Protein AF-R5C0H7-F1 (afdb_monomer_lite)

Structure (mmCIF, N/CA/C/O backbone):
data_AF-R5C0H7-F1
#
_entry.id   AF-R5C0H7-F1
#
loop_
_atom_site.group_PDB
_atom_site.id
_atom_site.type_symbol
_atom_site.label_atom_id
_atom_site.label_alt_id
_atom_site.label_comp_id
_atom_site.label_asym_id
_atom_site.label_entity_id
_atom_site.label_seq_id
_atom_site.pdbx_PDB_ins_code
_atom_site.Cartn_x
_atom_site.Cartn_y
_atom_site.Cartn_z
_atom_site.occupancy
_atom_site.B_iso_or_equiv
_atom_site.auth_seq_id
_atom_site.auth_comp_id
_atom_site.auth_asym_id
_atom_site.auth_atom_id
_atom_site.pdbx_PDB_model_num
ATOM 1 N N . MET A 1 1 ? 4.682 57.126 -5.623 1.00 34.16 1 MET A N 1
ATOM 2 C CA . MET A 1 1 ? 3.619 57.513 -6.572 1.00 34.16 1 MET A CA 1
ATOM 3 C C . MET A 1 1 ? 4.295 57.840 -7.891 1.00 34.16 1 MET A C 1
ATOM 5 O O . MET A 1 1 ? 5.005 58.833 -7.943 1.00 34.16 1 MET A O 1
ATOM 9 N N . GLY A 1 2 ? 4.209 56.956 -8.886 1.00 33.66 2 GLY A N 1
ATOM 10 C CA . GLY A 1 2 ? 4.721 57.236 -10.231 1.00 33.66 2 GLY A CA 1
ATOM 11 C C . GLY A 1 2 ? 3.641 57.957 -11.028 1.00 33.66 2 GLY A C 1
ATOM 12 O O . GLY A 1 2 ? 2.526 57.450 -11.117 1.00 33.66 2 GLY A O 1
ATOM 13 N N . GLU A 1 3 ? 3.949 59.150 -11.526 1.00 40.72 3 GLU A N 1
ATOM 14 C CA . GLU A 1 3 ? 3.073 59.915 -12.417 1.00 40.72 3 GLU A CA 1
ATOM 15 C C . GLU A 1 3 ? 2.860 59.175 -13.747 1.00 40.72 3 GLU A C 1
ATOM 17 O O . GLU A 1 3 ? 3.795 58.610 -14.312 1.00 40.72 3 GLU A O 1
ATOM 22 N N . SER A 1 4 ? 1.619 59.195 -14.239 1.00 40.41 4 SER A N 1
ATOM 23 C CA . SER A 1 4 ? 1.152 58.511 -15.452 1.00 40.41 4 SER A CA 1
ATOM 24 C C . SER A 1 4 ? 0.696 59.486 -16.545 1.00 40.41 4 SER A C 1
ATOM 26 O O . SER A 1 4 ? -0.296 59.239 -17.232 1.00 40.41 4 SER A O 1
ATOM 28 N N . THR A 1 5 ? 1.378 60.621 -16.705 1.00 41.47 5 THR A N 1
ATOM 29 C CA . THR A 1 5 ? 1.050 61.618 -17.734 1.00 41.47 5 THR A CA 1
ATOM 30 C C . THR A 1 5 ? 1.923 61.461 -18.980 1.00 41.47 5 THR A C 1
ATOM 32 O O . THR A 1 5 ? 3.147 61.561 -18.935 1.00 41.47 5 THR A O 1
ATOM 35 N N . THR A 1 6 ? 1.273 61.226 -20.121 1.00 42.62 6 THR A N 1
ATOM 36 C CA . THR A 1 6 ? 1.900 61.145 -21.448 1.00 42.62 6 THR A CA 1
ATOM 37 C C . THR A 1 6 ? 2.363 62.538 -21.913 1.00 42.62 6 THR A C 1
ATOM 39 O O . THR A 1 6 ? 1.539 63.457 -21.917 1.00 42.62 6 THR A O 1
ATOM 42 N N . PRO A 1 7 ? 3.629 62.732 -22.338 1.00 43.91 7 PRO A N 1
ATOM 43 C CA . PRO A 1 7 ? 4.091 64.009 -22.884 1.00 43.91 7 PRO A CA 1
ATOM 44 C C . PRO A 1 7 ? 3.406 64.338 -24.216 1.00 43.91 7 PRO A C 1
ATOM 46 O O . PRO A 1 7 ? 3.224 63.466 -25.065 1.00 43.91 7 PRO A O 1
ATOM 49 N N . THR A 1 8 ? 3.042 65.605 -24.405 1.00 41.84 8 THR A N 1
ATOM 50 C CA . THR A 1 8 ? 2.326 66.118 -25.585 1.00 41.84 8 THR A CA 1
ATOM 51 C C . THR A 1 8 ? 3.237 66.778 -26.628 1.00 41.84 8 THR A C 1
ATOM 53 O O . THR A 1 8 ? 2.729 67.329 -27.604 1.00 41.84 8 THR A O 1
ATOM 56 N N . ASP A 1 9 ? 4.564 66.708 -26.474 1.00 46.44 9 ASP A N 1
ATOM 57 C CA . ASP A 1 9 ? 5.520 67.235 -27.452 1.00 46.44 9 ASP A CA 1
ATOM 58 C C . ASP A 1 9 ? 6.692 66.279 -27.748 1.00 46.44 9 ASP A C 1
ATOM 60 O O . ASP A 1 9 ? 6.898 65.259 -27.092 1.00 46.44 9 ASP A O 1
ATOM 64 N N . SER A 1 10 ? 7.410 66.561 -28.838 1.00 41.75 10 SER A N 1
ATOM 65 C CA . SER A 1 10 ? 8.397 65.666 -29.457 1.00 41.75 10 SER A CA 1
ATOM 66 C C . SER A 1 10 ? 9.773 65.640 -28.766 1.00 41.75 10 SER A C 1
ATOM 68 O O . SER A 1 10 ? 10.775 65.392 -29.441 1.00 41.75 10 SER A O 1
ATOM 70 N N . TYR A 1 11 ? 9.854 65.881 -27.455 1.00 44.94 11 TYR A N 1
ATOM 71 C CA . TYR A 1 11 ? 11.113 65.823 -26.704 1.00 44.94 11 TYR A CA 1
ATOM 72 C C . TYR A 1 11 ? 11.162 64.630 -25.733 1.00 44.94 11 TYR A C 1
ATOM 74 O O . TYR A 1 11 ? 10.280 64.428 -24.904 1.00 44.94 11 TYR A O 1
ATOM 82 N N . ILE A 1 12 ? 12.243 63.846 -25.808 1.00 46.16 12 ILE A N 1
ATOM 83 C CA . ILE A 1 12 ? 12.573 62.788 -24.841 1.00 46.16 12 ILE A CA 1
ATOM 84 C C . ILE A 1 12 ? 13.328 63.449 -23.679 1.00 46.16 12 ILE A C 1
ATOM 86 O O . ILE A 1 12 ? 14.497 63.799 -23.833 1.00 46.16 12 ILE A O 1
ATOM 90 N N . TYR A 1 13 ? 12.687 63.628 -22.520 1.00 45.34 13 TYR A N 1
ATOM 91 C CA . TYR A 1 13 ? 13.367 64.066 -21.295 1.00 45.34 13 TYR A CA 1
ATOM 92 C C . TYR A 1 13 ? 13.471 62.935 -20.267 1.00 45.34 13 TYR A C 1
ATOM 94 O O . TYR A 1 13 ? 12.484 62.286 -19.930 1.00 45.34 13 TYR A O 1
ATOM 102 N N . THR A 1 14 ? 14.672 62.760 -19.711 1.00 45.00 14 THR A N 1
ATOM 103 C CA . THR A 1 14 ? 14.931 62.053 -18.448 1.00 45.00 14 THR A CA 1
ATOM 104 C C . THR A 1 14 ? 14.933 63.058 -17.293 1.00 45.00 14 THR A C 1
ATOM 106 O O . THR A 1 14 ? 15.643 64.065 -17.355 1.00 45.00 14 THR A O 1
ATOM 109 N N . ALA A 1 15 ? 14.195 62.796 -16.212 1.00 36.22 15 ALA A N 1
ATOM 110 C CA . ALA A 1 15 ? 14.276 63.599 -14.993 1.00 36.22 15 ALA A CA 1
ATOM 111 C C . ALA A 1 15 ? 15.518 63.211 -14.167 1.00 36.22 15 ALA A C 1
ATOM 113 O O . ALA A 1 15 ? 15.562 62.143 -13.564 1.00 36.22 15 ALA A O 1
ATOM 114 N N . GLY A 1 16 ? 16.521 64.094 -14.126 1.00 36.09 16 GLY A N 1
ATOM 115 C CA . GLY A 1 16 ? 17.675 63.985 -13.225 1.00 36.09 16 GLY A CA 1
ATOM 116 C C . GLY A 1 16 ? 18.940 64.638 -13.786 1.00 36.09 16 GLY A C 1
ATOM 117 O O . GLY A 1 16 ? 19.640 64.037 -14.588 1.00 36.09 16 GLY A O 1
ATOM 118 N N . LYS A 1 17 ? 19.216 65.881 -13.365 1.00 42.66 17 LYS A N 1
ATOM 119 C CA . LYS A 1 17 ? 20.426 66.699 -13.640 1.00 42.66 17 LYS A CA 1
ATOM 120 C C . LYS A 1 17 ? 21.715 65.847 -13.518 1.00 42.66 17 LYS A C 1
ATOM 122 O O . LYS A 1 17 ? 21.765 64.988 -12.653 1.00 42.66 17 LYS A O 1
ATOM 127 N N . VAL A 1 18 ? 22.829 66.030 -14.235 1.00 45.69 18 VAL A N 1
ATOM 128 C CA . VAL A 1 18 ? 23.579 67.223 -14.669 1.00 45.69 18 VAL A CA 1
ATOM 129 C C . VAL A 1 18 ? 24.649 66.742 -15.677 1.00 45.69 18 VAL A C 1
ATOM 131 O O . VAL A 1 18 ? 25.149 65.633 -15.514 1.00 45.69 18 VAL A O 1
ATOM 134 N N . LYS A 1 19 ? 25.094 67.629 -16.587 1.00 37.66 19 LYS A N 1
ATOM 135 C CA . LYS A 1 19 ? 26.306 67.542 -17.447 1.00 37.66 19 LYS A CA 1
ATOM 136 C C . LYS A 1 19 ? 26.093 67.064 -18.903 1.00 37.66 19 LYS A C 1
ATOM 138 O O . LYS A 1 19 ? 26.181 65.891 -19.218 1.00 37.66 19 LYS A O 1
ATOM 143 N N . GLN A 1 20 ? 25.837 68.067 -19.754 1.00 45.88 20 GLN A N 1
ATOM 144 C CA . GLN A 1 20 ? 26.460 68.321 -21.065 1.00 45.88 20 GLN A CA 1
ATOM 145 C C . GLN A 1 20 ? 26.661 67.111 -21.995 1.00 45.88 20 GLN A C 1
ATOM 147 O O . GLN A 1 20 ? 27.726 66.516 -21.974 1.00 45.88 20 GLN A O 1
ATOM 152 N N . ASP A 1 21 ? 25.633 66.791 -22.791 1.00 44.78 21 ASP A N 1
ATOM 153 C CA . ASP A 1 21 ? 25.713 66.482 -24.235 1.00 44.78 21 ASP A CA 1
ATOM 154 C C . ASP A 1 21 ? 24.302 66.130 -24.739 1.00 44.78 21 ASP A C 1
ATOM 156 O O . ASP A 1 21 ? 23.890 64.973 -24.812 1.00 44.78 21 ASP A O 1
ATOM 160 N N . TYR A 1 22 ? 23.505 67.162 -25.030 1.00 46.41 22 TYR A N 1
ATOM 161 C CA . TYR A 1 22 ? 22.195 66.974 -25.651 1.00 46.41 22 TYR A CA 1
ATOM 162 C C . TYR A 1 22 ? 22.382 66.702 -27.143 1.00 46.41 22 TYR A C 1
ATOM 164 O O . TYR A 1 22 ? 23.044 67.467 -27.844 1.00 46.41 22 TYR A O 1
ATOM 172 N N . VAL A 1 23 ? 21.760 65.633 -27.636 1.00 48.75 23 VAL A N 1
ATOM 173 C CA . VAL A 1 23 ? 21.678 65.336 -29.066 1.00 48.75 23 VAL A CA 1
ATOM 174 C C . VAL A 1 23 ? 20.851 66.434 -29.741 1.00 48.75 23 VAL A C 1
ATOM 176 O O . VAL A 1 23 ? 19.626 66.461 -29.642 1.00 48.75 23 VAL A O 1
ATOM 179 N N . PHE A 1 24 ? 21.524 67.376 -30.400 1.00 46.97 24 PHE A N 1
ATOM 180 C CA . PHE A 1 24 ? 20.868 68.463 -31.122 1.00 46.97 24 PHE A CA 1
ATOM 181 C C . PHE A 1 24 ? 20.309 67.923 -32.446 1.00 46.97 24 PHE A C 1
ATOM 183 O O . PHE A 1 24 ? 21.064 67.570 -33.354 1.00 46.97 24 PHE A O 1
ATOM 190 N N . LYS A 1 25 ? 18.980 67.831 -32.563 1.00 45.19 25 LYS A N 1
ATOM 191 C CA . LYS A 1 25 ? 18.296 67.487 -33.817 1.00 45.19 25 LYS A CA 1
ATOM 192 C C . LYS A 1 25 ? 18.247 68.737 -34.711 1.00 45.19 25 LYS A C 1
ATOM 194 O O . LYS A 1 25 ? 17.614 69.725 -34.352 1.00 45.19 25 LYS A O 1
ATOM 199 N N . SER A 1 26 ? 18.910 68.705 -35.870 1.00 43.81 26 SER A N 1
ATOM 200 C CA . SER A 1 26 ? 18.805 69.740 -36.912 1.00 43.81 26 SER A CA 1
ATOM 201 C C . SER A 1 26 ? 18.021 69.171 -38.097 1.00 43.81 26 SER A C 1
ATOM 203 O O . SER A 1 26 ? 18.594 68.511 -38.968 1.00 43.81 26 SER A O 1
ATOM 205 N N . GLY A 1 27 ? 16.704 69.396 -38.132 1.00 57.34 27 GLY A N 1
ATOM 206 C CA . GLY A 1 27 ? 15.815 68.701 -39.079 1.00 57.34 27 GLY A CA 1
ATOM 207 C C . GLY A 1 27 ? 15.772 67.197 -38.788 1.00 57.34 27 GLY A C 1
ATOM 208 O O . GLY A 1 27 ? 15.965 66.810 -37.647 1.00 57.34 27 GLY A O 1
ATOM 209 N N . ASP A 1 28 ? 15.579 66.320 -39.774 1.00 47.94 28 ASP A N 1
ATOM 210 C CA . ASP A 1 28 ? 15.552 64.855 -39.553 1.00 47.94 28 ASP A CA 1
ATOM 211 C C . ASP A 1 28 ? 16.929 64.187 -39.416 1.00 47.94 28 ASP A C 1
ATOM 213 O O . ASP A 1 28 ? 17.047 62.963 -39.425 1.00 47.94 28 ASP A O 1
ATOM 217 N N . THR A 1 29 ? 17.979 64.983 -39.226 1.00 44.41 29 THR A N 1
ATOM 218 C CA . THR A 1 29 ? 19.353 64.499 -39.085 1.00 44.41 29 THR A CA 1
ATOM 219 C C . THR A 1 29 ? 19.897 64.792 -37.695 1.00 44.41 29 THR A C 1
ATOM 221 O O . THR A 1 29 ? 19.862 65.926 -37.210 1.00 44.41 29 THR A O 1
ATOM 224 N N . VAL A 1 30 ? 20.447 63.751 -37.073 1.00 48.78 30 VAL A N 1
ATOM 225 C CA . VAL A 1 30 ? 21.219 63.826 -35.834 1.00 48.78 30 VAL A CA 1
ATOM 226 C C . VAL A 1 30 ? 22.697 63.606 -36.177 1.00 48.78 30 VAL A C 1
ATOM 228 O O . VAL A 1 30 ? 23.054 62.508 -36.609 1.00 48.78 30 VAL A O 1
ATOM 231 N N . PRO A 1 31 ? 23.578 64.605 -36.001 1.00 48.06 31 PRO A N 1
ATOM 232 C CA . PRO A 1 31 ? 25.013 64.409 -36.149 1.00 48.06 31 PRO A CA 1
ATOM 233 C C . PRO A 1 31 ? 25.584 63.845 -34.839 1.00 48.06 31 PRO A C 1
ATOM 235 O O . PRO A 1 31 ? 25.872 64.582 -33.901 1.00 48.06 31 PRO A O 1
ATOM 238 N N . GLY A 1 32 ? 25.724 62.520 -34.758 1.00 55.31 32 GLY A N 1
ATOM 239 C CA . GLY A 1 32 ? 26.326 61.842 -33.607 1.00 55.31 32 GLY A CA 1
ATOM 240 C C . GLY A 1 32 ? 26.189 60.320 -33.664 1.00 55.31 32 GLY A C 1
ATOM 241 O O . GLY A 1 32 ? 25.271 59.789 -34.286 1.00 55.31 32 GLY A O 1
ATOM 242 N N . ARG A 1 33 ? 27.115 59.602 -33.015 1.00 50.72 33 ARG A N 1
ATOM 243 C CA . ARG A 1 33 ? 27.050 58.140 -32.872 1.00 50.72 33 ARG A CA 1
ATOM 244 C C . ARG A 1 33 ? 26.025 57.790 -31.795 1.00 50.72 33 ARG A C 1
ATOM 246 O O . ARG A 1 33 ? 26.267 58.037 -30.619 1.00 50.72 33 ARG A O 1
ATOM 253 N N . ILE A 1 34 ? 24.920 57.170 -32.192 1.00 57.97 34 ILE A N 1
ATOM 254 C CA . ILE A 1 34 ? 23.955 56.584 -31.258 1.00 57.97 34 ILE A CA 1
ATOM 255 C C . ILE A 1 34 ? 24.412 55.154 -30.952 1.00 57.97 34 ILE A C 1
ATOM 257 O O . ILE A 1 34 ? 24.593 54.349 -31.865 1.00 57.97 34 ILE A O 1
ATOM 261 N N . ILE A 1 35 ? 24.651 54.852 -29.674 1.00 56.28 35 ILE A N 1
ATOM 262 C CA . ILE A 1 35 ? 25.051 53.518 -29.212 1.00 56.28 35 ILE A CA 1
ATOM 263 C C . ILE A 1 35 ? 23.842 52.875 -28.539 1.00 56.28 35 ILE A C 1
ATOM 265 O O . ILE A 1 35 ? 23.459 53.273 -27.442 1.00 56.28 35 ILE A O 1
ATOM 269 N N . TYR A 1 36 ? 23.262 51.869 -29.187 1.00 61.06 36 TYR A N 1
ATOM 270 C CA . TYR A 1 36 ? 22.232 51.026 -28.586 1.00 61.06 36 TYR A CA 1
ATOM 271 C C . TYR A 1 36 ? 22.915 49.897 -27.817 1.00 61.06 36 TYR A C 1
ATOM 273 O O . TYR A 1 36 ? 23.526 49.016 -28.416 1.00 61.06 36 TYR A O 1
ATOM 281 N N . THR A 1 37 ? 22.859 49.939 -26.488 1.00 60.59 37 THR A N 1
ATOM 282 C CA . THR A 1 37 ? 23.506 48.942 -25.617 1.00 60.59 37 THR A CA 1
ATOM 283 C C . THR A 1 37 ? 22.665 47.682 -25.416 1.00 60.59 37 THR A C 1
ATOM 285 O O . THR A 1 37 ? 23.211 46.642 -25.067 1.00 60.59 37 THR A O 1
ATOM 288 N N . THR A 1 38 ? 21.358 47.756 -25.673 1.00 62.44 38 THR A N 1
ATOM 289 C CA . THR A 1 38 ? 20.392 46.666 -25.450 1.00 62.44 38 THR A CA 1
ATOM 290 C C . THR A 1 38 ? 19.680 46.197 -26.723 1.00 62.44 38 THR A C 1
ATOM 292 O O . THR A 1 38 ? 18.852 45.294 -26.653 1.00 62.44 38 THR A O 1
ATOM 295 N N . GLY A 1 39 ? 20.016 46.764 -27.888 1.00 76.75 39 GLY A N 1
ATOM 296 C CA . GLY A 1 39 ? 19.381 46.453 -29.172 1.00 76.75 39 GLY A CA 1
ATOM 297 C C . GLY A 1 39 ? 18.402 47.519 -29.678 1.00 76.75 39 GLY A C 1
ATOM 298 O O . GLY A 1 39 ? 18.251 48.583 -29.079 1.00 76.75 39 GLY A O 1
ATOM 299 N N . ILE A 1 40 ? 17.767 47.239 -30.817 1.00 77.31 40 ILE A N 1
ATOM 300 C CA . ILE A 1 40 ? 16.759 48.072 -31.484 1.00 77.31 40 ILE A CA 1
ATOM 301 C C . ILE A 1 40 ? 15.582 47.171 -31.867 1.00 77.31 40 ILE A C 1
ATOM 303 O O . ILE A 1 40 ? 15.778 46.185 -32.572 1.00 77.31 40 ILE A O 1
ATOM 307 N N . GLN A 1 41 ? 14.367 47.536 -31.458 1.00 73.38 41 GLN A N 1
ATOM 308 C CA . GLN A 1 41 ? 13.125 46.915 -31.929 1.00 73.38 41 GLN A CA 1
ATOM 309 C C . GLN A 1 41 ? 12.384 47.870 -32.865 1.00 73.38 41 GLN A C 1
ATOM 311 O O . GLN A 1 41 ? 12.188 49.043 -32.546 1.00 73.38 41 GLN A O 1
ATOM 316 N N . GLY A 1 42 ? 11.994 47.363 -34.033 1.00 65.88 42 GLY A N 1
ATOM 317 C CA . GLY A 1 42 ? 11.200 48.071 -35.029 1.00 65.88 42 GLY A CA 1
ATOM 318 C C . GLY A 1 42 ? 9.786 47.497 -35.113 1.00 65.88 42 GLY A C 1
ATOM 319 O O . GLY A 1 42 ? 9.614 46.300 -35.332 1.00 65.88 42 GLY A O 1
ATOM 320 N N . GLY A 1 43 ? 8.777 48.364 -34.980 1.00 62.41 43 GLY A N 1
ATOM 321 C CA . GLY A 1 43 ? 7.352 48.001 -34.989 1.00 62.41 43 GLY A CA 1
ATOM 322 C C . GLY A 1 43 ? 6.704 48.076 -33.600 1.00 62.41 43 GLY A C 1
ATOM 323 O O . GLY A 1 43 ? 7.395 48.126 -32.588 1.00 62.41 43 GLY A O 1
ATOM 324 N N . GLN A 1 44 ? 5.366 48.119 -33.534 1.00 62.06 44 GLN A N 1
ATOM 325 C CA . GLN A 1 44 ? 4.639 48.182 -32.249 1.00 62.06 44 GLN A CA 1
ATOM 326 C C . GLN A 1 44 ? 4.636 46.853 -31.478 1.00 62.06 44 GLN A C 1
ATOM 328 O O . GLN A 1 44 ? 4.223 46.802 -30.322 1.00 62.06 44 GLN A O 1
ATOM 333 N N . THR A 1 45 ? 5.059 45.758 -32.106 1.00 65.94 45 THR A N 1
ATOM 334 C CA . THR A 1 45 ? 5.103 44.433 -31.489 1.00 65.94 45 THR A CA 1
ATOM 335 C C . THR A 1 45 ? 6.253 43.654 -32.110 1.00 65.94 45 THR A C 1
ATOM 337 O O . THR A 1 45 ? 6.312 43.536 -33.330 1.00 65.94 45 THR A O 1
ATOM 340 N N . PHE A 1 46 ? 7.156 43.140 -31.276 1.00 79.69 46 PHE A N 1
ATOM 341 C CA . PHE A 1 46 ? 8.142 42.138 -31.669 1.00 79.69 46 PHE A CA 1
ATOM 342 C C . PHE A 1 46 ? 7.863 40.849 -30.900 1.00 79.69 46 PHE A C 1
ATOM 344 O O . PHE A 1 46 ? 7.712 40.877 -29.676 1.00 79.69 46 PHE A O 1
ATOM 351 N N . ARG A 1 47 ? 7.808 39.723 -31.612 1.00 79.81 47 ARG A N 1
ATOM 352 C CA . ARG A 1 47 ? 7.750 38.381 -31.027 1.00 79.81 47 ARG A CA 1
ATOM 353 C C . ARG A 1 47 ? 8.770 37.512 -31.749 1.00 79.81 47 ARG A C 1
ATOM 355 O O . ARG A 1 47 ? 8.691 37.398 -32.963 1.00 79.81 47 ARG A O 1
ATOM 362 N N . SER A 1 48 ? 9.712 36.937 -31.009 1.00 75.25 48 SER A N 1
ATOM 363 C CA . SER A 1 48 ? 10.702 36.002 -31.556 1.00 75.25 48 SER A CA 1
ATOM 364 C C . SER A 1 48 ? 10.069 34.626 -31.793 1.00 75.25 48 SER A C 1
ATOM 366 O O . SER A 1 48 ? 9.179 34.232 -31.034 1.00 75.25 48 SER A O 1
ATOM 368 N N . GLY A 1 49 ? 10.523 33.900 -32.818 1.00 66.06 49 GLY A N 1
ATOM 369 C CA . GLY A 1 49 ? 10.058 32.544 -33.138 1.00 66.06 49 GLY A CA 1
ATOM 370 C C . GLY A 1 49 ? 9.612 32.348 -34.592 1.00 66.06 49 GLY A C 1
ATOM 371 O O . GLY A 1 49 ? 9.635 33.273 -35.397 1.00 66.06 49 GLY A O 1
ATOM 372 N N . TRP A 1 50 ? 9.206 31.117 -34.927 1.00 54.50 50 TRP A N 1
ATOM 373 C CA . TRP A 1 50 ? 8.791 30.708 -36.283 1.00 54.50 50 TRP A CA 1
ATOM 374 C C . TRP A 1 50 ? 7.526 31.424 -36.781 1.00 54.50 50 TRP A C 1
ATOM 376 O O . TRP A 1 50 ? 7.398 31.707 -37.968 1.00 54.50 50 TRP A O 1
ATOM 386 N N . ASP A 1 51 ? 6.604 31.731 -35.868 1.00 64.06 51 ASP A N 1
ATOM 387 C CA . ASP A 1 51 ? 5.410 32.557 -36.080 1.00 64.06 51 ASP A CA 1
ATOM 388 C C . ASP A 1 51 ? 5.608 33.995 -35.562 1.00 64.06 51 ASP A C 1
ATOM 390 O O . ASP A 1 51 ? 4.642 34.710 -35.274 1.00 64.06 51 ASP A O 1
ATOM 394 N N . GLY A 1 52 ? 6.872 34.394 -35.396 1.00 69.19 52 GLY A N 1
ATOM 395 C CA . GLY A 1 52 ? 7.267 35.712 -34.938 1.00 69.19 52 GLY A CA 1
ATOM 396 C C . GLY A 1 52 ? 6.766 36.823 -35.856 1.00 69.19 52 GLY A C 1
ATOM 397 O O . GLY A 1 52 ? 6.432 36.602 -37.017 1.00 69.19 52 GLY A O 1
ATOM 398 N N . VAL A 1 53 ? 6.683 38.029 -35.301 1.00 76.44 53 VAL A N 1
ATOM 399 C CA . VAL A 1 53 ? 6.273 39.230 -36.038 1.00 76.44 53 VAL A CA 1
ATOM 400 C C . VAL A 1 53 ? 7.194 40.389 -35.694 1.00 76.44 53 VAL A C 1
ATOM 402 O O . VAL A 1 53 ? 7.581 40.550 -34.530 1.00 76.44 53 VAL A O 1
ATOM 405 N N . GLY A 1 54 ? 7.485 41.232 -36.682 1.00 77.88 54 GLY A N 1
ATOM 406 C CA . GLY A 1 54 ? 8.228 42.478 -36.514 1.00 77.88 54 GLY A CA 1
ATOM 407 C C . GLY A 1 54 ? 9.722 42.344 -36.801 1.00 77.88 54 GLY A C 1
ATOM 408 O O . GLY A 1 54 ? 10.169 41.437 -37.497 1.00 77.88 54 GLY A O 1
ATOM 409 N N . ALA A 1 55 ? 10.513 43.297 -36.299 1.00 81.94 55 ALA A N 1
ATOM 410 C CA . ALA A 1 55 ? 11.961 43.297 -36.485 1.00 81.94 55 ALA A CA 1
ATOM 411 C C . ALA A 1 55 ? 12.694 43.639 -35.184 1.00 81.94 55 ALA A C 1
ATOM 413 O O . ALA A 1 55 ? 12.324 44.582 -34.481 1.00 81.94 55 ALA A O 1
ATOM 414 N N . SER A 1 56 ? 13.764 42.909 -34.878 1.00 82.38 56 SER A N 1
ATOM 415 C CA . SER A 1 56 ? 14.615 43.172 -33.718 1.00 82.38 56 SER A CA 1
ATOM 416 C C . SER A 1 56 ? 16.077 42.873 -34.020 1.00 82.38 56 SER A C 1
ATOM 418 O O . SER A 1 56 ? 16.411 41.823 -34.566 1.00 82.38 56 SER A O 1
ATOM 420 N N . LEU A 1 57 ? 16.954 43.793 -33.624 1.00 86.00 57 LEU A N 1
ATOM 421 C CA . LEU A 1 57 ? 18.399 43.599 -33.554 1.00 86.00 57 LEU A CA 1
ATOM 422 C C . LEU A 1 57 ? 18.800 43.645 -32.086 1.00 86.00 57 LEU A C 1
ATOM 424 O O . LEU A 1 57 ? 18.693 44.703 -31.470 1.00 86.00 57 LEU A O 1
ATOM 428 N N . TYR A 1 58 ? 19.277 42.545 -31.517 1.00 80.31 58 TYR A N 1
ATOM 429 C CA . TYR A 1 58 ? 19.539 42.485 -30.081 1.00 80.31 58 TYR A CA 1
ATOM 430 C C . TYR A 1 58 ? 20.760 41.625 -29.729 1.00 80.31 58 TYR A C 1
ATOM 432 O O . TYR A 1 58 ? 21.065 40.651 -30.426 1.00 80.31 58 TYR A O 1
ATOM 440 N N . PRO A 1 59 ? 21.482 41.967 -28.648 1.00 78.81 59 PRO A N 1
ATOM 441 C CA . PRO A 1 59 ? 22.567 41.141 -28.145 1.00 78.81 59 PRO A CA 1
ATOM 442 C C . PRO A 1 59 ? 22.024 39.976 -27.300 1.00 78.81 59 PRO A C 1
ATOM 444 O O . PRO A 1 59 ? 21.147 40.157 -26.461 1.00 78.81 59 PRO A O 1
ATOM 447 N N . SER A 1 60 ? 22.585 38.782 -27.479 1.00 76.19 60 SER A N 1
ATOM 448 C CA . SER A 1 60 ? 22.393 37.619 -26.605 1.00 76.19 60 SER A CA 1
ATOM 449 C C . SER A 1 60 ? 23.723 36.885 -26.454 1.00 76.19 60 SER A C 1
ATOM 451 O O . SER A 1 60 ? 24.373 36.568 -27.451 1.00 76.19 60 SER A O 1
ATOM 453 N N . ASN A 1 61 ? 24.164 36.648 -25.214 1.00 77.44 61 ASN A N 1
ATOM 454 C CA . ASN A 1 61 ? 25.414 35.940 -24.897 1.00 77.44 61 ASN A CA 1
ATOM 455 C C . ASN A 1 61 ? 26.639 36.458 -25.681 1.00 77.44 61 ASN A C 1
ATOM 457 O O . ASN A 1 61 ? 27.386 35.687 -26.282 1.00 77.44 61 ASN A O 1
ATOM 461 N N . SER A 1 62 ? 26.821 37.783 -25.712 1.00 71.62 62 SER A N 1
ATOM 462 C CA . SER A 1 62 ? 27.913 38.473 -26.428 1.00 71.62 62 SER A CA 1
ATOM 463 C C . SER A 1 62 ? 27.885 38.359 -27.963 1.00 71.62 62 SER A C 1
ATOM 465 O O . SER A 1 62 ? 28.810 38.836 -28.621 1.00 71.62 62 SER A O 1
ATOM 467 N N . LYS A 1 63 ? 26.827 37.786 -28.551 1.00 70.25 63 LYS A N 1
ATOM 468 C CA . LYS A 1 63 ? 26.574 37.742 -30.000 1.00 70.25 63 LYS A CA 1
ATOM 469 C C . LYS A 1 63 ? 25.375 38.617 -30.357 1.00 70.25 63 LYS A C 1
ATOM 471 O O . LYS A 1 63 ? 24.461 38.777 -29.556 1.00 70.25 63 LYS A O 1
ATOM 476 N N . TRP A 1 64 ? 25.379 39.193 -31.553 1.00 81.19 64 TRP A N 1
ATOM 477 C CA . TRP A 1 64 ? 24.272 40.016 -32.044 1.00 81.19 64 TRP A CA 1
ATOM 478 C C . TRP A 1 64 ? 23.367 39.193 -32.957 1.00 81.19 64 TRP A C 1
ATOM 480 O O . TRP A 1 64 ? 23.864 38.528 -33.863 1.00 81.19 64 TRP A O 1
ATOM 490 N N . ASN A 1 65 ? 22.058 39.264 -32.721 1.00 80.50 65 ASN A N 1
ATOM 491 C CA . ASN A 1 65 ? 21.032 38.564 -33.491 1.00 80.50 65 ASN A CA 1
ATOM 492 C C . ASN A 1 65 ? 20.151 39.575 -34.218 1.00 80.50 65 ASN A C 1
ATOM 494 O O . ASN A 1 65 ? 19.798 40.602 -33.640 1.00 80.50 65 ASN A O 1
ATOM 498 N N . LEU A 1 66 ? 19.783 39.263 -35.460 1.00 83.69 66 LEU A N 1
ATOM 499 C CA . LEU A 1 66 ? 18.834 40.028 -36.261 1.00 83.69 66 LEU A CA 1
ATOM 500 C C . LEU A 1 66 ? 17.674 39.108 -36.659 1.00 83.69 66 LEU A C 1
ATOM 502 O O . LEU A 1 66 ? 17.881 38.155 -37.404 1.00 83.69 66 LEU A O 1
ATOM 506 N N . GLU A 1 67 ? 16.471 39.414 -36.178 1.00 83.06 67 GLU A N 1
ATOM 507 C CA . GLU A 1 67 ? 15.224 38.721 -36.522 1.00 83.06 67 GLU A CA 1
ATOM 508 C C . GLU A 1 67 ? 14.285 39.683 -37.245 1.00 83.06 67 GLU A C 1
ATOM 510 O O . GLU A 1 67 ? 14.098 40.815 -36.791 1.00 83.06 67 GLU A O 1
ATOM 515 N N . LEU A 1 68 ? 13.725 39.256 -38.380 1.00 81.00 68 LEU A N 1
ATOM 516 C CA . LEU A 1 68 ? 12.823 40.065 -39.200 1.00 81.00 68 LEU A CA 1
ATOM 517 C C . LEU A 1 68 ? 11.969 39.205 -40.138 1.00 81.00 68 LEU A C 1
ATOM 519 O O . LEU A 1 68 ? 12.435 38.182 -40.634 1.00 81.00 68 LEU A O 1
ATOM 523 N N . ASP A 1 69 ? 10.759 39.679 -40.434 1.00 74.50 69 ASP A N 1
ATOM 524 C CA . ASP A 1 69 ? 9.789 38.954 -41.267 1.00 74.50 69 ASP A CA 1
ATOM 525 C C . ASP A 1 69 ? 10.233 38.796 -42.739 1.00 74.50 69 ASP A C 1
ATOM 527 O O . ASP A 1 69 ? 9.986 37.764 -43.354 1.00 74.50 69 ASP A O 1
ATOM 531 N N . ASN A 1 70 ? 10.871 39.817 -43.339 1.00 71.81 70 ASN A N 1
ATOM 532 C CA . ASN A 1 70 ? 11.301 39.807 -44.749 1.00 71.81 70 ASN A CA 1
ATOM 533 C C . ASN A 1 70 ? 12.591 40.620 -44.991 1.00 71.81 70 ASN A C 1
ATOM 535 O O . ASN A 1 70 ? 12.611 41.826 -44.731 1.00 71.81 70 ASN A O 1
ATOM 539 N N . LEU A 1 71 ? 13.641 40.003 -45.560 1.00 78.88 71 LEU A N 1
ATOM 540 C CA . LEU A 1 71 ? 14.886 40.685 -45.961 1.00 78.88 71 LEU A CA 1
ATOM 541 C C . LEU A 1 71 ? 14.911 40.951 -47.473 1.00 78.88 71 LEU A C 1
ATOM 543 O O . LEU A 1 71 ? 14.849 40.014 -48.263 1.00 78.88 71 LEU A O 1
ATOM 547 N N . PHE A 1 72 ? 15.093 42.206 -47.893 1.00 71.94 72 PHE A N 1
ATOM 548 C CA . PHE A 1 72 ? 15.307 42.555 -49.303 1.00 71.94 72 PHE A CA 1
ATOM 549 C C . PHE A 1 72 ? 16.568 43.413 -49.479 1.00 71.94 72 PHE A C 1
ATOM 551 O O . PHE A 1 72 ? 16.639 44.529 -48.963 1.00 71.94 72 PHE A O 1
ATOM 558 N N . VAL A 1 73 ? 17.557 42.917 -50.235 1.00 78.81 73 VAL A N 1
ATOM 559 C CA . VAL A 1 73 ? 18.851 43.588 -50.468 1.00 78.81 73 VAL A CA 1
ATOM 560 C C . VAL A 1 73 ? 18.979 43.962 -51.949 1.00 78.81 73 VAL A C 1
ATOM 562 O O . VAL A 1 73 ? 18.944 43.098 -52.814 1.00 78.81 73 VAL A O 1
ATOM 565 N N . ARG A 1 74 ? 19.124 45.260 -52.262 1.00 64.44 74 ARG A N 1
ATOM 566 C CA . ARG A 1 74 ? 19.242 45.761 -53.655 1.00 64.44 74 ARG A CA 1
ATOM 567 C C . ARG A 1 74 ? 20.657 45.682 -54.248 1.00 64.44 74 ARG A C 1
ATOM 569 O O . ARG A 1 74 ? 20.811 45.873 -55.448 1.00 64.44 74 ARG A O 1
ATOM 576 N N . GLY A 1 75 ? 21.674 45.481 -53.411 1.00 68.81 75 GLY A N 1
ATOM 577 C CA . GLY A 1 75 ? 23.084 45.348 -53.800 1.00 68.81 75 GLY A CA 1
ATOM 578 C C . GLY A 1 75 ? 23.633 43.959 -53.466 1.00 68.81 75 GLY A C 1
ATOM 579 O O . GLY A 1 75 ? 22.873 42.999 -53.387 1.00 68.81 75 GLY A O 1
ATOM 580 N N . ASN A 1 76 ? 24.940 43.848 -53.224 1.00 61.69 76 ASN A N 1
ATOM 581 C CA . ASN A 1 76 ? 25.566 42.567 -52.883 1.00 61.69 76 ASN A CA 1
ATOM 582 C C . ASN A 1 76 ? 25.437 42.260 -51.381 1.00 61.69 76 ASN A C 1
ATOM 584 O O . ASN A 1 76 ? 25.726 43.117 -50.546 1.00 61.69 76 ASN A O 1
ATOM 588 N N . MET A 1 77 ? 25.060 41.023 -51.046 1.00 76.06 77 MET A N 1
ATOM 589 C CA . MET A 1 77 ? 25.134 40.464 -49.693 1.00 76.06 77 MET A CA 1
ATOM 590 C C . MET A 1 77 ? 26.290 39.460 -49.642 1.00 76.06 77 MET A C 1
ATOM 592 O O . MET A 1 77 ? 26.243 38.440 -50.322 1.00 76.06 77 MET A O 1
ATOM 596 N N . THR A 1 78 ? 27.322 39.745 -48.844 1.00 63.03 78 THR A N 1
ATOM 597 C CA . THR A 1 78 ? 28.465 38.840 -48.635 1.00 63.03 78 THR A CA 1
ATOM 598 C C . THR A 1 78 ? 28.372 38.231 -47.240 1.00 63.03 78 THR A C 1
ATOM 600 O O . THR A 1 78 ? 28.366 38.962 -46.251 1.00 63.03 78 THR A O 1
ATOM 603 N N . VAL A 1 79 ? 28.306 36.903 -47.158 1.00 72.50 79 VAL A N 1
ATOM 604 C CA . VAL A 1 79 ? 28.218 36.130 -45.910 1.00 72.50 79 VAL A CA 1
ATOM 605 C C . VAL A 1 79 ? 29.217 34.978 -45.948 1.00 72.50 79 VAL A C 1
ATOM 607 O O . VAL A 1 79 ? 29.421 34.383 -47.002 1.00 72.50 79 VAL A O 1
ATOM 610 N N . ASN A 1 80 ? 29.848 34.677 -44.809 1.00 66.12 80 ASN A N 1
ATOM 611 C CA . ASN A 1 80 ? 30.811 33.573 -44.707 1.00 66.12 80 ASN A CA 1
ATOM 612 C C . ASN A 1 80 ? 30.117 32.198 -44.761 1.00 66.12 80 ASN A C 1
ATOM 614 O O . ASN A 1 80 ? 30.695 31.253 -45.282 1.00 66.12 80 ASN A O 1
ATOM 618 N N . GLU A 1 81 ? 28.884 32.100 -44.250 1.00 48.34 81 GLU A N 1
ATOM 619 C CA . GLU A 1 81 ? 28.039 30.899 -44.277 1.00 48.34 81 GLU A CA 1
ATOM 620 C C . GLU A 1 81 ? 26.555 31.323 -44.295 1.00 48.34 81 GLU A C 1
ATOM 622 O O . GLU A 1 81 ? 26.161 32.212 -43.535 1.00 48.34 81 GLU A O 1
ATOM 627 N N . LEU A 1 82 ? 25.739 30.728 -45.178 1.00 64.62 82 LEU A N 1
ATOM 628 C CA . LEU A 1 82 ? 24.288 30.949 -45.268 1.00 64.62 82 LEU A CA 1
ATOM 629 C C . LEU A 1 82 ? 23.561 29.606 -45.170 1.00 64.62 82 LEU A C 1
ATOM 631 O O . LEU A 1 82 ? 23.545 28.833 -46.125 1.00 64.62 82 LEU A O 1
ATOM 635 N N . THR A 1 83 ? 22.915 29.348 -44.038 1.00 52.41 83 THR A N 1
ATOM 636 C CA . THR A 1 83 ? 22.063 28.168 -43.864 1.00 52.41 83 THR A CA 1
ATOM 637 C C . THR A 1 83 ? 20.633 28.507 -44.296 1.00 52.41 83 THR A C 1
ATOM 639 O O . THR A 1 83 ? 19.966 29.323 -43.662 1.00 52.41 83 THR A O 1
ATOM 642 N N . VAL A 1 84 ? 20.159 27.903 -45.390 1.00 54.72 84 VAL A N 1
ATOM 643 C CA . VAL A 1 84 ? 18.789 28.071 -45.908 1.00 54.72 84 VAL A CA 1
ATOM 644 C C . VAL A 1 84 ? 17.922 26.909 -45.420 1.00 54.72 84 VAL A C 1
ATOM 646 O O . VAL A 1 84 ? 18.129 25.770 -45.829 1.00 54.72 84 VAL A O 1
ATOM 649 N N . ASN A 1 85 ? 16.931 27.184 -44.571 1.00 43.72 85 ASN A N 1
ATOM 650 C CA . ASN A 1 85 ? 15.940 26.186 -44.158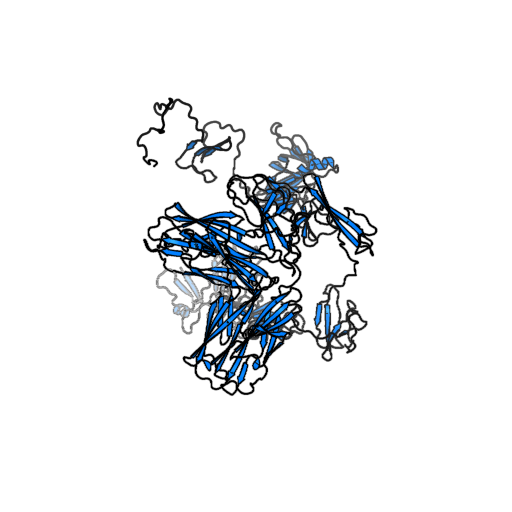 1.00 43.72 85 ASN A CA 1
ATOM 651 C C . ASN A 1 85 ? 14.810 26.098 -45.205 1.00 43.72 85 ASN A C 1
ATOM 653 O O . ASN A 1 85 ? 13.763 26.721 -45.049 1.00 43.72 85 ASN A O 1
ATOM 657 N N . GLU A 1 86 ? 15.028 25.347 -46.290 1.00 42.47 86 GLU A N 1
ATOM 658 C CA . GLU A 1 86 ? 14.015 25.028 -47.313 1.00 42.47 86 GLU A CA 1
ATOM 659 C C . GLU A 1 86 ? 13.486 23.590 -47.133 1.00 42.47 86 GLU A C 1
ATOM 661 O O . GLU A 1 86 ? 14.262 22.652 -46.947 1.00 42.47 86 GLU A O 1
ATOM 666 N N . ILE A 1 87 ? 12.166 23.384 -47.246 1.00 33.16 87 ILE A N 1
ATOM 667 C CA . ILE A 1 87 ? 11.571 22.038 -47.309 1.00 33.16 87 ILE A CA 1
ATOM 668 C C . ILE A 1 87 ? 11.626 21.540 -48.760 1.00 33.16 87 ILE A C 1
ATOM 670 O O . ILE A 1 87 ? 10.796 21.917 -49.586 1.00 33.16 87 ILE A O 1
ATOM 674 N N . LYS A 1 88 ? 12.561 20.637 -49.071 1.00 46.78 88 LYS A N 1
ATOM 675 C CA . LYS A 1 88 ? 12.545 19.876 -50.331 1.00 46.78 88 LYS A CA 1
ATOM 676 C C . LYS A 1 88 ? 11.599 18.679 -50.205 1.00 46.78 88 LYS A C 1
ATOM 678 O O . LYS A 1 88 ? 11.874 17.738 -49.465 1.00 46.78 88 LYS A O 1
ATOM 683 N N . ALA A 1 89 ? 10.493 18.683 -50.947 1.00 40.66 89 ALA A N 1
ATOM 684 C CA . ALA A 1 89 ? 9.606 17.525 -51.047 1.00 40.66 89 ALA A CA 1
ATOM 685 C C . ALA A 1 89 ? 10.192 16.495 -52.029 1.00 40.66 89 ALA A C 1
ATOM 687 O O . ALA A 1 89 ? 10.011 16.605 -53.241 1.00 40.66 89 ALA A O 1
ATOM 688 N N . VAL A 1 90 ? 10.897 15.484 -51.519 1.00 53.66 90 VAL A N 1
ATOM 689 C CA . VAL A 1 90 ? 11.375 14.361 -52.338 1.00 53.66 90 VAL A CA 1
ATOM 690 C C . VAL A 1 90 ? 10.331 13.246 -52.288 1.00 53.66 90 VAL A C 1
ATOM 692 O O . VAL A 1 90 ? 10.198 12.539 -51.295 1.00 53.66 90 VAL A O 1
ATOM 695 N N . GLY A 1 91 ? 9.555 13.080 -53.361 1.00 48.59 91 GLY A N 1
ATOM 696 C CA . GLY A 1 91 ? 8.541 12.022 -53.483 1.00 48.59 91 GLY A CA 1
ATOM 697 C C . GLY A 1 91 ? 9.112 10.618 -53.750 1.00 48.59 91 GLY A C 1
ATOM 698 O O . GLY A 1 91 ? 8.440 9.819 -54.408 1.00 48.59 91 GLY A O 1
ATOM 699 N N . GLY A 1 92 ? 10.342 10.324 -53.313 1.00 61.72 92 GLY A N 1
ATOM 700 C CA . GLY A 1 92 ? 11.127 9.139 -53.684 1.00 61.72 92 GLY A CA 1
ATOM 701 C C . GLY A 1 92 ? 12.162 8.730 -52.630 1.00 61.72 92 GLY A C 1
ATOM 702 O O . GLY A 1 92 ? 12.007 9.067 -51.457 1.00 61.72 92 GLY A O 1
ATOM 703 N N . ASP A 1 93 ? 13.183 7.987 -53.059 1.00 70.44 93 ASP A N 1
ATOM 704 C CA . ASP A 1 93 ? 14.263 7.500 -52.197 1.00 70.44 93 ASP A CA 1
ATOM 705 C C . ASP A 1 93 ? 15.508 8.390 -52.334 1.00 70.44 93 ASP A C 1
ATOM 707 O O . ASP A 1 93 ? 15.829 8.840 -53.433 1.00 70.44 93 ASP A O 1
ATOM 711 N N . ILE A 1 94 ? 16.216 8.630 -51.232 1.00 81.12 94 ILE A N 1
ATOM 712 C CA . ILE A 1 94 ? 17.488 9.362 -51.186 1.00 81.12 94 ILE A CA 1
ATOM 713 C C . ILE A 1 94 ? 18.560 8.405 -50.670 1.00 81.12 94 ILE A C 1
ATOM 715 O O . ILE A 1 94 ? 18.382 7.803 -49.611 1.00 81.12 94 ILE A O 1
ATOM 719 N N . LEU A 1 95 ? 19.675 8.295 -51.393 1.00 82.19 95 LEU A N 1
ATOM 720 C CA . LEU A 1 95 ? 20.858 7.543 -50.976 1.00 82.19 95 LEU A CA 1
ATOM 721 C C . LEU A 1 95 ? 22.013 8.515 -50.708 1.00 82.19 95 LEU A C 1
ATOM 723 O O . LEU A 1 95 ? 22.371 9.300 -51.580 1.00 82.19 95 LEU A O 1
ATOM 727 N N . VAL A 1 96 ? 22.589 8.451 -49.510 1.00 84.75 96 VAL A N 1
ATOM 728 C CA . VAL A 1 96 ? 23.745 9.247 -49.077 1.00 84.75 96 VAL A CA 1
ATOM 729 C C . VAL A 1 96 ? 24.939 8.312 -48.906 1.00 84.75 96 VAL A C 1
ATOM 731 O O . VAL A 1 96 ? 24.843 7.306 -48.199 1.00 84.75 96 VAL A O 1
ATOM 734 N N . THR A 1 97 ? 26.048 8.638 -49.566 1.00 83.38 97 THR A N 1
ATOM 735 C CA . THR A 1 97 ? 27.257 7.806 -49.666 1.00 83.38 97 THR A CA 1
ATOM 736 C C . THR A 1 97 ? 28.506 8.678 -49.852 1.00 83.38 97 THR A C 1
ATOM 738 O O . THR A 1 97 ? 28.380 9.890 -50.005 1.00 83.38 97 THR A O 1
ATOM 741 N N . LEU A 1 98 ? 29.700 8.075 -49.826 1.00 83.69 98 LEU A N 1
ATOM 742 C CA . LEU A 1 98 ? 30.983 8.783 -49.937 1.00 83.69 98 LEU A CA 1
ATOM 743 C C . LEU A 1 98 ? 31.348 9.250 -51.345 1.00 83.69 98 LEU A C 1
ATOM 745 O O . LEU A 1 98 ? 32.211 10.111 -51.459 1.00 83.69 98 LEU A O 1
ATOM 749 N N . GLY A 1 99 ? 30.792 8.635 -52.387 1.00 83.50 99 GLY A N 1
ATOM 750 C CA . GLY A 1 99 ? 31.200 8.923 -53.758 1.00 83.50 99 GLY A CA 1
ATOM 751 C C . GLY A 1 99 ? 30.028 8.971 -54.720 1.00 83.50 99 GLY A C 1
ATOM 752 O O . GLY A 1 99 ? 29.178 8.073 -54.707 1.00 83.50 99 GLY A O 1
ATOM 753 N N . ASP A 1 100 ? 30.010 9.984 -55.579 1.00 90.00 100 ASP A N 1
ATOM 754 C CA . ASP A 1 100 ? 29.060 10.100 -56.680 1.00 90.00 100 ASP A CA 1
ATOM 755 C C . ASP A 1 100 ? 29.729 10.540 -57.982 1.00 90.00 100 ASP A C 1
ATOM 757 O O . ASP A 1 100 ? 30.729 11.256 -58.021 1.00 90.00 100 ASP A O 1
ATOM 761 N N . MET A 1 101 ? 29.135 10.135 -59.098 1.00 87.94 101 MET A N 1
ATOM 762 C CA . MET A 1 101 ? 29.430 10.742 -60.383 1.00 87.94 101 MET A CA 1
ATOM 763 C C . MET A 1 101 ? 28.198 10.767 -61.274 1.00 87.94 101 MET A C 1
ATOM 765 O O . MET A 1 101 ? 27.379 9.848 -61.281 1.00 87.94 101 MET A O 1
ATOM 769 N N . LYS A 1 102 ? 28.114 11.796 -62.116 1.00 91.88 102 LYS A N 1
ATOM 770 C CA . LYS A 1 102 ? 27.173 11.819 -63.230 1.00 91.88 102 LYS A CA 1
ATOM 771 C C . LYS A 1 102 ? 27.881 11.318 -64.480 1.00 91.88 102 LYS A C 1
ATOM 773 O O . LYS A 1 102 ? 28.843 11.930 -64.943 1.00 91.88 102 LYS A O 1
ATOM 778 N N . CYS A 1 103 ? 27.420 10.198 -65.022 1.00 91.56 103 CYS A N 1
ATOM 779 C CA . CYS A 1 103 ? 28.019 9.618 -66.210 1.00 91.56 103 CYS A CA 1
ATOM 780 C C . CYS A 1 103 ? 27.677 10.453 -67.450 1.00 91.56 103 CYS A C 1
ATOM 782 O O . CYS A 1 103 ? 26.509 10.622 -67.782 1.00 91.56 103 CYS A O 1
ATOM 784 N N . ILE A 1 104 ? 28.687 10.942 -68.167 1.00 92.50 104 ILE A N 1
ATOM 785 C CA . ILE A 1 104 ? 28.509 11.713 -69.409 1.00 92.50 104 ILE A CA 1
ATOM 786 C C . ILE A 1 104 ? 28.683 10.851 -70.666 1.00 92.50 104 ILE A C 1
ATOM 788 O O . ILE A 1 104 ? 28.206 11.209 -71.741 1.00 92.50 104 ILE A O 1
ATOM 792 N N . LYS A 1 105 ? 29.372 9.707 -70.552 1.00 91.88 105 LYS A N 1
ATOM 793 C CA . LYS A 1 105 ? 29.670 8.804 -71.674 1.00 91.88 105 LYS A CA 1
ATOM 794 C C . LYS A 1 105 ? 29.958 7.390 -71.176 1.00 91.88 105 LYS A C 1
ATOM 796 O O . LYS A 1 105 ? 30.678 7.233 -70.195 1.00 91.88 105 LYS A O 1
ATOM 801 N N . VAL A 1 106 ? 29.485 6.370 -71.894 1.00 93.81 106 VAL A N 1
ATOM 802 C CA . VAL A 1 106 ? 29.808 4.958 -71.623 1.00 93.81 106 VAL A CA 1
ATOM 803 C C . VAL A 1 106 ? 30.455 4.323 -72.852 1.00 93.81 106 VAL A C 1
ATOM 805 O O . VAL A 1 106 ? 29.934 4.441 -73.958 1.00 93.81 106 VAL A O 1
ATOM 808 N N . GLU A 1 107 ? 31.581 3.638 -72.662 1.00 93.31 107 GLU A N 1
ATOM 809 C CA . GLU A 1 107 ? 32.204 2.769 -73.662 1.00 93.31 107 GLU A CA 1
ATOM 810 C C . GLU A 1 107 ? 32.164 1.316 -73.196 1.00 93.31 107 GLU A C 1
ATOM 812 O O . GLU A 1 107 ? 32.708 0.968 -72.148 1.00 93.31 107 GLU A O 1
ATOM 817 N N . GLU A 1 108 ? 31.570 0.441 -73.996 1.00 91.94 108 GLU A N 1
ATOM 818 C CA . GLU A 1 108 ? 31.611 -0.991 -73.729 1.00 91.94 108 GLU A CA 1
ATOM 819 C C . GLU A 1 108 ? 33.001 -1.563 -74.052 1.00 91.94 108 GLU A C 1
ATOM 821 O O . GLU A 1 108 ? 33.578 -1.291 -75.107 1.00 91.94 108 GLU A O 1
ATOM 826 N N . LYS A 1 109 ? 33.554 -2.345 -73.124 1.00 91.00 109 LYS A N 1
ATOM 827 C CA . LYS A 1 109 ? 34.806 -3.097 -73.259 1.00 91.00 109 LYS A CA 1
ATOM 828 C C . LYS A 1 109 ? 34.520 -4.589 -73.084 1.00 91.00 109 LYS A C 1
ATOM 830 O O . LYS A 1 109 ? 33.437 -4.976 -72.633 1.00 91.00 109 LYS A O 1
ATOM 835 N N . ASP A 1 110 ? 35.502 -5.428 -73.397 1.00 84.50 110 ASP A N 1
ATOM 836 C CA . ASP A 1 110 ? 35.357 -6.886 -73.289 1.00 84.50 110 ASP A CA 1
ATOM 837 C C . ASP A 1 110 ? 34.987 -7.317 -71.859 1.00 84.50 110 ASP A C 1
ATOM 839 O O . ASP A 1 110 ? 34.070 -8.113 -71.680 1.00 84.50 110 ASP A O 1
ATOM 843 N N . ASN A 1 111 ? 35.593 -6.686 -70.845 1.00 84.81 111 ASN A N 1
ATOM 844 C CA . ASN A 1 111 ? 35.447 -7.074 -69.434 1.00 84.81 111 ASN A CA 1
ATOM 845 C C . ASN A 1 111 ? 34.594 -6.101 -68.585 1.00 84.81 111 ASN A C 1
ATOM 847 O O . ASN A 1 111 ? 34.480 -6.277 -67.371 1.00 84.81 111 ASN A O 1
ATOM 851 N N . GLY A 1 112 ? 33.997 -5.060 -69.181 1.00 92.50 112 GLY A N 1
ATOM 852 C CA . GLY A 1 112 ? 33.257 -4.046 -68.420 1.00 92.50 112 GLY A CA 1
ATOM 853 C C . GLY A 1 112 ? 32.705 -2.874 -69.236 1.00 92.50 112 GLY A C 1
ATOM 854 O O . GLY A 1 112 ? 32.839 -2.831 -70.456 1.00 92.50 112 GLY A O 1
ATOM 855 N N . TYR A 1 113 ? 32.098 -1.906 -68.555 1.00 96.12 113 TYR A N 1
ATOM 856 C CA . TYR A 1 113 ? 31.559 -0.661 -69.110 1.00 96.12 113 TYR A CA 1
ATOM 857 C C . TYR A 1 113 ? 32.336 0.532 -68.552 1.00 96.12 113 TYR A C 1
ATOM 859 O O . TYR A 1 113 ? 32.291 0.800 -67.351 1.00 96.12 113 TYR A O 1
ATOM 867 N N . LYS A 1 114 ? 33.075 1.240 -69.408 1.00 95.69 114 LYS A N 1
ATOM 868 C CA . LYS A 1 114 ? 33.902 2.391 -69.029 1.00 95.69 114 LYS A CA 1
ATOM 869 C C . LYS A 1 114 ? 33.045 3.654 -69.030 1.00 95.69 114 LYS A C 1
ATOM 871 O O . LYS A 1 114 ? 32.633 4.114 -70.092 1.00 95.69 114 LYS A O 1
ATOM 876 N N . CYS A 1 115 ? 32.747 4.173 -67.848 1.00 95.38 115 CYS A N 1
ATOM 877 C CA . CYS A 1 115 ? 31.842 5.289 -67.599 1.00 95.38 115 CYS A CA 1
ATOM 878 C C . CYS A 1 115 ? 32.656 6.548 -67.281 1.00 95.38 115 CYS A C 1
ATOM 880 O O . CYS A 1 115 ? 33.385 6.563 -66.294 1.00 95.38 115 CYS A O 1
ATOM 882 N N . TYR A 1 116 ? 32.528 7.588 -68.101 1.00 94.12 116 TYR A N 1
ATOM 883 C CA . TYR A 1 116 ? 33.222 8.869 -67.943 1.00 94.12 116 TYR A CA 1
ATOM 884 C C . TYR A 1 116 ? 32.361 9.869 -67.171 1.00 94.12 116 TYR A C 1
ATOM 886 O O . TYR A 1 116 ? 31.133 9.821 -67.287 1.00 94.12 116 TYR A O 1
ATOM 894 N N . PHE A 1 117 ? 32.989 10.797 -66.451 1.00 92.44 117 PHE A N 1
ATOM 895 C CA . PHE A 1 117 ? 32.349 11.965 -65.835 1.00 92.44 117 PHE A CA 1
ATOM 896 C C . PHE A 1 117 ? 33.121 13.244 -66.174 1.00 92.44 117 PHE A C 1
ATOM 898 O O . PHE A 1 117 ? 34.269 13.189 -66.610 1.00 92.44 117 PHE A O 1
ATOM 905 N N . ASP A 1 118 ? 32.469 14.393 -66.011 1.00 88.50 118 ASP A N 1
ATOM 906 C CA . ASP A 1 118 ? 33.115 15.694 -66.184 1.00 88.50 118 ASP A CA 1
ATOM 907 C C . ASP A 1 118 ? 33.943 16.028 -64.936 1.00 88.50 118 ASP A C 1
ATOM 909 O O . ASP A 1 118 ? 33.429 15.988 -63.817 1.00 88.50 118 ASP A O 1
ATOM 913 N N . THR A 1 119 ? 35.224 16.333 -65.125 1.00 82.69 119 THR A N 1
ATOM 914 C CA . THR A 1 119 ? 36.136 16.700 -64.036 1.00 82.69 119 THR A CA 1
ATOM 915 C C . THR A 1 119 ? 36.041 18.178 -63.658 1.00 82.69 119 THR A C 1
ATOM 917 O O . THR A 1 119 ? 36.757 18.605 -62.752 1.00 82.69 119 THR A O 1
ATOM 920 N N . GLU A 1 120 ? 35.198 18.966 -64.340 1.00 81.56 120 GLU A N 1
ATOM 921 C CA . GLU A 1 120 ? 35.042 20.412 -64.136 1.00 81.56 120 GLU A CA 1
ATOM 922 C C . GLU A 1 120 ? 36.409 21.119 -64.101 1.00 81.56 120 GLU A C 1
ATOM 924 O O . GLU A 1 120 ? 36.810 21.726 -63.107 1.00 81.56 120 GLU A O 1
ATOM 929 N N . ASP A 1 121 ? 37.185 20.949 -65.176 1.00 78.81 121 ASP A N 1
ATOM 930 C CA . ASP A 1 121 ? 38.553 21.471 -65.314 1.00 78.81 121 ASP A CA 1
ATOM 931 C C . ASP A 1 121 ? 39.514 21.033 -64.183 1.00 78.81 121 ASP A C 1
ATOM 933 O O . ASP A 1 121 ? 40.433 21.754 -63.790 1.00 78.81 121 ASP A O 1
ATOM 937 N N . GLY A 1 122 ? 39.324 19.813 -63.669 1.00 73.75 122 GLY A N 1
ATOM 938 C CA . GLY A 1 122 ? 40.177 19.201 -62.644 1.00 73.75 122 GLY A CA 1
ATOM 939 C C . GLY A 1 122 ? 39.833 19.597 -61.208 1.00 73.75 122 GLY A C 1
ATOM 940 O O . GLY A 1 122 ? 40.618 19.310 -60.302 1.00 73.75 122 GLY A O 1
ATOM 941 N N . THR A 1 123 ? 38.688 20.248 -60.994 1.00 74.31 123 THR A N 1
ATOM 942 C CA . THR A 1 123 ? 38.177 20.584 -59.658 1.00 74.31 123 THR A CA 1
ATOM 943 C C . THR A 1 123 ? 37.361 19.450 -59.032 1.00 74.31 123 THR A C 1
ATOM 945 O O . THR A 1 123 ? 37.342 19.332 -57.806 1.00 74.31 123 THR A O 1
ATOM 948 N N . LYS A 1 124 ? 36.760 18.571 -59.848 1.00 78.44 124 LYS A N 1
ATOM 949 C CA . LYS A 1 124 ? 36.112 17.329 -59.410 1.00 78.44 124 LYS A CA 1
ATOM 950 C C . LYS A 1 124 ? 37.055 16.143 -59.634 1.00 78.44 124 LYS A C 1
ATOM 952 O O . LYS A 1 124 ? 37.451 15.846 -60.761 1.00 78.44 124 LYS A O 1
ATOM 957 N N . TYR A 1 125 ? 37.420 15.464 -58.549 1.00 82.94 125 TYR A N 1
ATOM 958 C CA . TYR A 1 125 ? 38.266 14.268 -58.580 1.00 82.94 125 TYR A CA 1
ATOM 959 C C . TYR A 1 125 ? 37.415 13.000 -58.602 1.00 82.94 125 TYR A C 1
ATOM 961 O O . TYR A 1 125 ? 36.268 13.008 -58.160 1.00 82.94 125 TYR A O 1
ATOM 969 N N . ASN A 1 126 ? 37.978 11.900 -59.106 1.00 87.88 126 ASN A N 1
ATOM 970 C CA . ASN A 1 126 ? 37.302 10.611 -59.037 1.00 87.88 126 ASN A CA 1
ATOM 971 C C . ASN A 1 126 ? 37.295 10.102 -57.593 1.00 87.88 126 ASN A C 1
ATOM 973 O O . ASN A 1 126 ? 38.349 9.807 -57.030 1.00 87.88 126 ASN A O 1
ATOM 977 N N . GLU A 1 127 ? 36.108 10.003 -57.008 1.00 90.00 127 GLU A N 1
ATOM 978 C CA . GLU A 1 127 ? 35.924 9.542 -55.632 1.00 90.00 127 GLU A CA 1
ATOM 979 C C . GLU A 1 127 ? 35.861 8.017 -55.528 1.00 90.00 127 GLU A C 1
ATOM 981 O O . GLU A 1 127 ? 35.930 7.484 -54.420 1.00 90.00 127 GLU A O 1
ATOM 986 N N . PHE A 1 128 ? 35.728 7.307 -56.655 1.00 92.88 128 PHE A N 1
ATOM 987 C CA . PHE A 1 128 ? 35.736 5.848 -56.704 1.00 92.88 128 PHE A CA 1
ATOM 988 C C . PHE A 1 128 ? 37.162 5.295 -56.703 1.00 92.88 128 PHE A C 1
ATOM 990 O O . PHE A 1 128 ? 38.087 5.890 -57.250 1.00 92.88 128 PHE A O 1
ATOM 997 N N . ILE A 1 129 ? 37.316 4.095 -56.155 1.00 92.12 129 ILE A N 1
ATOM 998 C CA . ILE A 1 129 ? 38.530 3.279 -56.214 1.00 92.12 129 ILE A CA 1
ATOM 999 C C . ILE A 1 129 ? 38.206 1.891 -56.782 1.00 92.12 129 ILE A C 1
ATOM 1001 O O . ILE A 1 129 ? 37.044 1.508 -56.938 1.00 92.12 129 ILE A O 1
ATOM 1005 N N . VAL A 1 130 ? 39.243 1.130 -57.136 1.00 91.81 130 VAL A N 1
ATOM 1006 C CA . VAL A 1 130 ? 39.074 -0.268 -57.564 1.00 91.81 130 VAL A CA 1
ATOM 1007 C C . VAL A 1 130 ? 38.402 -1.058 -56.436 1.00 91.81 130 VAL A C 1
ATOM 1009 O O . VAL A 1 130 ? 38.648 -0.781 -55.271 1.00 91.81 130 VAL A O 1
ATOM 1012 N N . ASN A 1 131 ? 37.538 -2.010 -56.793 1.00 92.00 131 ASN A N 1
ATOM 1013 C CA . ASN A 1 131 ? 36.723 -2.849 -55.907 1.00 92.00 131 ASN A CA 1
ATOM 1014 C C . ASN A 1 131 ? 35.574 -2.162 -55.155 1.00 92.00 131 ASN A C 1
ATOM 1016 O O . ASN A 1 131 ? 34.825 -2.836 -54.438 1.00 92.00 131 ASN A O 1
ATOM 1020 N N . ASP A 1 132 ? 35.329 -0.876 -55.402 1.00 94.69 132 ASP A N 1
ATOM 1021 C CA . ASP A 1 132 ? 34.054 -0.254 -55.052 1.00 94.69 132 ASP A CA 1
ATOM 1022 C C . ASP A 1 132 ? 32.877 -0.930 -55.769 1.00 94.69 132 ASP A C 1
ATOM 1024 O O . ASP A 1 132 ? 33.020 -1.552 -56.822 1.00 94.69 132 ASP A O 1
ATOM 1028 N N . GLN A 1 133 ? 31.679 -0.793 -55.214 1.00 93.75 133 GLN A N 1
ATOM 1029 C CA . GLN A 1 133 ? 30.444 -1.299 -55.795 1.00 93.75 133 GLN A CA 1
ATOM 1030 C C . GLN A 1 133 ? 29.553 -0.116 -56.158 1.00 93.75 133 GLN A C 1
ATOM 1032 O O . GLN A 1 133 ? 29.051 0.590 -55.291 1.00 93.75 133 GLN A O 1
ATOM 1037 N N . ALA A 1 134 ? 29.359 0.113 -57.450 1.00 93.94 134 ALA A N 1
ATOM 1038 C CA . ALA A 1 134 ? 28.653 1.272 -57.965 1.00 93.94 134 ALA A CA 1
ATOM 1039 C C . ALA A 1 134 ? 27.202 0.924 -58.313 1.00 93.94 134 ALA A C 1
ATOM 1041 O O . ALA A 1 134 ? 26.948 -0.063 -59.013 1.00 93.94 134 ALA A O 1
ATOM 1042 N N . ILE A 1 135 ? 26.257 1.740 -57.849 1.00 93.06 135 ILE A N 1
ATOM 1043 C CA . ILE A 1 135 ? 24.823 1.573 -58.067 1.00 93.06 135 ILE A CA 1
ATOM 1044 C C . ILE A 1 135 ? 24.242 2.737 -58.868 1.00 93.06 135 ILE A C 1
ATOM 1046 O O . ILE A 1 135 ? 24.610 3.893 -58.680 1.00 93.06 135 ILE A O 1
ATOM 1050 N N . CYS A 1 136 ? 23.286 2.430 -59.735 1.00 90.62 136 CYS A N 1
ATOM 1051 C CA . CYS A 1 136 ? 22.394 3.417 -60.326 1.00 90.62 136 CYS A CA 1
ATOM 1052 C C . CYS A 1 136 ? 20.967 2.877 -60.291 1.00 90.62 136 CYS A C 1
ATOM 1054 O O . CYS A 1 136 ? 20.735 1.698 -60.579 1.00 90.62 136 CYS A O 1
ATOM 1056 N N . GLN A 1 137 ? 20.009 3.742 -59.966 1.00 84.06 137 GLN A N 1
ATOM 1057 C CA . GLN A 1 137 ? 18.590 3.454 -60.112 1.00 84.06 137 GLN A CA 1
ATOM 1058 C C . GLN A 1 137 ? 17.857 4.687 -60.637 1.00 84.06 137 GLN A C 1
ATOM 1060 O O . GLN A 1 137 ? 17.887 5.746 -60.020 1.00 84.06 137 GLN A O 1
ATOM 1065 N N . LYS A 1 138 ? 17.152 4.533 -61.758 1.00 78.19 138 LYS A N 1
ATOM 1066 C CA . LYS A 1 138 ? 16.406 5.607 -62.417 1.00 78.19 138 LYS A CA 1
ATOM 1067 C C . LYS A 1 138 ? 14.991 5.137 -62.736 1.00 78.19 138 LYS A C 1
ATOM 1069 O O . LYS A 1 138 ? 14.803 4.054 -63.292 1.00 78.19 138 LYS A O 1
ATOM 1074 N N . PHE A 1 139 ? 14.001 5.950 -62.368 1.00 65.00 139 PHE A N 1
ATOM 1075 C CA . PHE A 1 139 ? 12.600 5.739 -62.732 1.00 65.00 139 PHE A CA 1
ATOM 1076 C C . PHE A 1 139 ? 12.258 6.625 -63.927 1.00 65.00 139 PHE A C 1
ATOM 1078 O O . PHE A 1 139 ? 12.402 7.843 -63.845 1.00 65.00 139 PHE A O 1
ATOM 1085 N N . ASP A 1 140 ? 11.806 6.031 -65.028 1.00 59.81 140 ASP A N 1
ATOM 1086 C CA . ASP A 1 140 ? 11.475 6.757 -66.264 1.00 59.81 140 ASP A CA 1
ATOM 1087 C C . ASP A 1 140 ? 9.959 6.939 -66.481 1.00 59.81 140 ASP A C 1
ATOM 1089 O O . ASP A 1 140 ? 9.510 7.347 -67.552 1.00 59.81 140 ASP A O 1
ATOM 1093 N N . GLY A 1 141 ? 9.150 6.648 -65.457 1.00 51.19 141 GLY A N 1
ATOM 1094 C CA . GLY A 1 141 ? 7.692 6.742 -65.519 1.00 51.19 141 GLY A CA 1
ATOM 1095 C C . GLY A 1 141 ? 6.983 5.446 -65.923 1.00 51.19 141 GLY A C 1
ATOM 1096 O O . GLY A 1 141 ? 5.772 5.377 -65.733 1.00 51.19 141 GLY A O 1
ATOM 1097 N N . HIS A 1 142 ? 7.692 4.424 -66.426 1.00 45.88 142 HIS A N 1
ATOM 1098 C CA . HIS A 1 142 ? 7.098 3.129 -66.808 1.00 45.88 142 HIS A CA 1
ATOM 1099 C C . HIS A 1 142 ? 7.935 1.911 -66.379 1.00 45.88 142 HIS A C 1
ATOM 1101 O O . HIS A 1 142 ? 7.356 0.877 -66.051 1.00 45.88 142 HIS A O 1
ATOM 1107 N N . ASN A 1 143 ? 9.267 2.025 -66.336 1.00 61.81 143 ASN A N 1
ATOM 1108 C CA . ASN A 1 143 ? 10.200 0.977 -65.925 1.00 61.81 143 ASN A CA 1
ATOM 1109 C C . ASN A 1 143 ? 11.235 1.508 -64.912 1.00 61.81 143 ASN A C 1
ATOM 1111 O O . ASN A 1 143 ? 11.510 2.705 -64.814 1.00 61.81 143 ASN A O 1
ATOM 1115 N N . VAL A 1 144 ? 11.827 0.594 -64.138 1.00 70.25 144 VAL A N 1
ATOM 1116 C CA . VAL A 1 144 ? 12.952 0.893 -63.240 1.00 70.25 144 VAL A CA 1
ATOM 1117 C C . VAL A 1 144 ? 14.233 0.414 -63.922 1.00 70.25 144 VAL A C 1
ATOM 1119 O O . VAL A 1 144 ? 14.446 -0.791 -64.048 1.00 70.25 144 VAL A O 1
ATOM 1122 N N . LYS A 1 145 ? 15.101 1.335 -64.353 1.00 81.81 145 LYS A N 1
ATOM 1123 C CA . LYS A 1 145 ? 16.472 0.990 -64.755 1.00 81.81 145 LYS A CA 1
ATOM 1124 C C . LYS A 1 145 ? 17.321 0.893 -63.491 1.00 81.81 145 LYS A C 1
ATOM 1126 O O . LYS A 1 145 ? 17.400 1.869 -62.748 1.00 81.81 145 LYS A O 1
ATOM 1131 N N . ARG A 1 146 ? 17.936 -0.265 -63.239 1.00 87.88 146 ARG A N 1
ATOM 1132 C CA . ARG A 1 146 ? 18.797 -0.508 -62.071 1.00 87.88 146 ARG A CA 1
ATOM 1133 C C . ARG A 1 146 ? 20.012 -1.356 -62.435 1.00 87.88 146 ARG A C 1
ATOM 1135 O O . ARG A 1 146 ? 19.894 -2.302 -63.217 1.00 87.88 146 ARG A O 1
ATOM 1142 N N . TYR A 1 147 ? 21.169 -1.027 -61.879 1.00 92.44 147 TYR A N 1
ATOM 1143 C CA . TYR A 1 147 ? 22.335 -1.910 -61.864 1.00 92.44 147 TYR A CA 1
ATOM 1144 C C . TYR A 1 147 ? 23.176 -1.657 -60.618 1.00 92.44 147 TYR A C 1
ATOM 1146 O O . TYR A 1 147 ? 23.242 -0.525 -60.142 1.00 92.44 147 TYR A O 1
ATOM 1154 N N . TRP A 1 148 ? 23.849 -2.700 -60.136 1.00 94.25 148 TRP A N 1
ATOM 1155 C CA . TRP A 1 148 ? 24.828 -2.619 -59.056 1.00 94.25 148 TRP A CA 1
ATOM 1156 C C . TRP A 1 148 ? 26.030 -3.493 -59.429 1.00 94.25 148 TRP A C 1
ATOM 1158 O O . TRP A 1 148 ? 25.905 -4.710 -59.568 1.00 94.25 148 TRP A O 1
ATOM 1168 N N . ARG A 1 149 ? 27.171 -2.863 -59.728 1.00 94.69 149 ARG A N 1
ATOM 1169 C CA . ARG A 1 149 ? 28.324 -3.490 -60.404 1.00 94.69 149 ARG A CA 1
ATOM 1170 C C . ARG A 1 149 ? 29.631 -3.140 -59.696 1.00 94.69 149 ARG A C 1
ATOM 1172 O O . ARG A 1 149 ? 29.761 -2.035 -59.184 1.00 94.69 149 ARG A O 1
ATOM 1179 N N . ALA A 1 150 ? 30.608 -4.047 -59.694 1.00 94.62 150 ALA A N 1
ATOM 1180 C CA . ALA A 1 150 ? 31.930 -3.762 -59.132 1.00 94.62 150 ALA A CA 1
ATOM 1181 C C . ALA A 1 150 ? 32.762 -2.868 -60.065 1.00 94.62 150 ALA A C 1
ATOM 1183 O O . ALA A 1 150 ? 32.736 -3.048 -61.283 1.00 94.62 150 ALA A O 1
ATOM 1184 N N . VAL A 1 151 ? 33.529 -1.947 -59.491 1.00 95.56 151 VAL A N 1
ATOM 1185 C CA . VAL A 1 151 ? 34.520 -1.114 -60.173 1.00 95.56 151 VAL A CA 1
ATOM 1186 C C . VAL A 1 151 ? 35.818 -1.907 -60.305 1.00 95.56 151 VAL A C 1
ATOM 1188 O O . VAL A 1 151 ? 36.389 -2.343 -59.312 1.00 95.56 151 VAL A O 1
ATOM 1191 N N . THR A 1 152 ? 36.302 -2.107 -61.525 1.00 94.06 152 THR A N 1
ATOM 1192 C CA . THR A 1 152 ? 37.511 -2.905 -61.803 1.00 94.06 152 THR A CA 1
ATOM 1193 C C . THR A 1 152 ? 38.711 -2.062 -62.228 1.00 94.06 152 THR A C 1
ATOM 1195 O O . THR A 1 152 ? 39.837 -2.544 -62.200 1.00 94.06 152 THR A O 1
ATOM 1198 N N . GLU A 1 153 ? 38.488 -0.814 -62.638 1.00 94.38 153 GLU A N 1
ATOM 1199 C CA . GLU A 1 153 ? 39.526 0.142 -63.046 1.00 94.38 153 GLU A CA 1
ATOM 1200 C C . GLU A 1 153 ? 39.029 1.558 -62.741 1.00 94.38 153 GLU A C 1
ATOM 1202 O O . GLU A 1 153 ? 37.846 1.853 -62.927 1.00 94.38 153 GLU A O 1
ATOM 1207 N N . VAL A 1 154 ? 39.930 2.433 -62.303 1.00 94.19 154 VAL A N 1
ATOM 1208 C CA . VAL A 1 154 ? 39.650 3.842 -62.008 1.00 94.19 154 VAL A CA 1
ATOM 1209 C C . VAL A 1 154 ? 40.684 4.700 -62.719 1.00 94.19 154 VAL A C 1
ATOM 1211 O O . VAL A 1 154 ? 41.885 4.461 -62.606 1.00 94.19 154 VAL A O 1
ATOM 1214 N N . GLY A 1 155 ? 40.211 5.696 -63.462 1.00 90.44 155 GLY A N 1
ATOM 1215 C CA . GLY A 1 155 ? 41.025 6.760 -64.037 1.00 90.44 155 GLY A CA 1
ATOM 1216 C C . GLY A 1 155 ? 40.670 8.123 -63.454 1.00 90.44 155 GLY A C 1
ATOM 1217 O O . GLY A 1 155 ? 39.758 8.248 -62.639 1.00 90.44 155 GLY A O 1
ATOM 1218 N N . SER A 1 156 ? 41.369 9.163 -63.906 1.00 87.75 156 SER A N 1
ATOM 1219 C CA . SER A 1 156 ? 41.130 10.548 -63.474 1.00 87.75 156 SER A CA 1
ATOM 1220 C C . SER A 1 156 ? 39.719 11.057 -63.785 1.00 87.75 156 SER A C 1
ATOM 1222 O O . SER A 1 156 ? 39.202 11.882 -63.045 1.00 87.75 156 SER A O 1
ATOM 1224 N N . ASP A 1 157 ? 39.118 10.566 -64.868 1.00 91.69 157 ASP A N 1
ATOM 1225 C CA . ASP A 1 157 ? 37.856 11.030 -65.458 1.00 91.69 157 ASP A CA 1
ATOM 1226 C C . ASP A 1 157 ? 36.882 9.876 -65.772 1.00 91.69 157 ASP A C 1
ATOM 1228 O O . ASP A 1 157 ? 35.868 10.075 -66.443 1.00 91.69 157 ASP A O 1
ATOM 1232 N N . TYR A 1 158 ? 37.177 8.646 -65.327 1.00 93.38 158 TYR A N 1
ATOM 1233 C CA . TYR A 1 158 ? 36.317 7.483 -65.574 1.00 93.38 158 TYR A CA 1
ATOM 1234 C C . TYR A 1 158 ? 36.422 6.381 -64.514 1.00 93.38 158 TYR A C 1
ATOM 1236 O O . TYR A 1 158 ? 37.433 6.241 -63.827 1.00 93.38 158 TYR A O 1
ATOM 1244 N N . ILE A 1 159 ? 35.414 5.507 -64.490 1.00 96.06 159 ILE A N 1
ATOM 1245 C CA . ILE A 1 159 ? 35.423 4.200 -63.812 1.00 96.06 159 ILE A CA 1
ATOM 1246 C C . ILE A 1 159 ? 35.079 3.077 -64.804 1.00 96.06 159 ILE A C 1
ATOM 1248 O O . ILE A 1 159 ? 34.332 3.298 -65.755 1.00 96.06 159 ILE A O 1
ATOM 1252 N N . LEU A 1 160 ? 35.598 1.863 -64.612 1.00 95.62 160 LEU A N 1
ATOM 1253 C CA . LEU A 1 160 ? 35.214 0.667 -65.377 1.00 95.62 160 LEU A CA 1
ATOM 1254 C C . LEU A 1 160 ? 34.348 -0.245 -64.508 1.00 95.62 160 LEU A C 1
ATOM 1256 O O . LEU A 1 160 ? 34.820 -0.751 -63.495 1.00 95.62 160 LEU A O 1
ATOM 1260 N N . LEU A 1 161 ? 33.101 -0.477 -64.913 1.00 96.56 161 LEU A N 1
ATOM 1261 C CA . LEU A 1 161 ? 32.155 -1.344 -64.206 1.00 96.56 161 LEU A CA 1
ATOM 1262 C C . LEU A 1 161 ? 32.152 -2.757 -64.789 1.00 96.56 161 LEU A C 1
ATOM 1264 O O . LEU A 1 161 ? 31.949 -2.922 -65.989 1.00 96.56 161 LEU A O 1
ATOM 1268 N N . SER A 1 162 ? 32.313 -3.783 -63.958 1.00 94.62 162 SER A N 1
ATOM 1269 C CA . SER A 1 162 ? 32.362 -5.183 -64.390 1.00 94.62 162 SER A CA 1
ATOM 1270 C C . SER A 1 162 ? 31.066 -5.645 -65.066 1.00 94.62 162 SER A C 1
ATOM 1272 O O . SER A 1 162 ? 29.951 -5.294 -64.653 1.00 94.62 162 SER A O 1
ATOM 1274 N N . LYS A 1 163 ? 31.215 -6.487 -66.093 1.00 92.38 163 LYS A N 1
ATOM 1275 C CA . LYS A 1 163 ? 30.104 -7.239 -66.694 1.00 92.38 163 LYS A CA 1
ATOM 1276 C C . LYS A 1 163 ? 29.683 -8.434 -65.842 1.00 92.38 163 LYS A C 1
ATOM 1278 O O . LYS A 1 163 ? 28.482 -8.656 -65.709 1.00 92.38 163 LYS A O 1
ATOM 1283 N N . ASP A 1 164 ? 30.658 -9.126 -65.258 1.00 89.75 164 ASP A N 1
ATOM 1284 C CA . ASP A 1 164 ? 30.474 -10.428 -64.607 1.00 89.75 164 ASP A CA 1
ATOM 1285 C C . ASP A 1 164 ? 30.301 -10.322 -63.086 1.00 89.75 164 ASP A C 1
ATOM 1287 O O . ASP A 1 164 ? 29.603 -11.130 -62.477 1.00 89.75 164 ASP A O 1
ATOM 1291 N N . VAL A 1 165 ? 30.913 -9.315 -62.455 1.00 93.56 165 VAL A N 1
ATOM 1292 C CA . VAL A 1 165 ? 30.814 -9.079 -61.008 1.00 93.56 165 VAL A CA 1
ATOM 1293 C C . VAL A 1 165 ? 29.751 -8.011 -60.750 1.00 93.56 165 VAL A C 1
ATOM 1295 O O . VAL A 1 165 ? 30.053 -6.822 -60.614 1.00 93.56 165 VAL A O 1
ATOM 1298 N N . CYS A 1 166 ? 28.486 -8.434 -60.725 1.00 92.69 166 CYS A N 1
ATOM 1299 C CA . CYS A 1 166 ? 27.331 -7.561 -60.502 1.00 92.69 166 CYS A CA 1
ATOM 1300 C C . CYS A 1 166 ? 26.141 -8.267 -59.834 1.00 92.69 166 CYS A C 1
ATOM 1302 O O . CYS A 1 166 ? 26.055 -9.496 -59.834 1.00 92.69 166 CYS A O 1
ATOM 1304 N N . GLU A 1 167 ? 25.184 -7.481 -59.331 1.00 93.12 167 GLU A N 1
ATOM 1305 C CA . GLU A 1 167 ? 23.856 -7.959 -58.922 1.00 93.12 167 GLU A CA 1
ATOM 1306 C C . GLU A 1 167 ? 23.177 -8.681 -60.106 1.00 93.12 167 GLU A C 1
ATOM 1308 O O . GLU A 1 167 ? 23.168 -8.132 -61.222 1.00 93.12 167 GLU A O 1
ATOM 1313 N N . PRO A 1 168 ? 22.600 -9.884 -59.911 1.00 88.81 168 PRO A N 1
ATOM 1314 C CA . PRO A 1 168 ? 21.853 -10.578 -60.954 1.00 88.81 168 PRO A CA 1
ATOM 1315 C C . PRO A 1 168 ? 20.760 -9.693 -61.565 1.00 88.81 168 PRO A C 1
ATOM 1317 O O . PRO A 1 168 ? 19.973 -9.078 -60.853 1.00 88.81 168 PRO A O 1
ATOM 1320 N N . GLY A 1 169 ? 20.697 -9.632 -62.897 1.00 83.75 169 GLY A N 1
ATOM 1321 C CA . GLY A 1 169 ? 19.732 -8.778 -63.602 1.00 83.75 169 GLY A CA 1
ATOM 1322 C C . GLY A 1 169 ? 20.136 -7.303 -63.716 1.00 83.75 169 GLY A C 1
ATOM 1323 O O . GLY A 1 169 ? 19.342 -6.505 -64.209 1.00 83.75 169 GLY A O 1
ATOM 1324 N N . SER A 1 170 ? 21.363 -6.935 -63.323 1.00 89.44 170 SER A N 1
ATOM 1325 C CA . SER A 1 170 ? 21.903 -5.588 -63.538 1.00 89.44 170 SER A CA 1
ATOM 1326 C C . SER A 1 170 ? 21.810 -5.159 -65.004 1.00 89.44 170 SER A C 1
ATOM 1328 O O . SER A 1 170 ? 22.370 -5.801 -65.895 1.00 89.44 170 SER A O 1
ATOM 1330 N N . SER A 1 171 ? 21.169 -4.018 -65.251 1.00 90.00 171 SER A N 1
ATOM 1331 C CA . SER A 1 171 ? 21.119 -3.384 -66.574 1.00 90.00 171 SER A CA 1
ATOM 1332 C C . SER A 1 171 ? 22.475 -2.799 -67.005 1.00 90.00 171 SER A C 1
ATOM 1334 O O . SER A 1 171 ? 23.484 -2.888 -66.292 1.00 90.00 171 SER A O 1
ATOM 1336 N N . THR A 1 172 ? 22.525 -2.248 -68.217 1.00 89.94 172 THR A N 1
ATOM 1337 C CA . THR A 1 172 ? 23.716 -1.606 -68.785 1.00 89.94 172 THR A CA 1
ATOM 1338 C C . THR A 1 172 ? 23.771 -0.114 -68.418 1.00 89.94 172 THR A C 1
ATOM 1340 O O . THR A 1 172 ? 22.755 0.574 -68.582 1.00 89.94 172 THR A O 1
ATOM 1343 N N . PRO A 1 173 ? 24.929 0.416 -67.979 1.00 92.69 173 PRO A N 1
ATOM 1344 C CA . PRO A 1 173 ? 25.130 1.856 -67.791 1.00 92.69 173 PRO A CA 1
ATOM 1345 C C . PRO A 1 173 ? 24.915 2.654 -69.087 1.00 92.69 173 PRO A C 1
ATOM 1347 O O . PRO A 1 173 ? 25.196 2.162 -70.179 1.00 92.69 173 PRO A O 1
ATOM 1350 N N . SER A 1 174 ? 24.442 3.895 -68.980 1.00 90.69 174 SER A N 1
ATOM 1351 C CA . SER A 1 174 ? 24.340 4.858 -70.085 1.00 90.69 174 SER A CA 1
ATOM 1352 C C . SER A 1 174 ? 24.746 6.263 -69.638 1.00 90.69 174 SER A C 1
ATOM 1354 O O . SER A 1 174 ? 24.879 6.534 -68.448 1.00 90.69 174 SER A O 1
ATOM 1356 N N . ALA A 1 175 ? 24.908 7.181 -70.593 1.00 87.38 175 ALA A N 1
ATOM 1357 C CA . ALA A 1 175 ? 25.018 8.601 -70.268 1.00 87.38 175 ALA A CA 1
ATOM 1358 C C . ALA A 1 175 ? 23.775 9.084 -69.486 1.00 87.38 175 ALA A C 1
ATOM 1360 O O . ALA A 1 175 ? 22.689 8.509 -69.620 1.00 87.38 175 ALA A O 1
ATOM 1361 N N . ASP A 1 176 ? 23.959 10.119 -68.669 1.00 86.62 176 ASP A N 1
ATOM 1362 C CA . ASP A 1 176 ? 23.000 10.695 -67.716 1.00 86.62 176 ASP A CA 1
ATOM 1363 C C . ASP A 1 176 ? 22.564 9.776 -66.564 1.00 86.62 176 ASP A C 1
ATOM 1365 O O . ASP A 1 176 ? 21.555 10.048 -65.897 1.00 86.62 176 ASP A O 1
ATOM 1369 N N . ASP A 1 177 ? 23.295 8.688 -66.325 1.00 90.19 177 ASP A N 1
ATOM 1370 C CA . ASP A 1 177 ? 23.154 7.904 -65.103 1.00 90.19 177 ASP A CA 1
ATOM 1371 C C . ASP A 1 177 ? 23.877 8.614 -63.950 1.00 90.19 177 ASP A C 1
ATOM 1373 O O . ASP A 1 177 ? 25.050 8.977 -64.060 1.00 90.19 177 ASP A O 1
ATOM 1377 N N . GLU A 1 178 ? 23.177 8.790 -62.832 1.00 90.31 178 GLU A N 1
ATOM 1378 C CA . GLU A 1 178 ? 23.799 9.127 -61.552 1.00 90.31 178 GLU A CA 1
ATOM 1379 C C . GLU A 1 178 ? 24.280 7.829 -60.913 1.00 90.31 178 GLU A C 1
ATOM 1381 O O . GLU A 1 178 ? 23.488 6.932 -60.606 1.00 90.31 178 GLU A O 1
ATOM 1386 N N . ILE A 1 179 ? 25.597 7.709 -60.802 1.00 92.19 179 ILE A N 1
ATOM 1387 C CA . ILE A 1 179 ? 26.281 6.532 -60.296 1.00 92.19 179 ILE A CA 1
ATOM 1388 C C . ILE A 1 179 ? 26.780 6.861 -58.902 1.00 92.19 179 ILE A C 1
ATOM 1390 O O . ILE A 1 179 ? 27.556 7.792 -58.709 1.00 92.19 179 ILE A O 1
ATOM 1394 N N . LEU A 1 180 ? 26.331 6.074 -57.940 1.00 93.38 180 LEU A N 1
ATOM 1395 C CA . LEU A 1 180 ? 26.611 6.261 -56.529 1.00 93.38 180 LEU A CA 1
ATOM 1396 C C . LEU A 1 180 ? 27.461 5.098 -56.037 1.00 93.38 180 LEU A C 1
ATOM 1398 O O . LEU A 1 180 ? 27.281 3.955 -56.463 1.00 93.38 180 LEU A O 1
ATOM 1402 N N . LEU A 1 181 ? 28.369 5.369 -55.113 1.00 93.00 181 LEU A N 1
ATOM 1403 C CA . LEU A 1 181 ? 29.022 4.324 -54.344 1.00 93.00 181 LEU A CA 1
ATOM 1404 C C . LEU A 1 181 ? 27.993 3.647 -53.429 1.00 93.00 181 LEU A C 1
ATOM 1406 O O . LEU A 1 181 ? 27.271 4.306 -52.686 1.00 93.00 181 LEU A O 1
ATOM 1410 N N . LEU A 1 182 ? 27.943 2.324 -53.423 1.00 92.88 182 LEU A N 1
ATOM 1411 C CA . LEU A 1 182 ? 27.173 1.556 -52.454 1.00 92.88 182 LEU A CA 1
ATOM 1412 C C . LEU A 1 182 ? 27.949 0.295 -52.100 1.00 92.88 182 LEU A C 1
ATOM 1414 O O . LEU A 1 182 ? 27.633 -0.798 -52.562 1.00 92.88 182 LEU A O 1
ATOM 1418 N N . GLY A 1 183 ? 28.984 0.465 -51.283 1.00 92.94 183 GLY A N 1
ATOM 1419 C CA . GLY A 1 183 ? 29.797 -0.633 -50.785 1.00 92.94 183 GLY A CA 1
ATOM 1420 C C . GLY A 1 183 ? 31.155 -0.780 -51.461 1.00 92.94 183 GLY A C 1
ATOM 1421 O O . GLY A 1 183 ? 31.428 -0.202 -52.508 1.00 92.94 183 GLY A O 1
ATOM 1422 N N . HIS A 1 184 ? 31.989 -1.623 -50.861 1.00 94.00 184 HIS A N 1
ATOM 1423 C CA . HIS A 1 184 ? 33.345 -1.945 -51.306 1.00 94.00 184 HIS A CA 1
ATOM 1424 C C . HIS A 1 184 ? 33.648 -3.407 -50.960 1.00 94.00 184 HIS A C 1
ATOM 1426 O O . HIS A 1 184 ? 33.255 -3.874 -49.889 1.00 94.00 184 HIS A O 1
ATOM 1432 N N . ARG A 1 185 ? 34.292 -4.156 -51.859 1.00 90.25 185 ARG A N 1
ATOM 1433 C CA . ARG A 1 185 ? 34.539 -5.599 -51.666 1.00 90.25 185 ARG A CA 1
ATOM 1434 C C . ARG A 1 185 ? 35.642 -5.848 -50.629 1.00 90.25 185 ARG A C 1
ATOM 1436 O O . ARG A 1 185 ? 36.465 -4.986 -50.380 1.00 90.25 185 ARG A O 1
ATOM 1443 N N . VAL A 1 186 ? 35.645 -7.027 -50.009 1.00 87.38 186 VAL A N 1
ATOM 1444 C CA . VAL A 1 186 ? 36.720 -7.440 -49.083 1.00 87.38 186 VAL A CA 1
ATOM 1445 C C . VAL A 1 186 ? 37.889 -7.995 -49.893 1.00 87.38 186 VAL A C 1
ATOM 1447 O O . VAL A 1 186 ? 37.674 -8.849 -50.759 1.00 87.38 186 VAL A O 1
ATOM 1450 N N . GLU A 1 187 ? 39.102 -7.535 -49.603 1.00 82.62 187 GLU A N 1
ATOM 1451 C CA . GLU A 1 187 ? 40.316 -7.875 -50.358 1.00 82.62 187 GLU A CA 1
ATOM 1452 C C . GLU A 1 187 ? 41.240 -8.864 -49.631 1.00 82.62 187 GLU A C 1
ATOM 1454 O O . GLU A 1 187 ? 42.186 -9.382 -50.225 1.00 82.62 187 GLU A O 1
ATOM 1459 N N . GLY A 1 188 ? 40.935 -9.208 -48.375 1.00 76.56 188 GLY A N 1
ATOM 1460 C CA . GLY A 1 188 ? 41.640 -10.250 -47.623 1.00 76.56 188 GLY A CA 1
ATOM 1461 C C . GLY A 1 188 ? 42.902 -9.766 -46.903 1.00 76.56 188 GLY A C 1
ATOM 1462 O O . GLY A 1 188 ? 43.573 -10.574 -46.258 1.00 76.56 188 GLY A O 1
ATOM 1463 N N . ASP A 1 189 ? 43.201 -8.467 -46.969 1.00 84.19 189 ASP A N 1
ATOM 1464 C CA . ASP A 1 189 ? 44.164 -7.779 -46.109 1.00 84.19 189 ASP A CA 1
ATOM 1465 C C . ASP A 1 189 ? 43.393 -7.037 -45.013 1.00 84.19 189 ASP A C 1
ATOM 1467 O O . ASP A 1 189 ? 42.674 -6.078 -45.281 1.00 84.19 189 ASP A O 1
ATOM 1471 N N . ALA A 1 190 ? 43.558 -7.472 -43.765 1.00 80.62 190 ALA A N 1
ATOM 1472 C CA . ALA A 1 190 ? 42.787 -6.959 -42.638 1.00 80.62 190 ALA A CA 1
ATOM 1473 C C . ALA A 1 190 ? 43.023 -5.465 -42.336 1.00 80.62 190 ALA A C 1
ATOM 1475 O O . ALA A 1 190 ? 42.102 -4.795 -41.869 1.00 80.62 190 ALA A O 1
ATOM 1476 N N . GLU A 1 191 ? 44.226 -4.934 -42.580 1.00 81.06 191 GLU A N 1
ATOM 1477 C CA . GLU A 1 191 ? 44.525 -3.515 -42.337 1.00 81.06 191 GLU A CA 1
ATOM 1478 C C . GLU A 1 191 ? 43.972 -2.643 -43.464 1.00 81.06 191 GLU A C 1
ATOM 1480 O O . GLU A 1 191 ? 43.414 -1.575 -43.202 1.00 81.06 191 GLU A O 1
ATOM 1485 N N . TYR A 1 192 ? 44.067 -3.116 -44.708 1.00 82.31 192 TYR A N 1
ATOM 1486 C CA . TYR A 1 192 ? 43.469 -2.432 -45.851 1.00 82.31 192 TYR A CA 1
ATOM 1487 C C . TYR A 1 192 ? 41.938 -2.467 -45.790 1.00 82.31 192 TYR A C 1
ATOM 1489 O O . TYR A 1 192 ? 41.288 -1.429 -45.891 1.00 82.31 192 TYR A O 1
ATOM 1497 N N . ASP A 1 193 ? 41.351 -3.632 -45.509 1.00 83.44 193 ASP A N 1
ATOM 1498 C CA . ASP A 1 193 ? 39.906 -3.796 -45.372 1.00 83.44 193 ASP A CA 1
ATOM 1499 C C . ASP A 1 193 ? 39.349 -2.870 -44.285 1.00 83.44 193 ASP A C 1
ATOM 1501 O O . ASP A 1 193 ? 38.294 -2.270 -44.485 1.00 83.44 193 ASP A O 1
ATOM 1505 N N . LYS A 1 194 ? 40.067 -2.676 -43.173 1.00 83.19 194 LYS A N 1
ATOM 1506 C CA . LYS A 1 194 ? 39.668 -1.744 -42.110 1.00 83.19 194 LYS A CA 1
ATOM 1507 C C . LYS A 1 194 ? 39.629 -0.288 -42.582 1.00 83.19 194 LYS A C 1
ATOM 1509 O O . LYS A 1 194 ? 38.734 0.449 -42.178 1.00 83.19 194 LYS A O 1
ATOM 1514 N N . GLN A 1 195 ? 40.556 0.120 -43.449 1.00 83.12 195 GLN A N 1
ATOM 1515 C CA . GLN A 1 195 ? 40.554 1.458 -44.057 1.00 83.12 195 GLN A CA 1
ATOM 1516 C C . GLN A 1 195 ? 39.383 1.645 -45.035 1.00 83.12 195 GLN A C 1
ATOM 1518 O O . GLN A 1 195 ? 38.937 2.769 -45.249 1.00 83.12 195 GLN A O 1
ATOM 1523 N N . MET A 1 196 ? 38.865 0.555 -45.607 1.00 86.06 196 MET A N 1
ATOM 1524 C CA . MET A 1 196 ? 37.749 0.578 -46.558 1.00 86.06 196 MET A CA 1
ATOM 1525 C C . MET A 1 196 ? 36.363 0.467 -45.900 1.00 86.06 196 MET A C 1
ATOM 1527 O O . MET A 1 196 ? 35.353 0.516 -46.605 1.00 86.06 196 MET A O 1
ATOM 1531 N N . GLU A 1 197 ? 36.271 0.342 -44.570 1.00 83.88 197 GLU A N 1
ATOM 1532 C CA . GLU A 1 197 ? 34.979 0.260 -43.866 1.00 83.88 197 GLU A CA 1
ATOM 1533 C C . GLU A 1 197 ? 34.100 1.496 -44.085 1.00 83.88 197 GLU A C 1
ATOM 1535 O O . GLU A 1 197 ? 32.890 1.363 -44.268 1.00 83.88 197 GLU A O 1
ATOM 1540 N N . ASP A 1 198 ? 34.690 2.691 -44.160 1.00 84.00 198 ASP A N 1
ATOM 1541 C CA . ASP A 1 198 ? 33.933 3.926 -44.394 1.00 84.00 198 ASP A CA 1
ATOM 1542 C C . ASP A 1 198 ? 33.206 3.904 -45.750 1.00 84.00 198 ASP A C 1
ATOM 1544 O O . ASP A 1 198 ? 32.101 4.432 -45.881 1.00 84.00 198 ASP A O 1
ATOM 1548 N N . ARG A 1 199 ? 33.773 3.198 -46.741 1.00 89.31 199 ARG A N 1
ATOM 1549 C CA . ARG A 1 199 ? 33.203 2.991 -48.087 1.00 89.31 199 ARG A CA 1
ATOM 1550 C C . ARG A 1 199 ? 32.116 1.921 -48.136 1.00 89.31 199 ARG A C 1
ATOM 1552 O O . ARG A 1 199 ? 31.421 1.780 -49.142 1.00 89.31 199 ARG A O 1
ATOM 1559 N N . ARG A 1 200 ? 31.941 1.174 -47.044 1.00 91.25 200 ARG A N 1
ATOM 1560 C CA . ARG A 1 200 ? 30.911 0.140 -46.871 1.00 91.25 200 ARG A CA 1
ATOM 1561 C C . ARG A 1 200 ? 29.665 0.630 -46.138 1.00 91.25 200 ARG A C 1
ATOM 1563 O O . ARG A 1 200 ? 28.810 -0.192 -45.796 1.00 91.25 200 ARG A O 1
ATOM 1570 N N . ASN A 1 201 ? 29.546 1.939 -45.929 1.00 89.44 201 ASN A N 1
ATOM 1571 C CA . ASN A 1 201 ? 28.439 2.572 -45.223 1.00 89.44 201 ASN A CA 1
ATOM 1572 C C . ASN A 1 201 ? 27.551 3.377 -46.181 1.00 89.44 201 ASN A C 1
ATOM 1574 O O . ASN A 1 201 ? 28.041 3.978 -47.134 1.00 89.44 201 ASN A O 1
ATOM 1578 N N . ALA A 1 202 ? 26.242 3.410 -45.926 1.00 88.50 202 ALA A N 1
ATOM 1579 C CA . ALA A 1 202 ? 25.305 4.241 -46.687 1.00 88.50 202 ALA A CA 1
ATOM 1580 C C . ALA A 1 202 ? 24.067 4.612 -45.861 1.00 88.50 202 ALA A C 1
ATOM 1582 O O . ALA A 1 202 ? 23.629 3.830 -45.019 1.00 88.50 202 ALA A O 1
ATOM 1583 N N . ILE A 1 203 ? 23.461 5.771 -46.128 1.00 89.62 203 ILE A N 1
ATOM 1584 C CA . ILE A 1 203 ? 22.176 6.174 -45.531 1.00 89.62 203 ILE A CA 1
ATOM 1585 C C . ILE A 1 203 ? 21.111 6.203 -46.619 1.00 89.62 203 ILE A C 1
ATOM 1587 O O . ILE A 1 203 ? 21.294 6.815 -47.664 1.00 89.62 203 ILE A O 1
ATOM 1591 N N . PHE A 1 204 ? 19.979 5.565 -46.366 1.00 86.50 204 PHE A N 1
ATOM 1592 C CA . PHE A 1 204 ? 18.868 5.437 -47.291 1.00 86.50 204 PHE A CA 1
ATOM 1593 C C . PHE A 1 204 ? 17.588 5.992 -46.669 1.00 86.50 204 PHE A C 1
ATOM 1595 O O . PHE A 1 204 ? 17.046 5.416 -45.726 1.00 86.50 204 PHE A O 1
ATOM 1602 N N . ILE A 1 205 ? 17.081 7.100 -47.197 1.00 85.38 205 ILE A N 1
ATOM 1603 C CA . ILE A 1 205 ? 15.827 7.723 -46.764 1.00 85.38 205 ILE A CA 1
ATOM 1604 C C . ILE A 1 205 ? 14.757 7.360 -47.786 1.00 85.38 205 ILE A C 1
ATOM 1606 O O . ILE A 1 205 ? 14.936 7.608 -48.972 1.00 85.38 205 ILE A O 1
ATOM 1610 N N . SER A 1 206 ? 13.643 6.782 -47.348 1.00 79.50 206 SER A N 1
ATOM 1611 C CA . SER A 1 206 ? 12.581 6.324 -48.240 1.00 79.50 206 SER A CA 1
ATOM 1612 C C . SER A 1 206 ? 11.202 6.695 -47.720 1.00 79.50 206 SER A C 1
ATOM 1614 O O . SER A 1 206 ? 10.846 6.410 -46.574 1.00 79.50 206 SER A O 1
ATOM 1616 N N . ALA A 1 207 ? 10.395 7.286 -48.599 1.00 74.88 207 ALA A N 1
ATOM 1617 C CA . ALA A 1 207 ? 8.984 7.566 -48.356 1.00 74.88 207 ALA A CA 1
ATOM 1618 C C . ALA A 1 207 ? 8.050 6.427 -48.822 1.00 74.88 207 ALA A C 1
ATOM 1620 O O . ALA A 1 207 ? 6.831 6.570 -48.728 1.00 74.88 207 ALA A O 1
ATOM 1621 N N . LYS A 1 208 ? 8.582 5.307 -49.350 1.00 67.62 208 LYS A N 1
ATOM 1622 C CA . LYS A 1 208 ? 7.793 4.235 -49.991 1.00 67.62 208 LYS A CA 1
ATOM 1623 C C . LYS A 1 208 ? 8.240 2.817 -49.579 1.00 67.62 208 LYS A C 1
ATOM 1625 O O . LYS A 1 208 ? 9.367 2.580 -49.160 1.00 67.62 208 LYS A O 1
ATOM 1630 N N . GLY A 1 209 ? 7.336 1.843 -49.713 1.00 67.12 209 GLY A N 1
ATOM 1631 C CA . GLY A 1 209 ? 7.573 0.434 -49.355 1.00 67.12 209 GLY A CA 1
ATOM 1632 C C . GLY A 1 209 ? 7.147 0.069 -47.926 1.00 67.12 209 GLY A C 1
ATOM 1633 O O . GLY A 1 209 ? 6.609 0.900 -47.193 1.00 67.12 209 GLY A O 1
ATOM 1634 N N . SER A 1 210 ? 7.356 -1.190 -47.527 1.00 62.94 210 SER A N 1
ATOM 1635 C CA . SER A 1 210 ? 7.054 -1.647 -46.164 1.00 62.94 210 SER A CA 1
ATOM 1636 C C . SER A 1 210 ? 7.846 -0.825 -45.141 1.00 62.94 210 SER A C 1
ATOM 1638 O O . SER A 1 210 ? 9.041 -0.577 -45.316 1.00 62.94 210 SER A O 1
ATOM 1640 N N . ASN A 1 211 ? 7.164 -0.378 -44.088 1.00 66.25 211 ASN A N 1
ATOM 1641 C CA . ASN A 1 211 ? 7.709 0.428 -42.987 1.00 66.25 211 ASN A CA 1
ATOM 1642 C C . ASN A 1 211 ? 8.145 1.857 -43.346 1.00 66.25 211 ASN A C 1
ATOM 1644 O O . ASN A 1 211 ? 8.800 2.504 -42.534 1.00 66.25 211 ASN A O 1
ATOM 1648 N N . ALA A 1 212 ? 7.759 2.371 -44.518 1.00 73.56 212 ALA A N 1
ATOM 1649 C CA . ALA A 1 212 ? 7.915 3.786 -44.842 1.00 73.56 212 ALA A CA 1
ATOM 1650 C C . ALA A 1 212 ? 6.924 4.689 -44.063 1.00 73.56 212 ALA A C 1
ATOM 1652 O O . ALA A 1 212 ? 5.822 4.234 -43.738 1.00 73.56 212 ALA A O 1
ATOM 1653 N N . PRO A 1 213 ? 7.266 5.970 -43.810 1.00 79.62 213 PRO A N 1
ATOM 1654 C CA . PRO A 1 213 ? 8.561 6.597 -44.089 1.00 79.62 213 PRO A CA 1
ATOM 1655 C C . PRO A 1 213 ? 9.667 6.038 -43.181 1.00 79.62 213 PRO A C 1
ATOM 1657 O O . PRO A 1 213 ? 9.430 5.787 -41.999 1.00 79.62 213 PRO A O 1
ATOM 1660 N N . ARG A 1 214 ? 10.865 5.822 -43.744 1.00 82.69 214 ARG A N 1
ATOM 1661 C CA . ARG A 1 214 ? 12.024 5.319 -42.994 1.00 82.69 214 ARG A CA 1
ATOM 1662 C C . ARG A 1 214 ? 13.347 5.954 -43.413 1.00 82.69 214 ARG A C 1
ATOM 1664 O O . ARG A 1 214 ? 13.536 6.284 -44.579 1.00 82.69 214 ARG A O 1
ATOM 1671 N N . ILE A 1 215 ? 14.278 6.032 -42.471 1.00 88.19 215 ILE A N 1
ATOM 1672 C CA . ILE A 1 215 ? 15.694 6.365 -42.664 1.00 88.19 215 ILE A CA 1
ATOM 1673 C C . ILE A 1 215 ? 16.500 5.144 -42.231 1.00 88.19 215 ILE A C 1
ATOM 1675 O O . ILE A 1 215 ? 16.406 4.754 -41.075 1.00 88.19 215 ILE A O 1
ATOM 1679 N N . ALA A 1 216 ? 17.267 4.529 -43.124 1.00 87.25 216 ALA A N 1
ATOM 1680 C CA . ALA A 1 216 ? 18.065 3.340 -42.846 1.00 87.25 216 ALA A CA 1
ATOM 1681 C C . ALA A 1 216 ? 19.564 3.619 -43.023 1.00 87.25 216 ALA A C 1
ATOM 1683 O O . ALA A 1 216 ? 19.983 4.106 -44.062 1.00 87.25 216 ALA A O 1
ATOM 1684 N N . PHE A 1 217 ? 20.370 3.277 -42.030 1.00 89.56 217 PHE A N 1
ATOM 1685 C CA . PHE A 1 217 ? 21.823 3.337 -42.017 1.00 89.56 217 PHE A CA 1
ATOM 1686 C C . PHE A 1 217 ? 22.354 1.922 -42.221 1.00 89.56 217 PHE A C 1
ATOM 1688 O O . PHE A 1 217 ? 22.104 1.026 -41.409 1.00 89.56 217 PHE A O 1
ATOM 1695 N N . TYR A 1 218 ? 23.083 1.728 -43.305 1.00 89.81 218 TYR A N 1
ATOM 1696 C CA . TYR A 1 218 ? 23.716 0.477 -43.677 1.00 89.81 218 TYR A CA 1
ATOM 1697 C C . TYR A 1 218 ? 25.209 0.522 -43.373 1.00 89.81 218 TYR A C 1
ATOM 1699 O O . TYR A 1 218 ? 25.837 1.572 -43.500 1.00 89.81 218 TYR A O 1
ATOM 1707 N N . SER A 1 219 ? 25.765 -0.629 -43.002 1.00 89.19 219 SER A N 1
ATOM 1708 C CA . SER A 1 219 ? 27.202 -0.811 -42.793 1.00 89.19 219 SER A CA 1
ATOM 1709 C C . SER A 1 219 ? 27.633 -2.228 -43.166 1.00 89.19 219 SER A C 1
ATOM 1711 O O . SER A 1 219 ? 26.861 -3.183 -43.013 1.00 89.19 219 SER A O 1
ATOM 1713 N N . GLY A 1 220 ? 28.871 -2.375 -43.642 1.00 89.50 220 GLY A N 1
ATOM 1714 C CA . GLY A 1 220 ? 29.436 -3.658 -44.061 1.00 89.50 220 GLY A CA 1
ATOM 1715 C C . GLY A 1 220 ? 28.900 -4.156 -45.407 1.00 89.50 220 GLY A C 1
ATOM 1716 O O . GLY A 1 220 ? 28.792 -5.369 -45.619 1.00 89.50 220 GLY A O 1
ATOM 1717 N N . ILE A 1 221 ? 28.529 -3.240 -46.306 1.00 92.88 221 ILE A N 1
ATOM 1718 C CA . ILE A 1 221 ? 28.089 -3.548 -47.670 1.00 92.88 221 ILE A CA 1
ATOM 1719 C C . ILE A 1 221 ? 29.302 -4.002 -48.502 1.00 92.88 221 ILE A C 1
ATOM 1721 O O . ILE A 1 221 ? 30.019 -3.188 -49.085 1.00 92.88 221 ILE A O 1
ATOM 1725 N N . ASN A 1 222 ? 29.557 -5.309 -48.528 1.00 91.00 222 ASN A N 1
ATOM 1726 C CA . ASN A 1 222 ? 30.708 -5.926 -49.198 1.00 91.00 222 ASN A CA 1
ATOM 1727 C C . ASN A 1 222 ? 30.346 -6.829 -50.386 1.00 91.00 222 ASN A C 1
ATOM 1729 O O . ASN A 1 222 ? 31.221 -7.381 -51.056 1.00 91.00 222 ASN A O 1
ATOM 1733 N N . ASP A 1 223 ? 29.055 -6.946 -50.655 1.00 90.31 223 ASP A N 1
ATOM 1734 C CA . ASP A 1 223 ? 28.449 -7.679 -51.749 1.00 90.31 223 ASP A CA 1
ATOM 1735 C C . ASP A 1 223 ? 27.190 -6.948 -52.240 1.00 90.31 223 ASP A C 1
ATOM 1737 O O . ASP A 1 223 ? 26.799 -5.910 -51.702 1.00 90.31 223 ASP A O 1
ATOM 1741 N N . PHE A 1 224 ? 26.560 -7.488 -53.283 1.00 90.69 224 PHE A N 1
ATOM 1742 C CA . PHE A 1 224 ? 25.393 -6.893 -53.934 1.00 90.69 224 PHE A CA 1
ATOM 1743 C C . PHE A 1 224 ? 24.084 -7.216 -53.201 1.00 90.69 224 PHE A C 1
ATOM 1745 O O . PHE A 1 224 ? 23.102 -7.637 -53.811 1.00 90.69 224 PHE A O 1
ATOM 1752 N N . THR A 1 225 ? 24.075 -7.071 -51.879 1.00 87.50 225 THR A N 1
ATOM 1753 C CA . THR A 1 225 ? 22.864 -7.187 -51.070 1.00 87.50 225 THR A CA 1
ATOM 1754 C C . THR A 1 225 ? 22.883 -6.199 -49.912 1.00 87.50 225 THR A C 1
ATOM 1756 O O . THR A 1 225 ? 23.922 -5.863 -49.347 1.00 87.50 225 THR A O 1
ATOM 1759 N N . LEU A 1 226 ? 21.693 -5.719 -49.560 1.00 85.88 226 LEU A N 1
ATOM 1760 C CA . LEU A 1 226 ? 21.461 -4.918 -48.359 1.00 85.88 226 LEU A CA 1
ATOM 1761 C C . LEU A 1 226 ? 20.844 -5.752 -47.226 1.00 85.88 226 LEU A C 1
ATOM 1763 O O . LEU A 1 226 ? 20.657 -5.250 -46.117 1.00 85.88 226 LEU A O 1
ATOM 1767 N N . GLU A 1 227 ? 20.530 -7.024 -47.485 1.00 84.12 227 GLU A N 1
ATOM 1768 C CA . GLU A 1 227 ? 19.941 -7.923 -46.498 1.00 84.12 227 GLU A CA 1
ATOM 1769 C C . GLU A 1 227 ? 20.898 -8.140 -45.318 1.00 84.12 227 GLU A C 1
ATOM 1771 O O . GLU A 1 227 ? 22.068 -8.484 -45.486 1.00 84.12 227 GLU A O 1
ATOM 1776 N N . GLY A 1 228 ? 20.408 -7.883 -44.102 1.00 81.50 228 GLY A N 1
ATOM 1777 C CA . GLY A 1 228 ? 21.197 -7.988 -42.871 1.00 81.50 228 GLY A CA 1
ATOM 1778 C C . GLY A 1 228 ? 22.276 -6.910 -42.701 1.00 81.50 228 GLY A C 1
ATOM 1779 O O . GLY A 1 228 ? 23.016 -6.937 -41.712 1.00 81.50 228 GLY A O 1
ATOM 1780 N N . LYS A 1 229 ? 22.377 -5.957 -43.636 1.00 86.88 229 LYS A N 1
ATOM 1781 C CA . LYS A 1 229 ? 23.335 -4.842 -43.585 1.00 86.88 229 LYS A CA 1
ATOM 1782 C C . LYS A 1 229 ? 22.752 -3.594 -42.918 1.00 86.88 229 LYS A C 1
ATOM 1784 O O . LYS A 1 229 ? 23.499 -2.668 -42.609 1.00 86.88 229 LYS A O 1
ATOM 1789 N N . ASP A 1 230 ? 21.439 -3.555 -42.692 1.00 85.81 230 ASP A N 1
ATOM 1790 C CA . ASP A 1 230 ? 20.733 -2.473 -42.008 1.00 85.81 230 ASP A CA 1
ATOM 1791 C C . ASP A 1 230 ? 21.095 -2.463 -40.515 1.00 85.81 230 ASP A C 1
ATOM 1793 O O . ASP A 1 230 ? 20.719 -3.353 -39.740 1.00 85.81 230 ASP A O 1
ATOM 1797 N N . LYS A 1 231 ? 21.857 -1.450 -40.101 1.00 84.38 231 LYS A N 1
ATOM 1798 C CA . LYS A 1 231 ? 22.251 -1.264 -38.704 1.00 84.38 231 LYS A CA 1
ATOM 1799 C C . LYS A 1 231 ? 21.228 -0.425 -37.962 1.00 84.38 231 LYS A C 1
ATOM 1801 O O . LYS A 1 231 ? 20.674 -0.879 -36.972 1.00 84.38 231 LYS A O 1
ATOM 1806 N N . THR A 1 232 ? 20.889 0.746 -38.479 1.00 85.25 232 THR A N 1
ATOM 1807 C CA . THR A 1 232 ? 19.894 1.614 -37.841 1.00 85.25 232 THR A CA 1
ATOM 1808 C C . THR A 1 232 ? 18.770 1.910 -38.816 1.00 85.25 232 THR A C 1
ATOM 1810 O O . THR A 1 232 ? 19.026 2.191 -39.971 1.00 85.25 232 THR A O 1
ATOM 1813 N N . VAL A 1 233 ? 17.521 1.840 -38.384 1.00 85.62 233 VAL A N 1
ATOM 1814 C CA . VAL A 1 233 ? 16.317 2.170 -39.137 1.00 85.62 233 VAL A CA 1
ATOM 1815 C C . VAL A 1 233 ? 15.452 3.043 -38.237 1.00 85.62 233 VAL A C 1
ATOM 1817 O O . VAL A 1 233 ? 15.076 2.629 -37.149 1.00 85.62 233 VAL A O 1
ATOM 1820 N N . ILE A 1 234 ? 15.126 4.247 -38.683 1.00 83.62 234 ILE A N 1
ATOM 1821 C CA . ILE A 1 234 ? 14.228 5.178 -38.001 1.00 83.62 234 ILE A CA 1
ATOM 1822 C C . ILE A 1 234 ? 12.969 5.270 -38.857 1.00 83.62 234 ILE A C 1
ATOM 1824 O O . ILE A 1 234 ? 13.029 5.758 -39.981 1.00 83.62 234 ILE A O 1
ATOM 1828 N N . GLY A 1 235 ? 11.847 4.752 -38.367 1.00 79.56 235 GLY A N 1
ATOM 1829 C CA . GLY A 1 235 ? 10.583 4.646 -39.101 1.00 79.56 235 GLY A CA 1
ATOM 1830 C C . GLY A 1 235 ? 9.500 3.963 -38.264 1.00 79.56 235 GLY A C 1
ATOM 1831 O O . GLY A 1 235 ? 9.638 3.867 -37.044 1.00 79.56 235 GLY A O 1
ATOM 1832 N N . LYS A 1 236 ? 8.433 3.461 -38.904 1.00 74.69 236 LYS A N 1
ATOM 1833 C CA . LYS A 1 236 ? 7.316 2.788 -38.202 1.00 74.69 236 LYS A CA 1
ATOM 1834 C C . LYS A 1 236 ? 7.793 1.659 -37.276 1.00 74.69 236 LYS A C 1
ATOM 1836 O O . LYS A 1 236 ? 7.352 1.587 -36.135 1.00 74.69 236 LYS A O 1
ATOM 1841 N N . ASP A 1 237 ? 8.730 0.851 -37.764 1.00 74.38 237 ASP A N 1
ATOM 1842 C CA . ASP A 1 237 ? 9.387 -0.212 -37.005 1.00 74.38 237 ASP A CA 1
ATOM 1843 C C . ASP A 1 237 ? 10.867 0.157 -36.853 1.00 74.38 237 ASP A C 1
ATOM 1845 O O . ASP A 1 237 ? 11.719 -0.276 -37.633 1.00 74.38 237 ASP A O 1
ATOM 1849 N N . SER A 1 238 ? 11.162 1.051 -35.907 1.00 78.75 238 SER A N 1
ATOM 1850 C CA . SER A 1 238 ? 12.529 1.532 -35.701 1.00 78.75 238 SER A CA 1
ATOM 1851 C C . SER A 1 238 ? 13.433 0.426 -35.137 1.00 78.75 238 SER A C 1
ATOM 1853 O O . SER A 1 238 ? 13.061 -0.284 -34.204 1.00 78.75 238 SER A O 1
ATOM 1855 N N . LYS A 1 239 ? 14.636 0.295 -35.696 1.00 79.62 239 LYS A N 1
ATOM 1856 C CA . LYS A 1 239 ? 15.673 -0.682 -35.341 1.00 79.62 239 LYS A CA 1
ATOM 1857 C C . LYS A 1 239 ? 16.962 0.084 -35.082 1.00 79.62 239 LYS A C 1
ATOM 1859 O O . LYS A 1 239 ? 17.342 0.909 -35.893 1.00 79.62 239 LYS A O 1
ATOM 1864 N N . PHE A 1 240 ? 17.680 -0.197 -34.010 1.00 78.50 240 PHE A N 1
ATOM 1865 C CA . PHE A 1 240 ? 18.990 0.407 -33.771 1.00 78.50 240 PHE A CA 1
ATOM 1866 C C . PHE A 1 240 ? 19.966 -0.717 -33.428 1.00 78.50 240 PHE A C 1
ATOM 1868 O O . PHE A 1 240 ? 19.754 -1.447 -32.464 1.00 78.50 240 PHE A O 1
ATOM 1875 N N . VAL A 1 241 ? 20.999 -0.902 -34.244 1.00 70.50 241 VAL A N 1
ATOM 1876 C CA . VAL A 1 241 ? 22.053 -1.905 -34.050 1.00 70.50 241 VAL A CA 1
ATOM 1877 C C . VAL A 1 241 ? 23.360 -1.152 -33.854 1.00 70.50 241 VAL A C 1
ATOM 1879 O O . VAL A 1 241 ? 23.926 -0.617 -34.805 1.00 70.50 241 VAL A O 1
ATOM 1882 N N . GLY A 1 242 ? 23.819 -1.103 -32.608 1.00 63.25 242 GLY A N 1
ATOM 1883 C CA . GLY A 1 242 ? 25.002 -0.360 -32.183 1.00 63.25 242 GLY A CA 1
ATOM 1884 C C . GLY A 1 242 ? 24.838 0.160 -30.755 1.00 63.25 242 GLY A C 1
ATOM 1885 O O . GLY A 1 242 ? 23.895 -0.219 -30.060 1.00 63.25 242 GLY A O 1
ATOM 1886 N N . THR A 1 243 ? 25.744 1.037 -30.327 1.00 63.28 243 THR A N 1
ATOM 1887 C CA . THR A 1 243 ? 25.672 1.706 -29.020 1.00 63.28 243 THR A CA 1
ATOM 1888 C C . THR A 1 243 ? 24.789 2.948 -29.122 1.00 63.28 243 THR A C 1
ATOM 1890 O O . THR A 1 243 ? 25.051 3.821 -29.946 1.00 63.28 243 THR A O 1
ATOM 1893 N N . ILE A 1 244 ? 23.753 3.036 -28.286 1.00 69.44 244 ILE A N 1
ATOM 1894 C CA . ILE A 1 244 ? 22.923 4.239 -28.135 1.00 69.44 244 ILE A CA 1
ATOM 1895 C C . ILE A 1 244 ? 23.217 4.836 -26.766 1.00 69.44 244 ILE A C 1
ATOM 1897 O O . ILE A 1 244 ? 23.065 4.144 -25.759 1.00 69.44 244 ILE A O 1
ATOM 1901 N N . THR A 1 245 ? 23.595 6.110 -26.746 1.00 68.38 245 THR A N 1
ATOM 1902 C CA . THR A 1 245 ? 23.921 6.858 -25.531 1.00 68.38 245 THR A CA 1
ATOM 1903 C C . THR A 1 245 ? 22.909 7.983 -25.336 1.00 68.38 245 THR A C 1
ATOM 1905 O O . THR A 1 245 ? 22.631 8.752 -26.254 1.00 68.38 245 THR A O 1
ATOM 1908 N N . VAL A 1 246 ? 22.339 8.065 -24.141 1.00 65.44 246 VAL A N 1
ATOM 1909 C CA . VAL A 1 246 ? 21.432 9.116 -23.686 1.00 65.44 246 VAL A CA 1
ATOM 1910 C C . VAL A 1 246 ? 22.234 10.086 -22.830 1.00 65.44 246 VAL A C 1
ATOM 1912 O O . VAL A 1 246 ? 22.974 9.660 -21.947 1.00 65.44 246 VAL A O 1
ATOM 1915 N N . VAL A 1 247 ? 22.093 11.383 -23.086 1.00 70.69 247 VAL A N 1
ATOM 1916 C CA . VAL A 1 247 ? 22.815 12.428 -22.353 1.00 70.69 247 VAL A CA 1
ATOM 1917 C C . VAL A 1 247 ? 21.825 13.221 -21.511 1.00 70.69 247 VAL A C 1
ATOM 1919 O O . VAL A 1 247 ? 20.857 13.776 -22.032 1.00 70.69 247 VAL A O 1
ATOM 1922 N N . SER A 1 248 ? 22.045 13.248 -20.201 1.00 51.19 248 SER A N 1
ATOM 1923 C CA . SER A 1 248 ? 21.273 14.057 -19.259 1.00 51.19 248 SER A CA 1
ATOM 1924 C C . SER A 1 248 ? 21.637 15.547 -19.387 1.00 51.19 248 SER A C 1
ATOM 1926 O O . SER A 1 248 ? 22.668 15.915 -19.947 1.00 51.19 248 SER A O 1
ATOM 1928 N N . LYS A 1 249 ? 20.777 16.443 -18.881 1.00 49.38 249 LYS A N 1
ATOM 1929 C CA . LYS A 1 249 ? 20.937 17.911 -18.989 1.00 49.38 249 LYS A CA 1
ATOM 1930 C C . LYS A 1 249 ? 22.220 18.436 -18.323 1.00 49.38 249 LYS A C 1
ATOM 1932 O O . LYS A 1 249 ? 22.692 19.513 -18.674 1.00 49.38 249 LYS A O 1
ATOM 1937 N N . ASP A 1 250 ? 22.762 17.687 -17.371 1.00 65.44 250 ASP A N 1
ATOM 1938 C CA . ASP A 1 250 ? 24.048 17.928 -16.706 1.00 65.44 250 ASP A CA 1
ATOM 1939 C C . ASP A 1 250 ? 25.267 17.481 -17.538 1.00 65.44 250 ASP A C 1
ATOM 1941 O O . ASP A 1 250 ? 26.402 17.704 -17.125 1.00 65.44 250 ASP A O 1
ATOM 1945 N N . GLY A 1 251 ? 25.045 16.882 -18.712 1.00 55.47 251 GLY A N 1
ATOM 1946 C CA . GLY A 1 251 ? 26.085 16.345 -19.586 1.00 55.47 251 GLY A CA 1
ATOM 1947 C C . GLY A 1 251 ? 26.458 14.889 -19.297 1.00 55.47 251 GLY A C 1
ATOM 1948 O O . GLY A 1 251 ? 27.367 14.376 -19.943 1.00 55.47 251 GLY A O 1
ATOM 1949 N N . THR A 1 252 ? 25.782 14.208 -18.361 1.00 65.31 252 THR A N 1
ATOM 1950 C CA . THR A 1 252 ? 26.065 12.800 -18.048 1.00 65.31 252 THR A CA 1
ATOM 1951 C C . THR A 1 252 ? 25.576 11.889 -19.175 1.00 65.31 252 THR A C 1
ATOM 1953 O O . THR A 1 252 ? 24.378 11.813 -19.441 1.00 65.31 252 THR A O 1
ATOM 1956 N N . GLU A 1 253 ? 26.498 11.180 -19.827 1.00 66.69 253 GLU A N 1
ATOM 1957 C CA . GLU A 1 253 ? 26.219 10.213 -20.893 1.00 66.69 253 GLU A CA 1
ATOM 1958 C C . GLU A 1 253 ? 26.006 8.792 -20.328 1.00 66.69 253 GLU A C 1
ATOM 1960 O O . GLU A 1 253 ? 26.776 8.321 -19.494 1.00 66.69 253 GLU A O 1
ATOM 1965 N N . THR A 1 254 ? 24.956 8.079 -20.746 1.00 65.94 254 THR A N 1
ATOM 1966 C CA . THR A 1 254 ? 24.590 6.732 -20.252 1.00 65.94 254 THR A CA 1
ATOM 1967 C C . THR A 1 254 ? 24.020 5.882 -21.395 1.00 65.94 254 THR A C 1
ATOM 1969 O O . THR A 1 254 ? 23.228 6.377 -22.187 1.00 65.94 254 THR A O 1
ATOM 1972 N N . GLY A 1 255 ? 24.415 4.612 -21.526 1.00 66.31 255 GLY A N 1
ATOM 1973 C CA . GLY A 1 255 ? 23.917 3.721 -22.588 1.00 66.31 255 GLY A CA 1
ATOM 1974 C C . GLY A 1 255 ? 22.448 3.293 -22.403 1.00 66.31 255 GLY A C 1
ATOM 1975 O O . GLY A 1 255 ? 21.863 3.505 -21.343 1.00 66.31 255 GLY A O 1
ATOM 1976 N N . ILE A 1 256 ? 21.840 2.645 -23.405 1.00 70.44 256 ILE A N 1
ATOM 1977 C CA . ILE A 1 256 ? 20.539 1.958 -23.247 1.00 70.44 256 ILE A CA 1
ATOM 1978 C C . ILE A 1 256 ? 20.769 0.458 -22.969 1.00 70.44 256 ILE A C 1
ATOM 1980 O O . ILE A 1 256 ? 21.392 -0.210 -23.795 1.00 70.44 256 ILE A O 1
ATOM 1984 N N . PRO A 1 257 ? 20.277 -0.096 -21.842 1.00 75.56 257 PRO A N 1
ATOM 1985 C CA . PRO A 1 257 ? 20.489 -1.500 -21.489 1.00 75.56 257 PRO A CA 1
ATOM 1986 C C . PRO A 1 257 ? 19.740 -2.492 -22.387 1.00 75.56 257 PRO A C 1
ATOM 1988 O O . PRO A 1 257 ? 18.581 -2.266 -22.740 1.00 75.56 257 PRO A O 1
ATOM 1991 N N . ILE A 1 258 ? 20.362 -3.637 -22.702 1.00 76.31 258 ILE A N 1
ATOM 1992 C CA . ILE A 1 258 ? 19.767 -4.690 -23.552 1.00 76.31 258 ILE A CA 1
ATOM 1993 C C . ILE A 1 258 ? 19.490 -5.956 -22.736 1.00 76.31 258 ILE A C 1
ATOM 1995 O O . ILE A 1 258 ? 20.407 -6.688 -22.380 1.00 76.31 258 ILE A O 1
ATOM 1999 N N . TYR A 1 259 ? 18.222 -6.285 -22.482 1.00 80.75 259 TYR A N 1
ATOM 2000 C CA . TYR A 1 259 ? 17.860 -7.455 -21.673 1.00 80.75 259 TYR A CA 1
ATOM 2001 C C . TYR A 1 259 ? 18.037 -8.799 -22.415 1.00 80.75 259 TYR A C 1
ATOM 2003 O O . TYR A 1 259 ? 17.474 -9.022 -23.486 1.00 80.75 259 TYR A O 1
ATOM 2011 N N . ARG A 1 260 ? 18.805 -9.728 -21.828 1.00 80.50 260 ARG A N 1
ATOM 2012 C CA . ARG A 1 260 ? 19.214 -11.031 -22.397 1.00 80.50 260 ARG A CA 1
ATOM 2013 C C . ARG A 1 260 ? 18.578 -12.249 -21.720 1.00 80.50 260 ARG A C 1
ATOM 2015 O O . ARG A 1 260 ? 18.940 -13.379 -22.079 1.00 80.50 260 ARG A O 1
ATOM 2022 N N . GLY A 1 261 ? 17.636 -12.022 -20.800 1.00 73.50 261 GLY A N 1
ATOM 2023 C CA . GLY A 1 261 ? 16.972 -13.050 -19.991 1.00 73.50 261 GLY A CA 1
ATOM 2024 C C . GLY A 1 261 ? 17.787 -13.456 -18.760 1.00 73.50 261 GLY A C 1
ATOM 2025 O O . GLY A 1 261 ? 18.633 -12.698 -18.293 1.00 73.50 261 GLY A O 1
ATOM 2026 N N . THR A 1 262 ? 17.554 -14.660 -18.235 1.00 80.44 262 THR A N 1
ATOM 2027 C CA . THR A 1 262 ? 18.305 -15.179 -17.081 1.00 80.44 262 THR A CA 1
ATOM 2028 C C . THR A 1 262 ? 19.775 -15.410 -17.431 1.00 80.44 262 THR A C 1
ATOM 2030 O O . THR A 1 262 ? 20.094 -15.888 -18.525 1.00 80.44 262 THR A O 1
ATOM 2033 N N . TRP A 1 263 ? 20.675 -15.071 -16.508 1.00 88.75 263 TRP A N 1
ATOM 2034 C CA . TRP A 1 263 ? 22.105 -15.308 -16.687 1.00 88.75 263 TRP A CA 1
ATOM 2035 C C . TRP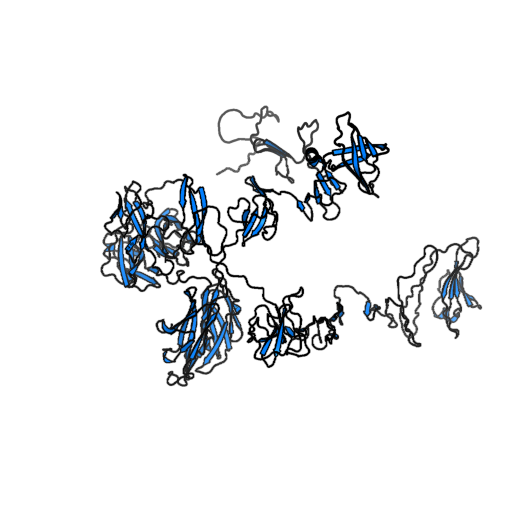 A 1 263 ? 22.415 -16.804 -16.865 1.00 88.75 263 TRP A C 1
ATOM 2037 O O . TRP A 1 263 ? 21.827 -17.659 -16.204 1.00 88.75 263 TRP A O 1
ATOM 2047 N N . SER A 1 264 ? 23.347 -17.116 -17.764 1.00 80.25 264 SER A N 1
ATOM 2048 C CA . SER A 1 264 ? 23.795 -18.465 -18.100 1.00 80.25 264 SER A CA 1
ATOM 2049 C C . SER A 1 264 ? 25.307 -18.473 -18.290 1.00 80.25 264 SER A C 1
ATOM 2051 O O . SER A 1 264 ? 25.865 -17.589 -18.938 1.00 80.25 264 SER A O 1
ATOM 2053 N N . VAL A 1 265 ? 25.967 -19.497 -17.752 1.00 81.88 265 VAL A N 1
ATOM 2054 C CA . VAL A 1 265 ? 27.432 -19.602 -17.745 1.00 81.88 265 VAL A CA 1
ATOM 2055 C C . VAL A 1 265 ? 28.045 -19.749 -19.147 1.00 81.88 265 VAL A C 1
ATOM 2057 O O . VAL A 1 265 ? 29.156 -19.279 -19.375 1.00 81.88 265 VAL A O 1
ATOM 2060 N N . ASP A 1 266 ? 27.313 -20.309 -20.113 1.00 85.94 266 ASP A N 1
ATOM 2061 C CA . ASP A 1 266 ? 27.839 -20.604 -21.458 1.00 85.94 266 ASP A CA 1
ATOM 2062 C C . ASP A 1 266 ? 27.572 -19.486 -22.483 1.00 85.94 266 ASP A C 1
ATOM 2064 O O . ASP A 1 266 ? 27.915 -19.609 -23.661 1.00 85.94 266 ASP A O 1
ATOM 2068 N N . LYS A 1 267 ? 26.933 -18.388 -22.059 1.00 79.69 267 LYS A N 1
ATOM 2069 C CA . LYS A 1 267 ? 26.517 -17.293 -22.941 1.00 79.69 267 LYS A CA 1
ATOM 2070 C C . LYS A 1 267 ? 27.489 -16.114 -22.834 1.00 79.69 267 LYS A C 1
ATOM 2072 O O . LYS A 1 267 ? 27.871 -15.706 -21.740 1.00 79.69 267 LYS A O 1
ATOM 2077 N N . GLN A 1 268 ? 27.891 -15.568 -23.982 1.00 89.94 268 GLN A N 1
ATOM 2078 C CA . GLN A 1 268 ? 28.643 -14.312 -24.059 1.00 89.94 268 GLN A CA 1
ATOM 2079 C C . GLN A 1 268 ? 27.697 -13.133 -23.790 1.00 89.94 268 GLN A C 1
ATOM 2081 O O . GLN A 1 268 ? 26.624 -13.052 -24.393 1.00 89.94 268 GLN A O 1
ATOM 2086 N N . TYR A 1 269 ? 28.127 -12.220 -22.926 1.00 87.31 269 TYR A N 1
ATOM 2087 C CA . TYR A 1 269 ? 27.468 -10.960 -22.596 1.00 87.31 269 TYR A CA 1
ATOM 2088 C C . TYR A 1 269 ? 28.397 -9.794 -22.938 1.00 87.31 269 TYR A C 1
ATOM 2090 O O . TYR A 1 269 ? 29.608 -9.873 -22.724 1.00 87.31 269 TYR A O 1
ATOM 2098 N N . TYR A 1 270 ? 27.847 -8.725 -23.498 1.00 83.75 270 TYR A N 1
ATOM 2099 C CA . TYR A 1 270 ? 28.591 -7.526 -23.891 1.00 83.75 270 TYR A CA 1
ATOM 2100 C C . TYR A 1 270 ? 28.314 -6.369 -22.922 1.00 83.75 270 TYR A C 1
ATOM 2102 O O . TYR A 1 270 ? 27.325 -6.404 -22.191 1.00 83.75 270 TYR A O 1
ATOM 2110 N N . TYR A 1 271 ? 29.177 -5.351 -22.894 1.00 80.38 271 TYR A N 1
ATOM 2111 C CA . TYR A 1 271 ? 28.964 -4.108 -22.142 1.00 80.38 271 TYR A CA 1
ATOM 2112 C C . TYR A 1 271 ? 27.526 -3.590 -22.338 1.00 80.38 271 TYR A C 1
ATOM 2114 O O . TYR A 1 271 ? 27.055 -3.504 -23.470 1.00 80.38 271 TYR A O 1
ATOM 2122 N N . TYR A 1 272 ? 26.836 -3.250 -21.244 1.00 78.44 272 TYR A N 1
ATOM 2123 C CA . TYR A 1 272 ? 25.425 -2.835 -21.192 1.00 78.44 272 TYR A CA 1
ATOM 2124 C C . TYR A 1 272 ? 24.347 -3.913 -21.446 1.00 78.44 272 TYR A C 1
ATOM 2126 O O . TYR A 1 272 ? 23.153 -3.598 -21.415 1.00 78.44 272 TYR A O 1
ATOM 2134 N N . ASP A 1 273 ? 24.706 -5.191 -21.619 1.00 84.12 273 ASP A N 1
ATOM 2135 C CA . ASP A 1 273 ? 23.719 -6.278 -21.580 1.00 84.12 273 ASP A CA 1
ATOM 2136 C C . ASP A 1 273 ? 23.160 -6.455 -20.159 1.00 84.12 273 ASP A C 1
ATOM 2138 O O . ASP A 1 273 ? 23.903 -6.470 -19.180 1.00 84.12 273 ASP A O 1
ATOM 2142 N N . CYS A 1 274 ? 21.850 -6.660 -20.038 1.00 86.31 274 CYS A N 1
ATOM 2143 C CA . CYS A 1 274 ? 21.180 -6.939 -18.775 1.00 86.31 274 CYS A CA 1
ATOM 2144 C C . CYS A 1 274 ? 20.752 -8.396 -18.655 1.00 86.31 274 CYS A C 1
ATOM 2146 O O . CYS A 1 274 ? 20.252 -8.985 -19.611 1.00 86.31 274 CYS A O 1
ATOM 2148 N N . VAL A 1 275 ? 20.859 -8.964 -17.458 1.00 82.44 275 VAL A N 1
ATOM 2149 C CA . VAL A 1 275 ? 20.399 -10.323 -17.149 1.00 82.44 275 VAL A CA 1
ATOM 2150 C C . VAL A 1 275 ? 19.688 -10.372 -15.808 1.00 82.44 275 VAL A C 1
ATOM 2152 O O . VAL A 1 275 ? 20.040 -9.637 -14.887 1.00 82.44 275 VAL A O 1
ATOM 2155 N N . THR A 1 276 ? 18.718 -11.272 -15.662 1.00 76.88 276 THR A N 1
ATOM 2156 C CA . THR A 1 276 ? 18.192 -11.626 -14.339 1.00 76.88 276 THR A CA 1
ATOM 2157 C C . THR A 1 276 ? 19.065 -12.691 -13.698 1.00 76.88 276 THR A C 1
ATOM 2159 O O . THR A 1 276 ? 19.325 -13.742 -14.288 1.00 76.88 276 THR A O 1
ATOM 2162 N N . TYR A 1 277 ? 19.512 -12.442 -12.471 1.00 73.06 277 TYR A N 1
ATOM 2163 C CA . TYR A 1 277 ? 20.271 -13.413 -11.694 1.00 73.06 277 TYR A CA 1
ATOM 2164 C C . TYR A 1 277 ? 20.045 -13.193 -10.199 1.00 73.06 277 TYR A C 1
ATOM 2166 O O . TYR A 1 277 ? 20.142 -12.066 -9.713 1.00 73.06 277 TYR A O 1
ATOM 2174 N N . ASN A 1 278 ? 19.693 -14.265 -9.481 1.00 62.03 278 ASN A N 1
ATOM 2175 C CA . ASN A 1 278 ? 19.319 -14.230 -8.062 1.00 62.03 278 ASN A CA 1
ATOM 2176 C C . ASN A 1 278 ? 18.264 -13.164 -7.719 1.00 62.03 278 ASN A C 1
ATOM 2178 O O . ASN A 1 278 ? 18.376 -12.485 -6.709 1.00 62.03 278 ASN A O 1
ATOM 2182 N N . GLY A 1 279 ? 17.232 -13.014 -8.559 1.00 57.16 279 GLY A N 1
ATOM 2183 C CA . GLY A 1 279 ? 16.104 -12.099 -8.329 1.00 57.16 279 GLY A CA 1
ATOM 2184 C C . GLY A 1 279 ? 16.381 -10.617 -8.616 1.00 57.16 279 GLY A C 1
ATOM 2185 O O . GLY A 1 279 ? 15.435 -9.840 -8.665 1.00 57.16 279 GLY A O 1
ATOM 2186 N N . SER A 1 280 ? 17.638 -10.234 -8.850 1.00 69.25 280 SER A N 1
ATOM 2187 C CA . SER A 1 280 ? 18.021 -8.885 -9.285 1.00 69.25 280 SER A CA 1
ATOM 2188 C C . SER A 1 280 ? 18.182 -8.843 -10.803 1.00 69.25 280 SER A C 1
ATOM 2190 O O . SER A 1 280 ? 18.500 -9.855 -11.438 1.00 69.25 280 SER A O 1
ATOM 2192 N N . THR A 1 281 ? 18.035 -7.654 -11.386 1.00 82.12 281 THR A N 1
ATOM 2193 C CA . THR A 1 281 ? 18.503 -7.374 -12.748 1.00 82.12 281 THR A CA 1
ATOM 2194 C C . THR A 1 281 ? 19.885 -6.741 -12.680 1.00 82.12 281 THR A C 1
ATOM 2196 O O . THR A 1 281 ? 20.084 -5.697 -12.059 1.00 82.12 281 THR A O 1
ATOM 2199 N N . TRP A 1 282 ? 20.843 -7.365 -13.349 1.00 85.88 282 TRP A N 1
ATOM 2200 C CA . TRP A 1 282 ? 22.229 -6.925 -13.426 1.00 85.88 282 TRP A CA 1
ATOM 2201 C C . TRP A 1 282 ? 22.516 -6.380 -14.814 1.00 85.88 282 TRP A C 1
ATOM 2203 O O . TRP A 1 282 ? 22.017 -6.939 -15.785 1.00 85.88 282 TRP A O 1
ATOM 2213 N N . ILE A 1 283 ? 23.329 -5.333 -14.916 1.00 88.88 283 ILE A N 1
ATOM 2214 C CA . ILE A 1 283 ? 23.842 -4.777 -16.169 1.00 88.88 283 ILE A CA 1
ATOM 2215 C C . ILE A 1 283 ? 25.342 -5.024 -16.273 1.00 88.88 283 ILE A C 1
ATOM 2217 O O . ILE A 1 283 ? 26.083 -4.812 -15.314 1.00 88.88 283 ILE A O 1
ATOM 2221 N N . ALA A 1 284 ? 25.795 -5.497 -17.426 1.00 86.81 284 ALA A N 1
ATOM 2222 C CA . ALA A 1 284 ? 27.194 -5.770 -17.671 1.00 86.81 284 ALA A CA 1
ATOM 2223 C C . ALA A 1 284 ? 27.974 -4.457 -17.779 1.00 86.81 284 ALA A C 1
ATOM 2225 O O . ALA A 1 284 ? 27.645 -3.582 -18.576 1.00 86.81 284 ALA A O 1
ATOM 2226 N N . THR A 1 285 ? 29.043 -4.325 -17.008 1.00 83.81 285 THR A N 1
ATOM 2227 C CA . THR A 1 285 ? 29.943 -3.164 -17.019 1.00 83.81 285 THR A CA 1
ATOM 2228 C C . THR A 1 285 ? 31.186 -3.384 -17.877 1.00 83.81 285 THR A C 1
ATOM 2230 O O . THR A 1 285 ? 31.992 -2.470 -18.004 1.00 83.81 285 THR A O 1
ATOM 2233 N N . GLN A 1 286 ? 31.328 -4.558 -18.509 1.00 85.69 286 GLN A N 1
ATOM 2234 C CA . GLN A 1 286 ? 32.288 -4.875 -19.586 1.00 85.69 286 GLN A CA 1
ATOM 2235 C C . GLN A 1 286 ? 31.975 -6.261 -20.188 1.00 85.69 286 GLN A C 1
ATOM 2237 O O . GLN A 1 286 ? 31.305 -7.082 -19.550 1.00 85.69 286 GLN A O 1
ATOM 2242 N N . ASP A 1 287 ? 32.466 -6.528 -21.403 1.00 88.19 287 ASP A N 1
ATOM 2243 C CA . ASP A 1 287 ? 32.270 -7.802 -22.111 1.00 88.19 287 ASP A CA 1
ATOM 2244 C C . ASP A 1 287 ? 32.755 -8.997 -21.278 1.00 88.19 287 ASP A C 1
ATOM 2246 O O . ASP A 1 287 ? 33.858 -8.993 -20.722 1.00 88.19 287 ASP A O 1
ATOM 2250 N N . ASN A 1 288 ? 31.933 -10.042 -21.178 1.00 85.38 288 ASN A N 1
ATOM 2251 C CA . ASN A 1 288 ? 32.230 -11.210 -20.363 1.00 85.38 288 ASN A CA 1
ATOM 2252 C C . ASN A 1 288 ? 31.513 -12.489 -20.827 1.00 85.38 288 ASN A C 1
ATOM 2254 O O . ASN A 1 288 ? 30.407 -12.454 -21.350 1.00 85.38 288 ASN A O 1
ATOM 2258 N N . ILE A 1 289 ? 32.142 -13.641 -20.590 1.00 89.50 289 ILE A N 1
ATOM 2259 C CA . ILE A 1 289 ? 31.549 -14.975 -20.762 1.00 89.50 289 ILE A CA 1
ATOM 2260 C C . ILE A 1 289 ? 31.797 -15.792 -19.501 1.00 89.50 289 ILE A C 1
ATOM 2262 O O . ILE A 1 289 ? 32.894 -15.752 -18.931 1.00 89.50 289 ILE A O 1
ATOM 2266 N N . GLY A 1 290 ? 30.760 -16.481 -19.023 1.00 76.56 290 GLY A N 1
ATOM 2267 C CA . GLY A 1 290 ? 30.825 -17.288 -17.805 1.00 76.56 290 GLY A CA 1
ATOM 2268 C C . GLY A 1 290 ? 31.176 -16.510 -16.535 1.00 76.56 290 GLY A C 1
ATOM 2269 O O . GLY A 1 290 ? 31.579 -17.116 -15.543 1.00 76.56 290 GLY A O 1
ATOM 2270 N N . LYS A 1 291 ? 31.063 -15.173 -16.544 1.00 84.38 291 LYS A N 1
ATOM 2271 C CA . LYS A 1 291 ? 31.253 -14.339 -15.350 1.00 84.38 291 LYS A CA 1
ATOM 2272 C C . LYS A 1 291 ? 29.898 -14.067 -14.727 1.00 84.38 291 LYS A C 1
ATOM 2274 O O . LYS A 1 291 ? 29.028 -13.487 -15.362 1.00 84.38 291 LYS A O 1
ATOM 2279 N N . GLU A 1 292 ? 29.737 -14.526 -13.500 1.00 83.81 292 GLU A N 1
ATOM 2280 C CA . GLU A 1 292 ? 28.484 -14.473 -12.754 1.00 83.81 292 GLU A CA 1
ATOM 2281 C C . GLU A 1 292 ? 28.152 -13.042 -12.277 1.00 83.81 292 GLU A C 1
ATOM 2283 O O . GLU A 1 292 ? 29.056 -12.354 -11.781 1.00 83.81 292 GLU A O 1
ATOM 2288 N N . PRO A 1 293 ? 26.893 -12.575 -12.402 1.00 84.88 293 PRO A N 1
ATOM 2289 C CA . PRO A 1 293 ? 26.461 -11.285 -11.885 1.00 84.88 293 PRO A CA 1
ATOM 2290 C C . PRO A 1 293 ? 26.417 -11.285 -10.357 1.00 84.88 293 PRO A C 1
ATOM 2292 O O . PRO A 1 293 ? 25.770 -12.130 -9.744 1.00 84.88 293 PRO A O 1
ATOM 2295 N N . LYS A 1 294 ? 27.124 -10.344 -9.730 1.00 81.50 294 LYS A N 1
ATOM 2296 C CA . LYS A 1 294 ? 27.163 -10.166 -8.272 1.00 81.50 294 LYS A CA 1
ATOM 2297 C C . LYS A 1 294 ? 27.641 -8.766 -7.913 1.00 81.50 294 LYS A C 1
ATOM 2299 O O . LYS A 1 294 ? 28.340 -8.129 -8.701 1.00 81.50 294 LYS A O 1
ATOM 2304 N N . GLU A 1 295 ? 27.279 -8.301 -6.725 1.00 70.75 295 GLU A N 1
ATOM 2305 C CA . GLU A 1 295 ? 27.545 -6.933 -6.282 1.00 70.75 295 GLU A CA 1
ATOM 2306 C C . GLU A 1 295 ? 29.055 -6.720 -6.132 1.00 70.75 295 GLU A C 1
ATOM 2308 O O . GLU A 1 295 ? 29.770 -7.588 -5.625 1.00 70.75 295 GLU A O 1
ATOM 2313 N N . GLY A 1 296 ? 29.567 -5.614 -6.676 1.00 69.88 296 GLY A N 1
ATOM 2314 C CA . GLY A 1 296 ? 31.009 -5.359 -6.766 1.00 69.88 296 GLY A CA 1
ATOM 2315 C C . GLY A 1 296 ? 31.757 -6.165 -7.841 1.00 69.88 296 GLY A C 1
ATOM 2316 O O . GLY A 1 296 ? 32.988 -6.134 -7.872 1.00 69.88 296 GLY A O 1
ATOM 2317 N N . SER A 1 297 ? 31.070 -6.891 -8.732 1.00 80.50 297 SER A N 1
ATOM 2318 C CA . SER A 1 297 ? 31.711 -7.472 -9.917 1.00 80.50 297 SER A CA 1
ATOM 2319 C C . SER A 1 297 ? 32.205 -6.358 -10.851 1.00 80.50 297 SER A C 1
ATOM 2321 O O . SER A 1 297 ? 31.424 -5.482 -11.206 1.00 80.50 297 SER A O 1
ATOM 2323 N N . PRO A 1 298 ? 33.455 -6.400 -11.353 1.00 79.75 298 PRO A N 1
ATOM 2324 C CA . PRO A 1 298 ? 33.898 -5.433 -12.357 1.00 79.75 298 PRO A CA 1
ATOM 2325 C C . PRO A 1 298 ? 33.212 -5.654 -13.712 1.00 79.75 298 PRO A C 1
ATOM 2327 O O . PRO A 1 298 ? 33.314 -4.800 -14.584 1.00 79.75 298 PRO A O 1
ATOM 2330 N N . TYR A 1 299 ? 32.529 -6.793 -13.892 1.00 84.94 299 TYR A N 1
ATOM 2331 C CA . TYR A 1 299 ? 31.798 -7.157 -15.105 1.00 84.94 299 TYR A CA 1
ATOM 2332 C C . TYR A 1 299 ? 30.290 -6.915 -15.003 1.00 84.94 299 TYR A C 1
ATOM 2334 O O . TYR A 1 299 ? 29.644 -6.916 -16.043 1.00 84.94 299 TYR A O 1
ATOM 2342 N N . TRP A 1 300 ? 29.728 -6.741 -13.799 1.00 85.44 300 TRP A N 1
ATOM 2343 C CA . TRP A 1 300 ? 28.284 -6.614 -13.573 1.00 85.44 300 TRP A CA 1
ATOM 2344 C C . TRP A 1 300 ? 27.979 -5.637 -12.434 1.00 85.44 300 TRP A C 1
ATOM 2346 O O . TRP A 1 300 ? 28.460 -5.813 -11.320 1.00 85.44 300 TRP A O 1
ATOM 2356 N N . THR A 1 301 ? 27.091 -4.683 -12.686 1.00 87.25 301 THR A N 1
ATOM 2357 C CA . THR A 1 301 ? 26.514 -3.777 -11.685 1.00 87.25 301 THR A CA 1
ATOM 2358 C C . THR A 1 301 ? 25.027 -4.075 -11.528 1.00 87.25 301 THR A C 1
ATOM 2360 O O . THR A 1 301 ? 24.380 -4.542 -12.464 1.00 87.25 301 THR A O 1
ATOM 2363 N N . ILE A 1 302 ? 24.459 -3.832 -10.347 1.00 78.69 302 ILE A N 1
ATOM 2364 C CA . ILE A 1 302 ? 23.009 -3.927 -10.155 1.00 78.69 302 ILE A CA 1
ATOM 2365 C C . ILE A 1 302 ? 22.339 -2.809 -10.952 1.00 78.69 302 ILE A C 1
ATOM 2367 O O . ILE A 1 302 ? 22.603 -1.634 -10.723 1.00 78.69 302 ILE A O 1
ATOM 2371 N N . TYR A 1 303 ? 21.466 -3.185 -11.882 1.00 77.19 303 TYR A N 1
ATOM 2372 C CA . TYR A 1 303 ? 20.629 -2.235 -12.612 1.00 77.19 303 TYR A CA 1
ATOM 2373 C C . TYR A 1 303 ? 19.291 -2.030 -11.909 1.00 77.19 303 TYR A C 1
ATOM 2375 O O . TYR A 1 303 ? 18.816 -0.909 -11.769 1.00 77.19 303 TYR A O 1
ATOM 2383 N N . ILE A 1 304 ? 18.709 -3.129 -11.426 1.00 67.81 304 ILE A N 1
ATOM 2384 C CA . ILE A 1 304 ? 17.530 -3.142 -10.564 1.00 67.81 304 ILE A CA 1
ATOM 2385 C C . ILE A 1 304 ? 17.824 -4.164 -9.476 1.00 67.81 304 ILE A C 1
ATOM 2387 O O . ILE A 1 304 ?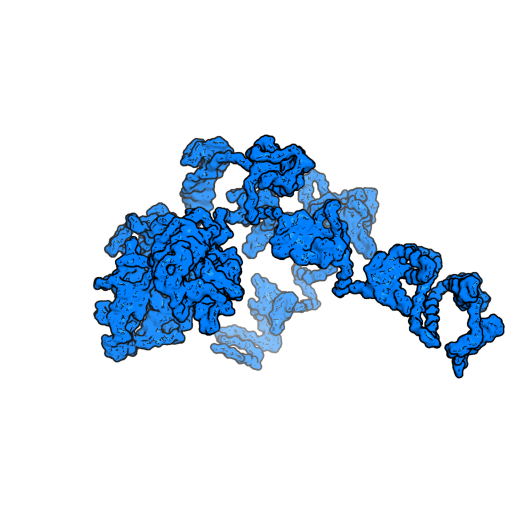 17.998 -5.351 -9.768 1.00 67.81 304 ILE A O 1
ATOM 2391 N N . ALA A 1 305 ? 17.926 -3.708 -8.232 1.00 59.62 305 ALA A N 1
ATOM 2392 C CA . ALA A 1 305 ? 18.105 -4.614 -7.110 1.00 59.62 305 ALA A CA 1
ATOM 2393 C C . ALA A 1 305 ? 16.880 -5.525 -7.015 1.00 59.62 305 ALA A C 1
ATOM 2395 O O . ALA A 1 305 ? 15.745 -5.079 -7.197 1.00 59.62 305 ALA A O 1
ATOM 2396 N N . LYS A 1 306 ? 17.101 -6.805 -6.716 1.00 50.84 306 LYS A N 1
ATOM 2397 C CA . LYS A 1 306 ? 16.064 -7.627 -6.107 1.00 50.84 306 LYS A CA 1
ATOM 2398 C C . LYS A 1 306 ? 15.572 -6.822 -4.911 1.00 50.84 306 LYS A C 1
ATOM 2400 O O . LYS A 1 306 ? 16.400 -6.389 -4.110 1.00 50.84 306 LYS A O 1
ATOM 2405 N N . GLY A 1 307 ? 14.264 -6.603 -4.802 1.00 42.53 307 GLY A N 1
ATOM 2406 C CA . GLY A 1 307 ? 13.714 -6.118 -3.539 1.00 42.53 307 GLY A CA 1
ATOM 2407 C C . GLY A 1 307 ? 14.212 -7.025 -2.416 1.00 42.53 307 GLY A C 1
ATOM 2408 O O . GLY A 1 307 ? 14.452 -8.218 -2.650 1.00 42.53 307 GLY A O 1
ATOM 2409 N N . GLU A 1 308 ? 14.410 -6.487 -1.215 1.00 35.72 308 GLU A N 1
ATOM 2410 C CA . GLU A 1 308 ? 14.614 -7.369 -0.072 1.00 35.72 308 GLU A CA 1
ATOM 2411 C C . GLU A 1 308 ? 13.508 -8.429 -0.096 1.00 35.72 308 GLU A C 1
ATOM 2413 O O . GLU A 1 308 ? 12.359 -8.134 -0.444 1.00 35.72 308 GLU A O 1
ATOM 2418 N N . ASN A 1 309 ? 13.859 -9.690 0.170 1.00 30.94 309 ASN A N 1
ATOM 2419 C CA . ASN A 1 309 ? 12.807 -10.649 0.460 1.00 30.94 309 ASN A CA 1
ATOM 2420 C C . ASN A 1 309 ? 12.081 -10.065 1.674 1.00 30.94 309 ASN A C 1
ATOM 2422 O O . ASN A 1 309 ? 12.627 -10.115 2.775 1.00 30.94 309 ASN A O 1
ATOM 2426 N N . GLY A 1 310 ? 10.869 -9.542 1.477 1.00 33.88 310 GLY A N 1
ATOM 2427 C CA . GLY A 1 310 ? 9.917 -9.480 2.570 1.00 33.88 310 GLY A CA 1
ATOM 2428 C C . GLY A 1 310 ? 9.885 -10.862 3.217 1.00 33.88 310 GLY A C 1
ATOM 2429 O O . GLY A 1 310 ? 10.058 -11.879 2.527 1.00 33.88 310 GLY A O 1
ATOM 2430 N N . GLN A 1 311 ? 9.739 -10.907 4.538 1.00 28.31 311 GLN A N 1
ATOM 2431 C CA . GLN A 1 311 ? 9.389 -12.152 5.216 1.00 28.31 311 GLN A CA 1
ATOM 2432 C C . GLN A 1 311 ? 8.321 -12.880 4.389 1.00 28.31 311 GLN A C 1
ATOM 2434 O O . GLN A 1 311 ? 7.351 -12.272 3.941 1.00 28.31 311 GLN A O 1
ATOM 2439 N N . ALA A 1 312 ? 8.509 -14.171 4.129 1.00 27.25 312 ALA A N 1
ATOM 2440 C CA . ALA A 1 312 ? 7.403 -14.953 3.603 1.00 27.25 312 ALA A CA 1
ATOM 2441 C C . ALA A 1 312 ? 6.434 -15.268 4.753 1.00 27.25 312 ALA A C 1
ATOM 2443 O O . ALA A 1 312 ? 6.837 -15.914 5.720 1.00 27.25 312 ALA A O 1
ATOM 2444 N N . GLY A 1 313 ? 5.183 -14.832 4.576 1.00 29.48 313 GLY A N 1
ATOM 2445 C CA . GLY A 1 313 ? 4.001 -15.034 5.427 1.00 29.48 313 GLY A CA 1
ATOM 2446 C C . GLY A 1 313 ? 3.424 -13.659 5.790 1.00 29.48 313 GLY A C 1
ATOM 2447 O O . GLY A 1 313 ? 4.172 -12.812 6.240 1.00 29.48 313 GLY A O 1
ATOM 2448 N N . ASP A 1 314 ? 2.152 -13.299 5.631 1.00 30.70 314 ASP A N 1
ATOM 2449 C CA . ASP A 1 314 ? 0.947 -14.120 5.638 1.00 30.70 314 ASP A CA 1
ATOM 2450 C C . ASP A 1 314 ? -0.263 -13.173 5.407 1.00 30.70 314 ASP A C 1
ATOM 2452 O O . ASP A 1 314 ? -0.987 -12.852 6.341 1.00 30.70 314 ASP A O 1
ATOM 2456 N N . ASP A 1 315 ? -0.492 -12.638 4.197 1.00 40.59 315 ASP A N 1
ATOM 2457 C CA . ASP A 1 315 ? -1.674 -11.774 3.947 1.00 40.59 315 ASP A CA 1
ATOM 2458 C C . ASP A 1 315 ? -2.948 -12.590 3.678 1.00 40.59 315 ASP A C 1
ATOM 2460 O O . ASP A 1 315 ? -3.789 -12.268 2.838 1.00 40.59 315 ASP A O 1
ATOM 2464 N N . VAL A 1 316 ? -3.123 -13.674 4.432 1.00 51.22 316 VAL A N 1
ATOM 2465 C CA . VAL A 1 316 ? -4.474 -14.103 4.771 1.00 51.22 316 VAL A CA 1
ATOM 2466 C C . VAL A 1 316 ? -4.911 -13.150 5.874 1.00 51.22 316 VAL A C 1
ATOM 2468 O O . VAL A 1 316 ? -4.270 -13.078 6.919 1.00 51.22 316 VAL A O 1
ATOM 2471 N N . ALA A 1 317 ? -5.955 -12.364 5.625 1.00 53.22 317 ALA A N 1
ATOM 2472 C CA . ALA A 1 317 ? -6.544 -11.508 6.646 1.00 53.22 317 ALA A CA 1
ATOM 2473 C C . ALA A 1 317 ? -6.726 -12.301 7.960 1.00 53.22 317 ALA A C 1
ATOM 2475 O O . ALA A 1 317 ? -7.287 -13.401 7.942 1.00 53.22 317 ALA A O 1
ATOM 2476 N N . LYS A 1 318 ? -6.213 -11.768 9.079 1.00 64.62 318 LYS A N 1
ATOM 2477 C CA . LYS A 1 318 ? -6.284 -12.414 10.395 1.00 64.62 318 LYS A CA 1
ATOM 2478 C C . LYS A 1 318 ? -7.389 -11.794 11.244 1.00 64.62 318 LYS A C 1
ATOM 2480 O O . LYS A 1 318 ? -7.365 -10.592 11.496 1.00 64.62 318 LYS A O 1
ATOM 2485 N N . TRP A 1 319 ? -8.357 -12.593 11.689 1.00 66.56 319 TRP A N 1
ATOM 2486 C CA . TRP A 1 319 ? -9.409 -12.131 12.603 1.00 66.56 319 TRP A CA 1
ATOM 2487 C C . TRP A 1 319 ? -10.003 -13.277 13.427 1.00 66.56 319 TRP A C 1
ATOM 2489 O O . TRP A 1 319 ? -9.788 -14.463 13.151 1.00 66.56 319 TRP A O 1
ATOM 2499 N N . VAL A 1 320 ? -10.757 -12.895 14.456 1.00 71.00 320 VAL A N 1
ATOM 2500 C CA . VAL A 1 320 ? -11.483 -13.791 15.359 1.00 71.00 320 VAL A CA 1
ATOM 2501 C C . VAL A 1 320 ? -12.974 -13.550 15.167 1.00 71.00 320 VAL A C 1
ATOM 2503 O O . VAL A 1 320 ? -13.392 -12.417 14.943 1.00 71.00 320 VAL A O 1
ATOM 2506 N N . GLU A 1 321 ? -13.767 -14.611 15.234 1.00 80.62 321 GLU A N 1
ATOM 2507 C CA . GLU A 1 321 ? -15.227 -14.552 15.196 1.00 80.62 321 GLU A CA 1
ATOM 2508 C C . GLU A 1 321 ? -15.787 -15.448 16.299 1.00 80.62 321 GLU A C 1
ATOM 2510 O O . GLU A 1 321 ? -15.489 -16.644 16.345 1.00 80.62 321 GLU A O 1
ATOM 2515 N N . ILE A 1 322 ? -16.618 -14.899 17.179 1.00 81.62 322 ILE A N 1
ATOM 2516 C CA . ILE A 1 322 ? -17.284 -15.667 18.222 1.00 81.62 322 ILE A CA 1
ATOM 2517 C C . ILE A 1 322 ? -18.692 -16.050 17.779 1.00 81.62 322 ILE A C 1
ATOM 2519 O O . ILE A 1 322 ? -19.573 -15.214 17.571 1.00 81.62 322 ILE A O 1
ATOM 2523 N N . VAL A 1 323 ? -18.932 -17.358 17.744 1.00 81.44 323 VAL A N 1
ATOM 2524 C CA . VAL A 1 323 ? -20.229 -17.956 17.429 1.00 81.44 323 VAL A CA 1
ATOM 2525 C C . VAL A 1 323 ? -20.738 -18.781 18.603 1.00 81.44 323 VAL A C 1
ATOM 2527 O O . VAL A 1 323 ? -19.965 -19.365 19.361 1.00 81.44 323 VAL A O 1
ATOM 2530 N N . GLY A 1 324 ? -22.054 -18.878 18.761 1.00 81.94 324 GLY A N 1
ATOM 2531 C CA . GLY A 1 324 ? -22.635 -19.689 19.825 1.00 81.94 324 GLY A CA 1
ATOM 2532 C C . GLY A 1 324 ? -24.036 -19.263 20.220 1.00 81.94 324 GLY A C 1
ATOM 2533 O O . GLY A 1 324 ? -24.568 -18.270 19.723 1.00 81.94 324 GLY A O 1
ATOM 2534 N N . ASN A 1 325 ? -24.627 -20.028 21.136 1.00 82.75 325 ASN A N 1
ATOM 2535 C CA . ASN A 1 325 ? -25.921 -19.683 21.718 1.00 82.75 325 ASN A CA 1
ATOM 2536 C C . ASN A 1 325 ? -25.749 -18.505 22.682 1.00 82.75 325 ASN A C 1
ATOM 2538 O O . ASN A 1 325 ? -24.797 -18.478 23.457 1.00 82.75 325 ASN A O 1
ATOM 2542 N N . ARG A 1 326 ? -26.686 -17.554 22.665 1.00 89.56 326 ARG A N 1
ATOM 2543 C CA . ARG A 1 326 ? -26.509 -16.249 23.332 1.00 89.56 326 ARG A CA 1
ATOM 2544 C C . ARG A 1 326 ? -27.561 -15.940 24.390 1.00 89.56 326 ARG A C 1
ATOM 2546 O O . ARG A 1 326 ? -27.521 -14.874 24.993 1.00 89.56 326 ARG A O 1
ATOM 2553 N N . MET A 1 327 ? -28.519 -16.839 24.605 1.00 89.75 327 MET A N 1
ATOM 2554 C CA . MET A 1 327 ? -29.699 -16.540 25.409 1.00 89.75 327 MET A CA 1
ATOM 2555 C C . MET A 1 327 ? -29.999 -17.624 26.432 1.00 89.75 327 MET A C 1
ATOM 2557 O O . MET A 1 327 ? -30.176 -18.792 26.087 1.00 89.75 327 MET A O 1
ATOM 2561 N N . PHE A 1 328 ? -30.138 -17.202 27.682 1.00 90.12 328 PHE A N 1
ATOM 2562 C CA . PHE A 1 328 ? -30.777 -17.974 28.737 1.00 90.12 328 PHE A CA 1
ATOM 2563 C C . PHE A 1 328 ? -32.258 -17.607 28.790 1.00 90.12 328 PHE A C 1
ATOM 2565 O O . PHE A 1 328 ? -32.590 -16.444 29.019 1.00 90.12 328 PHE A O 1
ATOM 2572 N N . LEU A 1 329 ? -33.142 -18.584 28.582 1.00 89.19 329 LEU A N 1
ATOM 2573 C CA . LEU A 1 329 ? -34.589 -18.365 28.598 1.00 89.19 329 LEU A CA 1
ATOM 2574 C C . LEU A 1 329 ? -35.175 -18.837 29.930 1.00 89.19 329 LEU A C 1
ATOM 2576 O O . LEU A 1 329 ? -35.006 -20.001 30.300 1.00 89.19 329 LEU A O 1
ATOM 2580 N N . TYR A 1 330 ? -35.864 -17.939 30.628 1.00 87.31 330 TYR A N 1
ATOM 2581 C CA . TYR A 1 330 ? -36.532 -18.189 31.902 1.00 87.31 330 TYR A CA 1
ATOM 2582 C C . TYR A 1 330 ? -38.051 -18.073 31.757 1.00 87.31 330 TYR A C 1
ATOM 2584 O O . TYR A 1 330 ? -38.569 -17.134 31.151 1.00 87.31 330 TYR A O 1
ATOM 2592 N N . ASP A 1 331 ? -38.782 -18.995 32.379 1.00 82.25 331 ASP A N 1
ATOM 2593 C CA . ASP A 1 331 ? -40.248 -18.938 32.409 1.00 82.25 331 ASP A CA 1
ATOM 2594 C C . ASP A 1 331 ? -40.780 -17.883 33.399 1.00 82.25 331 ASP A C 1
ATOM 2596 O O . ASP A 1 331 ? -41.915 -17.429 33.254 1.00 82.25 331 ASP A O 1
ATOM 2600 N N . SER A 1 332 ? -39.963 -17.475 34.379 1.00 76.44 332 SER A N 1
ATOM 2601 C CA . SER A 1 332 ? -40.322 -16.530 35.447 1.00 76.44 332 SER A CA 1
ATOM 2602 C C . SER A 1 332 ? -39.687 -15.143 35.243 1.00 76.44 332 SER A C 1
ATOM 2604 O O . SER A 1 332 ? -38.504 -15.079 34.900 1.00 76.44 332 SER A O 1
ATOM 2606 N N . PRO A 1 333 ? -40.406 -14.035 35.529 1.00 76.19 333 PRO A N 1
ATOM 2607 C CA . PRO A 1 333 ? -39.963 -12.656 35.259 1.00 76.19 333 PRO A CA 1
ATOM 2608 C C . PRO A 1 333 ? -38.778 -12.177 36.111 1.00 76.19 333 PRO A C 1
ATOM 2610 O O . PRO A 1 333 ? -38.138 -11.189 35.771 1.00 76.19 333 PRO A O 1
ATOM 2613 N N . ASP A 1 334 ? -38.482 -12.857 37.217 1.00 79.31 334 ASP A N 1
ATOM 2614 C CA . ASP A 1 334 ? -37.399 -12.544 38.156 1.00 79.31 334 ASP A CA 1
ATOM 2615 C C . ASP A 1 334 ? -36.107 -13.338 37.881 1.00 79.31 334 ASP A C 1
ATOM 2617 O O . ASP A 1 334 ? -35.210 -13.366 38.723 1.00 79.31 334 ASP A O 1
ATOM 2621 N N . PHE A 1 335 ? -36.019 -14.013 36.726 1.00 83.69 335 PHE A N 1
ATOM 2622 C CA . PHE A 1 335 ? -34.939 -14.947 36.373 1.00 83.69 335 PHE A CA 1
ATOM 2623 C C . PHE A 1 335 ? -34.733 -16.069 37.410 1.00 83.69 335 PHE A C 1
ATOM 2625 O O . PHE A 1 335 ? -33.646 -16.643 37.513 1.00 83.69 335 PHE A O 1
ATOM 2632 N N . SER A 1 336 ? -35.771 -16.400 38.189 1.00 76.75 336 SER A N 1
ATOM 2633 C CA . SER A 1 336 ? -35.743 -17.532 39.115 1.00 76.75 336 SER A CA 1
ATOM 2634 C C . SER A 1 336 ? -35.966 -18.864 38.388 1.00 76.75 336 SER A C 1
ATOM 2636 O O . SER A 1 336 ? -36.653 -18.944 37.368 1.00 76.75 336 SER A O 1
ATOM 2638 N N . GLY A 1 337 ? -35.382 -19.940 38.923 1.00 79.50 337 GLY A N 1
ATOM 2639 C CA . GLY A 1 337 ? -35.434 -21.278 38.323 1.00 79.50 337 GLY A CA 1
ATOM 2640 C C . GLY A 1 337 ? -34.231 -21.597 37.428 1.00 79.50 337 GLY A C 1
ATOM 2641 O O . GLY A 1 337 ? -33.213 -20.910 37.457 1.00 79.50 337 GLY A O 1
ATOM 2642 N N . THR A 1 338 ? -34.315 -22.694 36.671 1.00 83.00 338 THR A N 1
ATOM 2643 C CA . THR A 1 338 ? -33.245 -23.144 35.765 1.00 83.00 338 THR A CA 1
ATOM 2644 C C . THR A 1 338 ? -33.573 -22.714 34.336 1.00 83.00 338 THR A C 1
ATOM 2646 O O . THR A 1 338 ? -34.618 -23.128 33.830 1.00 83.00 338 THR A O 1
ATOM 2649 N N . PRO A 1 339 ? -32.720 -21.918 33.666 1.00 89.00 339 PRO A N 1
ATOM 2650 C CA . PRO A 1 339 ? -32.991 -21.496 32.301 1.00 89.00 339 PRO A CA 1
ATOM 2651 C C . PRO A 1 339 ? -32.862 -22.651 31.310 1.00 89.00 339 PRO A C 1
ATOM 2653 O O . PRO A 1 339 ? -32.142 -23.626 31.543 1.00 89.00 339 PRO A O 1
ATOM 2656 N N . THR A 1 340 ? -33.526 -22.509 30.164 1.00 83.75 340 THR A N 1
ATOM 2657 C CA . THR A 1 340 ? -33.392 -23.431 29.033 1.00 83.75 340 THR A CA 1
ATOM 2658 C C . THR A 1 340 ? -32.801 -22.692 27.831 1.00 83.75 340 THR A C 1
ATOM 2660 O O . THR A 1 340 ? -33.465 -21.813 27.288 1.00 83.75 340 THR A O 1
ATOM 2663 N N . PRO A 1 341 ? -31.584 -23.035 27.371 1.00 85.75 341 PRO A N 1
ATOM 2664 C CA . PRO A 1 341 ? -30.652 -24.025 27.929 1.00 85.75 341 PRO A CA 1
ATOM 2665 C C . PRO A 1 341 ? -29.967 -23.538 29.223 1.00 85.75 341 PRO A C 1
ATOM 2667 O O . PRO A 1 341 ? -29.826 -22.343 29.429 1.00 85.75 341 PRO A O 1
ATOM 2670 N N . ASN A 1 342 ? -29.493 -24.459 30.074 1.00 85.94 342 ASN A N 1
ATOM 2671 C CA . ASN A 1 342 ? -28.797 -24.118 31.332 1.00 85.94 342 ASN A CA 1
ATOM 2672 C C . ASN A 1 342 ? -27.304 -23.785 31.142 1.00 85.94 342 ASN A C 1
ATOM 2674 O O . ASN A 1 342 ? -26.654 -23.287 32.047 1.00 85.94 342 ASN A O 1
ATOM 2678 N N . ASN A 1 343 ? -26.748 -24.066 29.964 1.00 88.19 343 ASN A N 1
ATOM 2679 C CA . ASN A 1 343 ? -25.381 -23.723 29.587 1.00 88.19 343 ASN A CA 1
ATOM 2680 C C . ASN A 1 343 ? -25.388 -23.238 28.141 1.00 88.19 343 ASN A C 1
ATOM 2682 O O . ASN A 1 343 ? -26.072 -23.823 27.294 1.00 88.19 343 ASN A O 1
ATOM 2686 N N . LEU A 1 344 ? -24.587 -22.221 27.853 1.00 89.12 344 LEU A N 1
ATOM 2687 C CA . LEU A 1 344 ? -24.377 -21.719 26.502 1.00 89.12 344 LEU A CA 1
ATOM 2688 C C . LEU A 1 344 ? -22.950 -22.033 26.068 1.00 89.12 344 LEU A C 1
ATOM 2690 O O . LEU A 1 344 ? -22.003 -21.766 26.798 1.00 89.12 344 LEU A O 1
ATOM 2694 N N . GLY A 1 345 ? -22.801 -22.631 24.890 1.00 86.88 345 GLY A N 1
ATOM 2695 C CA . GLY A 1 345 ? -21.493 -22.859 24.284 1.00 86.88 345 GLY A CA 1
ATOM 2696 C C . GLY A 1 345 ? -21.154 -21.717 23.340 1.00 86.88 345 GLY A C 1
ATOM 2697 O O . GLY A 1 345 ? -21.893 -21.492 22.379 1.00 86.88 345 GLY A O 1
ATOM 2698 N N . LEU A 1 346 ? -20.046 -21.037 23.613 1.00 89.00 346 LEU A N 1
ATOM 2699 C CA . LEU A 1 346 ? -19.420 -20.058 22.734 1.00 89.00 346 LEU A CA 1
ATOM 2700 C C . LEU A 1 346 ? -18.139 -20.660 22.160 1.00 89.00 346 LEU A C 1
ATOM 2702 O O . LEU A 1 346 ? -17.393 -21.320 22.880 1.00 89.00 346 LEU A O 1
ATOM 2706 N N . ASN A 1 347 ? -17.877 -20.436 20.879 1.00 86.94 347 ASN A N 1
ATOM 2707 C CA . ASN A 1 347 ? -16.665 -20.875 20.196 1.00 86.94 347 ASN A CA 1
ATOM 2708 C C . ASN A 1 347 ? -16.033 -19.684 19.486 1.00 86.94 347 ASN A C 1
ATOM 2710 O O . ASN A 1 347 ? -16.727 -18.951 18.786 1.00 86.94 347 ASN A O 1
ATOM 2714 N N . ALA A 1 348 ? -14.727 -19.522 19.657 1.00 83.38 348 ALA A N 1
ATOM 2715 C CA . ALA A 1 348 ? -13.925 -18.573 18.907 1.00 83.38 348 ALA A CA 1
ATOM 2716 C C . ALA A 1 348 ? -13.364 -19.279 17.669 1.00 83.38 348 ALA A C 1
ATOM 2718 O O . ALA A 1 348 ? -12.508 -20.162 17.769 1.00 83.38 348 ALA A O 1
ATOM 2719 N N . ASN A 1 349 ? -13.871 -18.892 16.505 1.00 83.69 349 ASN A N 1
ATOM 2720 C CA . ASN A 1 349 ? -13.298 -19.243 15.219 1.00 83.69 349 ASN A CA 1
ATOM 2721 C C . ASN A 1 349 ? -12.162 -18.275 14.909 1.00 83.69 349 ASN A C 1
ATOM 2723 O O . ASN A 1 349 ? -12.245 -17.081 15.196 1.00 83.69 349 ASN A O 1
ATOM 2727 N N . VAL A 1 350 ? -11.101 -18.804 14.318 1.00 80.19 350 VAL A N 1
ATOM 2728 C CA . VAL A 1 350 ? -9.876 -18.063 14.056 1.00 80.19 350 VAL A CA 1
ATOM 2729 C C . VAL A 1 350 ? -9.500 -18.236 12.596 1.00 80.19 350 VAL A C 1
ATOM 2731 O O . VAL A 1 350 ? -9.469 -19.359 12.090 1.00 80.19 350 VAL A O 1
ATOM 2734 N N . TYR A 1 351 ? -9.199 -17.126 11.934 1.00 69.88 351 TYR A N 1
ATOM 2735 C CA . TYR A 1 351 ? -8.854 -17.079 10.521 1.00 69.88 351 TYR A CA 1
ATOM 2736 C C . TYR A 1 351 ? -7.452 -16.492 10.381 1.00 69.88 351 TYR A C 1
ATOM 2738 O O . TYR A 1 351 ? -7.153 -15.479 11.002 1.00 69.88 351 TYR A O 1
ATOM 2746 N N . GLY A 1 352 ? -6.572 -17.160 9.631 1.00 65.81 352 GLY A N 1
ATOM 2747 C CA . GLY A 1 352 ? -5.215 -16.681 9.334 1.00 65.81 352 GLY A CA 1
ATOM 2748 C C . GLY A 1 352 ? -4.202 -16.676 10.495 1.00 65.81 352 GLY A C 1
ATOM 2749 O O . GLY A 1 352 ? -3.035 -16.415 10.243 1.00 65.81 352 GLY A O 1
ATOM 2750 N N . ILE A 1 353 ? -4.583 -16.969 11.745 1.00 68.12 353 ILE A N 1
ATOM 2751 C CA . ILE A 1 353 ? -3.656 -16.979 12.900 1.00 68.12 353 ILE A CA 1
ATOM 2752 C C . ILE A 1 353 ? -2.991 -18.354 13.056 1.00 68.12 353 ILE A C 1
ATOM 2754 O O . ILE A 1 353 ? -3.673 -19.386 13.086 1.00 68.12 353 ILE A O 1
ATOM 2758 N N . VAL A 1 354 ? -1.667 -18.372 13.219 1.00 64.31 354 VAL A N 1
ATOM 2759 C CA . VAL A 1 354 ? -0.879 -19.598 13.398 1.00 64.31 354 VAL A CA 1
ATOM 2760 C C . VAL A 1 354 ? -0.683 -19.878 14.894 1.00 64.31 354 VAL A C 1
ATOM 2762 O O . VAL A 1 354 ? -0.384 -18.989 15.682 1.00 64.31 354 VAL A O 1
ATOM 2765 N N . GLN A 1 355 ? -0.921 -21.129 15.310 1.00 71.38 355 GLN A N 1
ATOM 2766 C CA . GLN A 1 355 ? -0.859 -21.568 16.717 1.00 71.38 355 GLN A CA 1
ATOM 2767 C C . GLN A 1 355 ? -1.598 -20.633 17.708 1.00 71.38 355 GLN A C 1
ATOM 2769 O O . GLN A 1 355 ? -0.987 -20.107 18.636 1.00 71.38 355 GLN A O 1
ATOM 2774 N N . PRO A 1 356 ? -2.915 -20.418 17.553 1.00 82.00 356 PRO A N 1
ATOM 2775 C CA . PRO A 1 356 ? -3.655 -19.484 18.398 1.00 82.00 356 PRO A CA 1
ATOM 2776 C C . PRO A 1 356 ? -3.698 -19.932 19.867 1.00 82.00 356 PRO A C 1
ATOM 2778 O O . PRO A 1 356 ? -4.037 -21.081 20.169 1.00 82.00 356 PRO A O 1
ATOM 2781 N N . SER A 1 357 ? -3.422 -19.005 20.784 1.00 86.62 357 SER A N 1
ATOM 2782 C CA . SER A 1 357 ? -3.744 -19.139 22.211 1.00 86.62 357 SER A CA 1
ATOM 2783 C C . SER A 1 357 ? -4.933 -18.246 22.558 1.00 86.62 357 SER A C 1
ATOM 2785 O O . SER A 1 357 ? -5.108 -17.205 21.943 1.00 86.62 357 SER A O 1
ATOM 2787 N N . TYR A 1 358 ? -5.784 -18.662 23.496 1.00 88.06 358 TYR A N 1
ATOM 2788 C CA . TYR A 1 358 ? -7.096 -18.046 23.714 1.00 88.06 358 TYR A CA 1
ATOM 2789 C C . TYR A 1 358 ? -7.269 -17.639 25.173 1.00 88.06 358 TYR A C 1
ATOM 2791 O O . TYR A 1 358 ? -7.021 -18.454 26.065 1.00 88.06 358 TYR A O 1
ATOM 2799 N N . GLN A 1 359 ? -7.791 -16.439 25.407 1.00 91.62 359 GLN A N 1
ATOM 2800 C CA . GLN A 1 359 ? -8.194 -15.941 26.717 1.00 91.62 359 GLN A CA 1
ATOM 2801 C C . GLN A 1 359 ? -9.602 -15.351 26.636 1.00 91.62 359 GLN A C 1
ATOM 2803 O O . GLN A 1 359 ? -9.860 -14.449 25.845 1.00 91.62 359 GLN A O 1
ATOM 2808 N N . TRP A 1 360 ? -10.505 -15.841 27.479 1.00 89.25 360 TRP A N 1
ATOM 2809 C CA . TRP A 1 360 ? -11.861 -15.320 27.597 1.00 89.25 360 TRP A CA 1
ATOM 2810 C C . TRP A 1 360 ? -11.991 -14.418 28.816 1.00 89.25 360 TRP A C 1
ATOM 2812 O O . TRP A 1 360 ? -11.657 -14.834 29.925 1.00 89.25 360 TRP A O 1
ATOM 2822 N N . THR A 1 361 ? -12.537 -13.223 28.629 1.00 90.38 361 THR A N 1
ATOM 2823 C CA . THR A 1 361 ? -12.800 -12.251 29.697 1.00 90.38 361 THR A CA 1
ATOM 2824 C C . THR A 1 361 ? -14.265 -11.839 29.717 1.00 90.38 361 THR A C 1
ATOM 2826 O O . THR A 1 361 ? -14.880 -11.617 28.673 1.00 90.38 361 THR A O 1
ATOM 2829 N N . ASN A 1 362 ? -14.833 -11.719 30.916 1.00 88.12 362 ASN A N 1
ATOM 2830 C CA . ASN A 1 362 ? -16.136 -11.096 31.123 1.00 88.12 362 ASN A CA 1
ATOM 2831 C C . ASN A 1 362 ? -15.941 -9.587 31.294 1.00 88.12 362 ASN A C 1
ATOM 2833 O O . ASN A 1 362 ? -15.595 -9.104 32.372 1.00 88.12 362 ASN A O 1
ATOM 2837 N N . VAL A 1 363 ? -16.147 -8.843 30.211 1.00 83.31 363 VAL A N 1
ATOM 2838 C CA . VAL A 1 363 ? -15.865 -7.403 30.146 1.00 83.31 363 VAL A CA 1
ATOM 2839 C C . VAL A 1 363 ? -16.802 -6.618 31.065 1.00 83.31 363 VAL A C 1
ATOM 2841 O O . VAL A 1 363 ? -16.411 -5.613 31.651 1.00 83.31 363 VAL A O 1
ATOM 2844 N N . THR A 1 364 ? -18.032 -7.100 31.249 1.00 79.94 364 THR A N 1
ATOM 2845 C CA . THR A 1 364 ? -19.045 -6.434 32.079 1.00 79.94 364 THR A CA 1
ATOM 2846 C C . THR A 1 364 ? -18.787 -6.606 33.583 1.00 79.94 364 THR A C 1
ATOM 2848 O O . THR A 1 364 ? -19.286 -5.812 34.373 1.00 79.94 364 THR A O 1
ATOM 2851 N N . ASN A 1 365 ? -17.977 -7.591 33.992 1.00 75.19 365 ASN A N 1
ATOM 2852 C CA . ASN A 1 365 ? -17.660 -7.878 35.395 1.00 75.19 365 ASN A CA 1
ATOM 2853 C C . ASN A 1 365 ? -16.171 -7.631 35.709 1.00 75.19 365 ASN A C 1
ATOM 2855 O O . ASN A 1 365 ? -15.411 -8.571 35.933 1.00 75.19 365 ASN A O 1
ATOM 2859 N N . ASN A 1 366 ? -15.734 -6.365 35.683 1.00 73.00 366 ASN A N 1
ATOM 2860 C CA . ASN A 1 366 ? -14.351 -5.946 35.978 1.00 73.00 366 ASN A CA 1
ATOM 2861 C C . ASN A 1 366 ? -13.259 -6.671 35.158 1.00 73.00 366 ASN A C 1
ATOM 2863 O O . ASN A 1 366 ? -12.124 -6.791 35.615 1.00 73.00 366 ASN A O 1
ATOM 2867 N N . SER A 1 367 ? -13.583 -7.138 33.947 1.00 77.62 367 SER A N 1
ATOM 2868 C CA . SER A 1 367 ? -12.654 -7.866 33.067 1.00 77.62 367 SER A CA 1
ATOM 2869 C C . SER A 1 367 ? -12.054 -9.135 33.693 1.00 77.62 367 SER A C 1
ATOM 2871 O O . SER A 1 367 ? -10.899 -9.476 33.441 1.00 77.62 367 SER A O 1
ATOM 2873 N N . GLU A 1 368 ? -12.837 -9.858 34.498 1.00 85.25 368 GLU A N 1
ATOM 2874 C CA . GLU A 1 368 ? -12.434 -11.153 35.057 1.00 85.25 368 GLU A CA 1
ATOM 2875 C C . GLU A 1 368 ? -12.155 -12.181 33.946 1.00 85.25 368 GLU A C 1
ATOM 2877 O O . GLU A 1 368 ? -12.938 -12.326 33.002 1.00 85.25 368 GLU A O 1
ATOM 2882 N N . ILE A 1 369 ? -11.046 -12.919 34.062 1.00 89.50 369 ILE A N 1
ATOM 2883 C CA . ILE A 1 369 ? -10.700 -13.998 33.132 1.00 89.50 369 ILE A CA 1
ATOM 2884 C C . ILE A 1 369 ? -11.517 -15.243 33.478 1.00 89.50 369 ILE A C 1
ATOM 2886 O O . ILE A 1 369 ? -11.411 -15.784 34.575 1.00 89.50 369 ILE A O 1
ATOM 2890 N N . VAL A 1 370 ? -12.299 -15.724 32.516 1.00 87.50 370 VAL A N 1
ATOM 2891 C CA . VAL A 1 370 ? -13.277 -16.806 32.705 1.00 87.50 370 VAL A CA 1
ATOM 2892 C C . VAL A 1 370 ? -12.924 -18.097 31.966 1.00 87.50 370 VAL A C 1
ATOM 2894 O O . VAL A 1 370 ? -13.607 -19.106 32.132 1.00 87.50 370 VAL A O 1
ATOM 2897 N N . GLY A 1 371 ? -11.856 -18.110 31.167 1.00 87.62 371 GLY A N 1
ATOM 2898 C CA . GLY A 1 371 ? -11.398 -19.337 30.522 1.00 87.62 371 GLY A CA 1
ATOM 2899 C C . GLY A 1 371 ? -10.204 -19.161 29.594 1.00 87.62 371 GLY A C 1
ATOM 2900 O O . GLY A 1 371 ? -9.912 -18.064 29.126 1.00 87.62 371 GLY A O 1
ATOM 2901 N N . TYR A 1 372 ? -9.550 -20.282 29.297 1.00 83.81 372 TYR A N 1
ATOM 2902 C CA . TYR A 1 372 ? -8.461 -20.382 28.331 1.00 83.81 372 TYR A CA 1
ATOM 2903 C C . TYR A 1 372 ? -8.750 -21.567 27.404 1.00 83.81 372 TYR A C 1
ATOM 2905 O O . TYR A 1 372 ? -8.861 -22.704 27.861 1.00 83.81 372 TYR A O 1
ATOM 2913 N N . GLY A 1 373 ? -8.942 -21.304 26.114 1.00 81.62 373 GLY A N 1
ATOM 2914 C CA . GLY A 1 373 ? -9.326 -22.309 25.116 1.00 81.62 373 GLY A CA 1
ATOM 2915 C C . GLY A 1 373 ? -10.186 -21.727 23.995 1.00 81.62 373 GLY A C 1
ATOM 2916 O O . GLY A 1 373 ? -10.737 -20.640 24.130 1.00 81.62 373 GLY A O 1
ATOM 2917 N N . ASN A 1 374 ? -10.332 -22.450 22.886 1.00 87.56 374 ASN A N 1
ATOM 2918 C CA . ASN A 1 374 ? -11.110 -21.992 21.726 1.00 87.56 374 ASN A CA 1
ATOM 2919 C C . ASN A 1 374 ? -12.634 -22.000 21.949 1.00 87.56 374 ASN A C 1
ATOM 2921 O O . ASN A 1 374 ? -13.391 -21.581 21.078 1.00 87.56 374 ASN A O 1
ATOM 2925 N N . SER A 1 375 ? -13.092 -22.475 23.104 1.00 89.81 375 SER A N 1
ATOM 2926 C CA . SER A 1 375 ? -14.499 -22.519 23.480 1.00 89.81 375 SER A CA 1
ATOM 2927 C C . SER A 1 375 ? -14.687 -22.101 24.933 1.00 89.81 375 SER A C 1
ATOM 2929 O O . SER A 1 375 ? -13.880 -22.478 25.785 1.00 89.81 375 SER A O 1
ATOM 2931 N N . LEU A 1 376 ? -15.792 -21.418 25.220 1.00 92.75 376 LEU A N 1
ATOM 2932 C CA . LEU A 1 376 ? -16.230 -21.058 26.563 1.00 92.75 376 LEU A CA 1
ATOM 2933 C C . LEU A 1 376 ? -17.631 -21.620 26.817 1.00 92.75 376 LEU A C 1
ATOM 2935 O O . LEU A 1 376 ? -18.542 -21.442 26.009 1.00 92.75 376 LEU A O 1
ATOM 2939 N N . ILE A 1 377 ? -17.813 -22.273 27.965 1.00 91.06 377 ILE A N 1
ATOM 2940 C CA . ILE A 1 377 ? -19.144 -22.603 28.475 1.00 91.06 377 ILE A CA 1
ATOM 2941 C C . ILE A 1 377 ? -19.563 -21.470 29.401 1.00 91.06 377 ILE A C 1
ATOM 2943 O O . ILE A 1 377 ? -18.979 -21.295 30.467 1.00 91.06 377 ILE A O 1
ATOM 2947 N N . VAL A 1 378 ? -20.577 -20.718 28.993 1.00 90.88 378 VAL A N 1
ATOM 2948 C CA . VAL A 1 378 ? -21.178 -19.676 29.820 1.00 90.88 378 VAL A CA 1
ATOM 2949 C C . VAL A 1 378 ? -22.287 -20.304 30.653 1.00 90.88 378 VAL A C 1
ATOM 2951 O O . VAL A 1 378 ? -23.166 -20.988 30.116 1.00 90.88 378 VAL A O 1
ATOM 2954 N N . THR A 1 379 ? -22.247 -20.065 31.961 1.00 90.06 379 THR A N 1
ATOM 2955 C CA . THR A 1 379 ? -23.315 -20.418 32.900 1.00 90.06 379 THR A CA 1
ATOM 2956 C C . THR A 1 379 ? -24.132 -19.173 33.263 1.00 90.06 379 THR A C 1
ATOM 2958 O O . THR A 1 379 ? -23.646 -18.047 33.111 1.00 90.06 379 THR A O 1
ATOM 2961 N N . PRO A 1 380 ? -25.370 -19.326 33.761 1.00 87.56 380 PRO A N 1
ATOM 2962 C CA . PRO A 1 380 ? -26.212 -18.181 34.099 1.00 87.56 380 PRO A CA 1
ATOM 2963 C C . PRO A 1 380 ? -25.615 -17.275 35.184 1.00 87.56 380 PRO A C 1
ATOM 2965 O O . PRO A 1 380 ? -25.900 -16.079 35.204 1.00 87.56 380 PRO A O 1
ATOM 2968 N N . ASP A 1 381 ? -24.780 -17.826 36.065 1.00 87.25 381 ASP A N 1
ATOM 2969 C CA . ASP A 1 381 ? -24.135 -17.096 37.163 1.00 87.25 381 ASP A CA 1
ATOM 2970 C C . ASP A 1 381 ? -23.045 -16.134 36.668 1.00 87.25 381 ASP A C 1
ATOM 2972 O O . ASP A 1 381 ? -22.748 -15.140 37.323 1.00 87.25 381 ASP A O 1
ATOM 2976 N N . MET A 1 382 ? -22.483 -16.390 35.480 1.00 87.38 382 MET A N 1
ATOM 2977 C CA . MET A 1 382 ? -21.506 -15.503 34.835 1.00 87.38 382 MET A CA 1
ATOM 2978 C C . MET A 1 382 ? -22.158 -14.234 34.264 1.00 87.38 382 MET A C 1
ATOM 2980 O O . MET A 1 382 ? -21.462 -13.301 33.870 1.00 87.38 382 MET A O 1
ATOM 2984 N N . VAL A 1 383 ? -23.490 -14.187 34.201 1.00 88.50 383 VAL A N 1
ATOM 2985 C CA . VAL A 1 383 ? -24.263 -13.044 33.711 1.00 88.50 383 VAL A CA 1
ATOM 2986 C C . VAL A 1 383 ? -24.965 -12.410 34.910 1.00 88.50 383 VAL A C 1
ATOM 2988 O O . VAL A 1 383 ? -26.085 -12.787 35.238 1.00 88.50 383 VAL A O 1
ATOM 2991 N N . ALA A 1 384 ? -24.279 -11.509 35.618 1.00 79.75 384 ALA A N 1
ATOM 2992 C CA . ALA A 1 384 ? -24.780 -10.937 36.874 1.00 79.75 384 ALA A CA 1
ATOM 2993 C C . ALA A 1 384 ? -26.110 -10.182 36.687 1.00 79.75 384 ALA A C 1
ATOM 2995 O O . ALA A 1 384 ? -27.055 -10.395 37.445 1.00 79.75 384 ALA A O 1
ATOM 2996 N N . ASP A 1 385 ? -26.189 -9.376 35.628 1.00 82.50 385 ASP A N 1
ATOM 2997 C CA . ASP A 1 385 ? -27.370 -8.596 35.260 1.00 82.50 385 ASP A CA 1
ATOM 2998 C C . ASP A 1 385 ? -28.177 -9.277 34.136 1.00 82.50 385 ASP A C 1
ATOM 3000 O O . ASP A 1 385 ? -28.116 -10.489 33.926 1.00 82.50 385 ASP A O 1
ATOM 3004 N N . ARG A 1 386 ? -28.958 -8.496 33.379 1.00 83.94 386 ARG A N 1
ATOM 3005 C CA . ARG A 1 386 ? -29.723 -8.973 32.217 1.00 83.94 386 ARG A CA 1
ATOM 3006 C C . ARG A 1 386 ? -28.834 -9.340 31.023 1.00 83.94 386 ARG A C 1
ATOM 3008 O O . ARG A 1 386 ? -29.212 -10.197 30.230 1.00 83.94 386 ARG A O 1
ATOM 3015 N N . THR A 1 387 ? -27.676 -8.701 30.873 1.00 88.88 387 THR A N 1
ATOM 3016 C CA . THR A 1 387 ? -26.737 -8.933 29.766 1.00 88.88 387 THR A CA 1
ATOM 3017 C C . THR A 1 387 ? -25.301 -8.938 30.267 1.00 88.88 387 THR A C 1
ATOM 3019 O O . THR A 1 387 ? -24.974 -8.172 31.166 1.00 88.88 387 THR A O 1
ATOM 3022 N N . ALA A 1 388 ? -24.436 -9.727 29.639 1.00 87.75 388 ALA A N 1
ATOM 3023 C CA . ALA A 1 388 ? -22.989 -9.677 29.833 1.00 87.75 388 ALA A CA 1
ATOM 3024 C C . ALA A 1 388 ? -22.278 -9.724 28.480 1.00 87.75 388 ALA A C 1
ATOM 3026 O O . ALA A 1 388 ? -22.790 -10.313 27.525 1.00 87.75 388 ALA A O 1
ATOM 3027 N N . ILE A 1 389 ? -21.107 -9.104 28.402 1.00 89.31 389 ILE A N 1
ATOM 3028 C CA . ILE A 1 389 ? -20.248 -9.099 27.220 1.00 89.31 389 ILE A CA 1
ATOM 3029 C C . ILE A 1 389 ? -19.035 -9.972 27.519 1.00 89.31 389 ILE A C 1
ATOM 3031 O O . ILE A 1 389 ? -18.293 -9.720 28.470 1.00 89.31 389 ILE A O 1
ATOM 3035 N N . PHE A 1 390 ? -18.831 -10.988 26.688 1.00 86.25 390 PHE A N 1
ATOM 3036 C CA . PHE A 1 390 ? -17.644 -11.830 26.729 1.00 86.25 390 PHE A CA 1
ATOM 3037 C C . PHE A 1 390 ? -16.737 -11.481 25.555 1.00 86.25 390 PHE A C 1
ATOM 3039 O O . PHE A 1 390 ? -17.195 -11.392 24.416 1.00 86.25 390 PHE A O 1
ATOM 3046 N N . ARG A 1 391 ? -15.449 -11.305 25.841 1.00 89.00 391 ARG A N 1
ATOM 3047 C CA . ARG A 1 391 ? -14.392 -11.104 24.849 1.00 89.00 391 ARG A CA 1
ATOM 3048 C C . ARG A 1 391 ? -13.543 -12.364 24.778 1.00 89.00 391 ARG A C 1
ATOM 3050 O O . ARG A 1 391 ? -13.173 -12.897 25.822 1.00 89.00 391 ARG A O 1
ATOM 3057 N N . CYS A 1 392 ? -13.219 -12.819 23.573 1.00 84.31 392 CYS A N 1
ATOM 3058 C CA . CYS A 1 392 ? -12.152 -13.794 23.366 1.00 84.31 392 CYS A CA 1
ATOM 3059 C C . CYS A 1 392 ? -10.971 -13.082 22.716 1.00 84.31 392 CYS A C 1
ATOM 3061 O O . CYS A 1 392 ? -11.084 -12.641 21.576 1.00 84.31 392 CYS A O 1
ATOM 3063 N N . THR A 1 393 ? -9.860 -12.971 23.437 1.00 85.69 393 THR A N 1
ATOM 3064 C CA . THR A 1 393 ? -8.583 -12.512 22.891 1.00 85.69 393 THR A CA 1
ATOM 3065 C C . THR A 1 393 ? -7.787 -13.726 22.437 1.00 85.69 393 THR A C 1
ATOM 3067 O O . THR A 1 393 ? -7.544 -14.646 23.220 1.00 85.69 393 THR A O 1
ATOM 3070 N N . VAL A 1 394 ? -7.386 -13.725 21.173 1.00 75.81 394 VAL A N 1
ATOM 3071 C CA . VAL A 1 394 ? -6.577 -14.757 20.539 1.00 75.81 394 VAL A CA 1
ATOM 3072 C C . VAL A 1 394 ? -5.208 -14.187 20.213 1.00 75.81 394 VAL A C 1
ATOM 3074 O O . VAL A 1 394 ? -5.109 -13.224 19.457 1.00 75.81 394 VAL A O 1
ATOM 3077 N N . THR A 1 395 ? -4.158 -14.788 20.760 1.00 79.25 395 THR A N 1
ATOM 3078 C CA . THR A 1 395 ? -2.771 -14.402 20.484 1.00 79.25 395 THR A CA 1
ATOM 3079 C C . THR A 1 395 ? -2.168 -15.353 19.457 1.00 79.25 395 THR A C 1
ATOM 3081 O O . THR A 1 395 ? -2.193 -16.571 19.660 1.00 79.25 395 THR A O 1
ATOM 3084 N N . ASP A 1 396 ? -1.618 -14.799 18.377 1.00 67.81 396 ASP A N 1
ATOM 3085 C CA . ASP A 1 396 ? -0.747 -15.505 17.436 1.00 67.81 396 ASP A CA 1
ATOM 3086 C C . ASP A 1 396 ? 0.552 -15.873 18.162 1.00 67.81 396 ASP A C 1
ATOM 3088 O O . ASP A 1 396 ? 1.272 -14.991 18.631 1.00 67.81 396 ASP A O 1
ATOM 3092 N N . SER A 1 397 ? 0.845 -17.165 18.319 1.00 65.31 397 SER A N 1
ATOM 3093 C CA . SER A 1 397 ? 2.026 -17.564 19.096 1.00 65.31 397 SER A CA 1
ATOM 3094 C C . SER A 1 397 ? 3.339 -17.241 18.378 1.00 65.31 397 SER A C 1
ATOM 3096 O O . SER A 1 397 ? 4.368 -17.134 19.047 1.00 65.31 397 SER A O 1
ATOM 3098 N N . ASP A 1 398 ? 3.314 -17.055 17.055 1.00 56.12 398 ASP A N 1
ATOM 3099 C CA . ASP A 1 398 ? 4.508 -16.760 16.264 1.00 56.12 398 ASP A CA 1
ATOM 3100 C C . ASP A 1 398 ? 4.825 -15.257 16.275 1.00 56.12 398 ASP A C 1
ATOM 3102 O O . ASP A 1 398 ? 5.985 -14.881 16.437 1.00 56.12 398 ASP A O 1
ATOM 3106 N N . THR A 1 399 ? 3.810 -14.392 16.149 1.00 51.66 399 THR A N 1
ATOM 3107 C CA . THR A 1 399 ? 4.004 -12.925 16.096 1.00 51.66 399 THR A CA 1
ATOM 3108 C C . THR A 1 399 ? 3.698 -12.199 17.405 1.00 51.66 399 THR A C 1
ATOM 3110 O O . THR A 1 399 ? 3.948 -11.004 17.513 1.00 51.66 399 THR A O 1
ATOM 3113 N N . GLN A 1 400 ? 3.125 -12.889 18.395 1.00 65.69 400 GLN A N 1
ATOM 3114 C CA . GLN A 1 400 ? 2.583 -12.306 19.632 1.00 65.69 400 GLN A CA 1
ATOM 3115 C C . GLN A 1 400 ? 1.471 -11.258 19.410 1.00 65.69 400 GLN A C 1
ATOM 3117 O O . GLN A 1 400 ? 1.038 -10.605 20.361 1.00 65.69 400 GLN A O 1
ATOM 3122 N N . ALA A 1 401 ? 0.958 -11.115 18.182 1.00 57.84 401 ALA A N 1
ATOM 3123 C CA . ALA A 1 401 ? -0.148 -10.214 17.877 1.00 57.84 401 ALA A CA 1
ATOM 3124 C C . ALA A 1 401 ? -1.452 -10.747 18.481 1.00 57.84 401 ALA A C 1
ATOM 3126 O O . ALA A 1 401 ? -1.727 -11.949 18.433 1.00 57.84 401 ALA A O 1
ATOM 3127 N N . THR A 1 402 ? -2.272 -9.851 19.032 1.00 69.31 402 THR A N 1
ATOM 3128 C CA . THR A 1 402 ? -3.562 -10.218 19.625 1.00 69.31 402 THR A CA 1
ATOM 3129 C C . THR A 1 402 ? -4.721 -9.726 18.774 1.00 69.31 402 THR A C 1
ATOM 3131 O O . THR A 1 402 ? -4.723 -8.609 18.264 1.00 69.31 402 THR A O 1
ATOM 3134 N N . TYR A 1 403 ? -5.725 -10.579 18.633 1.00 70.88 403 TYR A N 1
ATOM 3135 C CA . TYR A 1 403 ? -6.954 -10.328 17.897 1.00 70.88 403 TYR A CA 1
ATOM 3136 C C . TYR A 1 403 ? -8.118 -10.642 18.822 1.00 70.88 403 TYR A C 1
ATOM 3138 O O . TYR A 1 403 ? -8.032 -11.580 19.611 1.00 70.88 403 TYR A O 1
ATOM 3146 N N . TYR A 1 404 ? -9.213 -9.896 18.752 1.00 79.94 404 TYR A N 1
ATOM 3147 C CA . TYR A 1 404 ? -10.367 -10.194 19.590 1.00 79.94 404 TYR A CA 1
ATOM 3148 C C . TYR A 1 404 ? -11.678 -10.009 18.846 1.00 79.94 404 TYR A C 1
ATOM 3150 O O . TYR A 1 404 ? -11.763 -9.308 17.839 1.00 79.94 404 TYR A O 1
ATOM 3158 N N . ASP A 1 405 ? -12.697 -10.663 19.378 1.00 77.31 405 ASP A N 1
ATOM 3159 C CA . ASP A 1 405 ? -14.090 -10.425 19.040 1.00 77.31 405 ASP A CA 1
ATOM 3160 C C . ASP A 1 405 ? -14.913 -10.417 20.332 1.00 77.31 405 ASP A C 1
ATOM 3162 O O . ASP A 1 405 ? -14.445 -10.875 21.386 1.00 77.31 405 ASP A O 1
ATOM 3166 N N . GLU A 1 406 ? -16.115 -9.850 20.274 1.00 86.19 406 GLU A N 1
ATOM 3167 C CA . GLU A 1 406 ? -16.991 -9.716 21.430 1.00 86.19 406 GLU A CA 1
ATOM 3168 C C . GLU A 1 406 ? -18.411 -10.188 21.146 1.00 86.19 406 GLU A C 1
ATOM 3170 O O . GLU A 1 406 ? -19.023 -9.973 20.097 1.00 86.19 406 GLU A O 1
ATOM 3175 N N . ILE A 1 407 ? -18.983 -10.804 22.170 1.00 85.12 407 ILE A N 1
ATOM 3176 C CA . ILE A 1 407 ? -20.305 -11.395 22.124 1.00 85.12 407 ILE A CA 1
ATOM 3177 C C . ILE A 1 407 ? -21.090 -10.976 23.352 1.00 85.12 407 ILE A C 1
ATOM 3179 O O . ILE A 1 407 ? -20.685 -11.202 24.491 1.00 85.12 407 ILE A O 1
ATOM 3183 N N . GLN A 1 408 ? -22.255 -10.385 23.115 1.00 88.44 408 GLN A N 1
ATOM 3184 C CA . GLN A 1 408 ? -23.237 -10.191 24.164 1.00 88.44 408 GLN A CA 1
ATOM 3185 C C . GLN A 1 408 ? -24.056 -11.472 24.358 1.00 88.44 408 GLN A C 1
ATOM 3187 O O . GLN A 1 408 ? -24.566 -12.047 23.396 1.00 88.44 408 GLN A O 1
ATOM 3192 N N . VAL A 1 409 ? -24.197 -11.873 25.618 1.00 90.25 409 VAL A N 1
ATOM 3193 C CA . VAL A 1 409 ? -25.096 -12.922 26.104 1.00 90.25 409 VAL A CA 1
ATOM 3194 C C . VAL A 1 409 ? -26.165 -12.269 26.978 1.00 90.25 409 VAL A C 1
ATOM 3196 O O . VAL A 1 409 ? -25.875 -11.319 27.708 1.00 90.25 409 VAL A O 1
ATOM 3199 N N . ALA A 1 410 ? -27.397 -12.769 26.924 1.00 90.38 410 ALA A N 1
ATOM 3200 C CA . ALA A 1 410 ? -28.529 -12.195 27.642 1.00 90.38 410 ALA A CA 1
ATOM 3201 C C . ALA A 1 410 ? -29.382 -13.229 28.385 1.00 90.38 410 ALA A C 1
ATOM 3203 O O . ALA A 1 410 ? -29.478 -14.396 28.001 1.00 90.38 410 ALA A O 1
ATOM 3204 N N . LYS A 1 411 ? -30.048 -12.761 29.442 1.00 90.00 411 LYS A N 1
ATOM 3205 C CA . LYS A 1 411 ? -31.146 -13.439 30.130 1.00 90.00 411 LYS A CA 1
ATOM 3206 C C . LYS A 1 411 ? -32.469 -12.838 29.658 1.00 90.00 411 LYS A C 1
ATOM 3208 O O . LYS A 1 411 ? -32.676 -11.626 29.751 1.00 90.00 411 LYS A O 1
ATOM 3213 N N . LEU A 1 412 ? -33.362 -13.679 29.145 1.00 89.12 412 LEU A N 1
ATOM 3214 C CA . LEU A 1 412 ? -34.716 -13.304 28.738 1.00 89.12 412 LEU A CA 1
ATOM 3215 C C . LEU A 1 412 ? -35.717 -14.035 29.633 1.00 89.12 412 LEU A C 1
ATOM 3217 O O . LEU A 1 412 ? -35.505 -15.193 29.991 1.00 89.12 412 LEU A O 1
ATOM 3221 N N . ALA A 1 413 ? -36.803 -13.358 29.992 1.00 84.94 413 ALA A N 1
ATOM 3222 C CA . ALA A 1 413 ? -37.832 -13.893 30.872 1.00 84.94 413 ALA A CA 1
ATOM 3223 C C . ALA A 1 413 ? -39.234 -13.498 30.408 1.00 84.94 413 ALA A C 1
ATOM 3225 O O . ALA A 1 413 ? -39.426 -12.424 29.836 1.00 84.94 413 ALA A O 1
ATOM 3226 N N . ASN A 1 414 ? -40.224 -14.345 30.685 1.00 79.25 414 ASN A N 1
ATOM 3227 C CA . ASN A 1 414 ? -41.630 -14.007 30.470 1.00 79.25 414 ASN A CA 1
ATOM 3228 C C . ASN A 1 414 ? -42.192 -13.160 31.620 1.00 79.25 414 ASN A C 1
ATOM 3230 O O . ASN A 1 414 ? -41.941 -13.454 32.784 1.00 79.25 414 ASN A O 1
ATOM 3234 N N . GLY A 1 415 ? -43.006 -12.148 31.293 1.00 64.81 415 GLY A N 1
ATOM 3235 C CA . GLY A 1 415 ? -43.746 -11.338 32.274 1.00 64.81 415 GLY A CA 1
ATOM 3236 C C . GLY A 1 415 ? -43.186 -9.939 32.564 1.00 64.81 415 GLY A C 1
ATOM 3237 O O . GLY A 1 415 ? -43.702 -9.274 33.456 1.00 64.81 415 GLY A O 1
ATOM 3238 N N . ALA A 1 416 ? -42.165 -9.481 31.833 1.00 65.81 416 ALA A N 1
ATOM 3239 C CA . ALA A 1 416 ? -41.753 -8.074 31.837 1.00 65.81 416 ALA A CA 1
ATOM 3240 C C . ALA A 1 416 ? -42.770 -7.199 31.068 1.00 65.81 416 ALA A C 1
ATOM 3242 O O . ALA A 1 416 ? -43.338 -7.649 30.075 1.00 65.81 416 ALA A O 1
ATOM 3243 N N . GLU A 1 417 ? -42.993 -5.957 31.511 1.00 67.50 417 GLU A N 1
ATOM 3244 C CA . GLU A 1 417 ? -43.907 -4.988 30.880 1.00 67.50 417 GLU A CA 1
ATOM 3245 C C . GLU A 1 417 ? -43.136 -3.760 30.353 1.00 67.50 417 GLU A C 1
ATOM 3247 O O . GLU A 1 417 ? -42.093 -3.389 30.889 1.00 67.50 417 GLU A O 1
ATOM 3252 N N . GLY A 1 418 ? -43.653 -3.097 29.312 1.00 72.19 418 GLY A N 1
ATOM 3253 C CA . GLY A 1 418 ? -43.030 -1.901 28.720 1.00 72.19 418 GLY A CA 1
ATOM 3254 C C . GLY A 1 418 ? -41.855 -2.205 27.779 1.00 72.19 418 GLY A C 1
ATOM 3255 O O . GLY A 1 418 ? -41.752 -3.306 27.243 1.00 72.19 418 GLY A O 1
ATOM 3256 N N . LEU A 1 419 ? -40.968 -1.223 27.548 1.00 71.81 419 LEU A N 1
ATOM 3257 C CA . LEU A 1 419 ? -39.794 -1.387 26.667 1.00 71.81 419 LEU A CA 1
ATOM 3258 C C . LEU A 1 419 ? -38.855 -2.505 27.141 1.00 71.81 419 LEU A C 1
ATOM 3260 O O . LEU A 1 419 ? -38.228 -3.167 26.319 1.00 71.81 419 LEU A O 1
ATOM 3264 N N . ASP A 1 420 ? -38.820 -2.767 28.448 1.00 73.44 420 ASP A N 1
ATOM 3265 C CA . ASP A 1 420 ? -37.997 -3.821 29.035 1.00 73.44 420 ASP A CA 1
ATOM 3266 C C . ASP A 1 420 ? -38.454 -5.226 28.632 1.00 73.44 420 ASP A C 1
ATOM 3268 O O . ASP A 1 420 ? -37.662 -6.164 28.710 1.00 73.44 420 ASP A O 1
ATOM 3272 N N . ALA A 1 421 ? -39.683 -5.386 28.141 1.00 80.50 421 ALA A N 1
ATOM 3273 C CA . ALA A 1 421 ? -40.172 -6.656 27.623 1.00 80.50 421 ALA A CA 1
ATOM 3274 C C . ALA A 1 421 ? -39.521 -7.043 26.283 1.00 80.50 421 ALA A C 1
ATOM 3276 O O . ALA A 1 421 ? -39.528 -8.221 25.924 1.00 80.50 421 ALA A O 1
ATOM 3277 N N . TYR A 1 422 ? -38.926 -6.078 25.572 1.00 87.00 422 TYR A N 1
ATOM 3278 C CA . TYR A 1 422 ? -38.319 -6.286 24.263 1.00 87.00 422 TYR A CA 1
ATOM 3279 C C . TYR A 1 422 ? -36.806 -6.498 24.365 1.00 87.00 422 TYR A C 1
ATOM 3281 O O . TYR A 1 422 ? -36.122 -5.888 25.188 1.00 87.00 422 TYR A O 1
ATOM 3289 N N . TYR A 1 423 ? -36.266 -7.365 23.512 1.00 88.38 423 TYR A N 1
ATOM 3290 C CA . TYR A 1 423 ? -34.827 -7.575 23.371 1.00 88.38 423 TYR A CA 1
ATOM 3291 C C . TYR A 1 423 ? -34.449 -7.699 21.898 1.00 88.38 423 TYR A C 1
ATOM 3293 O O . TYR A 1 423 ? -35.099 -8.422 21.144 1.00 88.38 423 TYR A O 1
ATOM 3301 N N . ILE A 1 424 ? -33.386 -6.997 21.504 1.00 90.12 424 ILE A N 1
ATOM 3302 C CA . ILE A 1 424 ? -32.789 -7.106 20.173 1.00 90.12 424 ILE A CA 1
ATOM 3303 C C . ILE A 1 424 ? -31.498 -7.906 20.297 1.00 90.12 424 ILE A C 1
ATOM 3305 O O . ILE A 1 424 ? -30.555 -7.474 20.976 1.00 90.12 424 ILE A O 1
ATOM 3309 N N . ASP A 1 425 ? -31.485 -9.059 19.639 1.00 88.75 425 ASP A N 1
ATOM 3310 C CA . ASP A 1 425 ? -30.329 -9.934 19.505 1.00 88.75 425 ASP A CA 1
ATOM 3311 C C . ASP A 1 425 ? -29.652 -9.699 18.155 1.00 88.75 425 ASP A C 1
ATOM 3313 O O . ASP A 1 425 ? -30.318 -9.502 17.135 1.00 88.75 425 ASP A O 1
ATOM 3317 N N . LEU A 1 426 ? -28.325 -9.729 18.172 1.00 88.62 426 LEU A N 1
ATOM 3318 C CA . LEU A 1 426 ? -27.481 -9.604 16.992 1.00 88.62 426 LEU A CA 1
ATOM 3319 C C . LEU A 1 426 ? -26.637 -10.871 16.888 1.00 88.62 426 LEU A C 1
ATOM 3321 O O . LEU A 1 426 ? -26.009 -11.277 17.872 1.00 88.62 426 LEU A O 1
ATOM 3325 N N . THR A 1 427 ? -26.566 -11.478 15.701 1.00 80.75 427 THR A N 1
ATOM 3326 C CA . THR A 1 427 ? -25.750 -12.692 15.498 1.00 80.75 427 THR A CA 1
ATOM 3327 C C . THR A 1 427 ? -24.274 -12.479 15.801 1.00 80.75 427 THR A C 1
ATOM 3329 O O . THR A 1 427 ? -23.578 -13.432 16.142 1.00 80.75 427 THR A O 1
ATOM 3332 N N . ASN A 1 428 ? -23.809 -11.236 15.717 1.00 75.12 428 ASN A N 1
ATOM 3333 C CA . ASN A 1 428 ? -22.539 -10.773 16.255 1.00 75.12 428 ASN A CA 1
ATOM 3334 C C . ASN A 1 428 ? -22.759 -9.408 16.937 1.00 75.12 428 ASN A C 1
ATOM 3336 O O . ASN A 1 428 ? -23.523 -8.573 16.456 1.00 75.12 428 ASN A O 1
ATOM 3340 N N . TYR A 1 429 ? -22.183 -9.215 18.124 1.00 77.94 429 TYR A N 1
ATOM 3341 C CA . TYR A 1 429 ? -22.365 -7.963 18.872 1.00 77.94 429 TYR A CA 1
ATOM 3342 C C . TYR A 1 429 ? -21.376 -6.909 18.373 1.00 77.94 429 TYR A C 1
ATOM 3344 O O . TYR A 1 429 ? -21.754 -5.762 18.120 1.00 77.94 429 TYR A O 1
ATOM 3352 N N . SER A 1 430 ? -20.139 -7.344 18.147 1.00 78.69 430 SER A N 1
ATOM 3353 C CA . SER A 1 430 ? -19.165 -6.649 17.326 1.00 78.69 430 SER A CA 1
ATOM 3354 C C . SER A 1 430 ? -18.768 -7.498 16.115 1.00 78.69 430 SER A C 1
ATOM 3356 O O . SER A 1 430 ? -19.095 -8.680 16.038 1.00 78.69 430 SER A O 1
ATOM 3358 N N . ALA A 1 431 ? -18.146 -6.873 15.119 1.00 69.56 431 ALA A N 1
ATOM 3359 C CA . ALA A 1 431 ? -17.541 -7.558 13.986 1.00 69.56 431 ALA A CA 1
ATOM 3360 C C . ALA A 1 431 ? -16.132 -7.013 13.749 1.00 69.56 431 ALA A C 1
ATOM 3362 O O . ALA A 1 431 ? -15.943 -5.797 13.654 1.00 69.56 431 ALA A O 1
ATOM 3363 N N . SER A 1 432 ? -15.155 -7.908 13.632 1.00 68.81 432 SER A N 1
ATOM 3364 C CA . SER A 1 432 ? -13.763 -7.545 13.366 1.00 68.81 432 SER A CA 1
ATOM 3365 C C . SER A 1 432 ? -13.508 -7.435 11.865 1.00 68.81 432 SER A C 1
ATOM 3367 O O . SER A 1 432 ? -13.822 -8.346 11.099 1.00 68.81 432 SER A O 1
ATOM 3369 N N . VAL A 1 433 ? -12.951 -6.300 11.439 1.00 66.81 433 VAL A N 1
ATOM 3370 C CA . VAL A 1 433 ? -12.630 -6.020 10.036 1.00 66.81 433 VAL A CA 1
ATOM 3371 C C . VAL A 1 433 ? -11.113 -6.054 9.853 1.00 66.81 433 VAL A C 1
ATOM 3373 O O . VAL A 1 433 ? -10.408 -5.338 10.569 1.00 66.81 433 VAL A O 1
ATOM 3376 N N . PRO A 1 434 ? -10.583 -6.877 8.931 1.00 60.19 434 PRO A N 1
ATOM 3377 C CA . PRO A 1 434 ? -9.164 -6.933 8.631 1.00 60.19 434 PRO A CA 1
ATOM 3378 C C . PRO A 1 434 ? -8.750 -5.749 7.750 1.00 60.19 434 PRO A C 1
ATOM 3380 O O . PRO A 1 434 ? -9.324 -5.518 6.684 1.00 60.19 434 PRO A O 1
ATOM 3383 N N . PHE A 1 435 ? -7.736 -5.018 8.189 1.00 57.78 435 PHE A N 1
ATOM 3384 C CA . PHE A 1 435 ? -7.115 -3.903 7.487 1.00 57.78 435 PHE A CA 1
ATOM 3385 C C . PHE A 1 435 ? -5.646 -4.221 7.202 1.00 57.78 435 PHE A C 1
ATOM 3387 O O . PHE A 1 435 ? -4.989 -4.921 7.977 1.00 57.78 435 PHE A O 1
ATOM 3394 N N . ASP A 1 436 ? -5.119 -3.688 6.106 1.00 51.75 436 ASP A N 1
ATOM 3395 C CA . ASP A 1 436 ? -3.681 -3.656 5.876 1.00 51.75 436 ASP A CA 1
ATOM 3396 C C . ASP A 1 436 ? -3.020 -2.561 6.729 1.00 51.75 436 ASP A C 1
ATOM 3398 O O . ASP A 1 436 ? -3.680 -1.749 7.392 1.00 51.75 436 ASP A O 1
ATOM 3402 N N . SER A 1 437 ? -1.690 -2.519 6.692 1.00 48.91 437 SER A N 1
ATOM 3403 C CA . SER A 1 437 ? -0.886 -1.520 7.401 1.00 48.91 437 SER A CA 1
ATOM 3404 C C . SER A 1 437 ? -1.183 -0.072 6.978 1.00 48.91 437 SER A C 1
ATOM 3406 O O . SER A 1 437 ? -0.913 0.856 7.739 1.00 48.91 437 SER A O 1
ATOM 3408 N N . SER A 1 438 ? -1.796 0.143 5.808 1.00 51.34 438 SER A N 1
ATOM 3409 C CA . SER A 1 438 ? -2.214 1.460 5.309 1.00 51.34 438 SER A CA 1
ATOM 3410 C C . SER A 1 438 ? -3.619 1.880 5.765 1.00 51.34 438 SER A C 1
ATOM 3412 O O . SER A 1 438 ? -4.036 3.010 5.509 1.00 51.34 438 SER A O 1
ATOM 3414 N N . GLY A 1 439 ? -4.349 1.000 6.462 1.00 55.38 439 GLY A N 1
ATOM 3415 C CA . GLY A 1 439 ? -5.739 1.227 6.859 1.00 55.38 439 GLY A CA 1
ATOM 3416 C C . GLY A 1 439 ? -6.752 0.935 5.749 1.00 55.38 439 GLY A C 1
ATOM 3417 O O . GLY A 1 439 ? -7.906 1.353 5.851 1.00 55.38 439 GLY A O 1
ATOM 3418 N N . THR A 1 440 ? -6.351 0.213 4.702 1.00 62.00 440 THR A N 1
ATOM 3419 C CA . THR A 1 440 ? -7.248 -0.266 3.645 1.00 62.00 440 THR A CA 1
ATOM 3420 C C . THR A 1 440 ? -7.843 -1.610 4.050 1.00 62.00 440 THR A C 1
ATOM 3422 O O . THR A 1 440 ? -7.150 -2.474 4.575 1.00 62.00 440 THR A O 1
ATOM 3425 N N . ILE A 1 441 ? -9.141 -1.805 3.818 1.00 65.56 441 ILE A N 1
ATOM 3426 C CA . ILE A 1 441 ? -9.829 -3.052 4.173 1.00 65.56 441 ILE A CA 1
ATOM 3427 C C . ILE A 1 441 ? -9.343 -4.188 3.260 1.00 65.56 441 ILE A C 1
ATOM 3429 O O . ILE A 1 441 ? -9.347 -4.052 2.038 1.00 65.56 441 ILE A O 1
ATOM 3433 N N . LEU A 1 442 ? -8.958 -5.314 3.862 1.00 59.75 442 LEU A N 1
ATOM 3434 C CA . LEU A 1 442 ? -8.409 -6.492 3.177 1.00 59.75 442 LEU A CA 1
ATOM 3435 C C . LEU A 1 442 ? -9.477 -7.439 2.612 1.00 59.75 442 LEU A C 1
ATOM 3437 O O . LEU A 1 442 ? -9.177 -8.300 1.787 1.00 59.75 442 LEU A O 1
ATOM 3441 N N . ILE A 1 443 ? -10.721 -7.298 3.063 1.00 67.12 443 ILE A N 1
ATOM 3442 C CA . ILE A 1 443 ? -11.876 -8.080 2.610 1.00 67.12 443 ILE A CA 1
ATOM 3443 C C . ILE A 1 443 ? -12.925 -7.169 1.973 1.00 67.12 443 ILE A C 1
ATOM 3445 O O . ILE A 1 443 ? -12.961 -5.966 2.212 1.00 67.12 443 ILE A O 1
ATOM 3449 N N . ASP A 1 444 ? -13.826 -7.734 1.176 1.00 73.94 444 ASP A N 1
ATOM 3450 C CA . ASP A 1 444 ? -14.994 -6.986 0.711 1.00 73.94 444 ASP A CA 1
ATOM 3451 C C . ASP A 1 444 ? -15.869 -6.607 1.928 1.00 73.94 444 ASP A C 1
ATOM 3453 O O . ASP A 1 444 ? -16.382 -7.517 2.591 1.00 73.94 444 ASP A O 1
ATOM 3457 N N . PRO A 1 445 ? -16.083 -5.308 2.234 1.00 73.88 445 PRO A N 1
ATOM 3458 C CA . PRO A 1 445 ? -16.886 -4.881 3.380 1.00 73.88 445 PRO A CA 1
ATOM 3459 C C . PRO A 1 445 ? -18.297 -5.476 3.377 1.00 73.88 445 PRO A C 1
ATOM 3461 O O . PRO A 1 445 ? -18.865 -5.699 4.439 1.00 73.88 445 PRO A O 1
ATOM 3464 N N . SER A 1 446 ? -18.851 -5.807 2.205 1.00 75.12 446 SER A N 1
ATOM 3465 C CA . SER A 1 446 ? -20.182 -6.417 2.088 1.00 75.12 446 SER A CA 1
ATOM 3466 C C . SER A 1 446 ? -20.296 -7.831 2.651 1.00 75.12 446 SER A C 1
ATOM 3468 O O . SER A 1 446 ? -21.407 -8.322 2.862 1.00 75.12 446 SER A O 1
ATOM 3470 N N . THR A 1 447 ? -19.165 -8.466 2.961 1.00 75.38 447 THR A N 1
ATOM 3471 C CA . THR A 1 447 ? -19.119 -9.750 3.669 1.00 75.38 447 THR A CA 1
ATOM 3472 C C . THR A 1 447 ? -19.334 -9.613 5.177 1.00 75.38 447 THR A C 1
ATOM 3474 O O . THR A 1 447 ? -19.638 -10.609 5.829 1.00 75.38 447 THR A O 1
ATOM 3477 N N . ILE A 1 448 ? -19.253 -8.396 5.727 1.00 82.06 448 ILE A N 1
ATOM 3478 C CA . ILE A 1 448 ? -19.467 -8.109 7.147 1.00 82.06 448 ILE A CA 1
ATOM 3479 C C . ILE A 1 448 ? -20.931 -7.756 7.380 1.00 82.06 448 ILE A C 1
ATOM 3481 O O . ILE A 1 448 ? -21.453 -6.769 6.852 1.00 82.06 448 ILE A O 1
ATOM 3485 N N . TYR A 1 449 ? -21.610 -8.584 8.169 1.00 87.62 449 TYR A N 1
ATOM 3486 C CA . TYR A 1 449 ? -23.031 -8.429 8.445 1.00 87.62 449 TYR A CA 1
ATOM 3487 C C . TYR A 1 449 ? -23.411 -8.913 9.842 1.00 87.62 449 TYR A C 1
ATOM 3489 O O . TYR A 1 449 ? -22.674 -9.665 10.480 1.00 87.62 449 TYR A O 1
ATOM 3497 N N . THR A 1 450 ? -24.603 -8.510 10.272 1.00 88.19 450 THR A N 1
ATOM 3498 C CA . THR A 1 450 ? -25.302 -9.069 11.428 1.00 88.19 450 THR A CA 1
ATOM 3499 C C . THR A 1 450 ? -26.758 -9.335 11.057 1.00 88.19 450 THR A C 1
ATOM 3501 O O . THR A 1 450 ? -27.398 -8.503 10.402 1.00 88.19 450 THR A O 1
ATOM 3504 N N . ASP A 1 451 ? -27.275 -10.511 11.410 1.00 90.50 451 ASP A N 1
ATOM 3505 C CA . ASP A 1 451 ? -28.714 -10.761 11.390 1.00 90.50 451 ASP A CA 1
ATOM 3506 C C . ASP A 1 451 ? -29.311 -10.285 12.714 1.00 90.50 451 ASP A C 1
ATOM 3508 O O . ASP A 1 451 ? -28.738 -10.486 13.788 1.00 90.50 451 ASP A O 1
ATOM 3512 N N . VAL A 1 452 ? -30.473 -9.651 12.622 1.00 92.94 452 VAL A N 1
ATOM 3513 C CA . VAL A 1 452 ? -31.151 -9.027 13.752 1.00 92.94 452 VAL A CA 1
ATOM 3514 C C . VAL A 1 452 ? -32.408 -9.812 14.077 1.00 92.94 452 VAL A C 1
ATOM 3516 O O . VAL A 1 452 ? -33.261 -10.052 13.217 1.00 92.94 452 VAL A O 1
ATOM 3519 N N . PHE A 1 453 ? -32.551 -10.166 15.346 1.00 90.88 453 PHE A N 1
ATOM 3520 C CA . PHE A 1 453 ? -33.738 -10.823 15.867 1.00 90.88 453 PHE A CA 1
ATOM 3521 C C . PHE A 1 453 ? -34.355 -9.978 16.974 1.00 90.88 453 PHE A C 1
ATOM 3523 O O . PHE A 1 453 ? -33.652 -9.415 17.810 1.00 90.88 453 PHE A O 1
ATOM 3530 N N . ALA A 1 454 ? -35.682 -9.904 16.985 1.00 91.06 454 ALA A N 1
ATOM 3531 C CA . ALA A 1 454 ? -36.437 -9.238 18.031 1.00 91.06 454 ALA A CA 1
ATOM 3532 C C . ALA A 1 454 ? -37.189 -10.273 18.868 1.00 91.06 454 ALA A C 1
ATOM 3534 O O . ALA A 1 454 ? -37.743 -11.236 18.336 1.00 91.06 454 ALA A O 1
ATOM 3535 N N . TYR A 1 455 ? -37.223 -10.055 20.176 1.00 88.94 455 TYR A N 1
ATOM 3536 C CA . TYR A 1 455 ? -37.933 -10.891 21.136 1.00 88.94 455 TYR A CA 1
ATOM 3537 C C . TYR A 1 455 ? -38.829 -10.030 22.016 1.00 88.94 455 TYR A C 1
ATOM 3539 O O . TYR A 1 455 ? -38.447 -8.920 22.381 1.00 88.94 455 TYR A O 1
ATOM 3547 N N . HIS A 1 456 ? -39.987 -10.572 22.387 1.00 88.81 456 HIS A N 1
ATOM 3548 C CA . HIS A 1 456 ? -40.849 -10.072 23.451 1.00 88.81 456 HIS A CA 1
ATOM 3549 C C . HIS A 1 456 ? -40.999 -11.177 24.507 1.00 88.81 456 HIS A C 1
ATOM 3551 O O . HIS A 1 456 ? -41.509 -12.268 24.229 1.00 88.81 456 HIS A O 1
ATOM 3557 N N . GLY A 1 457 ? -40.486 -10.927 25.712 1.00 85.31 457 GLY A N 1
ATOM 3558 C CA . GLY A 1 457 ? -40.256 -11.980 26.701 1.00 85.31 457 GLY A CA 1
ATOM 3559 C C . GLY A 1 457 ? -39.260 -13.007 26.159 1.00 85.31 457 GLY A C 1
ATOM 3560 O O . GLY A 1 457 ? -38.181 -12.631 25.713 1.00 85.31 457 GLY A O 1
ATOM 3561 N N . ILE A 1 458 ? -39.624 -14.294 26.147 1.00 86.19 458 ILE A N 1
ATOM 3562 C CA . ILE A 1 458 ? -38.822 -15.356 25.500 1.00 86.19 458 ILE A CA 1
ATOM 3563 C C . ILE A 1 458 ? -39.283 -15.684 24.069 1.00 86.19 458 ILE A C 1
ATOM 3565 O O . ILE A 1 458 ? -38.740 -16.589 23.436 1.00 86.19 458 ILE A O 1
ATOM 3569 N N . THR A 1 459 ? -40.305 -14.992 23.556 1.00 86.31 459 THR A N 1
ATOM 3570 C CA . THR A 1 459 ? -40.899 -15.280 22.243 1.00 86.31 459 THR A CA 1
ATOM 3571 C C . THR A 1 459 ? -40.267 -14.402 21.174 1.00 86.31 459 THR A C 1
ATOM 3573 O O . THR A 1 459 ? -40.278 -13.181 21.291 1.00 86.31 459 THR A O 1
ATOM 3576 N N . GLN A 1 460 ? -39.745 -15.010 20.110 1.00 89.81 460 GLN A N 1
ATOM 3577 C CA . GLN A 1 460 ? -39.256 -14.271 18.948 1.00 89.81 460 GLN A CA 1
ATOM 3578 C C . GLN A 1 460 ? -40.430 -13.641 18.181 1.00 89.81 460 GLN A C 1
ATOM 3580 O O . GLN A 1 460 ? -41.424 -14.316 17.908 1.00 89.81 460 GLN A O 1
ATOM 3585 N N . ILE A 1 461 ? -40.304 -12.369 17.809 1.00 91.06 461 ILE A N 1
ATOM 3586 C CA . ILE A 1 461 ? -41.328 -11.582 17.107 1.00 91.06 461 ILE A CA 1
ATOM 3587 C C . ILE A 1 461 ? -40.796 -11.052 15.762 1.00 91.06 461 ILE A C 1
ATOM 3589 O O . ILE A 1 461 ? -39.578 -10.962 15.573 1.00 91.06 461 ILE A O 1
ATOM 3593 N N . PRO A 1 462 ? -41.675 -10.744 14.787 1.00 89.12 462 PRO A N 1
ATOM 3594 C CA . PRO A 1 462 ? -41.257 -10.154 13.517 1.00 89.12 462 PRO A CA 1
ATOM 3595 C C . PRO A 1 462 ? -40.735 -8.717 13.687 1.00 89.12 462 PRO A C 1
ATOM 3597 O O . PRO A 1 462 ? -41.124 -8.003 14.604 1.00 89.12 462 PRO A O 1
ATOM 3600 N N . ILE A 1 463 ? -39.876 -8.288 12.760 1.00 92.81 463 ILE A N 1
ATOM 3601 C CA . ILE A 1 463 ? -39.419 -6.899 12.633 1.00 92.81 463 ILE A CA 1
ATOM 3602 C C . ILE A 1 463 ? -40.264 -6.226 11.547 1.00 92.81 463 ILE A C 1
ATOM 3604 O O . ILE A 1 463 ? -40.378 -6.756 10.442 1.00 92.81 463 ILE A O 1
ATOM 3608 N N . ILE A 1 464 ? -40.865 -5.077 11.862 1.00 90.75 464 ILE A N 1
ATOM 3609 C CA . ILE A 1 464 ? -41.687 -4.284 10.934 1.00 90.75 464 ILE A CA 1
ATOM 3610 C C . ILE A 1 464 ? -40.790 -3.441 10.032 1.00 90.75 464 ILE A C 1
ATOM 3612 O O . ILE A 1 464 ? -40.937 -3.452 8.809 1.00 90.75 464 ILE A O 1
ATOM 3616 N N . SER A 1 465 ? -39.865 -2.696 10.636 1.00 89.88 465 SER A N 1
ATOM 3617 C CA . SER A 1 465 ? -38.940 -1.826 9.917 1.00 89.88 465 SER A CA 1
ATOM 3618 C C . SER A 1 465 ? -37.611 -1.695 10.659 1.00 89.88 465 SER A C 1
ATOM 3620 O O . SER A 1 465 ? -37.529 -1.886 11.873 1.00 89.88 465 SER A O 1
ATOM 3622 N N . MET A 1 466 ? -36.542 -1.395 9.920 1.00 93.44 466 MET A N 1
ATOM 3623 C CA . MET A 1 466 ? -35.220 -1.175 10.493 1.00 93.44 466 MET A CA 1
ATOM 3624 C C . MET A 1 466 ? -34.436 -0.146 9.690 1.00 93.44 466 MET A C 1
ATOM 3626 O O . MET A 1 466 ? -34.453 -0.141 8.460 1.00 93.44 466 MET A O 1
ATOM 3630 N N . THR A 1 467 ? -33.696 0.700 10.401 1.00 92.88 467 THR A N 1
ATOM 3631 C CA . THR A 1 467 ? -32.687 1.588 9.813 1.00 92.88 467 THR A CA 1
ATOM 3632 C C . THR A 1 467 ? -31.358 1.434 10.543 1.00 92.88 467 THR A C 1
ATOM 3634 O O . THR A 1 467 ? -31.342 1.115 11.730 1.00 92.88 467 THR A O 1
ATOM 3637 N N . ALA A 1 468 ? -30.249 1.665 9.839 1.00 92.06 468 ALA A N 1
ATOM 3638 C CA . ALA A 1 468 ? -28.896 1.613 10.384 1.00 92.06 468 ALA A CA 1
ATOM 3639 C C . ALA A 1 468 ? -28.177 2.941 10.122 1.00 92.06 468 ALA A C 1
ATOM 3641 O O . ALA A 1 468 ? -28.220 3.459 9.002 1.00 92.06 468 ALA A O 1
ATOM 3642 N N . LYS A 1 469 ? -27.521 3.500 11.144 1.00 91.31 469 LYS A N 1
ATOM 3643 C CA . LYS A 1 469 ? -26.827 4.790 11.050 1.00 91.31 469 LYS A CA 1
ATOM 3644 C C . LYS A 1 469 ? -25.486 4.759 11.777 1.00 91.31 469 LYS A C 1
ATOM 3646 O O . LYS A 1 469 ? -25.431 4.411 12.950 1.00 91.31 469 LYS A O 1
ATOM 3651 N N . PHE A 1 470 ? -24.433 5.228 11.112 1.00 89.12 470 PHE A N 1
ATOM 3652 C CA . PHE A 1 470 ? -23.144 5.497 11.753 1.00 89.12 470 PHE A CA 1
ATOM 3653 C C . PHE A 1 470 ? -23.293 6.629 12.773 1.00 89.12 470 PHE A C 1
ATOM 3655 O O . PHE A 1 470 ? -23.702 7.742 12.424 1.00 89.12 470 PHE A O 1
ATOM 3662 N N . THR A 1 471 ? -22.988 6.337 14.034 1.00 86.69 471 THR A N 1
ATOM 3663 C CA . THR A 1 471 ? -22.942 7.321 15.121 1.00 86.69 471 THR A CA 1
ATOM 3664 C C . THR A 1 471 ? -21.513 7.646 15.544 1.00 86.69 471 THR A C 1
ATOM 3666 O O . THR A 1 471 ? -21.281 8.753 16.021 1.00 86.69 471 THR A O 1
ATOM 3669 N N . GLU A 1 472 ? -20.560 6.744 15.288 1.00 84.12 472 GLU A N 1
ATOM 3670 C CA . GLU A 1 472 ? -19.109 6.963 15.378 1.00 84.12 472 GLU A CA 1
ATOM 3671 C C . GLU A 1 472 ? -18.417 6.290 14.181 1.00 84.12 472 GLU A C 1
ATOM 3673 O O . GLU A 1 472 ? -18.894 5.269 13.678 1.00 84.12 472 GLU A O 1
ATOM 3678 N N . GLY A 1 473 ? -17.308 6.864 13.707 1.00 81.81 473 GLY A N 1
ATOM 3679 C CA . GLY A 1 473 ? -16.666 6.448 12.456 1.00 81.81 473 GLY A CA 1
ATOM 3680 C C . GLY A 1 473 ? -17.383 6.963 11.199 1.00 81.81 473 GLY A C 1
ATOM 3681 O O . GLY A 1 473 ? -18.283 7.801 11.266 1.00 81.81 473 GLY A O 1
ATOM 3682 N N . SER A 1 474 ? -16.956 6.496 10.024 1.00 81.31 474 SER A N 1
ATOM 3683 C CA . SER A 1 474 ? -17.508 6.918 8.729 1.00 81.31 474 SER A CA 1
ATOM 3684 C C . SER A 1 474 ? -17.621 5.746 7.753 1.00 81.31 474 SER A C 1
ATOM 3686 O O . SER A 1 474 ? -16.734 4.898 7.680 1.00 81.31 474 SER A O 1
ATOM 3688 N N . GLY A 1 475 ? -18.727 5.687 7.009 1.00 86.50 475 GLY A N 1
ATOM 3689 C CA . GLY A 1 475 ? -19.028 4.587 6.099 1.00 86.50 475 GLY A CA 1
ATOM 3690 C C . GLY A 1 475 ? -20.485 4.582 5.639 1.00 86.50 475 GLY A C 1
ATOM 3691 O O . GLY A 1 475 ? -21.227 5.544 5.847 1.00 86.50 475 GLY A O 1
ATOM 3692 N N . THR A 1 476 ? -20.896 3.486 5.005 1.00 89.81 476 THR A N 1
ATOM 3693 C CA . THR A 1 476 ? -22.281 3.221 4.600 1.00 89.81 476 THR A CA 1
ATOM 3694 C C . THR A 1 476 ? -22.647 1.766 4.876 1.00 89.81 476 THR A C 1
ATOM 3696 O O . THR A 1 476 ? -21.801 0.875 4.818 1.00 89.81 476 THR A O 1
ATOM 3699 N N . CYS A 1 477 ? -23.919 1.520 5.178 1.00 89.81 477 CYS A N 1
ATOM 3700 C CA . CYS A 1 477 ? -24.475 0.195 5.436 1.00 89.81 477 CYS A CA 1
ATOM 3701 C C . CYS A 1 477 ? -25.788 0.020 4.665 1.00 89.81 477 CYS A C 1
ATOM 3703 O O . CYS A 1 477 ? -26.476 0.989 4.343 1.00 89.81 477 CYS A O 1
ATOM 3705 N N . GLU A 1 478 ? -26.115 -1.225 4.345 1.00 93.38 478 GLU A N 1
ATOM 3706 C CA . GLU A 1 478 ? -27.349 -1.633 3.684 1.00 93.38 478 GLU A CA 1
ATOM 3707 C C . GLU A 1 478 ? -28.178 -2.463 4.659 1.00 93.38 478 GLU A C 1
ATOM 3709 O O . GLU A 1 478 ? -27.671 -3.393 5.284 1.00 93.38 478 GLU A O 1
ATOM 3714 N N . VAL A 1 479 ? -29.460 -2.125 4.768 1.00 92.75 479 VAL A N 1
ATOM 3715 C CA . VAL A 1 479 ? -30.450 -2.943 5.470 1.00 92.75 479 VAL A CA 1
ATOM 3716 C C . VAL A 1 479 ? -31.251 -3.683 4.412 1.00 92.75 479 VAL A C 1
ATOM 3718 O O . VAL A 1 479 ? -31.843 -3.058 3.528 1.00 92.75 479 VAL A O 1
ATOM 3721 N N . LYS A 1 480 ? -31.262 -5.011 4.489 1.00 89.69 480 LYS A N 1
ATOM 3722 C CA . LYS A 1 480 ? -32.063 -5.862 3.614 1.00 89.69 480 LYS A CA 1
ATOM 3723 C C . LYS A 1 480 ? -32.738 -6.933 4.453 1.00 89.69 480 LYS A C 1
ATOM 3725 O O . LYS A 1 480 ? -32.066 -7.762 5.063 1.00 89.69 480 LYS A O 1
ATOM 3730 N N . ASP A 1 481 ? -34.067 -6.909 4.462 1.00 88.31 481 ASP A N 1
ATOM 3731 C CA . ASP A 1 481 ? -34.884 -7.742 5.343 1.00 88.31 481 ASP A CA 1
ATOM 3732 C C . ASP A 1 481 ? -34.450 -7.547 6.813 1.00 88.31 481 ASP A C 1
ATOM 3734 O O . ASP A 1 481 ? -34.399 -6.412 7.286 1.00 88.31 481 ASP A O 1
ATOM 3738 N N . ASN A 1 482 ? -34.080 -8.621 7.517 1.00 91.38 482 ASN A N 1
ATOM 3739 C CA . ASN A 1 482 ? -33.608 -8.573 8.906 1.00 91.38 482 ASN A CA 1
ATOM 3740 C C . ASN A 1 482 ? -32.072 -8.606 9.025 1.00 91.38 482 ASN A C 1
ATOM 3742 O O . ASN A 1 482 ? -31.548 -8.945 10.084 1.00 91.38 482 ASN A O 1
ATOM 3746 N N . ARG A 1 483 ? -31.344 -8.288 7.948 1.00 92.12 483 ARG A N 1
ATOM 3747 C CA . ARG A 1 483 ? -29.877 -8.261 7.917 1.00 92.12 483 ARG A CA 1
ATOM 3748 C C . ARG A 1 483 ? -29.363 -6.848 7.692 1.00 92.12 483 ARG A C 1
ATOM 3750 O O . ARG A 1 483 ? -29.833 -6.138 6.800 1.00 92.12 483 ARG A O 1
ATOM 3757 N N . VAL A 1 484 ? -28.336 -6.482 8.451 1.00 90.50 484 VAL A N 1
ATOM 3758 C CA . VAL A 1 484 ? -27.557 -5.260 8.238 1.00 90.50 484 VAL A CA 1
ATOM 3759 C C . VAL A 1 484 ? -26.176 -5.660 7.743 1.00 90.50 484 VAL A C 1
ATOM 3761 O O . VAL A 1 484 ? -25.481 -6.424 8.406 1.00 90.50 484 VAL A O 1
ATOM 3764 N N . SER A 1 485 ? -25.783 -5.161 6.574 1.00 90.31 485 SER A N 1
ATOM 3765 C CA . SER A 1 485 ? -24.474 -5.415 5.966 1.00 90.31 485 SER A CA 1
ATOM 3766 C C . SER A 1 485 ? -23.725 -4.110 5.749 1.00 90.31 485 SER A C 1
ATOM 3768 O O . SER A 1 485 ? -24.310 -3.089 5.382 1.00 90.31 485 SER A O 1
ATOM 3770 N N . LEU A 1 486 ? -22.415 -4.131 5.946 1.00 86.94 486 LEU A N 1
ATOM 3771 C CA . LEU A 1 486 ? -21.558 -2.993 5.647 1.00 86.94 486 LEU A CA 1
ATOM 3772 C C . LEU A 1 486 ? -21.426 -2.828 4.116 1.00 86.94 486 LEU A C 1
ATOM 3774 O O . LEU A 1 486 ? -21.478 -3.797 3.369 1.00 86.94 486 LEU A O 1
ATOM 3778 N N . LYS A 1 487 ? -21.314 -1.600 3.603 1.00 87.88 487 LYS A N 1
ATOM 3779 C CA . LYS A 1 487 ? -21.087 -1.324 2.165 1.00 87.88 487 LYS A CA 1
ATOM 3780 C C . LYS A 1 487 ? -19.774 -0.607 1.943 1.00 87.88 487 LYS A C 1
ATOM 3782 O O . LYS A 1 487 ? -19.010 -0.969 1.056 1.00 87.88 487 LYS A O 1
ATOM 3787 N N . THR A 1 488 ? -19.518 0.400 2.764 1.00 84.06 488 THR A N 1
ATOM 3788 C CA . THR A 1 488 ? -18.237 1.093 2.818 1.00 84.06 488 THR A CA 1
ATOM 3789 C C . THR A 1 488 ? -17.885 1.363 4.268 1.00 84.06 488 THR A C 1
ATOM 3791 O O . THR A 1 488 ? -18.766 1.575 5.101 1.00 84.06 488 THR A O 1
ATOM 3794 N N . LEU A 1 489 ? -16.595 1.391 4.560 1.00 81.00 489 LEU A N 1
ATOM 3795 C CA . LEU A 1 489 ? -16.061 1.819 5.840 1.00 81.00 489 LEU A CA 1
ATOM 3796 C C . LEU A 1 489 ? -14.759 2.559 5.548 1.00 81.00 489 LEU A C 1
ATOM 3798 O O . LEU A 1 489 ? -13.899 2.059 4.831 1.00 81.00 489 LEU A O 1
ATOM 3802 N N . THR A 1 490 ? -14.684 3.795 6.022 1.00 76.81 490 THR A N 1
ATOM 3803 C CA . THR A 1 490 ? -13.561 4.712 5.788 1.00 76.81 490 THR A CA 1
ATOM 3804 C C . THR A 1 490 ? -12.818 5.055 7.079 1.00 76.81 490 THR A C 1
ATOM 3806 O O . THR A 1 490 ? -11.818 5.761 7.035 1.00 76.81 490 THR A O 1
ATOM 3809 N N . SER A 1 491 ? -13.291 4.556 8.223 1.00 73.81 491 SER A N 1
ATOM 3810 C CA . SER A 1 491 ? -12.616 4.597 9.524 1.00 73.81 491 SER A CA 1
ATOM 3811 C C . SER A 1 491 ? -12.194 3.192 9.962 1.00 73.81 491 SER A C 1
ATOM 3813 O O . SER A 1 491 ? -12.779 2.206 9.527 1.00 73.81 491 SER A O 1
ATOM 3815 N N . THR A 1 492 ? -11.198 3.077 10.841 1.00 68.31 492 THR A N 1
ATOM 3816 C CA . THR A 1 492 ? -10.697 1.768 11.301 1.00 68.31 492 THR A CA 1
ATOM 3817 C C . THR A 1 492 ? -11.591 1.089 12.344 1.00 68.31 492 THR A C 1
ATOM 3819 O O . THR A 1 492 ? -11.498 -0.116 12.550 1.00 68.31 492 THR A O 1
ATOM 3822 N N . SER A 1 493 ? -12.507 1.842 12.952 1.00 75.50 493 SER A N 1
ATOM 3823 C CA . SER A 1 493 ? -13.605 1.355 13.787 1.00 75.50 493 SER A CA 1
ATOM 3824 C C . SER A 1 493 ? -14.878 2.155 13.497 1.00 75.50 493 SER A C 1
ATOM 3826 O O . SER A 1 493 ? -14.828 3.235 12.891 1.00 75.50 493 SER A O 1
ATOM 3828 N N . ALA A 1 494 ? -16.037 1.626 13.884 1.00 77.50 494 ALA A N 1
ATOM 3829 C CA . ALA A 1 494 ? -17.306 2.340 13.770 1.00 77.50 494 ALA A CA 1
ATOM 3830 C C . ALA A 1 494 ? -18.336 1.850 14.791 1.00 77.50 494 ALA A C 1
ATOM 3832 O O . ALA A 1 494 ? -18.348 0.678 15.163 1.00 77.50 494 ALA A O 1
ATOM 3833 N N . ARG A 1 495 ? -19.262 2.733 15.176 1.00 88.19 495 ARG A N 1
ATOM 3834 C CA . ARG A 1 495 ? -20.488 2.362 15.893 1.00 88.19 495 ARG A CA 1
ATOM 3835 C C . ARG A 1 495 ? -21.688 2.631 15.001 1.00 88.19 495 ARG A C 1
ATOM 3837 O O . ARG A 1 495 ? -21.897 3.764 14.558 1.00 88.19 495 ARG A O 1
ATOM 3844 N N . ILE A 1 496 ? -22.476 1.592 14.740 1.00 88.19 496 ILE A N 1
ATOM 3845 C CA . ILE A 1 496 ? -23.658 1.646 13.882 1.00 88.19 496 ILE A CA 1
ATOM 3846 C C . ILE A 1 496 ? -24.888 1.418 14.756 1.00 88.19 496 ILE A C 1
ATOM 3848 O O . ILE A 1 496 ? -25.128 0.317 15.242 1.00 88.19 496 ILE A O 1
ATOM 3852 N N . THR A 1 497 ? -25.689 2.461 14.943 1.00 94.19 497 THR A N 1
ATOM 3853 C CA . THR A 1 497 ? -26.933 2.382 15.705 1.00 94.19 497 THR A CA 1
ATOM 3854 C C . THR A 1 497 ? -28.060 1.909 14.795 1.00 94.19 497 THR A C 1
ATOM 3856 O O . THR A 1 497 ? -28.401 2.560 13.801 1.00 94.19 497 THR A O 1
ATOM 3859 N N . LEU A 1 498 ? -28.642 0.770 15.149 1.00 93.75 498 LEU A N 1
ATOM 3860 C CA . LEU A 1 498 ? -29.835 0.200 14.546 1.00 93.75 498 LEU A CA 1
ATOM 3861 C C . LEU A 1 498 ? -31.064 0.746 15.266 1.00 93.75 498 LEU A C 1
ATOM 3863 O O . LEU A 1 498 ? -31.119 0.751 16.493 1.00 93.75 498 LEU A O 1
ATOM 3867 N N . THR A 1 499 ? -32.058 1.191 14.508 1.00 93.19 499 THR A N 1
ATOM 3868 C CA . THR A 1 499 ? -33.379 1.575 15.021 1.00 93.19 499 THR A CA 1
ATOM 3869 C C . THR A 1 499 ? -34.397 0.601 14.442 1.00 93.19 499 THR A C 1
ATOM 3871 O O . THR A 1 499 ? -34.573 0.585 13.224 1.00 93.19 499 THR A O 1
ATOM 3874 N N . ILE A 1 500 ? -35.007 -0.227 15.296 1.00 93.88 500 ILE A N 1
ATOM 3875 C CA . ILE A 1 500 ? -35.867 -1.359 14.932 1.00 93.88 500 ILE A CA 1
ATOM 3876 C C . ILE A 1 500 ? -37.293 -1.099 15.424 1.00 93.88 500 ILE A C 1
ATOM 3878 O O . ILE A 1 500 ? -37.505 -0.837 16.606 1.00 93.88 500 ILE A O 1
ATOM 3882 N N . GLU A 1 501 ? -38.274 -1.213 14.537 1.00 91.50 501 GLU A N 1
ATOM 3883 C CA . GLU A 1 501 ? -39.700 -1.216 14.868 1.00 91.50 501 GLU A CA 1
ATOM 3884 C C . GLU A 1 501 ? -40.217 -2.657 14.899 1.00 91.50 501 GLU A C 1
ATOM 3886 O O . GLU A 1 501 ? -40.005 -3.414 13.948 1.00 91.50 501 GLU A O 1
ATOM 3891 N N . VAL A 1 502 ? -40.869 -3.047 15.993 1.00 86.75 502 VAL A N 1
ATOM 3892 C CA . VAL A 1 502 ? -41.252 -4.450 16.260 1.00 86.75 502 VAL A CA 1
ATOM 3893 C C . VAL A 1 502 ? -42.761 -4.655 16.409 1.00 86.75 502 VAL A C 1
ATOM 3895 O O . VAL A 1 502 ? -43.259 -5.719 16.070 1.00 86.75 502 VAL A O 1
ATOM 3898 N N . ASP A 1 503 ? -43.483 -3.617 16.831 1.00 81.88 503 ASP A N 1
ATOM 3899 C CA . ASP A 1 503 ? -44.946 -3.537 16.911 1.00 81.88 503 ASP A CA 1
ATOM 3900 C C . ASP A 1 503 ? -45.377 -2.105 16.542 1.00 81.88 503 ASP A C 1
ATOM 3902 O O . ASP A 1 503 ? -44.558 -1.185 16.623 1.00 81.88 503 ASP A O 1
ATOM 3906 N N . GLU A 1 504 ? -46.640 -1.889 16.144 1.00 73.25 504 GLU A N 1
ATOM 3907 C CA . GLU A 1 504 ? -47.144 -0.556 15.763 1.00 73.25 504 GLU A CA 1
ATOM 3908 C C . GLU A 1 504 ? -46.874 0.480 16.874 1.00 73.25 504 GLU A C 1
ATOM 3910 O O . GLU A 1 504 ? -47.531 0.495 17.917 1.00 73.25 504 GLU A O 1
ATOM 3915 N N . GLY A 1 505 ? -45.895 1.363 16.642 1.00 70.50 505 GLY A N 1
ATOM 3916 C CA . GLY A 1 505 ? -45.504 2.424 17.575 1.00 70.50 505 GLY A CA 1
ATOM 3917 C C . GLY A 1 505 ? -44.451 2.055 18.633 1.00 70.50 505 GLY A C 1
ATOM 3918 O O . GLY A 1 505 ? -44.154 2.903 19.476 1.00 70.50 505 GLY A O 1
ATOM 3919 N N . VAL A 1 506 ? -43.859 0.852 18.602 1.00 83.62 506 VAL A N 1
ATOM 3920 C CA . VAL A 1 506 ? -42.760 0.446 19.503 1.00 83.62 506 VAL A CA 1
ATOM 3921 C C . VAL A 1 506 ? -41.437 0.383 18.741 1.00 83.62 506 VAL A C 1
ATOM 3923 O O . VAL A 1 506 ? -41.257 -0.437 17.840 1.00 83.62 506 VAL A O 1
ATOM 3926 N N . THR A 1 507 ? -40.483 1.229 19.140 1.00 87.69 507 THR A N 1
ATOM 3927 C CA . THR A 1 507 ? -39.140 1.307 18.549 1.00 87.69 507 THR A CA 1
ATOM 3928 C C . THR A 1 507 ? -38.068 0.998 19.589 1.00 87.69 507 THR A C 1
ATOM 3930 O O . THR A 1 507 ? -38.063 1.580 20.672 1.00 87.69 507 THR A O 1
ATOM 3933 N N . VAL A 1 508 ? -37.132 0.116 19.240 1.00 88.69 508 VAL A N 1
ATOM 3934 C CA . VAL A 1 508 ? -35.991 -0.279 20.074 1.00 88.69 508 VAL A CA 1
ATOM 3935 C C . VAL A 1 508 ? -34.695 0.007 19.320 1.00 88.69 508 VAL A C 1
ATOM 3937 O O . VAL A 1 508 ? -34.601 -0.238 18.117 1.00 88.69 508 VAL A O 1
ATOM 3940 N N . THR A 1 509 ? -33.687 0.535 20.012 1.00 90.19 509 THR A N 1
ATOM 3941 C CA . THR A 1 509 ? -32.369 0.813 19.428 1.00 90.19 509 THR A CA 1
ATOM 3942 C C . THR A 1 509 ? -31.332 -0.206 19.877 1.00 90.19 509 THR A C 1
ATOM 3944 O O . THR A 1 509 ? -31.333 -0.623 21.036 1.00 90.19 509 THR A O 1
ATOM 3947 N N . LYS A 1 510 ? -30.414 -0.575 18.983 1.00 89.75 510 LYS A N 1
ATOM 3948 C CA . LYS A 1 510 ? -29.296 -1.472 19.288 1.00 89.75 510 LYS A CA 1
ATOM 3949 C C . LYS A 1 510 ? -28.042 -1.018 18.559 1.00 89.75 510 LYS A C 1
ATOM 3951 O O . LYS A 1 510 ? -28.105 -0.759 17.365 1.00 89.75 510 LYS A O 1
ATOM 3956 N N . ASP A 1 511 ? -26.915 -0.956 19.254 1.00 90.31 511 ASP A N 1
ATOM 3957 C CA . ASP A 1 511 ? -25.634 -0.657 18.619 1.00 90.31 511 ASP A CA 1
ATOM 3958 C C . ASP A 1 511 ? -24.953 -1.938 18.132 1.00 90.31 511 ASP A C 1
ATOM 3960 O O . ASP A 1 511 ? -24.905 -2.942 18.846 1.00 90.31 511 ASP A O 1
ATOM 3964 N N . TRP A 1 512 ? -24.432 -1.869 16.910 1.00 86.75 512 TRP A N 1
ATOM 3965 C CA . TRP A 1 512 ? -23.528 -2.839 16.311 1.00 86.75 512 TRP A CA 1
ATOM 3966 C C . TRP A 1 512 ? -22.144 -2.196 16.181 1.00 86.75 512 TRP A C 1
ATOM 3968 O O . TRP A 1 512 ? -22.012 -1.100 15.624 1.00 86.75 512 TRP A O 1
ATOM 3978 N N . TYR A 1 513 ? -21.124 -2.849 16.733 1.00 81.62 513 TYR A N 1
ATOM 3979 C CA . TYR A 1 513 ? -19.765 -2.309 16.812 1.00 81.62 513 TYR A CA 1
ATOM 3980 C C . TYR A 1 513 ? -18.868 -2.929 15.742 1.00 81.62 513 TYR A C 1
ATOM 3982 O O . TYR A 1 513 ? -18.882 -4.138 15.532 1.00 81.62 513 TYR A O 1
ATOM 3990 N N . ILE A 1 514 ? -18.066 -2.110 15.070 1.00 79.00 514 ILE A N 1
ATOM 3991 C CA . ILE A 1 514 ? -17.068 -2.561 14.102 1.00 79.00 514 ILE A CA 1
ATOM 3992 C C . ILE A 1 514 ? -15.685 -2.334 14.703 1.00 79.00 514 ILE A C 1
ATOM 3994 O O . ILE A 1 514 ? -15.293 -1.188 14.944 1.00 79.00 514 ILE A O 1
ATOM 3998 N N . ASN A 1 515 ? -14.968 -3.431 14.928 1.00 66.38 515 ASN A N 1
ATOM 3999 C CA . ASN A 1 515 ? -13.650 -3.462 15.547 1.00 66.38 515 ASN A CA 1
ATOM 4000 C C . ASN A 1 515 ? -12.547 -3.605 14.488 1.00 66.38 515 ASN A C 1
ATOM 4002 O O . ASN A 1 515 ? -12.749 -4.195 13.424 1.00 66.38 515 ASN A O 1
ATOM 4006 N N . GLN A 1 516 ? -11.359 -3.088 14.800 1.00 61.72 516 GLN A N 1
ATOM 4007 C CA . GLN A 1 516 ? -10.181 -3.197 13.944 1.00 61.72 516 GLN A CA 1
ATOM 4008 C C . GLN A 1 516 ? -9.455 -4.531 14.174 1.00 61.72 516 GLN A C 1
ATOM 4010 O O . GLN A 1 516 ? -9.164 -4.895 15.309 1.00 61.72 516 GLN A O 1
ATOM 4015 N N . SER A 1 517 ? -9.059 -5.199 13.092 1.00 50.66 517 SER A N 1
ATOM 4016 C CA . SER A 1 517 ? -7.969 -6.184 13.079 1.00 50.66 517 SER A CA 1
ATOM 4017 C C . SER A 1 517 ? -6.979 -5.760 11.993 1.00 50.66 517 SER A C 1
ATOM 4019 O O . SER A 1 517 ? -7.384 -5.612 10.852 1.00 50.66 517 SER A O 1
ATOM 4021 N N . LYS A 1 518 ? -5.715 -5.458 12.302 1.00 45.69 518 LYS A N 1
ATOM 4022 C CA . LYS A 1 518 ? -4.705 -5.110 11.279 1.00 45.69 518 LYS A CA 1
ATOM 4023 C C . LYS A 1 518 ? -3.724 -6.266 11.098 1.00 45.69 518 LYS A C 1
ATOM 4025 O O . LYS A 1 518 ? -3.265 -6.832 12.089 1.00 45.69 518 LYS A O 1
ATOM 4030 N N . ASN A 1 519 ? -3.388 -6.606 9.854 1.00 37.12 519 ASN A N 1
ATOM 4031 C CA . ASN A 1 519 ? -2.246 -7.477 9.563 1.00 37.12 519 ASN A CA 1
ATOM 4032 C C . ASN A 1 519 ? -0.952 -6.656 9.674 1.00 37.12 519 ASN A C 1
ATOM 4034 O O . ASN A 1 519 ? -0.826 -5.617 9.028 1.00 37.12 519 ASN A O 1
ATOM 4038 N N . GLY A 1 520 ? 0.008 -7.133 10.472 1.00 34.09 520 GLY A N 1
ATOM 4039 C CA . GLY A 1 520 ? 1.346 -6.535 10.551 1.00 34.09 520 GLY A CA 1
ATOM 4040 C C . GLY A 1 520 ? 1.525 -5.403 11.566 1.00 34.09 520 GLY A C 1
ATOM 4041 O O . GLY A 1 520 ? 2.405 -4.571 11.378 1.00 34.09 520 GLY A O 1
ATOM 4042 N N . GLU A 1 521 ? 0.737 -5.363 12.640 1.00 28.70 521 GLU A N 1
ATOM 4043 C CA . GLU A 1 521 ? 1.125 -4.601 13.833 1.00 28.70 521 GLU A CA 1
ATOM 4044 C C . GLU A 1 521 ? 1.807 -5.573 14.804 1.00 28.70 521 GLU A C 1
ATOM 4046 O O . GLU A 1 521 ? 1.160 -6.464 15.363 1.00 28.70 521 GLU A O 1
ATOM 4051 N N . ASP A 1 522 ? 3.121 -5.415 14.976 1.00 29.20 522 ASP A N 1
ATOM 4052 C CA . ASP A 1 522 ? 3.806 -5.887 16.175 1.00 29.20 522 ASP A CA 1
ATOM 4053 C C . ASP A 1 522 ? 3.047 -5.352 17.396 1.00 29.20 522 ASP A C 1
ATOM 4055 O O . ASP A 1 522 ? 2.629 -4.189 17.437 1.00 29.20 522 ASP A O 1
ATOM 4059 N N . GLY A 1 523 ? 2.844 -6.208 18.398 1.00 28.92 523 GLY A N 1
ATOM 4060 C CA . GLY A 1 523 ? 2.333 -5.763 19.687 1.00 28.92 523 GLY A CA 1
ATOM 4061 C C . GLY A 1 523 ? 3.178 -4.590 20.192 1.00 28.92 523 GLY A C 1
ATOM 4062 O O . GLY A 1 523 ? 4.399 -4.702 20.248 1.00 28.92 523 GLY A O 1
ATOM 4063 N N . PHE A 1 524 ? 2.502 -3.502 20.578 1.00 31.20 524 PHE A N 1
ATOM 4064 C CA . PHE A 1 524 ? 3.032 -2.222 21.084 1.00 31.20 524 PHE A CA 1
ATOM 4065 C C . PHE A 1 524 ? 3.308 -1.097 20.069 1.00 31.20 524 PHE A C 1
ATOM 4067 O O . PHE A 1 524 ? 4.370 -0.480 20.088 1.00 31.20 524 PHE A O 1
ATOM 4074 N N . ASN A 1 525 ? 2.279 -0.670 19.329 1.00 31.55 525 ASN A N 1
ATOM 4075 C CA . ASN A 1 525 ? 2.258 0.654 18.686 1.00 31.55 525 ASN A CA 1
ATOM 4076 C C . ASN A 1 525 ? 1.329 1.652 19.409 1.00 31.55 525 ASN A C 1
ATOM 4078 O O . ASN A 1 525 ? 0.389 2.207 18.844 1.00 31.55 525 ASN A O 1
ATOM 4082 N N . GLY A 1 526 ? 1.627 1.930 20.681 1.00 33.56 526 GLY A N 1
ATOM 4083 C CA . GLY A 1 526 ? 1.217 3.182 21.339 1.00 33.56 526 GLY A CA 1
ATOM 4084 C C . GLY A 1 526 ? -0.243 3.322 21.799 1.00 33.56 526 GLY A C 1
ATOM 4085 O O . GLY A 1 526 ? -0.575 4.374 22.352 1.00 33.56 526 GLY A O 1
ATOM 4086 N N . GLU A 1 527 ? -1.099 2.306 21.645 1.00 35.62 527 GLU A N 1
ATOM 4087 C CA . GLU A 1 527 ? -2.471 2.356 22.186 1.00 35.62 527 GLU A CA 1
ATOM 4088 C C . GLU A 1 527 ? -2.565 2.051 23.692 1.00 35.62 527 GLU A C 1
ATOM 4090 O O . GLU A 1 527 ? -3.504 2.532 24.309 1.00 35.62 527 GLU A O 1
ATOM 4095 N N . ASP A 1 528 ? -1.543 1.429 24.305 1.00 39.38 528 ASP A N 1
ATOM 4096 C CA . ASP A 1 528 ? -1.404 1.232 25.768 1.00 39.38 528 ASP A CA 1
ATOM 4097 C C . ASP A 1 528 ? -0.307 2.111 26.407 1.00 39.38 528 ASP A C 1
ATOM 4099 O O . ASP A 1 528 ? 0.350 1.741 27.380 1.00 39.38 528 ASP A O 1
ATOM 4103 N N . ALA A 1 529 ? -0.055 3.296 25.848 1.00 42.69 529 ALA A N 1
ATOM 4104 C CA . ALA A 1 529 ? 0.921 4.220 26.416 1.00 42.69 529 ALA A CA 1
ATOM 4105 C C . ALA A 1 529 ? 0.315 5.056 27.553 1.00 42.69 529 ALA A C 1
ATOM 4107 O O . ALA A 1 529 ? -0.726 5.694 27.380 1.00 42.69 529 ALA A O 1
ATOM 4108 N N . VAL A 1 530 ? 1.017 5.102 28.689 1.00 45.03 530 VAL A N 1
ATOM 4109 C CA . VAL A 1 530 ? 0.692 5.969 29.829 1.00 45.03 530 VAL A CA 1
ATOM 4110 C C . VAL A 1 530 ? 0.659 7.434 29.385 1.00 45.03 530 VAL A C 1
ATOM 4112 O O . VAL A 1 530 ? 1.630 7.947 28.820 1.00 45.03 530 VAL A O 1
ATOM 4115 N N . ARG A 1 531 ? -0.456 8.114 29.665 1.00 55.81 531 ARG A N 1
ATOM 4116 C CA . ARG A 1 531 ? -0.656 9.546 29.382 1.00 55.81 531 ARG A CA 1
ATOM 4117 C C . ARG A 1 531 ? -0.857 10.318 30.677 1.00 55.81 531 ARG A C 1
ATOM 4119 O O . ARG A 1 531 ? -1.488 9.799 31.595 1.00 55.81 531 ARG A O 1
ATOM 4126 N N . THR A 1 532 ? -0.384 11.560 30.711 1.00 57.81 532 THR A N 1
ATOM 4127 C CA . THR A 1 532 ? -0.672 12.550 31.758 1.00 57.81 532 THR A CA 1
ATOM 4128 C C . THR A 1 532 ? -1.093 13.857 31.101 1.00 57.81 532 THR A C 1
ATOM 4130 O O . THR A 1 532 ? -0.415 14.313 30.183 1.00 57.81 532 THR A O 1
ATOM 4133 N N . TYR A 1 533 ? -2.212 14.431 31.538 1.00 68.69 533 TYR A N 1
ATOM 4134 C CA . TYR A 1 533 ? -2.764 15.668 30.990 1.00 68.69 533 TYR A CA 1
ATOM 4135 C C . TYR A 1 533 ? -3.284 16.560 32.116 1.00 68.69 533 TYR A C 1
ATOM 4137 O O . TYR A 1 533 ? -4.148 16.150 32.896 1.00 68.69 533 TYR A O 1
ATOM 4145 N N . LEU A 1 534 ? -2.755 17.777 32.205 1.00 69.50 534 LEU A N 1
ATOM 4146 C CA . LEU A 1 534 ? -3.105 18.757 33.222 1.00 69.50 534 LEU A CA 1
ATOM 4147 C C . LEU A 1 534 ? -4.094 19.785 32.672 1.00 69.50 534 LEU A C 1
ATOM 4149 O O . LEU A 1 534 ? -3.842 20.420 31.653 1.00 69.50 534 LEU A O 1
ATOM 4153 N N . THR A 1 535 ? -5.215 19.972 33.369 1.00 75.56 535 THR A N 1
ATOM 4154 C CA . THR A 1 535 ? -6.275 20.916 32.977 1.00 75.56 535 THR A CA 1
ATOM 4155 C C . THR A 1 535 ? -6.733 21.784 34.134 1.00 75.56 535 THR A C 1
ATOM 4157 O O . THR A 1 535 ? -6.652 21.386 35.295 1.00 75.56 535 THR A O 1
ATOM 4160 N N . GLY A 1 536 ? -7.270 22.962 33.822 1.00 74.12 536 GLY A N 1
ATOM 4161 C CA . GLY A 1 536 ? -7.947 23.830 34.781 1.00 74.12 536 GLY A CA 1
ATOM 4162 C C . GLY A 1 536 ? -8.142 25.243 34.238 1.00 74.12 536 GLY A C 1
ATOM 4163 O O . GLY A 1 536 ? -7.600 25.596 33.195 1.00 74.12 536 GLY A O 1
ATOM 4164 N N . GLU A 1 537 ? -8.922 26.068 34.941 1.00 81.19 537 GLU A N 1
ATOM 4165 C CA . GLU A 1 537 ? -8.979 27.507 34.639 1.00 81.19 537 GLU A CA 1
ATOM 4166 C C . GLU A 1 537 ? -7.597 28.134 34.894 1.00 81.19 537 GLU A C 1
ATOM 4168 O O . GLU A 1 537 ? -6.933 27.795 35.866 1.00 81.19 537 GLU A O 1
ATOM 4173 N N . GLN A 1 538 ? -7.152 29.061 34.047 1.00 81.19 538 GLN A N 1
ATOM 4174 C CA . GLN A 1 538 ? -5.804 29.644 34.148 1.00 81.19 538 GLN A CA 1
ATOM 4175 C C . GLN A 1 538 ? -5.808 31.095 34.634 1.00 81.19 538 GLN A C 1
ATOM 4177 O O . GLN A 1 538 ? -4.759 31.735 34.637 1.00 81.19 538 GLN A O 1
ATOM 4182 N N . PHE A 1 539 ? -6.964 31.638 35.037 1.00 81.75 539 PHE A N 1
ATOM 4183 C CA . PHE A 1 539 ? -7.104 33.057 35.365 1.00 81.75 539 PHE A CA 1
ATOM 4184 C C . PHE A 1 539 ? -7.860 33.312 36.668 1.00 81.75 539 PHE A C 1
ATOM 4186 O O . PHE A 1 539 ? -9.040 32.987 36.805 1.00 81.75 539 PHE A O 1
ATOM 4193 N N . PHE A 1 540 ? -7.208 34.024 37.583 1.00 80.94 540 PHE A N 1
ATOM 4194 C CA . PHE A 1 540 ? -7.868 34.740 38.667 1.00 80.94 540 PHE A CA 1
ATOM 4195 C C . PHE A 1 540 ? -8.168 36.171 38.228 1.00 80.94 540 PHE A C 1
ATOM 4197 O O . PHE A 1 540 ? -7.252 36.947 37.957 1.00 80.94 540 PHE A O 1
ATOM 4204 N N . HIS A 1 541 ? -9.450 36.541 38.174 1.00 85.56 541 HIS A N 1
ATOM 4205 C CA . HIS A 1 541 ? -9.865 37.887 37.774 1.00 85.56 541 HIS A CA 1
ATOM 4206 C C . HIS A 1 541 ? -10.205 38.763 38.979 1.00 85.56 541 HIS A C 1
ATOM 4208 O O . HIS A 1 541 ? -11.134 38.477 39.731 1.00 85.56 541 HIS A O 1
ATOM 4214 N N . TYR A 1 542 ? -9.484 39.869 39.129 1.00 80.00 542 TYR A N 1
ATOM 4215 C CA . TYR A 1 542 ? -9.772 40.925 40.090 1.00 80.00 542 TYR A CA 1
ATOM 4216 C C . TYR A 1 542 ? -10.491 42.082 39.391 1.00 80.00 542 TYR A C 1
ATOM 4218 O O . TYR A 1 542 ? -9.963 42.690 38.458 1.00 80.00 542 TYR A O 1
ATOM 4226 N N . ALA A 1 543 ? -11.676 42.437 39.881 1.00 78.44 543 ALA A N 1
ATOM 4227 C CA . ALA A 1 543 ? -12.318 43.682 39.471 1.00 78.44 543 ALA A CA 1
ATOM 4228 C C . ALA A 1 543 ? -11.462 44.901 39.868 1.00 78.44 543 ALA A C 1
ATOM 4230 O O . ALA A 1 543 ? -10.590 44.807 40.737 1.00 78.44 543 ALA A O 1
ATOM 4231 N N . GLU A 1 544 ? -11.719 46.054 39.254 1.00 75.19 544 GLU A N 1
ATOM 4232 C CA . GLU A 1 544 ? -10.947 47.279 39.488 1.00 75.19 544 GLU A CA 1
ATOM 4233 C C . GLU A 1 544 ? -10.902 47.606 40.994 1.00 75.19 544 GLU A C 1
ATOM 4235 O O . GLU A 1 544 ? -11.933 47.702 41.663 1.00 75.19 544 GLU A O 1
ATOM 4240 N N . TYR A 1 545 ? -9.691 47.719 41.551 1.00 68.31 545 TYR A N 1
ATOM 4241 C CA . TYR A 1 545 ? -9.425 47.925 42.986 1.00 68.31 545 TYR A CA 1
ATOM 4242 C C . TYR A 1 545 ? -9.873 46.800 43.946 1.00 68.31 545 TYR A C 1
ATOM 4244 O O . TYR A 1 545 ? -9.747 46.951 45.168 1.00 68.31 545 TYR A O 1
ATOM 4252 N N . ALA A 1 546 ? -10.358 45.660 43.444 1.00 73.19 546 ALA A N 1
ATOM 4253 C CA . ALA A 1 546 ? -10.716 44.510 44.267 1.00 73.19 546 ALA A CA 1
ATOM 4254 C C . ALA A 1 546 ? -9.466 43.780 44.785 1.00 73.19 546 ALA A C 1
ATOM 4256 O O . ALA A 1 546 ? -8.495 43.566 44.066 1.00 73.19 546 ALA A O 1
ATOM 4257 N N . LYS A 1 547 ? -9.502 43.356 46.055 1.00 78.50 547 LYS A N 1
ATOM 4258 C CA . LYS A 1 547 ? -8.429 42.560 46.689 1.00 78.50 547 LYS A CA 1
ATOM 4259 C C . LYS A 1 547 ? -8.674 41.050 46.642 1.00 78.50 547 LYS A C 1
ATOM 4261 O O . LYS A 1 547 ? -7.829 40.280 47.087 1.00 78.50 547 LYS A O 1
ATOM 4266 N N . ILE A 1 548 ? -9.849 40.642 46.175 1.00 82.31 548 ILE A N 1
ATOM 4267 C CA . ILE A 1 548 ? -10.304 39.253 46.133 1.00 82.31 548 ILE A CA 1
ATOM 4268 C C . ILE A 1 548 ? -10.754 38.981 44.693 1.00 82.31 548 ILE A C 1
ATOM 4270 O O . ILE A 1 548 ? -11.589 39.747 44.200 1.00 82.31 548 ILE A O 1
ATOM 4274 N N . PRO A 1 549 ? -10.221 37.949 44.020 1.00 84.75 549 PRO A N 1
ATOM 4275 C CA . PRO A 1 549 ? -10.611 37.625 42.660 1.00 84.75 549 PRO A CA 1
ATOM 4276 C C . PRO A 1 549 ? -11.889 36.787 42.616 1.00 84.75 549 PRO A C 1
ATOM 4278 O O . PRO A 1 549 ? -12.334 36.219 43.616 1.00 84.75 549 PRO A O 1
ATOM 4281 N N . THR A 1 550 ? -12.474 36.697 41.427 1.00 80.69 550 THR A N 1
ATOM 4282 C CA . THR A 1 550 ? -13.526 35.741 41.086 1.00 80.69 550 THR A CA 1
ATOM 4283 C C . THR A 1 550 ? -13.049 34.907 39.890 1.00 80.69 550 THR A C 1
ATOM 4285 O O . THR A 1 550 ? -12.767 35.487 38.844 1.00 80.69 550 THR A O 1
ATOM 4288 N N . PRO A 1 551 ? -12.944 33.570 40.009 1.00 85.50 551 PRO A N 1
ATOM 4289 C CA . PRO A 1 551 ? -13.221 32.763 41.204 1.00 85.50 551 PRO A CA 1
ATOM 4290 C C . PRO A 1 551 ? -12.178 32.985 42.319 1.00 85.50 551 PRO A C 1
ATOM 4292 O O . PRO A 1 551 ? -11.126 33.554 42.080 1.00 85.50 551 PRO A O 1
ATOM 4295 N N . GLN A 1 552 ? -12.457 32.554 43.553 1.00 86.88 552 GLN A N 1
ATOM 4296 C CA . GLN A 1 552 ? -11.471 32.595 44.657 1.00 86.88 552 GLN A CA 1
ATOM 4297 C C . GLN A 1 552 ? -10.580 31.342 44.691 1.00 86.88 552 GLN A C 1
ATOM 4299 O O . GLN A 1 552 ? -9.542 31.318 45.351 1.00 86.88 552 GLN A O 1
ATOM 4304 N N . SER A 1 553 ? -10.974 30.297 43.967 1.00 88.12 553 SER A N 1
ATOM 4305 C CA . SER A 1 553 ? -10.198 29.075 43.808 1.00 88.12 553 SER A CA 1
ATOM 4306 C C . SER A 1 553 ? -10.326 28.543 42.388 1.00 88.12 553 SER A C 1
ATOM 4308 O O . SER A 1 553 ? -11.377 28.672 41.762 1.00 88.12 553 SER A O 1
ATOM 4310 N N . ILE A 1 554 ? -9.268 27.908 41.916 1.00 86.69 554 ILE A N 1
ATOM 4311 C CA . ILE A 1 554 ? -9.172 27.191 40.652 1.00 86.69 554 ILE A CA 1
ATOM 4312 C C . ILE A 1 554 ? -8.839 25.742 40.992 1.00 86.69 554 ILE A C 1
ATOM 4314 O O . ILE A 1 554 ? -7.986 25.486 41.834 1.00 86.69 554 ILE A O 1
ATOM 4318 N N . THR A 1 555 ? -9.515 24.787 40.363 1.00 88.50 555 THR A N 1
ATOM 4319 C CA . THR A 1 555 ? -9.154 23.370 40.498 1.00 88.50 555 THR A CA 1
ATOM 4320 C C . THR A 1 555 ? -8.348 22.962 39.278 1.00 88.50 555 THR A C 1
ATOM 4322 O O . THR A 1 555 ? -8.833 23.099 38.156 1.00 88.50 555 THR A O 1
ATOM 4325 N N . LEU A 1 556 ? -7.127 22.490 39.515 1.00 83.38 556 LEU A N 1
ATOM 4326 C CA . LEU A 1 556 ? -6.299 21.828 38.520 1.00 83.38 556 LEU A CA 1
ATOM 4327 C C . LEU A 1 556 ? -6.511 20.322 38.632 1.00 83.38 556 LEU A C 1
ATOM 4329 O O . LEU A 1 556 ? -6.502 19.781 39.738 1.00 83.38 556 LEU A O 1
ATOM 4333 N N . LYS A 1 557 ? -6.677 19.644 37.502 1.00 83.94 557 LYS A N 1
ATOM 4334 C CA . LYS A 1 557 ? -6.903 18.203 37.433 1.00 83.94 557 LYS A CA 1
ATOM 4335 C C . LYS A 1 557 ? -5.849 17.557 36.549 1.00 83.94 557 LYS A C 1
ATOM 4337 O O . LYS A 1 557 ? -5.689 17.941 35.394 1.00 83.94 557 LYS A O 1
ATOM 4342 N N . MET A 1 558 ? -5.137 16.598 37.125 1.00 76.56 558 MET A N 1
ATOM 4343 C CA . MET A 1 558 ? -4.207 15.717 36.441 1.00 76.56 558 MET A CA 1
ATOM 4344 C C . MET A 1 558 ? -4.949 14.436 36.065 1.00 76.56 558 MET A C 1
ATOM 4346 O O . MET A 1 558 ? -5.270 13.616 36.928 1.00 76.56 558 MET A O 1
ATOM 4350 N N . ASP A 1 559 ? -5.227 14.283 34.776 1.00 70.25 559 ASP A N 1
ATOM 4351 C CA . ASP A 1 559 ? -5.819 13.080 34.212 1.00 70.25 559 ASP A CA 1
ATOM 4352 C C . ASP A 1 559 ? -4.725 12.136 33.724 1.00 70.25 559 ASP A C 1
ATOM 4354 O O . ASP A 1 559 ? -3.758 12.553 33.085 1.00 70.25 559 ASP A O 1
ATOM 4358 N N . THR A 1 560 ? -4.887 10.847 34.027 1.00 59.62 560 THR A N 1
ATOM 4359 C CA . THR A 1 560 ? -3.996 9.798 33.529 1.00 59.62 560 THR A CA 1
ATOM 4360 C C . THR A 1 560 ? -4.775 8.758 32.748 1.00 59.62 560 THR A C 1
ATOM 4362 O O . THR A 1 560 ? -5.927 8.459 33.058 1.00 59.62 560 THR A O 1
ATOM 4365 N N . THR A 1 561 ? -4.173 8.236 31.686 1.00 50.25 561 THR A N 1
ATOM 4366 C CA . THR A 1 561 ? -4.778 7.198 30.840 1.00 50.25 561 THR A CA 1
ATOM 4367 C C . THR A 1 561 ? -3.840 6.003 30.821 1.00 50.25 561 THR A C 1
ATOM 4369 O O . THR A 1 561 ? -2.635 6.195 30.664 1.00 50.25 561 THR A O 1
ATOM 4372 N N . LEU A 1 562 ? -4.391 4.797 31.001 1.00 45.53 562 LEU A N 1
ATOM 4373 C CA . LEU A 1 562 ? -3.652 3.524 30.942 1.00 45.53 562 LEU A CA 1
ATOM 4374 C C . LEU A 1 562 ? -2.467 3.469 31.923 1.00 45.53 562 LEU A C 1
ATOM 4376 O O . LEU A 1 562 ? -1.419 2.902 31.635 1.00 45.53 562 LEU A O 1
ATOM 4380 N N . MET A 1 563 ? -2.647 4.081 33.099 1.00 54.34 563 MET A N 1
ATOM 4381 C CA . MET A 1 563 ? -1.657 4.153 34.168 1.00 54.34 563 MET A CA 1
ATOM 4382 C C . MET A 1 563 ? -2.263 3.697 35.491 1.00 54.34 563 MET A C 1
ATOM 4384 O O . MET A 1 563 ? -3.174 4.334 36.017 1.00 54.34 563 MET A O 1
ATOM 4388 N N . ASP A 1 564 ? -1.695 2.650 36.080 1.00 62.34 564 ASP A N 1
ATOM 4389 C CA . ASP A 1 564 ? -1.965 2.297 37.472 1.00 62.34 564 ASP A CA 1
ATOM 4390 C C . ASP A 1 564 ? -1.176 3.244 38.381 1.00 62.34 564 ASP A C 1
ATOM 4392 O O . ASP A 1 564 ? 0.027 3.072 38.593 1.00 62.34 564 ASP A O 1
ATOM 4396 N N . VAL A 1 565 ? -1.826 4.297 38.880 1.00 67.31 565 VAL A N 1
ATOM 4397 C CA . VAL A 1 565 ? -1.164 5.366 39.641 1.00 67.31 565 VAL A CA 1
ATOM 4398 C C . VAL A 1 565 ? -0.893 4.958 41.091 1.00 67.31 565 VAL A C 1
ATOM 4400 O O . VAL A 1 565 ? -1.803 4.603 41.835 1.00 67.31 565 VAL A O 1
ATOM 4403 N N . ALA A 1 566 ? 0.360 5.095 41.522 1.00 68.75 566 ALA A N 1
ATOM 4404 C CA . ALA A 1 566 ? 0.772 4.953 42.916 1.00 68.75 566 ALA A CA 1
ATOM 4405 C C . ALA A 1 566 ? 0.711 6.263 43.703 1.00 68.75 566 ALA A C 1
ATOM 4407 O O . ALA A 1 566 ? 0.364 6.250 44.884 1.00 68.75 566 ALA A O 1
ATOM 4408 N N . SER A 1 567 ? 1.089 7.391 43.093 1.00 83.06 567 SER A N 1
ATOM 4409 C CA . SER A 1 567 ? 1.109 8.681 43.792 1.00 83.06 567 SER A CA 1
ATOM 4410 C C . SER A 1 567 ? 1.080 9.880 42.854 1.00 83.06 567 SER A C 1
ATOM 4412 O O . SER A 1 567 ? 1.655 9.824 41.769 1.00 83.06 567 SER A O 1
ATOM 4414 N N . TYR A 1 568 ? 0.516 10.984 43.343 1.00 85.44 568 TYR A N 1
ATOM 4415 C CA . TYR A 1 568 ? 0.633 12.317 42.755 1.00 85.44 568 TYR A CA 1
ATOM 4416 C C . TYR A 1 568 ? 1.503 13.199 43.655 1.00 85.44 568 TYR A C 1
ATOM 4418 O O . TYR A 1 568 ? 1.435 13.089 44.882 1.00 85.44 568 TYR A O 1
ATOM 4426 N N . LYS A 1 569 ? 2.307 14.082 43.059 1.00 89.56 569 LYS A N 1
ATOM 4427 C CA . LYS A 1 569 ? 3.047 15.133 43.770 1.00 89.56 569 LYS A CA 1
ATOM 4428 C C . LYS A 1 569 ? 2.931 16.453 43.031 1.00 89.56 569 LYS A C 1
ATOM 4430 O O . LYS A 1 569 ? 3.258 16.530 41.848 1.00 89.56 569 LYS A O 1
ATOM 4435 N N . TRP A 1 570 ? 2.525 17.493 43.747 1.00 89.19 570 TRP A N 1
ATOM 4436 C CA . TRP A 1 570 ? 2.329 18.821 43.179 1.00 89.19 570 TRP A CA 1
ATOM 4437 C C . TRP A 1 570 ? 3.445 19.783 43.553 1.00 89.19 570 TRP A C 1
ATOM 4439 O O . TRP A 1 570 ? 3.845 19.882 44.710 1.00 89.19 570 TRP A O 1
ATOM 4449 N N . TYR A 1 571 ? 3.917 20.530 42.565 1.00 89.50 571 TYR A N 1
ATOM 4450 C CA . TYR A 1 571 ? 4.952 21.542 42.707 1.00 89.50 571 TYR A CA 1
ATOM 4451 C C . TYR A 1 571 ? 4.460 22.874 42.145 1.00 89.50 571 TYR A C 1
ATOM 4453 O O . TYR A 1 571 ? 3.635 22.900 41.233 1.00 89.50 571 TYR A O 1
ATOM 4461 N N . TRP A 1 572 ? 5.003 23.977 42.654 1.00 86.75 572 TRP A N 1
ATOM 4462 C CA . TRP A 1 572 ? 4.771 25.317 42.119 1.00 86.75 572 TRP A CA 1
ATOM 4463 C C . TRP A 1 572 ? 6.078 26.095 41.982 1.00 86.75 572 TRP A C 1
ATOM 4465 O O . TRP A 1 572 ? 7.056 25.815 42.683 1.00 86.75 572 TRP A O 1
ATOM 4475 N N . LYS A 1 573 ? 6.084 27.087 41.096 1.00 81.38 573 LYS A N 1
ATOM 4476 C CA . LYS A 1 573 ? 7.152 28.082 40.987 1.00 81.38 573 LYS A CA 1
ATOM 4477 C C . LYS A 1 573 ? 6.631 29.389 40.404 1.00 81.38 573 LYS A C 1
ATOM 4479 O O . LYS A 1 573 ? 5.580 29.416 39.767 1.00 81.38 573 LYS A O 1
ATOM 4484 N N . VAL A 1 574 ? 7.403 30.458 40.566 1.00 75.12 574 VAL A N 1
ATOM 4485 C CA . VAL A 1 574 ? 7.171 31.701 39.819 1.00 75.12 574 VAL A CA 1
ATOM 4486 C C . VAL A 1 574 ? 7.487 31.449 38.343 1.00 75.12 574 VAL A C 1
ATOM 4488 O O . VAL A 1 574 ? 8.530 30.856 38.033 1.00 75.12 574 VAL A O 1
ATOM 4491 N N . SER A 1 575 ? 6.590 31.865 37.445 1.00 64.00 575 SER A N 1
ATOM 4492 C CA . SER A 1 575 ? 6.783 31.717 35.997 1.00 64.00 575 SER A CA 1
ATOM 4493 C C . SER A 1 575 ? 8.141 32.302 35.576 1.00 64.00 575 SER A C 1
ATOM 4495 O O . SER A 1 575 ? 8.573 33.342 36.070 1.00 64.00 575 SER A O 1
ATOM 4497 N N . GLY A 1 576 ? 8.885 31.578 34.737 1.00 54.88 576 GLY A N 1
ATOM 4498 C CA . GLY A 1 576 ? 10.238 31.967 34.307 1.00 54.88 576 GLY A CA 1
ATOM 4499 C C . GLY A 1 576 ? 11.395 31.678 35.286 1.00 54.88 576 GLY A C 1
ATOM 4500 O O . GLY A 1 576 ? 12.552 31.898 34.927 1.00 54.88 576 GLY A O 1
ATOM 4501 N N . THR A 1 577 ? 11.140 31.143 36.488 1.00 51.44 577 THR A N 1
ATOM 4502 C CA . THR A 1 577 ? 12.198 30.736 37.445 1.00 51.44 577 THR A CA 1
ATOM 4503 C C . THR A 1 577 ? 12.544 29.240 37.349 1.00 51.44 577 THR A C 1
ATOM 4505 O O . THR A 1 577 ? 11.816 28.460 36.726 1.00 51.44 577 THR A O 1
ATOM 4508 N N . SER A 1 578 ? 13.683 28.817 37.914 1.00 49.75 578 SER A N 1
ATOM 4509 C CA . SER A 1 578 ? 14.190 27.434 37.802 1.00 49.75 578 SER A CA 1
ATOM 4510 C C . SER A 1 578 ? 13.826 26.512 38.973 1.00 49.75 578 SER A C 1
ATOM 4512 O O . SER A 1 578 ? 13.811 25.300 38.793 1.00 49.75 578 SER A O 1
ATOM 4514 N N . GLU A 1 579 ? 13.513 27.056 40.151 1.00 59.59 579 GLU A N 1
ATOM 4515 C CA . GLU A 1 579 ? 13.329 26.279 41.385 1.00 59.59 579 GLU A CA 1
ATOM 4516 C C . GLU A 1 579 ? 11.861 25.899 41.615 1.00 59.59 579 GLU A C 1
ATOM 4518 O O . GLU A 1 579 ? 10.993 26.767 41.711 1.00 59.59 579 GLU A O 1
ATOM 4523 N N . TRP A 1 580 ? 11.583 24.601 41.753 1.00 76.12 580 TRP A N 1
ATOM 4524 C CA . TRP A 1 580 ? 10.255 24.079 42.080 1.00 76.12 580 TRP A CA 1
ATOM 4525 C C . TRP A 1 580 ? 10.097 23.866 43.584 1.00 76.12 580 TRP A C 1
ATOM 4527 O O . TRP A 1 580 ? 10.883 23.161 44.212 1.00 76.12 580 TRP A O 1
ATOM 4537 N N . THR A 1 581 ? 9.020 24.398 44.154 1.00 83.94 581 THR A N 1
ATOM 4538 C CA . THR A 1 581 ? 8.653 24.174 45.555 1.00 83.94 581 THR A CA 1
ATOM 4539 C C . THR A 1 581 ? 7.562 23.109 45.637 1.00 83.94 581 THR A C 1
ATOM 4541 O O . THR A 1 581 ? 6.515 23.245 45.007 1.00 83.94 581 THR A O 1
ATOM 4544 N N . LEU A 1 582 ? 7.795 22.042 46.407 1.00 91.56 582 LEU A N 1
ATOM 4545 C CA . LEU A 1 582 ? 6.803 20.988 46.657 1.00 91.56 582 LEU A CA 1
ATOM 4546 C C . LEU A 1 582 ? 5.651 21.524 47.525 1.00 91.56 582 LEU A C 1
ATOM 4548 O O . LEU A 1 582 ? 5.882 22.178 48.542 1.00 91.56 582 LEU A O 1
ATOM 4552 N N . LEU A 1 583 ? 4.412 21.208 47.149 1.00 88.81 583 LEU A N 1
ATOM 4553 C CA . LEU A 1 583 ? 3.228 21.404 47.984 1.00 88.81 583 LEU A CA 1
ATOM 4554 C C . LEU A 1 583 ? 3.050 20.181 48.889 1.00 88.81 583 LEU A C 1
ATOM 4556 O O . LEU A 1 583 ? 2.437 19.182 48.516 1.00 88.81 583 LEU A O 1
ATOM 4560 N N . GLU A 1 584 ? 3.642 20.251 50.080 1.00 85.19 584 GLU A N 1
ATOM 4561 C CA . GLU A 1 584 ? 3.604 19.168 51.067 1.00 85.19 584 GLU A CA 1
ATOM 4562 C C . GLU A 1 584 ? 2.160 18.768 51.420 1.00 85.19 584 GLU A C 1
ATOM 4564 O O . GLU A 1 584 ? 1.358 19.597 51.847 1.00 85.19 584 GLU A O 1
ATOM 4569 N N . GLY A 1 585 ? 1.841 17.479 51.265 1.00 79.94 585 GLY A N 1
ATOM 4570 C CA . GLY A 1 585 ? 0.517 16.909 51.554 1.00 79.94 585 GLY A CA 1
ATOM 4571 C C . GLY A 1 585 ? -0.441 16.814 50.359 1.00 79.94 585 GLY A C 1
ATOM 4572 O O . GLY A 1 585 ? -1.414 16.060 50.435 1.00 79.94 585 GLY A O 1
ATOM 4573 N N . GLU A 1 586 ? -0.148 17.480 49.239 1.00 88.44 586 GLU A N 1
ATOM 4574 C CA . GLU A 1 586 ? -0.968 17.415 48.022 1.00 88.44 586 GLU A CA 1
ATOM 4575 C C . GLU A 1 586 ? -0.653 16.144 47.220 1.00 88.44 586 GLU A C 1
ATOM 4577 O O . GLU A 1 586 ? 0.326 16.069 46.476 1.00 88.44 586 GLU A O 1
ATOM 4582 N N . THR A 1 587 ? -1.483 15.114 47.408 1.00 86.50 587 THR A N 1
ATOM 4583 C CA . THR A 1 587 ? -1.246 13.738 46.916 1.00 86.50 587 THR A CA 1
ATOM 4584 C C . THR A 1 587 ? -2.355 13.192 46.019 1.00 86.50 587 THR A C 1
ATOM 4586 O O . THR A 1 587 ? -2.331 12.024 45.629 1.00 86.50 587 THR A O 1
ATOM 4589 N N . LYS A 1 588 ? -3.345 14.026 45.697 1.00 88.88 588 LYS A N 1
ATOM 4590 C CA . LYS A 1 588 ? -4.491 13.664 44.861 1.00 88.88 588 LYS A CA 1
ATOM 4591 C C . LYS A 1 588 ? -4.245 14.042 43.400 1.00 88.88 588 LYS A C 1
ATOM 4593 O O . LYS A 1 588 ? -3.395 14.878 43.104 1.00 88.88 588 LYS A O 1
ATOM 4598 N N . SER A 1 589 ? -5.053 13.472 42.510 1.00 81.81 589 SER A N 1
ATOM 4599 C CA . SER A 1 589 ? -5.127 13.848 41.092 1.00 81.81 589 SER A CA 1
ATOM 4600 C C . SER A 1 589 ? -5.646 15.272 40.868 1.00 81.81 589 SER A C 1
ATOM 4602 O O . SER A 1 589 ? -5.545 15.797 39.768 1.00 81.81 589 SER A O 1
ATOM 4604 N N . GLU A 1 590 ? -6.202 15.910 41.896 1.00 90.44 590 GLU A N 1
ATOM 4605 C CA . GLU A 1 590 ? -6.725 17.273 41.845 1.00 90.44 590 GLU A CA 1
ATOM 4606 C C . GLU A 1 590 ? -5.982 18.162 42.845 1.00 90.44 590 GLU A C 1
ATOM 4608 O O . GLU A 1 590 ? -5.788 17.767 43.998 1.00 90.44 590 GLU A O 1
ATOM 4613 N N . LEU A 1 591 ? -5.617 19.371 42.412 1.00 92.25 591 LEU A N 1
ATOM 4614 C CA . LEU A 1 591 ? -5.075 20.435 43.252 1.00 92.25 591 LEU A CA 1
ATOM 4615 C C . LEU A 1 591 ? -6.029 21.630 43.247 1.00 92.25 591 LEU A C 1
ATOM 4617 O O . LEU A 1 591 ? -6.320 22.206 42.200 1.00 92.25 591 LEU A O 1
ATOM 4621 N N . VAL A 1 592 ? -6.473 22.053 44.431 1.00 91.38 592 VAL A N 1
ATOM 4622 C CA . VAL A 1 592 ? -7.254 23.287 44.586 1.00 91.38 592 VAL A CA 1
ATOM 4623 C C . VAL A 1 592 ? -6.298 24.450 44.830 1.00 91.38 592 VAL A C 1
ATOM 4625 O O . VAL A 1 592 ? -5.781 24.647 45.929 1.00 91.38 592 VAL A O 1
ATOM 4628 N N . VAL A 1 593 ? -6.079 25.245 43.791 1.00 89.81 593 VAL A N 1
ATOM 4629 C CA . VAL A 1 593 ? -5.306 26.480 43.851 1.00 89.81 593 VAL A CA 1
ATOM 4630 C C . VAL A 1 593 ? -6.202 27.594 44.393 1.00 89.81 593 VAL A C 1
ATOM 4632 O O . VAL A 1 593 ? -7.264 27.871 43.846 1.00 89.81 593 VAL A O 1
ATOM 4635 N N . VAL A 1 594 ? -5.794 28.258 45.469 1.00 88.56 594 VAL A N 1
ATOM 4636 C CA . VAL A 1 594 ? -6.527 29.362 46.104 1.00 88.56 594 VAL A CA 1
ATOM 4637 C C . VAL A 1 594 ? -5.779 30.675 45.909 1.00 88.56 594 VAL A C 1
ATOM 4639 O O . VAL A 1 594 ? -4.553 30.719 45.987 1.00 88.56 594 VAL A O 1
ATOM 4642 N N . TYR A 1 595 ? -6.508 31.770 45.701 1.00 82.25 595 TYR A N 1
ATOM 4643 C CA . TYR A 1 595 ? -5.909 33.068 45.356 1.00 82.25 595 TYR A CA 1
ATOM 4644 C C . TYR A 1 595 ? -4.931 33.640 46.401 1.00 82.25 595 TYR A C 1
ATOM 4646 O O . TYR A 1 595 ? -4.122 34.510 46.096 1.00 82.25 595 TYR A O 1
ATOM 4654 N N . ASN A 1 596 ? -5.026 33.191 47.655 1.00 82.44 596 ASN A N 1
ATOM 4655 C CA . ASN A 1 596 ? -4.182 33.609 48.777 1.00 82.44 596 ASN A CA 1
ATOM 4656 C C . ASN A 1 596 ? -3.192 32.516 49.225 1.00 82.44 596 ASN A C 1
ATOM 4658 O O . ASN A 1 596 ? -2.633 32.596 50.326 1.00 82.44 596 ASN A O 1
ATOM 4662 N N . GLY A 1 597 ? -2.995 31.489 48.394 1.00 83.56 597 GLY A N 1
ATOM 4663 C CA . GLY A 1 597 ? -2.050 30.410 48.645 1.00 83.56 597 GLY A CA 1
ATOM 4664 C C . GLY A 1 597 ? -0.613 30.918 48.737 1.00 83.56 597 GLY A C 1
ATOM 4665 O O . GLY A 1 597 ? -0.293 32.017 48.282 1.00 83.56 597 GLY A O 1
ATOM 4666 N N . ILE A 1 598 ? 0.270 30.109 49.327 1.00 82.00 598 ILE A N 1
ATOM 4667 C CA . ILE A 1 598 ? 1.682 30.465 49.562 1.00 82.00 598 ILE A CA 1
ATOM 4668 C C . ILE A 1 598 ? 2.413 30.935 48.293 1.00 82.00 598 ILE A C 1
ATOM 4670 O O . ILE A 1 598 ? 3.325 31.750 48.375 1.00 82.00 598 ILE A O 1
ATOM 4674 N N . TYR A 1 599 ? 1.961 30.471 47.130 1.00 83.56 599 TYR A N 1
ATOM 4675 C CA . TYR A 1 599 ? 2.497 30.785 45.811 1.00 83.56 599 TYR A CA 1
ATOM 4676 C C . TYR A 1 599 ? 2.153 32.181 45.281 1.00 83.56 599 TYR A C 1
ATOM 4678 O O . TYR A 1 599 ? 2.890 32.694 44.453 1.00 83.56 599 TYR A O 1
ATOM 4686 N N . PHE A 1 600 ? 1.099 32.835 45.781 1.00 77.50 600 PHE A N 1
ATOM 4687 C CA . PHE A 1 600 ? 0.757 34.220 45.413 1.00 77.50 600 PHE A CA 1
ATOM 4688 C C . PHE A 1 600 ? 1.197 35.250 46.465 1.00 77.50 600 PHE A C 1
ATOM 4690 O O . PHE A 1 600 ? 1.034 36.456 46.277 1.00 77.50 600 PHE A O 1
ATOM 4697 N N . GLN A 1 601 ? 1.787 34.810 47.581 1.00 71.00 601 GLN A N 1
ATOM 4698 C CA . GLN A 1 601 ? 2.254 35.705 48.650 1.00 71.00 601 GLN A CA 1
ATOM 4699 C C . GLN A 1 601 ? 3.538 36.468 48.288 1.00 71.00 601 GLN A C 1
ATOM 4701 O O . GLN A 1 601 ? 3.918 37.400 48.995 1.00 71.00 601 GLN A O 1
ATOM 4706 N N . THR A 1 602 ? 4.183 36.105 47.179 1.00 63.69 602 THR A N 1
ATOM 4707 C CA . THR A 1 602 ? 5.356 36.783 46.611 1.00 63.69 602 THR A CA 1
ATOM 4708 C C . THR A 1 602 ? 4.999 38.050 45.826 1.00 63.69 602 THR A C 1
ATOM 4710 O O . THR A 1 602 ? 5.887 38.848 45.549 1.00 63.69 602 THR A O 1
ATOM 4713 N N . GLY A 1 603 ? 3.712 38.273 45.520 1.00 66.94 603 GLY A N 1
ATOM 4714 C CA . GLY A 1 603 ? 3.242 39.408 44.715 1.00 66.94 603 GLY A CA 1
ATOM 4715 C C . GLY A 1 603 ? 3.345 39.195 43.203 1.00 66.94 603 GLY A C 1
ATOM 4716 O O . GLY A 1 603 ? 3.091 40.132 42.453 1.00 66.94 603 GLY A O 1
ATOM 4717 N N . GLU A 1 604 ? 3.703 37.985 42.774 1.00 73.94 604 GLU A N 1
ATOM 4718 C CA . GLU A 1 604 ? 3.839 37.617 41.367 1.00 73.94 604 GLU A CA 1
ATOM 4719 C C . GLU A 1 604 ? 2.472 37.345 40.729 1.00 73.94 604 GLU A C 1
ATOM 4721 O O . GLU A 1 604 ? 1.570 36.772 41.352 1.00 73.94 604 GLU A O 1
ATOM 4726 N N . ASP A 1 605 ? 2.330 37.752 39.469 1.00 73.62 605 ASP A N 1
ATOM 4727 C CA . ASP A 1 605 ? 1.077 37.628 38.723 1.00 73.62 605 ASP A CA 1
ATOM 4728 C C . ASP A 1 605 ? 1.014 36.341 37.876 1.00 73.62 605 ASP A C 1
ATOM 4730 O O . ASP A 1 605 ? -0.040 36.040 37.325 1.00 73.62 605 ASP A O 1
ATOM 4734 N N . GLU A 1 606 ? 2.092 35.551 37.805 1.00 77.25 606 GLU A N 1
ATOM 4735 C CA . GLU A 1 606 ? 2.163 34.302 37.033 1.00 77.25 606 GLU A CA 1
ATOM 4736 C C . GLU A 1 606 ? 2.863 33.191 37.819 1.00 77.25 606 GLU A C 1
ATOM 4738 O O . GLU A 1 606 ? 4.041 33.296 38.176 1.00 77.25 606 GLU A O 1
ATOM 4743 N N . ILE A 1 607 ? 2.145 32.096 38.058 1.00 79.06 607 ILE A N 1
ATOM 4744 C CA . ILE A 1 607 ? 2.638 30.936 38.802 1.00 79.06 607 ILE A CA 1
ATOM 4745 C C . ILE A 1 607 ? 2.439 29.684 37.961 1.00 79.06 607 ILE A C 1
ATOM 4747 O O . ILE A 1 607 ? 1.318 29.364 37.571 1.00 79.06 607 ILE A O 1
ATOM 4751 N N . THR A 1 608 ? 3.514 28.935 37.737 1.00 81.31 608 THR A N 1
ATOM 4752 C CA . THR A 1 608 ? 3.450 27.642 37.054 1.00 81.31 608 THR A CA 1
ATOM 4753 C C . THR A 1 608 ? 3.338 26.525 38.082 1.00 81.31 608 THR A C 1
ATOM 4755 O O . THR A 1 608 ? 4.102 26.473 39.049 1.00 81.31 608 THR A O 1
ATOM 4758 N N . PHE A 1 609 ? 2.404 25.610 37.853 1.00 83.12 609 PHE A N 1
ATOM 4759 C CA . PHE A 1 609 ? 2.214 24.388 38.620 1.00 83.12 609 PHE A CA 1
ATOM 4760 C C . PHE A 1 609 ? 2.650 23.182 37.797 1.00 83.12 609 PHE A C 1
ATOM 4762 O O . PHE A 1 609 ? 2.524 23.170 36.576 1.00 83.12 609 PHE A O 1
ATOM 4769 N N . ARG A 1 610 ? 3.159 22.161 38.482 1.00 83.56 610 ARG A N 1
ATOM 4770 C CA . ARG A 1 610 ? 3.545 20.875 37.903 1.00 83.56 610 ARG A CA 1
ATOM 4771 C C . ARG A 1 610 ? 2.977 19.757 38.748 1.00 83.56 610 ARG A C 1
ATOM 4773 O O . ARG A 1 610 ? 3.139 19.783 39.969 1.00 83.56 610 ARG A O 1
ATOM 4780 N N . CYS A 1 611 ? 2.391 18.755 38.109 1.00 80.62 611 CYS A N 1
ATOM 4781 C CA . CYS A 1 611 ? 2.042 17.511 38.779 1.00 80.62 611 CYS A CA 1
ATOM 4782 C C . CYS A 1 611 ? 2.917 16.383 38.233 1.00 80.62 611 CYS A C 1
ATOM 4784 O O . CYS A 1 611 ? 2.996 16.185 37.024 1.00 80.62 611 CYS A O 1
ATOM 4786 N N . VAL A 1 612 ? 3.581 15.664 39.135 1.00 79.69 612 VAL A N 1
ATOM 4787 C CA . VAL A 1 612 ? 4.319 14.438 38.827 1.00 79.69 612 VAL A CA 1
ATOM 4788 C C . VAL A 1 612 ? 3.464 13.262 39.276 1.00 79.69 612 VAL A C 1
ATOM 4790 O O . VAL A 1 612 ? 3.109 13.166 40.455 1.00 79.69 612 VAL A O 1
ATOM 4793 N N . VAL A 1 613 ? 3.146 12.371 38.347 1.00 68.75 613 VAL A N 1
ATOM 4794 C CA . VAL A 1 613 ? 2.400 11.140 38.598 1.00 68.75 613 VAL A CA 1
ATOM 4795 C C . VAL A 1 613 ? 3.360 9.968 38.529 1.00 68.75 613 VAL A C 1
ATOM 4797 O O . VAL A 1 613 ? 4.073 9.815 37.544 1.00 68.75 613 VAL A O 1
ATOM 4800 N N . THR A 1 614 ? 3.371 9.121 39.552 1.00 76.50 614 THR A N 1
ATOM 4801 C CA . THR A 1 614 ? 4.192 7.903 39.590 1.00 76.50 614 THR A CA 1
ATOM 4802 C C . THR A 1 614 ? 3.284 6.684 39.598 1.00 76.50 614 THR A C 1
ATOM 4804 O O . THR A 1 614 ? 2.312 6.644 40.349 1.00 76.50 614 THR A O 1
ATOM 4807 N N . SER A 1 615 ? 3.589 5.690 38.770 1.00 63.62 615 SER A N 1
ATOM 4808 C CA . SER A 1 615 ? 2.842 4.433 38.656 1.00 63.62 615 SER A CA 1
ATOM 4809 C C . SER A 1 615 ? 3.197 3.451 39.774 1.00 63.62 615 SER A C 1
ATOM 4811 O O . SER A 1 615 ? 4.230 3.587 40.431 1.00 63.62 615 SER A O 1
ATOM 4813 N N . VAL A 1 616 ? 2.374 2.418 39.969 1.00 57.31 616 VAL A N 1
ATOM 4814 C CA . VAL A 1 616 ? 2.650 1.287 40.882 1.00 57.31 616 VAL A CA 1
ATOM 4815 C C . VAL A 1 616 ? 3.934 0.540 40.536 1.00 57.31 616 VAL A C 1
ATOM 4817 O O . VAL A 1 616 ? 4.569 -0.018 41.427 1.00 57.31 616 VAL A O 1
ATOM 4820 N N . SER A 1 617 ? 4.362 0.588 39.273 1.00 47.66 617 SER A N 1
ATOM 4821 C CA . SER A 1 617 ? 5.637 0.043 38.800 1.00 47.66 617 SER A CA 1
ATOM 4822 C C . SER A 1 617 ? 6.821 1.009 38.962 1.00 47.66 617 SER A C 1
ATOM 4824 O O . SER A 1 617 ? 7.946 0.654 38.623 1.00 47.66 617 SER A O 1
ATOM 4826 N N . GLY A 1 618 ? 6.602 2.211 39.509 1.00 51.56 618 GLY A N 1
ATOM 4827 C CA . GLY A 1 618 ? 7.650 3.184 39.831 1.00 51.56 618 GLY A CA 1
ATOM 4828 C C . GLY A 1 618 ? 8.034 4.143 38.698 1.00 51.56 618 GLY A C 1
ATOM 4829 O O . GLY A 1 618 ? 8.920 4.973 38.893 1.00 51.56 618 GLY A O 1
ATOM 4830 N N . MET A 1 619 ? 7.374 4.076 37.537 1.00 51.47 619 MET A N 1
ATOM 4831 C CA . MET A 1 619 ? 7.589 5.009 36.418 1.00 51.47 619 MET A CA 1
ATOM 4832 C C . MET A 1 619 ? 6.895 6.346 36.688 1.00 51.47 619 MET A C 1
ATOM 4834 O O . MET A 1 619 ? 5.739 6.331 37.115 1.00 51.47 619 MET A O 1
ATOM 4838 N N . SER A 1 620 ? 7.561 7.473 36.413 1.00 59.38 620 SER A N 1
ATOM 4839 C CA . SER A 1 620 ? 7.028 8.823 36.650 1.00 59.38 620 SER A CA 1
ATOM 4840 C C . SER A 1 620 ? 6.822 9.607 35.357 1.00 59.38 620 SER A C 1
ATOM 4842 O O . SER A 1 620 ? 7.682 9.589 34.482 1.00 59.38 620 SER A O 1
ATOM 4844 N N . PHE A 1 621 ? 5.710 10.332 35.287 1.00 63.75 621 PHE A N 1
ATOM 4845 C CA . PHE A 1 621 ? 5.296 11.201 34.186 1.00 63.75 621 PHE A CA 1
ATOM 4846 C C . PHE A 1 621 ? 4.897 12.566 34.756 1.00 63.75 621 PHE A C 1
ATOM 4848 O O . PHE A 1 621 ? 4.491 12.647 35.918 1.00 63.75 621 PHE A O 1
ATOM 4855 N N . GLU A 1 622 ? 5.021 13.642 33.983 1.00 69.44 622 GLU A N 1
ATOM 4856 C CA . GLU A 1 622 ? 4.687 14.988 34.455 1.00 69.44 622 GLU A CA 1
ATOM 4857 C C . GLU A 1 622 ? 4.026 15.847 33.378 1.00 69.44 622 GLU A C 1
ATOM 4859 O O . GLU A 1 622 ? 4.230 15.637 32.186 1.00 69.44 622 GLU A O 1
ATOM 4864 N N . ASP A 1 623 ? 3.237 16.821 33.826 1.00 68.25 623 ASP A N 1
ATOM 4865 C CA . ASP A 1 623 ? 2.677 17.886 32.993 1.00 68.25 623 ASP A CA 1
ATOM 4866 C C . ASP A 1 623 ? 2.634 19.197 33.808 1.00 68.25 623 ASP A C 1
ATOM 4868 O O . ASP A 1 623 ? 2.677 19.173 35.051 1.00 68.25 623 ASP A O 1
ATOM 4872 N N . ILE A 1 624 ? 2.604 20.341 33.118 1.00 75.56 624 ILE A N 1
ATOM 4873 C CA . ILE A 1 624 ? 2.676 21.688 33.693 1.00 75.56 624 ILE A CA 1
ATOM 4874 C C . ILE A 1 624 ? 1.558 22.596 33.179 1.00 75.56 624 ILE A C 1
ATOM 4876 O O . ILE A 1 624 ? 1.094 22.469 32.051 1.00 75.56 624 ILE A O 1
ATOM 4880 N N . ILE A 1 625 ? 1.150 23.552 34.013 1.00 76.44 625 ILE A N 1
ATOM 4881 C CA . ILE A 1 625 ? 0.172 24.578 33.645 1.00 76.44 625 ILE A CA 1
ATOM 4882 C C . ILE A 1 625 ? 0.454 25.881 34.389 1.00 76.44 625 ILE A C 1
ATOM 4884 O O . ILE A 1 625 ? 0.783 25.871 35.580 1.00 76.44 625 ILE A O 1
ATOM 4888 N N . THR A 1 626 ? 0.309 27.013 33.706 1.00 80.69 626 THR A N 1
ATOM 4889 C CA . THR A 1 626 ? 0.505 28.343 34.297 1.00 80.69 626 THR A CA 1
ATOM 4890 C C . THR A 1 626 ? -0.823 29.012 34.657 1.00 80.69 626 THR A C 1
ATOM 4892 O O . THR A 1 626 ? -1.758 29.043 33.857 1.00 80.69 626 THR A O 1
ATOM 4895 N N . ILE A 1 627 ? -0.913 29.556 35.877 1.00 81.50 627 ILE A N 1
ATOM 4896 C CA . ILE A 1 627 ? -2.041 30.352 36.377 1.00 81.50 627 ILE A CA 1
ATOM 4897 C C . ILE A 1 627 ? -1.633 31.822 36.461 1.00 81.50 627 ILE A C 1
ATOM 4899 O O . ILE A 1 627 ? -0.579 32.166 36.997 1.00 81.50 627 ILE A O 1
ATOM 4903 N N . ASN A 1 628 ? -2.528 32.682 35.985 1.00 81.31 628 ASN A N 1
ATOM 4904 C CA . ASN A 1 628 ? -2.347 34.113 35.821 1.00 81.31 628 ASN A CA 1
ATOM 4905 C C . ASN A 1 628 ? -3.312 34.898 36.725 1.00 81.31 628 ASN A C 1
ATOM 4907 O O . ASN A 1 628 ? -4.517 34.636 36.749 1.00 81.31 628 ASN A O 1
ATOM 4911 N N . ASN A 1 629 ? -2.810 35.922 37.405 1.00 78.56 629 ASN A N 1
ATOM 4912 C CA . ASN A 1 629 ? -3.620 36.963 38.028 1.00 78.56 629 ASN A CA 1
ATOM 4913 C C . ASN A 1 629 ? -3.828 38.102 37.028 1.00 78.56 629 ASN A C 1
ATOM 4915 O O . ASN A 1 629 ? -2.868 38.631 36.474 1.00 78.56 629 ASN A O 1
ATOM 4919 N N . VAL A 1 630 ? -5.083 38.500 36.817 1.00 76.62 630 VAL A N 1
ATOM 4920 C CA . VAL A 1 630 ? -5.445 39.612 35.926 1.00 76.62 630 VAL A CA 1
ATOM 4921 C C . VAL A 1 630 ? -6.384 40.584 36.629 1.00 76.62 630 VAL A C 1
ATOM 4923 O O . VAL A 1 630 ? -7.310 40.160 37.326 1.00 76.62 630 VAL A O 1
ATOM 4926 N N . ARG A 1 631 ? -6.181 41.893 36.451 1.00 75.62 631 ARG A N 1
ATOM 4927 C CA . ARG A 1 631 ? -6.998 42.936 37.097 1.00 75.62 631 ARG A CA 1
ATOM 4928 C C . ARG A 1 631 ? -7.592 43.918 36.089 1.00 75.62 631 ARG A C 1
ATOM 4930 O O . ARG A 1 631 ? -6.952 44.298 35.111 1.00 75.62 631 ARG A O 1
ATOM 4937 N N . ASP A 1 632 ? -8.827 44.357 36.316 1.00 75.19 632 ASP A N 1
ATOM 4938 C CA . ASP A 1 632 ? -9.438 45.376 35.454 1.00 75.19 632 ASP A CA 1
ATOM 4939 C C . ASP A 1 632 ? -8.652 46.691 35.517 1.00 75.19 632 ASP A C 1
ATOM 4941 O O . ASP A 1 632 ? -8.276 47.159 36.592 1.00 75.19 632 ASP A O 1
ATOM 4945 N N . GLY A 1 633 ? -8.397 47.276 34.343 1.00 59.97 633 GLY A N 1
ATOM 4946 C CA . GLY A 1 633 ? -7.578 48.482 34.191 1.00 59.97 633 GLY A CA 1
ATOM 4947 C C . GLY A 1 633 ? -6.086 48.221 33.954 1.00 59.97 633 GLY A C 1
ATOM 4948 O O . GLY A 1 633 ? -5.340 49.173 33.732 1.00 59.97 633 GLY A O 1
ATOM 4949 N N . GLU A 1 634 ? -5.637 46.963 33.952 1.00 66.81 634 GLU A N 1
ATOM 4950 C CA . GLU A 1 634 ? -4.247 46.624 33.641 1.00 66.81 634 GLU A CA 1
ATOM 4951 C C . GLU A 1 634 ? -3.918 46.778 32.153 1.00 66.81 634 GLU A C 1
ATOM 4953 O O . GLU A 1 634 ? -4.681 46.388 31.268 1.00 66.81 634 GLU A O 1
ATOM 4958 N N . SER A 1 635 ? -2.731 47.324 31.878 1.00 62.66 635 SER A N 1
ATOM 4959 C CA . SER A 1 635 ? -2.212 47.491 30.514 1.00 62.66 635 SER A CA 1
ATOM 4960 C C . SER A 1 635 ? -1.580 46.217 29.946 1.00 62.66 635 SER A C 1
ATOM 4962 O O . SER A 1 635 ? -1.259 46.181 28.759 1.00 62.66 635 SER A O 1
ATOM 4964 N N . ALA A 1 636 ? -1.345 45.209 30.787 1.00 63.62 636 ALA A N 1
ATOM 4965 C CA . ALA A 1 636 ? -0.616 44.003 30.428 1.00 63.62 636 ALA A CA 1
ATOM 4966 C C . ALA A 1 636 ? -1.553 42.949 29.819 1.00 63.62 636 ALA A C 1
ATOM 4968 O O . ALA A 1 636 ? -2.659 42.722 30.314 1.00 63.62 636 ALA A O 1
ATOM 4969 N N . TYR A 1 637 ? -1.105 42.326 28.732 1.00 73.50 637 TYR A N 1
ATOM 4970 C CA . TYR A 1 637 ? -1.790 41.197 28.112 1.00 73.50 637 TYR A CA 1
ATOM 4971 C C . TYR A 1 637 ? -1.282 39.894 28.728 1.00 73.50 637 TYR A C 1
ATOM 4973 O O . TYR A 1 637 ? -0.131 39.827 29.162 1.00 73.50 637 TYR A O 1
ATOM 4981 N N . ARG A 1 638 ? -2.153 38.887 28.785 1.00 78.25 638 ARG A N 1
ATOM 4982 C CA . ARG A 1 638 ? -1.831 37.537 29.254 1.00 78.25 638 ARG A CA 1
ATOM 4983 C C . ARG A 1 638 ? -2.367 36.509 28.272 1.00 78.25 638 ARG A C 1
ATOM 4985 O O . ARG A 1 638 ? -3.586 36.359 28.130 1.00 78.25 638 ARG A O 1
ATOM 4992 N N . GLY A 1 639 ? -1.451 35.879 27.556 1.00 75.50 639 GLY A N 1
ATOM 4993 C CA . GLY A 1 639 ? -1.660 34.727 26.704 1.00 75.50 639 GLY A CA 1
ATOM 4994 C C . GLY A 1 639 ? -1.536 33.452 27.527 1.00 75.50 639 GLY A C 1
ATOM 4995 O O . GLY A 1 639 ? -0.649 33.325 28.360 1.00 75.50 639 GLY A O 1
ATOM 4996 N N . ALA A 1 640 ? -2.430 32.504 27.295 1.00 76.62 640 ALA A N 1
ATOM 4997 C CA . ALA A 1 640 ? -2.359 31.178 27.889 1.00 76.62 640 ALA A CA 1
ATOM 4998 C C . ALA A 1 640 ? -2.670 30.129 26.827 1.00 76.62 640 ALA A C 1
ATOM 5000 O O . ALA A 1 640 ? -3.462 30.387 25.911 1.00 76.62 640 ALA A O 1
ATOM 5001 N N . LEU A 1 641 ? -2.046 28.961 26.953 1.00 80.94 641 LEU A N 1
ATOM 5002 C CA . LEU A 1 641 ? -2.415 27.773 26.193 1.00 80.94 641 LEU A CA 1
ATOM 5003 C C . LEU A 1 641 ? -3.150 26.815 27.130 1.00 80.94 641 LEU A C 1
ATOM 5005 O O . LEU A 1 641 ? -2.710 26.627 28.262 1.00 80.94 641 LEU A O 1
ATOM 5009 N N . ASP A 1 642 ? -4.222 26.187 26.645 1.00 79.38 642 ASP A N 1
ATOM 5010 C CA . ASP A 1 642 ? -5.003 25.212 27.424 1.00 79.38 642 ASP A CA 1
ATOM 5011 C C . ASP A 1 642 ? -4.118 24.060 27.949 1.00 79.38 642 ASP A C 1
ATOM 5013 O O . ASP A 1 642 ? -4.372 23.516 29.020 1.00 79.38 642 ASP A O 1
ATOM 5017 N N . ASN A 1 643 ? -3.064 23.713 27.201 1.00 74.56 643 ASN A N 1
ATOM 5018 C CA . ASN A 1 643 ? -1.925 22.914 27.657 1.00 74.56 643 ASN A CA 1
ATOM 5019 C C . ASN A 1 643 ? -0.619 23.433 27.014 1.00 74.56 643 ASN A C 1
ATOM 5021 O O . ASN A 1 643 ? -0.562 23.650 25.797 1.00 74.56 643 ASN A O 1
ATOM 5025 N N . GLU A 1 644 ? 0.410 23.638 27.840 1.00 71.50 644 GLU A N 1
ATOM 5026 C CA . GLU A 1 644 ? 1.712 24.233 27.496 1.00 71.50 644 GLU A CA 1
ATOM 5027 C C . GLU A 1 644 ? 2.822 23.171 27.280 1.00 71.50 644 GLU A C 1
ATOM 5029 O O . GLU A 1 644 ? 3.867 23.467 26.691 1.00 71.50 644 GLU A O 1
ATOM 5034 N N . SER A 1 645 ? 2.592 21.920 27.695 1.00 71.62 645 SER A N 1
ATOM 5035 C CA . SER A 1 645 ? 3.525 20.788 27.618 1.00 71.62 645 SER A CA 1
ATOM 5036 C C . SER A 1 645 ? 2.820 19.490 27.197 1.00 71.62 645 SER A C 1
ATOM 5038 O O . SER A 1 645 ? 2.563 18.584 27.987 1.00 71.62 645 SER A O 1
ATOM 5040 N N . MET A 1 646 ? 2.549 19.365 25.899 1.00 72.38 646 MET A N 1
ATOM 5041 C CA . MET A 1 646 ? 1.863 18.204 25.335 1.00 72.38 646 MET A CA 1
ATOM 5042 C C . MET A 1 646 ? 2.771 16.968 25.310 1.00 72.38 646 MET A C 1
ATOM 5044 O O . MET A 1 646 ? 3.970 17.057 25.040 1.00 72.38 646 MET A O 1
ATOM 5048 N N . THR A 1 647 ? 2.182 15.788 25.491 1.00 67.50 647 THR A N 1
ATOM 5049 C CA . THR A 1 647 ? 2.900 14.509 25.414 1.00 67.50 647 THR A CA 1
ATOM 5050 C C . THR A 1 647 ? 2.229 13.579 24.405 1.00 67.50 647 THR A C 1
ATOM 5052 O O . THR A 1 647 ? 1.006 13.447 24.402 1.00 67.50 647 THR A O 1
ATOM 5055 N N . VAL A 1 648 ? 3.024 12.928 23.550 1.00 63.00 648 VAL A N 1
ATOM 5056 C CA . VAL A 1 648 ? 2.567 11.932 22.566 1.00 63.00 648 VAL A CA 1
ATOM 5057 C C . VAL A 1 648 ? 3.327 10.612 22.719 1.00 63.00 648 VAL A C 1
ATOM 5059 O O . VAL A 1 648 ? 4.521 10.617 23.021 1.00 63.00 648 VAL A O 1
ATOM 5062 N N . PRO A 1 649 ? 2.675 9.460 22.521 1.00 58.59 649 PRO A N 1
ATOM 5063 C CA . PRO A 1 649 ? 3.334 8.162 22.620 1.00 58.59 649 PRO A CA 1
ATOM 5064 C C . PRO A 1 649 ? 4.170 7.847 21.373 1.00 58.59 649 PRO A C 1
ATOM 5066 O O . PRO A 1 649 ? 3.745 8.140 20.259 1.00 58.59 649 PRO A O 1
ATOM 5069 N N . ALA A 1 650 ? 5.340 7.228 21.544 1.00 55.41 650 ALA A N 1
ATOM 5070 C CA . ALA A 1 650 ? 6.218 6.809 20.455 1.00 55.41 650 ALA A CA 1
ATOM 5071 C C . ALA A 1 650 ? 6.802 5.399 20.676 1.00 55.41 650 ALA A C 1
ATOM 5073 O O . ALA A 1 650 ? 7.067 4.978 21.803 1.00 55.41 650 ALA A O 1
ATOM 5074 N N . ASN A 1 651 ? 7.035 4.659 19.593 1.00 52.16 651 ASN A N 1
ATOM 5075 C CA . ASN A 1 651 ? 7.728 3.368 19.647 1.00 52.16 651 ASN A CA 1
ATOM 5076 C C . ASN A 1 651 ? 9.239 3.548 19.909 1.00 52.16 651 ASN A C 1
ATOM 5078 O O . ASN A 1 651 ? 9.719 4.676 20.043 1.00 52.16 651 ASN A O 1
ATOM 5082 N N . TYR A 1 652 ? 10.000 2.449 19.955 1.00 47.66 652 TYR A N 1
ATOM 5083 C CA . TYR A 1 652 ? 11.433 2.456 20.294 1.00 47.66 652 TYR A CA 1
ATOM 5084 C C . TYR A 1 652 ? 12.304 3.225 19.293 1.00 47.66 652 TYR A C 1
ATOM 5086 O O . TYR A 1 652 ? 13.439 3.581 19.609 1.00 47.66 652 TYR A O 1
ATOM 5094 N N . GLU A 1 653 ? 11.775 3.483 18.099 1.00 53.91 653 GLU A N 1
ATOM 5095 C CA . GLU A 1 653 ? 12.426 4.238 17.027 1.00 53.91 653 GLU A CA 1
ATOM 5096 C C . GLU A 1 653 ? 12.045 5.726 17.064 1.00 53.91 653 GLU A C 1
ATOM 5098 O O . GLU A 1 653 ? 12.625 6.530 16.343 1.00 53.91 653 GLU A O 1
ATOM 5103 N N . GLY A 1 654 ? 11.124 6.127 17.951 1.00 54.12 654 GLY A N 1
ATOM 5104 C CA . GLY A 1 654 ? 10.642 7.504 18.071 1.00 54.12 654 GLY A CA 1
ATOM 5105 C C . GLY A 1 654 ? 9.522 7.858 17.086 1.00 54.12 654 GLY A C 1
ATOM 5106 O O . GLY A 1 654 ? 9.240 9.044 16.860 1.00 54.12 654 GLY A O 1
ATOM 5107 N N . VAL A 1 655 ? 8.859 6.843 16.523 1.00 62.88 655 VAL A N 1
ATOM 5108 C CA . VAL A 1 655 ? 7.691 6.971 15.644 1.00 62.88 655 VAL A CA 1
ATOM 5109 C C . VAL A 1 655 ? 6.422 7.065 16.491 1.00 62.88 655 VAL A C 1
ATOM 5111 O O . VAL A 1 655 ? 6.158 6.202 17.325 1.00 62.88 655 VAL A O 1
ATOM 5114 N N . VAL A 1 656 ? 5.632 8.117 16.275 1.00 60.31 656 VAL A N 1
ATOM 5115 C CA . VAL A 1 656 ? 4.356 8.372 16.968 1.00 60.31 656 VAL A CA 1
ATOM 5116 C C . VAL A 1 656 ? 3.206 7.886 16.087 1.00 60.31 656 VAL A C 1
ATOM 5118 O O . VAL A 1 656 ? 3.082 8.344 14.948 1.00 60.31 656 VAL A O 1
ATOM 5121 N N . SER A 1 657 ? 2.373 6.983 16.612 1.00 55.03 657 SER A N 1
ATOM 5122 C CA . SER A 1 657 ? 1.263 6.351 15.881 1.00 55.03 657 SER A CA 1
ATOM 5123 C C . SER A 1 657 ? -0.013 7.203 15.830 1.00 55.03 657 SER A C 1
ATOM 5125 O O . SER A 1 657 ? -0.751 7.130 14.850 1.00 55.03 657 SER A O 1
ATOM 5127 N N . ASP A 1 658 ? -0.248 8.062 16.829 1.00 60.97 658 ASP A N 1
ATOM 5128 C CA . ASP A 1 658 ? -1.392 8.982 16.879 1.00 60.97 658 ASP A CA 1
ATOM 5129 C C . ASP A 1 658 ? -0.957 10.411 17.239 1.00 60.97 658 ASP A C 1
ATOM 5131 O O . ASP A 1 658 ? -0.508 10.702 18.348 1.00 60.97 658 ASP A O 1
ATOM 5135 N N . TRP A 1 659 ? -1.133 11.323 16.283 1.00 69.38 659 TRP A N 1
ATOM 5136 C CA . TRP A 1 659 ? -0.828 12.748 16.427 1.00 69.38 659 TRP A CA 1
ATOM 5137 C C . TRP A 1 659 ? -2.053 13.612 16.738 1.00 69.38 659 TRP A C 1
ATOM 5139 O O . TRP A 1 659 ? -1.906 14.818 16.937 1.00 69.38 659 TRP A O 1
ATOM 5149 N N . SER A 1 660 ? -3.257 13.029 16.794 1.00 63.34 660 SER A N 1
ATOM 5150 C CA . SER A 1 660 ? -4.512 13.764 17.022 1.00 63.34 660 SER A CA 1
ATOM 5151 C C . SER A 1 660 ? -4.505 14.569 18.327 1.00 63.34 660 SER A C 1
ATOM 5153 O O . SER A 1 660 ? -5.166 15.602 18.426 1.00 63.34 660 SER A O 1
ATOM 5155 N N . GLN A 1 661 ? -3.693 14.133 19.294 1.00 59.25 661 GLN A N 1
ATOM 5156 C CA . GLN A 1 661 ? -3.557 14.716 20.627 1.00 59.25 661 GLN A CA 1
ATOM 5157 C C . GLN A 1 661 ? -2.518 15.846 20.717 1.00 59.25 661 GLN A C 1
ATOM 5159 O O . GLN A 1 661 ? -2.444 16.528 21.734 1.00 59.25 661 GLN A O 1
ATOM 5164 N N . ALA A 1 662 ? -1.732 16.099 19.666 1.00 75.69 662 ALA A N 1
ATOM 5165 C CA . ALA A 1 662 ? -0.742 17.179 19.640 1.00 75.69 662 ALA A CA 1
ATOM 5166 C C . ALA A 1 662 ? -1.386 18.529 19.268 1.00 75.69 662 ALA A C 1
ATOM 5168 O O . ALA A 1 662 ? -0.954 19.208 18.330 1.00 75.69 662 ALA A O 1
ATOM 5169 N N . THR A 1 663 ? -2.466 18.883 19.969 1.00 83.44 663 THR A N 1
ATOM 5170 C CA . THR A 1 663 ? -3.265 20.086 19.724 1.00 83.44 663 THR A CA 1
ATOM 5171 C C . THR A 1 663 ? -3.600 20.815 21.024 1.00 83.44 663 THR A C 1
ATOM 5173 O O . THR A 1 663 ? -4.080 20.208 21.973 1.00 83.44 663 THR A O 1
ATOM 5176 N N . THR A 1 664 ? -3.425 22.137 21.032 1.00 84.25 664 THR A N 1
ATOM 5177 C CA . THR A 1 664 ? -3.780 23.032 22.147 1.00 84.25 664 THR A CA 1
ATOM 5178 C C . THR A 1 664 ? -4.521 24.268 21.625 1.00 84.25 664 THR A C 1
ATOM 5180 O O . THR A 1 664 ? -4.494 24.551 20.420 1.00 84.25 664 THR A O 1
ATOM 5183 N N . TYR A 1 665 ? -5.198 25.010 22.500 1.00 87.56 665 TYR A N 1
ATOM 5184 C CA . TYR A 1 665 ? -5.889 26.253 22.143 1.00 87.56 665 TYR A CA 1
ATOM 5185 C C . TYR A 1 665 ? -5.317 27.427 22.920 1.00 87.56 665 TYR A C 1
ATOM 5187 O O . TYR A 1 665 ? -4.938 27.297 24.079 1.00 87.56 665 TYR A O 1
ATOM 5195 N N . ALA A 1 666 ? -5.256 28.579 22.263 1.00 85.94 666 ALA A N 1
ATOM 5196 C CA . ALA A 1 666 ? -4.735 29.802 22.837 1.00 85.94 666 ALA A CA 1
ATOM 5197 C C . ALA A 1 666 ? -5.865 30.732 23.284 1.00 85.94 666 ALA A C 1
ATOM 5199 O O . ALA A 1 666 ? -6.879 30.893 22.600 1.00 85.94 666 ALA A O 1
ATOM 5200 N N . ASN A 1 667 ? -5.647 31.409 24.406 1.00 85.19 667 ASN A N 1
ATOM 5201 C CA . ASN A 1 667 ? -6.549 32.407 24.959 1.00 85.19 667 ASN A CA 1
ATOM 5202 C C . ASN A 1 667 ? -5.760 33.669 25.318 1.00 85.19 667 ASN A C 1
ATOM 5204 O O . ASN A 1 667 ? -4.679 33.574 25.885 1.00 85.19 667 ASN A O 1
ATOM 5208 N N . LEU A 1 668 ? -6.315 34.850 25.029 1.00 84.31 668 LEU A N 1
ATOM 5209 C CA . LEU A 1 668 ? -5.705 36.139 25.368 1.00 84.31 668 LEU A CA 1
ATOM 5210 C C . LEU A 1 668 ? -6.652 36.966 26.241 1.00 84.31 668 LEU A C 1
ATOM 5212 O O . LEU A 1 668 ? -7.836 37.124 25.916 1.00 84.31 668 LEU A O 1
ATOM 5216 N N . ARG A 1 669 ? -6.129 37.529 27.330 1.00 77.19 669 ARG A N 1
ATOM 5217 C CA . ARG A 1 669 ? -6.850 38.475 28.191 1.00 77.19 669 ARG A CA 1
ATOM 5218 C C . ARG A 1 669 ? -6.059 39.762 28.408 1.00 77.19 669 ARG A C 1
ATOM 5220 O O . ARG A 1 669 ? -4.832 39.763 28.356 1.00 77.19 669 ARG A O 1
ATOM 5227 N N . ARG A 1 670 ? -6.777 40.851 28.689 1.00 77.06 670 ARG A N 1
ATOM 5228 C CA . ARG A 1 670 ? -6.231 42.098 29.254 1.00 77.06 670 ARG A CA 1
ATOM 5229 C C . ARG A 1 670 ? -7.145 42.521 30.396 1.00 77.06 670 ARG A C 1
ATOM 5231 O O . ARG A 1 670 ? -8.316 42.838 30.166 1.00 77.06 670 ARG A O 1
ATOM 5238 N N . GLY A 1 671 ? -6.632 42.466 31.621 1.00 67.88 671 GLY A N 1
ATOM 5239 C CA . GLY A 1 671 ? -7.471 42.505 32.818 1.00 67.88 671 GLY A CA 1
ATOM 5240 C C . GLY A 1 671 ? -8.552 41.419 32.796 1.00 67.88 671 GLY A C 1
ATOM 5241 O O . GLY A 1 671 ? -8.309 40.305 32.333 1.00 67.88 671 GLY A O 1
ATOM 5242 N N . GLY A 1 672 ? -9.772 41.734 33.231 1.00 67.12 672 GLY A N 1
ATOM 5243 C CA . GLY A 1 672 ? -10.904 40.804 33.171 1.00 67.12 672 GLY A CA 1
ATOM 5244 C C . GLY A 1 672 ? -11.473 40.537 31.783 1.00 67.12 672 GLY A C 1
ATOM 5245 O O . GLY A 1 672 ? -12.311 39.650 31.624 1.00 67.12 672 GLY A O 1
ATOM 5246 N N . THR A 1 673 ? -11.051 41.288 30.763 1.00 79.62 673 THR A N 1
ATOM 5247 C CA . THR A 1 673 ? -11.625 41.168 29.420 1.00 79.62 673 THR A CA 1
ATOM 5248 C C . THR A 1 673 ? -10.914 40.073 28.634 1.00 79.62 673 THR A C 1
ATOM 5250 O O . THR A 1 673 ? -9.725 40.184 28.325 1.00 79.62 673 THR A O 1
ATOM 5253 N N . LYS A 1 674 ? -11.660 39.021 28.278 1.00 84.19 674 LYS A N 1
ATOM 5254 C CA . LYS A 1 674 ? -11.228 38.008 27.309 1.00 84.19 674 LYS A CA 1
ATOM 5255 C C . LYS A 1 674 ? -11.396 38.552 25.892 1.00 84.19 674 LYS A C 1
ATOM 5257 O O . LYS A 1 674 ? -12.485 38.998 25.540 1.00 84.19 674 LYS A O 1
ATOM 5262 N N . PHE A 1 675 ? -10.334 38.492 25.095 1.00 84.56 675 PHE A N 1
ATOM 5263 C CA . PHE A 1 675 ? -10.367 38.906 23.693 1.00 84.56 675 PHE A CA 1
ATOM 5264 C C . PHE A 1 675 ? -11.042 37.825 22.855 1.00 84.56 675 PHE A C 1
ATOM 5266 O O . PHE A 1 675 ? -10.808 36.628 23.049 1.00 84.56 675 PHE A O 1
ATOM 5273 N N . ALA A 1 676 ? -11.867 38.243 21.901 1.00 86.00 676 ALA A N 1
ATOM 5274 C CA . ALA A 1 676 ? -12.394 37.354 20.885 1.00 86.00 676 ALA A CA 1
ATOM 5275 C C . ALA A 1 676 ? -11.258 36.866 19.973 1.00 86.00 676 ALA A C 1
ATOM 5277 O O . ALA A 1 676 ? -10.284 37.576 19.714 1.00 86.00 676 ALA A O 1
ATOM 5278 N N . ASN A 1 677 ? -11.407 35.662 19.417 1.00 86.75 677 ASN A N 1
ATOM 5279 C CA . ASN A 1 677 ? -10.398 35.057 18.539 1.00 86.75 677 ASN A CA 1
ATOM 5280 C C . ASN A 1 677 ? -10.045 35.923 17.315 1.00 86.75 677 ASN A C 1
ATOM 5282 O O . ASN A 1 677 ? -8.958 35.783 16.757 1.00 86.75 677 ASN A O 1
ATOM 5286 N N . THR A 1 678 ? -10.941 36.819 16.898 1.00 84.81 678 THR A N 1
ATOM 5287 C CA . THR A 1 678 ? -10.738 37.750 15.779 1.00 84.81 678 THR A CA 1
ATOM 5288 C C . THR A 1 678 ? -9.866 38.957 16.122 1.00 84.81 678 THR A C 1
ATOM 5290 O O . THR A 1 678 ? -9.472 39.685 15.217 1.00 84.81 678 THR A O 1
ATOM 5293 N N . GLU A 1 679 ? -9.586 39.215 17.400 1.00 86.56 679 GLU A N 1
ATOM 5294 C CA . GLU A 1 679 ? -8.938 40.456 17.844 1.00 86.56 679 GLU A CA 1
ATOM 5295 C C . GLU A 1 679 ? -7.412 40.348 17.959 1.00 86.56 679 GLU A C 1
ATOM 5297 O O . GLU A 1 679 ? -6.737 41.361 18.095 1.00 86.56 679 GLU A O 1
ATOM 5302 N N . TYR A 1 680 ? -6.839 39.150 17.881 1.00 89.00 680 TYR A N 1
ATOM 5303 C CA . TYR A 1 680 ? -5.392 38.927 17.933 1.00 89.00 680 TYR A CA 1
ATOM 5304 C C . TYR A 1 680 ? -4.990 37.822 16.957 1.00 89.00 680 TYR A C 1
ATOM 5306 O O . TYR A 1 680 ? -5.838 37.105 16.429 1.00 89.00 680 TYR A O 1
ATOM 5314 N N . THR A 1 681 ? -3.698 37.669 16.698 1.00 93.31 681 THR A N 1
ATOM 5315 C CA . THR A 1 681 ? -3.125 36.605 15.864 1.00 93.31 681 THR A CA 1
ATOM 5316 C C . THR A 1 681 ? -1.991 35.915 16.600 1.00 93.31 681 THR A C 1
ATOM 5318 O O . T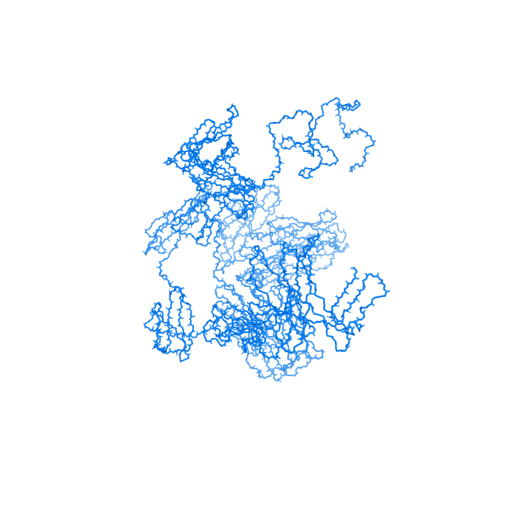HR A 1 681 ? -1.415 36.492 17.514 1.00 93.31 681 THR A O 1
ATOM 5321 N N . LEU A 1 682 ? -1.663 34.692 16.198 1.00 92.88 682 LEU A N 1
ATOM 5322 C CA . LEU A 1 682 ? -0.544 33.941 16.765 1.00 92.88 682 LEU A CA 1
ATOM 5323 C C . LEU A 1 682 ? 0.557 33.766 15.723 1.00 92.88 682 LEU A C 1
ATOM 5325 O O . LEU A 1 682 ? 0.257 33.461 14.565 1.00 92.88 682 LEU A O 1
ATOM 5329 N N . THR A 1 683 ? 1.809 33.900 16.141 1.00 90.38 683 THR A N 1
ATOM 5330 C CA . THR A 1 683 ? 2.985 33.507 15.354 1.00 90.38 683 THR A CA 1
ATOM 5331 C C . THR A 1 683 ? 3.831 32.517 16.140 1.00 90.38 683 THR A C 1
ATOM 5333 O O . THR A 1 683 ? 3.757 32.482 17.363 1.00 90.38 683 THR A O 1
ATOM 5336 N N . SER A 1 684 ? 4.619 31.692 15.450 1.00 88.50 684 SER A N 1
ATOM 5337 C CA . SER A 1 684 ? 5.477 30.705 16.107 1.00 88.50 684 SER A CA 1
ATOM 5338 C C . SER A 1 684 ? 6.885 30.668 15.534 1.00 88.50 684 SER A C 1
ATOM 5340 O O . SER A 1 684 ? 7.050 30.776 14.317 1.00 88.50 684 SER A O 1
ATOM 5342 N N . SER A 1 685 ? 7.874 30.399 16.383 1.00 84.69 685 SER A N 1
ATOM 5343 C CA . SER A 1 685 ? 9.253 30.108 15.976 1.00 84.69 685 SER A CA 1
ATOM 5344 C C . SER A 1 685 ? 9.801 28.871 16.686 1.00 84.69 685 SER A C 1
ATOM 5346 O O . SER A 1 685 ? 9.546 28.665 17.871 1.00 84.69 685 SER A O 1
ATOM 5348 N N . GLN A 1 686 ? 10.561 28.043 15.963 1.00 80.69 686 GLN A N 1
ATOM 5349 C CA . GLN A 1 686 ? 11.225 26.864 16.530 1.00 80.69 686 GLN A CA 1
ATOM 5350 C C . GLN A 1 686 ? 12.251 27.294 17.585 1.00 80.69 686 GLN A C 1
ATOM 5352 O O . GLN A 1 686 ? 13.114 28.119 17.291 1.00 80.69 686 GLN A O 1
ATOM 5357 N N . LEU A 1 687 ? 12.174 26.712 18.784 1.00 66.19 687 LEU A N 1
ATOM 5358 C CA . LEU A 1 687 ? 13.157 26.922 19.852 1.00 66.19 687 LEU A CA 1
ATOM 5359 C C . LEU A 1 687 ? 14.145 25.756 19.966 1.00 66.19 687 LEU A C 1
ATOM 5361 O O . LEU A 1 687 ? 15.345 25.984 20.080 1.00 66.19 687 LEU A O 1
ATOM 5365 N N . SER A 1 688 ? 13.662 24.509 19.931 1.00 66.06 688 SER A N 1
ATOM 5366 C CA . SER A 1 688 ? 14.497 23.305 20.082 1.00 66.06 688 SER A CA 1
ATOM 5367 C C . SER A 1 688 ? 13.880 22.100 19.375 1.00 66.06 688 SER A C 1
ATOM 5369 O O . SER A 1 688 ? 12.657 21.991 19.306 1.00 66.06 688 SER A O 1
ATOM 5371 N N . GLY A 1 689 ? 14.706 21.197 18.845 1.00 69.25 689 GLY A N 1
ATOM 5372 C CA . GLY A 1 689 ? 14.267 20.092 17.989 1.00 69.25 689 GLY A CA 1
ATOM 5373 C C . GLY A 1 689 ? 13.939 20.532 16.557 1.00 69.25 689 GLY A C 1
ATOM 5374 O O . GLY A 1 689 ? 14.238 21.656 16.153 1.00 69.25 689 GLY A O 1
ATOM 5375 N N . VAL A 1 690 ? 13.338 19.631 15.778 1.00 73.06 690 VAL A N 1
ATOM 5376 C CA . VAL A 1 690 ? 12.889 19.898 14.403 1.00 73.06 690 VAL A CA 1
ATOM 5377 C C . VAL A 1 690 ? 11.404 19.573 14.312 1.00 73.06 690 VAL A C 1
ATOM 5379 O O . VAL A 1 690 ? 11.002 18.463 14.649 1.00 73.06 690 VAL A O 1
ATOM 5382 N N . GLY A 1 691 ? 10.600 20.544 13.878 1.00 81.00 691 GLY A N 1
ATOM 5383 C CA . GLY A 1 691 ? 9.167 20.383 13.675 1.00 81.00 691 GLY A CA 1
ATOM 5384 C C . GLY A 1 691 ? 8.502 21.656 13.159 1.00 81.00 691 GLY A C 1
ATOM 5385 O O . GLY A 1 691 ? 9.114 22.714 13.056 1.00 81.00 691 GLY A O 1
ATOM 5386 N N . THR A 1 692 ? 7.226 21.570 12.810 1.00 84.75 692 THR A N 1
ATOM 5387 C CA . THR A 1 692 ? 6.420 22.720 12.386 1.00 84.75 692 THR A CA 1
ATOM 5388 C C . THR A 1 692 ? 5.039 22.660 13.025 1.00 84.75 692 THR A C 1
ATOM 5390 O O . THR A 1 692 ? 4.547 21.584 13.369 1.00 84.75 692 THR A O 1
ATOM 5393 N N . LEU A 1 693 ? 4.411 23.827 13.168 1.00 90.69 693 LEU A N 1
ATOM 5394 C CA . LEU A 1 693 ? 3.060 23.974 13.701 1.00 90.69 693 LEU A CA 1
ATOM 5395 C C . LEU A 1 693 ? 2.105 24.458 12.609 1.00 90.69 693 LEU A C 1
ATOM 5397 O O . LEU A 1 693 ? 2.467 25.275 11.762 1.00 90.69 693 LEU A O 1
ATOM 5401 N N . SER A 1 694 ? 0.865 23.992 12.674 1.00 90.69 694 SER A N 1
ATOM 5402 C CA . SER A 1 694 ? -0.279 24.554 11.967 1.00 90.69 694 SER A CA 1
ATOM 5403 C C . SER A 1 694 ? -1.111 25.377 12.943 1.00 90.69 694 SER A C 1
ATOM 5405 O O . SER A 1 694 ? -1.608 24.857 13.939 1.00 90.69 694 SER A O 1
ATOM 5407 N N . ILE A 1 695 ? -1.273 26.669 12.655 1.00 92.81 695 ILE A N 1
ATOM 5408 C CA . ILE A 1 695 ? -2.050 27.587 13.493 1.00 92.81 695 ILE A CA 1
ATOM 5409 C C . ILE A 1 695 ? -3.349 27.950 12.773 1.00 92.81 695 ILE A C 1
ATOM 5411 O O . ILE A 1 695 ? -3.345 28.695 11.790 1.00 92.81 695 ILE A O 1
ATOM 5415 N N . ASN A 1 696 ? -4.480 27.478 13.294 1.00 93.44 696 ASN A N 1
ATOM 5416 C CA . ASN A 1 696 ? -5.793 27.941 12.864 1.00 93.44 696 ASN A CA 1
ATOM 5417 C C . ASN A 1 696 ? -6.119 29.259 13.577 1.00 93.44 696 ASN A C 1
ATOM 5419 O O . ASN A 1 696 ? -6.463 29.279 14.759 1.00 93.44 696 ASN A O 1
ATOM 5423 N N . GLN A 1 697 ? -6.033 30.370 12.846 1.00 91.06 697 GLN A N 1
ATOM 5424 C CA . GLN A 1 697 ? -6.252 31.701 13.412 1.00 91.06 697 GLN A CA 1
ATOM 5425 C C . GLN A 1 697 ? -7.711 31.947 13.833 1.00 91.06 697 GLN A C 1
ATOM 5427 O O . GLN A 1 697 ? -7.936 32.707 14.768 1.00 91.06 697 GLN A O 1
ATOM 5432 N N . GLU A 1 698 ? -8.707 31.315 13.210 1.00 87.44 698 GLU A N 1
ATOM 5433 C CA . GLU A 1 698 ? -10.121 31.514 13.572 1.00 87.44 698 GLU A CA 1
ATOM 5434 C C . GLU A 1 698 ? -10.465 30.831 14.901 1.00 87.44 698 GLU A C 1
ATOM 5436 O O . GLU A 1 698 ? -11.123 31.408 15.768 1.00 87.44 698 GLU A O 1
ATOM 5441 N N . LYS A 1 699 ? -9.977 29.600 15.085 1.00 87.88 699 LYS A N 1
ATOM 5442 C CA . LYS A 1 699 ? -10.198 28.808 16.303 1.00 87.88 699 LYS A CA 1
ATOM 5443 C C . LYS A 1 699 ? -9.158 29.059 17.392 1.00 87.88 699 LYS A C 1
ATOM 5445 O O . LYS A 1 699 ? -9.371 28.621 18.514 1.00 87.88 699 LYS A O 1
ATOM 5450 N N . LYS A 1 700 ? -8.053 29.735 17.055 1.00 91.88 700 LYS A N 1
ATOM 5451 C CA . LYS A 1 700 ? -6.855 29.881 17.902 1.00 91.88 700 LYS A CA 1
ATOM 5452 C C . LYS A 1 700 ? -6.311 28.530 18.368 1.00 91.88 700 LYS A C 1
ATOM 5454 O O . LYS A 1 700 ? -5.829 28.379 19.481 1.00 91.88 700 LYS A O 1
ATOM 5459 N N . GLN A 1 701 ? -6.399 27.559 17.467 1.00 93.62 701 GLN A N 1
ATOM 5460 C CA . GLN A 1 701 ? -5.965 26.183 17.657 1.00 93.62 701 GLN A CA 1
ATOM 5461 C C . GLN A 1 701 ? -4.562 26.022 17.073 1.00 93.62 701 GLN A C 1
ATOM 5463 O O . GLN A 1 701 ? -4.318 26.429 15.934 1.00 93.62 701 GLN A O 1
ATOM 5468 N N . ILE A 1 702 ? -3.658 25.434 17.847 1.00 91.38 702 ILE A N 1
ATOM 5469 C CA . ILE A 1 702 ? -2.283 25.138 17.454 1.00 91.38 702 ILE A CA 1
ATOM 5470 C C . ILE A 1 702 ? -2.154 23.620 17.384 1.00 91.38 702 ILE A C 1
ATOM 5472 O O . ILE A 1 702 ? -2.381 22.946 18.385 1.00 91.38 702 ILE A O 1
ATOM 5476 N N . THR A 1 703 ? -1.788 23.092 16.219 1.00 90.44 703 THR A N 1
ATOM 5477 C CA . THR A 1 703 ? -1.611 21.654 15.981 1.00 90.44 703 THR A CA 1
ATOM 5478 C C . THR A 1 703 ? -0.197 21.379 15.492 1.00 90.44 703 THR A C 1
ATOM 5480 O O . THR A 1 703 ? 0.305 22.073 14.608 1.00 90.44 703 THR A O 1
ATOM 5483 N N . VAL A 1 704 ? 0.453 20.361 16.043 1.00 85.75 704 VAL A N 1
ATOM 5484 C CA . VAL A 1 704 ? 1.782 19.936 15.596 1.00 85.75 704 VAL A CA 1
ATOM 5485 C C . VAL A 1 704 ? 1.681 19.147 14.290 1.00 85.75 704 VAL A C 1
ATOM 5487 O O . VAL A 1 704 ? 0.878 18.225 14.169 1.00 85.75 704 VAL A O 1
ATOM 5490 N N . ASN A 1 705 ? 2.525 19.476 13.309 1.00 84.25 705 ASN A N 1
ATOM 5491 C CA . ASN A 1 705 ? 2.569 18.757 12.037 1.00 84.25 705 ASN A CA 1
ATOM 5492 C C . ASN A 1 705 ? 3.455 17.511 12.149 1.00 84.25 705 ASN A C 1
ATOM 5494 O O . ASN A 1 705 ? 4.686 17.599 12.086 1.00 84.25 705 ASN A O 1
ATOM 5498 N N . SER A 1 706 ? 2.812 16.350 12.252 1.00 70.69 706 SER A N 1
ATOM 5499 C CA . SER A 1 706 ? 3.442 15.033 12.406 1.00 70.69 706 SER A CA 1
ATOM 5500 C C . SER A 1 706 ? 4.564 14.743 11.405 1.00 70.69 706 SER A C 1
ATOM 5502 O O . SER A 1 706 ? 5.650 14.325 11.791 1.00 70.69 706 SER A O 1
ATOM 5504 N N . SER A 1 707 ? 4.348 15.049 10.123 1.00 74.94 707 SER A N 1
ATOM 5505 C CA . SER A 1 707 ? 5.291 14.772 9.030 1.00 74.94 707 SER A CA 1
ATOM 5506 C C . SER A 1 707 ? 6.582 15.595 9.075 1.00 74.94 707 SER A C 1
ATOM 5508 O O . SER A 1 707 ? 7.473 15.381 8.259 1.00 74.94 707 SER A O 1
ATOM 5510 N N . SER A 1 708 ? 6.669 16.582 9.971 1.00 73.31 708 SER A N 1
ATOM 5511 C CA . SER A 1 708 ? 7.818 17.486 10.078 1.00 73.31 708 SER A CA 1
ATOM 5512 C C . SER A 1 708 ? 8.744 17.177 11.251 1.00 73.31 708 SER A C 1
ATOM 5514 O O . SER A 1 708 ? 9.783 17.824 11.360 1.00 73.31 708 SER A O 1
ATOM 5516 N N . ILE A 1 709 ? 8.384 16.217 12.111 1.00 74.88 709 ILE A N 1
ATOM 5517 C CA . ILE A 1 709 ? 9.178 15.831 13.281 1.00 74.88 709 ILE A CA 1
ATOM 5518 C C . ILE A 1 709 ? 9.887 14.508 12.989 1.00 74.88 709 ILE A C 1
ATOM 5520 O O . ILE A 1 709 ? 9.233 13.463 13.002 1.00 74.88 709 ILE A O 1
ATOM 5524 N N . PRO A 1 710 ? 11.213 14.514 12.764 1.00 71.75 710 PRO A N 1
ATOM 5525 C CA . PRO A 1 710 ? 11.953 13.288 12.504 1.00 71.75 710 PRO A CA 1
ATOM 5526 C C . PRO A 1 710 ? 11.905 12.330 13.702 1.00 71.75 710 PRO A C 1
ATOM 5528 O O . PRO A 1 710 ? 11.771 12.745 14.859 1.00 71.75 710 PRO A O 1
ATOM 5531 N N . GLU A 1 711 ? 12.022 11.037 13.422 1.00 63.50 711 GLU A N 1
ATOM 5532 C CA . GLU A 1 711 ? 11.858 9.944 14.390 1.00 63.50 711 GLU A CA 1
ATOM 5533 C C . GLU A 1 711 ? 12.817 10.093 15.582 1.00 63.50 711 GLU A C 1
ATOM 5535 O O . GLU A 1 711 ? 12.404 10.028 16.735 1.00 63.50 711 GLU A O 1
ATOM 5540 N N . ASN A 1 712 ? 14.059 10.505 15.318 1.00 63.16 712 ASN A N 1
ATOM 5541 C CA . ASN A 1 712 ? 15.115 10.686 16.315 1.00 63.16 712 ASN A CA 1
ATOM 5542 C C . ASN A 1 712 ? 14.937 11.886 17.273 1.00 63.16 712 ASN A C 1
ATOM 5544 O O . ASN A 1 712 ? 15.740 12.038 18.197 1.00 63.16 712 ASN A O 1
ATOM 5548 N N . TYR A 1 713 ? 13.952 12.767 17.063 1.00 59.44 713 TYR A N 1
ATOM 5549 C CA . TYR A 1 713 ? 13.675 13.885 17.972 1.00 59.44 713 TYR A CA 1
ATOM 5550 C C . TYR A 1 713 ? 12.579 13.519 18.969 1.00 59.44 713 TYR A C 1
ATOM 5552 O O . TYR A 1 713 ? 11.427 13.325 18.585 1.00 59.44 713 TYR A O 1
ATOM 5560 N N . VAL A 1 714 ? 12.950 13.467 20.252 1.00 61.34 714 VAL A N 1
ATOM 5561 C CA . VAL A 1 714 ? 12.072 13.067 21.366 1.00 61.34 714 VAL A CA 1
ATOM 5562 C C . VAL A 1 714 ? 11.374 14.266 22.011 1.00 61.34 714 VAL A C 1
ATOM 5564 O O . VAL A 1 714 ? 10.245 14.150 22.458 1.00 61.34 714 VAL A O 1
ATOM 5567 N N . THR A 1 715 ? 11.989 15.447 22.010 1.00 65.31 715 THR A N 1
ATOM 5568 C CA . THR A 1 715 ? 11.360 16.679 22.507 1.00 65.31 715 THR A CA 1
ATOM 5569 C C . THR A 1 715 ? 11.498 17.775 21.466 1.00 65.31 715 THR A C 1
ATOM 5571 O O . THR A 1 715 ? 12.574 17.961 20.891 1.00 65.31 715 THR A O 1
ATOM 5574 N N . VAL A 1 716 ? 10.409 18.499 21.225 1.00 69.88 716 VAL A N 1
ATOM 5575 C CA . VAL A 1 716 ? 10.354 19.618 20.282 1.00 69.88 716 VAL A CA 1
ATOM 5576 C C . VAL A 1 716 ? 9.659 20.794 20.959 1.00 69.88 716 VAL A C 1
ATOM 5578 O O . VAL A 1 716 ? 8.657 20.609 21.643 1.00 69.88 716 VAL A O 1
ATOM 5581 N N . GLN A 1 717 ? 10.205 21.999 20.808 1.00 75.38 717 GLN A N 1
ATOM 5582 C CA . GLN A 1 717 ? 9.699 23.196 21.478 1.00 75.38 717 GLN A CA 1
ATOM 5583 C C . GLN A 1 717 ? 9.558 24.365 20.514 1.00 75.38 717 GLN A C 1
ATOM 5585 O O . GLN A 1 717 ? 10.428 24.601 19.668 1.00 75.38 717 GLN A O 1
ATOM 5590 N N . TRP A 1 718 ? 8.498 25.141 20.711 1.00 82.62 718 TRP A N 1
ATOM 5591 C CA . TRP A 1 718 ? 8.201 26.347 19.951 1.00 82.62 718 TRP A CA 1
ATOM 5592 C C . TRP A 1 718 ? 7.903 27.515 20.879 1.00 82.62 718 TRP A C 1
ATOM 5594 O O . TRP A 1 718 ? 7.286 27.363 21.929 1.00 82.62 718 TRP A O 1
ATOM 5604 N N . GLN A 1 719 ? 8.308 28.700 20.447 1.00 85.06 719 GLN A N 1
ATOM 5605 C CA . GLN A 1 719 ? 7.843 29.961 20.999 1.00 85.06 719 GLN A CA 1
ATOM 5606 C C . GLN A 1 719 ? 6.550 30.348 20.284 1.00 85.06 719 GLN A C 1
ATOM 5608 O O . GLN A 1 719 ? 6.529 30.329 19.053 1.00 85.06 719 GLN A O 1
ATOM 5613 N N . ILE A 1 720 ? 5.504 30.699 21.029 1.00 84.50 720 ILE A N 1
ATOM 5614 C CA . ILE A 1 720 ? 4.213 31.168 20.521 1.00 84.50 720 ILE A CA 1
ATOM 5615 C C . ILE A 1 720 ? 4.019 32.621 20.943 1.00 84.50 720 ILE A C 1
ATOM 5617 O O . ILE A 1 720 ? 3.842 32.917 22.120 1.00 84.50 720 ILE A O 1
ATOM 5621 N N . ASP A 1 721 ? 4.013 33.522 19.972 1.00 87.56 721 ASP A N 1
ATOM 5622 C CA . ASP A 1 721 ? 3.829 34.952 20.187 1.00 87.56 721 ASP A CA 1
ATOM 5623 C C . ASP A 1 721 ? 2.368 35.346 19.925 1.00 87.56 721 ASP A C 1
ATOM 5625 O O . ASP A 1 721 ? 1.811 35.075 18.856 1.00 87.56 721 ASP A O 1
ATOM 5629 N N . PHE A 1 722 ? 1.755 36.035 20.884 1.00 86.50 722 PHE A N 1
ATOM 5630 C CA . PHE A 1 722 ? 0.438 36.652 20.769 1.00 86.50 722 PHE A CA 1
ATOM 5631 C C . PHE A 1 722 ? 0.599 38.060 20.207 1.00 86.50 722 PHE A C 1
ATOM 5633 O O . PHE A 1 722 ? 1.243 38.914 20.812 1.00 86.50 722 PHE A O 1
ATOM 5640 N N . VAL A 1 723 ? -0.008 38.326 19.054 1.00 86.50 723 VAL A N 1
ATOM 5641 C CA . VAL A 1 723 ? 0.124 39.587 18.320 1.00 86.50 723 VAL A CA 1
ATOM 5642 C C . VAL A 1 723 ? -1.217 40.313 18.285 1.00 86.50 723 VAL A C 1
ATOM 5644 O O . VAL A 1 723 ? -2.192 39.807 17.733 1.00 86.50 723 VAL A O 1
ATOM 5647 N N . HIS A 1 724 ? -1.267 41.526 18.830 1.00 80.88 724 HIS A N 1
ATOM 5648 C CA . HIS A 1 724 ? -2.440 42.403 18.803 1.00 80.88 724 HIS A CA 1
ATOM 5649 C C . HIS A 1 724 ? -2.040 43.759 18.209 1.00 80.88 724 HIS A C 1
ATOM 5651 O O . HIS A 1 724 ? -0.980 44.295 18.532 1.00 80.88 724 HIS A O 1
ATOM 5657 N N . GLU A 1 725 ? -2.842 44.280 17.275 1.00 83.38 725 GLU A N 1
ATOM 5658 C CA . GLU A 1 725 ? -2.547 45.518 16.523 1.00 83.38 725 GLU A CA 1
ATOM 5659 C C . GLU A 1 725 ? -1.136 45.552 15.886 1.00 83.38 725 GLU A C 1
ATOM 5661 O O . GLU A 1 725 ? -0.480 46.591 15.805 1.00 83.38 725 GLU A O 1
ATOM 5666 N N . GLY A 1 726 ? -0.649 44.392 15.430 1.00 77.12 726 GLY A N 1
ATOM 5667 C CA . GLY A 1 726 ? 0.651 44.258 14.763 1.00 77.12 726 GLY A CA 1
ATOM 5668 C C . GLY A 1 726 ? 1.868 44.273 15.695 1.00 77.12 726 GLY A C 1
ATOM 5669 O O . GLY A 1 726 ? 2.992 44.367 15.204 1.00 77.12 726 GLY A O 1
ATOM 5670 N N . LYS A 1 727 ? 1.677 44.177 17.016 1.00 71.88 727 LYS A N 1
ATOM 5671 C CA . LYS A 1 727 ? 2.759 44.051 18.004 1.00 71.88 727 LYS A CA 1
ATOM 5672 C C . LYS A 1 727 ? 2.617 42.760 18.798 1.00 71.88 727 LYS A C 1
ATOM 5674 O O . LYS A 1 727 ? 1.507 42.423 19.199 1.00 71.88 727 LYS A O 1
ATOM 5679 N N . THR A 1 728 ? 3.731 42.080 19.063 1.00 81.94 728 THR A N 1
ATOM 5680 C CA . THR A 1 728 ? 3.771 40.997 20.053 1.00 81.94 728 THR A CA 1
ATOM 5681 C C . THR A 1 728 ? 3.474 41.586 21.428 1.00 81.94 728 THR A C 1
ATOM 5683 O O . THR A 1 728 ? 4.188 42.479 21.888 1.00 81.94 728 THR A O 1
ATOM 5686 N N . VAL A 1 729 ? 2.377 41.142 22.031 1.00 72.50 729 VAL A N 1
ATOM 5687 C CA . VAL A 1 729 ? 1.889 41.600 23.335 1.00 72.50 729 VAL A CA 1
ATOM 5688 C C . VAL A 1 729 ? 2.146 40.590 24.447 1.00 72.50 729 VAL A C 1
ATOM 5690 O O . VAL A 1 729 ? 2.169 41.005 25.603 1.00 72.50 729 VAL A O 1
ATOM 5693 N N . ASP A 1 730 ? 2.354 39.314 24.105 1.00 76.50 730 ASP A N 1
ATOM 5694 C CA . ASP A 1 730 ? 2.773 38.267 25.040 1.00 76.50 730 ASP A CA 1
ATOM 5695 C C . ASP A 1 730 ? 3.394 37.057 24.316 1.00 76.50 730 ASP A C 1
ATOM 5697 O O . ASP A 1 730 ? 3.190 36.904 23.108 1.00 76.50 730 ASP A O 1
ATOM 5701 N N . THR A 1 731 ? 4.112 36.195 25.039 1.00 79.56 731 THR A N 1
ATOM 5702 C CA . THR A 1 731 ? 4.797 35.013 24.495 1.00 79.56 731 THR A CA 1
ATOM 5703 C C . THR A 1 731 ? 4.709 33.816 25.445 1.00 79.56 731 THR A C 1
ATOM 5705 O O . THR A 1 731 ? 5.067 33.916 26.613 1.00 79.56 731 THR A O 1
ATOM 5708 N N . VAL A 1 732 ? 4.331 32.649 24.915 1.00 70.69 732 VAL A N 1
ATOM 5709 C CA . VAL A 1 732 ? 4.244 31.374 25.649 1.00 70.69 732 VAL A CA 1
ATOM 5710 C C . VAL A 1 732 ? 5.099 30.309 24.959 1.00 70.69 732 VAL A C 1
ATOM 5712 O O . VAL A 1 732 ? 5.162 30.259 23.732 1.00 70.69 732 VAL A O 1
ATOM 5715 N N . VAL A 1 733 ? 5.765 29.439 25.722 1.00 75.00 733 VAL A N 1
ATOM 5716 C CA . VAL A 1 733 ? 6.519 28.301 25.168 1.00 75.00 733 VAL A CA 1
ATOM 5717 C C . VAL A 1 733 ? 5.626 27.066 25.130 1.00 75.00 733 VAL A C 1
ATOM 5719 O O . VAL A 1 733 ? 5.111 26.649 26.161 1.00 75.00 733 VAL A O 1
ATOM 5722 N N . LEU A 1 734 ? 5.486 26.465 23.950 1.00 76.00 734 LEU A N 1
ATOM 5723 C CA . LEU A 1 734 ? 4.822 25.180 23.754 1.00 76.00 734 LEU A CA 1
ATOM 5724 C C . LEU A 1 734 ? 5.872 24.077 23.635 1.00 76.00 734 LEU A C 1
ATOM 5726 O O . LEU A 1 734 ? 6.733 24.134 22.753 1.00 76.00 734 LEU A O 1
ATOM 5730 N N . SER A 1 735 ? 5.777 23.058 24.485 1.00 72.94 735 SER A N 1
ATOM 5731 C CA . SER A 1 735 ? 6.623 21.863 24.417 1.00 72.94 735 SER A CA 1
ATOM 5732 C C . SER A 1 735 ? 5.821 20.643 23.970 1.00 72.94 735 SER A C 1
ATOM 5734 O O . SER A 1 735 ? 4.667 20.479 24.355 1.00 72.94 735 SER A O 1
ATOM 5736 N N . LEU A 1 736 ? 6.444 19.784 23.164 1.00 78.94 736 LEU A N 1
ATOM 5737 C CA . LEU A 1 736 ? 5.962 18.448 22.838 1.00 78.94 736 LEU A CA 1
ATOM 5738 C C . LEU A 1 736 ? 7.017 17.413 23.234 1.00 78.94 736 LEU A C 1
ATOM 5740 O O . LEU A 1 736 ? 8.170 17.523 22.812 1.00 78.94 736 LEU A O 1
ATOM 5744 N N . VAL A 1 737 ? 6.609 16.381 23.969 1.00 69.19 737 VAL A N 1
ATOM 5745 C CA . VAL A 1 737 ? 7.462 15.250 24.360 1.00 69.19 737 VAL A CA 1
ATOM 5746 C C . VAL A 1 737 ? 6.931 13.944 23.758 1.00 69.19 737 VAL A C 1
ATOM 5748 O O . VAL A 1 737 ? 5.746 13.645 23.868 1.00 69.19 737 VAL A O 1
ATOM 5751 N N . LYS A 1 738 ? 7.807 13.162 23.119 1.00 69.31 738 LYS A N 1
ATOM 5752 C CA . LYS A 1 738 ? 7.558 11.791 22.667 1.00 69.31 738 LYS A CA 1
ATOM 5753 C C . LYS A 1 738 ? 7.947 10.810 23.773 1.00 69.31 738 LYS A C 1
ATOM 5755 O O . LYS A 1 738 ? 9.101 10.779 24.190 1.00 69.31 738 LYS A O 1
ATOM 5760 N N . ASN A 1 739 ? 7.030 9.951 24.191 1.00 56.12 739 ASN A N 1
ATOM 5761 C CA . ASN A 1 739 ? 7.332 8.871 25.131 1.00 56.12 739 ASN A CA 1
ATOM 5762 C C . ASN A 1 739 ? 7.750 7.607 24.363 1.00 56.12 739 ASN A C 1
ATOM 5764 O O . ASN A 1 739 ? 6.880 6.907 23.862 1.00 56.12 739 ASN A O 1
ATOM 5768 N N . VAL A 1 740 ? 9.058 7.339 24.254 1.00 51.00 740 VAL A N 1
ATOM 5769 C CA . VAL A 1 740 ? 9.668 6.216 23.499 1.00 51.00 740 VAL A CA 1
ATOM 5770 C C . VAL A 1 740 ? 9.656 4.912 24.315 1.00 51.00 740 VAL A C 1
ATOM 5772 O O . VAL A 1 740 ? 10.135 4.906 25.447 1.00 51.00 740 VAL A O 1
ATOM 5775 N N . THR A 1 741 ? 9.181 3.797 23.743 1.00 46.19 741 THR A N 1
ATOM 5776 C CA . THR A 1 741 ? 9.100 2.475 24.424 1.00 46.19 741 THR A CA 1
ATOM 5777 C C . THR A 1 741 ? 9.832 1.368 23.650 1.00 46.19 741 THR A C 1
ATOM 5779 O O . THR A 1 741 ? 9.631 1.273 22.451 1.00 46.19 741 THR A O 1
ATOM 5782 N N . GLY A 1 742 ? 10.674 0.559 24.320 1.00 38.91 742 GLY A N 1
ATOM 5783 C CA . GLY A 1 742 ? 11.725 -0.330 23.768 1.00 38.91 742 GLY A CA 1
ATOM 5784 C C . GLY A 1 742 ? 11.345 -1.743 23.263 1.00 38.91 742 GLY A C 1
ATOM 5785 O O . GLY A 1 742 ? 10.317 -2.293 23.632 1.00 38.91 742 GLY A O 1
ATOM 5786 N N . LYS A 1 743 ? 12.251 -2.297 22.439 1.00 31.92 743 LYS A N 1
ATOM 5787 C CA . LYS A 1 743 ? 12.265 -3.543 21.631 1.00 31.92 743 LYS A CA 1
ATOM 5788 C C . LYS A 1 743 ? 12.274 -4.868 22.435 1.00 31.92 743 LYS A C 1
ATOM 5790 O O . LYS A 1 743 ? 12.842 -4.913 23.519 1.00 31.92 743 LYS A O 1
ATOM 5795 N N . ASP A 1 744 ? 11.740 -5.950 21.853 1.00 34.06 744 ASP A N 1
ATOM 5796 C CA . ASP A 1 744 ? 11.898 -7.365 22.271 1.00 34.06 744 ASP A CA 1
ATOM 5797 C C . ASP A 1 744 ? 11.731 -7.670 23.776 1.00 34.06 744 ASP A C 1
ATOM 5799 O O . ASP A 1 744 ? 12.534 -8.388 24.369 1.00 34.06 744 ASP A O 1
ATOM 5803 N N . GLY A 1 745 ? 10.689 -7.149 24.428 1.00 34.88 745 GLY A N 1
ATOM 5804 C CA . GLY A 1 745 ? 10.369 -7.544 25.808 1.00 34.88 745 GLY A CA 1
ATOM 5805 C C . GLY A 1 745 ? 11.410 -7.157 26.873 1.00 34.88 745 GLY A C 1
ATOM 5806 O O . GLY A 1 745 ? 11.274 -7.590 28.018 1.00 34.88 745 GLY A O 1
ATOM 5807 N N . ASP A 1 746 ? 12.400 -6.322 26.542 1.00 32.28 746 ASP A N 1
ATOM 5808 C CA . ASP A 1 746 ? 13.300 -5.695 27.510 1.00 32.28 746 ASP A CA 1
ATOM 5809 C C . ASP A 1 746 ? 12.802 -4.291 27.899 1.00 32.28 746 ASP A C 1
ATOM 5811 O O . ASP A 1 746 ? 12.252 -3.530 27.101 1.00 32.28 746 ASP A O 1
ATOM 5815 N N . ILE A 1 747 ? 12.994 -3.944 29.173 1.00 38.03 747 ILE A N 1
ATOM 5816 C CA . ILE A 1 747 ? 12.478 -2.714 29.787 1.00 38.03 747 ILE A CA 1
ATOM 5817 C C . ILE A 1 747 ? 13.100 -1.485 29.106 1.00 38.03 747 ILE A C 1
ATOM 5819 O O . ILE A 1 747 ? 14.322 -1.363 29.032 1.00 38.03 747 ILE A O 1
ATOM 5823 N N . GLY A 1 748 ? 12.254 -0.564 28.633 1.00 39.78 748 GLY A N 1
ATOM 5824 C CA . GLY A 1 748 ? 12.670 0.644 27.920 1.00 39.78 748 GLY A CA 1
ATOM 5825 C C . GLY A 1 748 ? 13.663 1.505 28.710 1.00 39.78 748 GLY A C 1
ATOM 5826 O O . GLY A 1 748 ? 13.447 1.832 29.877 1.00 39.78 748 GLY A O 1
ATOM 5827 N N . ASN A 1 749 ? 14.757 1.900 28.058 1.00 43.78 749 ASN A N 1
ATOM 5828 C CA . ASN A 1 749 ? 15.723 2.842 28.617 1.00 43.78 749 ASN A CA 1
ATOM 5829 C C . ASN A 1 749 ? 15.126 4.256 28.671 1.00 43.78 749 ASN A C 1
ATOM 5831 O O . ASN A 1 749 ? 14.579 4.742 27.685 1.00 43.78 749 ASN A O 1
ATOM 5835 N N . SER A 1 750 ? 15.281 4.951 29.800 1.00 42.78 750 SER A N 1
ATOM 5836 C CA . SER A 1 750 ? 14.828 6.341 29.944 1.00 42.78 750 SER A CA 1
ATOM 5837 C C . SER A 1 750 ? 15.936 7.305 29.525 1.00 42.78 750 SER A C 1
ATOM 5839 O O . SER A 1 750 ? 17.051 7.234 30.047 1.00 42.78 750 SER A O 1
ATOM 5841 N N . SER A 1 751 ? 15.662 8.227 28.599 1.00 52.06 751 SER A N 1
ATOM 5842 C CA . SER A 1 751 ? 16.615 9.298 28.296 1.00 52.06 751 SER A CA 1
ATOM 5843 C C . SER A 1 751 ? 16.703 10.256 29.480 1.00 52.06 751 SER A C 1
ATOM 5845 O O . SER A 1 751 ? 15.683 10.774 29.931 1.00 52.06 751 SER A O 1
ATOM 5847 N N . ILE A 1 752 ? 17.913 10.531 29.954 1.00 57.56 752 ILE A N 1
ATOM 5848 C CA . ILE A 1 752 ? 18.170 11.527 30.992 1.00 57.56 752 ILE A CA 1
ATOM 5849 C C . ILE A 1 752 ? 19.123 12.597 30.467 1.00 57.56 752 ILE A C 1
ATOM 5851 O O . ILE A 1 752 ? 19.991 12.326 29.635 1.00 57.56 752 ILE A O 1
ATOM 5855 N N . GLN A 1 753 ? 18.965 13.825 30.948 1.00 68.38 753 GLN A N 1
ATOM 5856 C CA . GLN A 1 753 ? 19.776 14.967 30.535 1.00 68.38 753 GLN A CA 1
ATOM 5857 C C . GLN A 1 753 ? 20.580 15.507 31.711 1.00 68.38 753 GLN A C 1
ATOM 5859 O O . GLN A 1 753 ? 20.153 15.430 32.860 1.00 68.38 753 GLN A O 1
ATOM 5864 N N . ILE A 1 754 ? 21.763 16.031 31.404 1.00 72.44 754 ILE A N 1
ATOM 5865 C CA . ILE A 1 754 ? 22.605 16.756 32.349 1.00 72.44 754 ILE A CA 1
ATOM 5866 C C . ILE A 1 754 ? 23.173 18.008 31.691 1.00 72.44 754 ILE A C 1
ATOM 5868 O O . ILE A 1 754 ? 23.426 18.041 30.486 1.00 72.44 754 ILE A O 1
ATOM 5872 N N . TYR A 1 755 ? 23.419 19.028 32.501 1.00 76.50 755 TYR A N 1
ATOM 5873 C CA . TYR A 1 755 ? 23.720 20.381 32.066 1.00 76.50 755 TYR A CA 1
ATOM 5874 C C . TYR A 1 755 ? 25.005 20.915 32.695 1.00 76.50 755 TYR A C 1
ATOM 5876 O O . TYR A 1 755 ? 25.317 20.608 33.844 1.00 76.50 755 TYR A O 1
ATOM 5884 N N . CYS A 1 756 ? 25.746 21.737 31.955 1.00 83.31 756 CYS A N 1
ATOM 5885 C CA . CYS A 1 756 ? 27.011 22.331 32.377 1.00 83.31 756 CYS A CA 1
ATOM 5886 C C . CYS A 1 756 ? 27.105 23.801 31.955 1.00 83.31 756 CYS A C 1
ATOM 5888 O O . CYS A 1 756 ? 26.927 24.119 30.784 1.00 83.31 756 CYS A O 1
ATOM 5890 N N . ASN A 1 757 ? 27.452 24.697 32.879 1.00 80.81 757 ASN A N 1
ATOM 5891 C CA . ASN A 1 757 ? 27.638 26.122 32.593 1.00 80.81 757 ASN A CA 1
ATOM 5892 C C . ASN A 1 757 ? 29.115 26.479 32.408 1.00 80.81 757 ASN A C 1
ATOM 5894 O O . ASN A 1 757 ? 29.883 26.504 33.369 1.00 80.81 757 ASN A O 1
ATOM 5898 N N . THR A 1 758 ? 29.519 26.802 31.181 1.00 77.69 758 THR A N 1
ATOM 5899 C CA . THR A 1 758 ? 30.900 27.162 30.836 1.00 77.69 758 THR A CA 1
ATOM 5900 C C . THR A 1 758 ? 30.977 27.860 29.476 1.00 77.69 758 THR A C 1
ATOM 5902 O O . THR A 1 758 ? 30.285 27.497 28.532 1.00 77.69 758 THR A O 1
ATOM 5905 N N . ASN A 1 759 ? 31.881 28.833 29.336 1.00 78.81 759 ASN A N 1
ATOM 5906 C CA . ASN A 1 759 ? 32.183 29.461 28.039 1.00 78.81 759 ASN A CA 1
ATOM 5907 C C . ASN A 1 759 ? 33.157 28.650 27.173 1.00 78.81 759 ASN A C 1
ATOM 5909 O O . ASN A 1 759 ? 33.343 28.956 26.000 1.00 78.81 759 ASN A O 1
ATOM 5913 N N . SER A 1 760 ? 33.794 27.623 27.736 1.00 77.56 760 SER A N 1
ATOM 5914 C CA . SER A 1 760 ? 34.615 26.660 26.996 1.00 77.56 760 SER A CA 1
ATOM 5915 C C . SER A 1 760 ? 33.811 25.395 26.715 1.00 77.56 760 SER A C 1
ATOM 5917 O O . SER A 1 760 ? 33.127 24.915 27.615 1.00 77.56 760 SER A O 1
ATOM 5919 N N . THR A 1 761 ? 33.919 24.841 25.503 1.00 81.94 761 THR A N 1
ATOM 5920 C CA . THR A 1 761 ? 33.197 23.628 25.082 1.00 81.94 761 THR A CA 1
ATOM 5921 C C . THR A 1 761 ? 33.491 22.444 26.018 1.00 81.94 761 THR A C 1
ATOM 5923 O O . THR A 1 761 ? 34.647 22.012 26.092 1.00 81.94 761 THR A O 1
ATOM 5926 N N . PRO A 1 762 ? 32.483 21.897 26.724 1.00 80.88 762 PRO A N 1
ATOM 5927 C CA . PRO A 1 762 ? 32.668 20.744 27.593 1.00 80.88 762 PRO A CA 1
ATOM 5928 C C . PRO A 1 762 ? 33.012 19.475 26.808 1.00 80.88 762 PRO A C 1
ATOM 5930 O O . PRO A 1 762 ? 32.515 19.241 25.705 1.00 80.88 762 PRO A O 1
ATOM 5933 N N . THR A 1 763 ? 33.810 18.596 27.409 1.00 80.88 763 THR A N 1
ATOM 5934 C CA . THR A 1 763 ? 34.005 17.228 26.907 1.00 80.88 763 THR A CA 1
ATOM 5935 C C . THR A 1 763 ? 32.823 16.331 27.285 1.00 80.88 763 THR A C 1
ATOM 5937 O O . THR A 1 763 ? 32.141 16.599 28.274 1.00 80.88 763 THR A O 1
ATOM 5940 N N . ARG A 1 764 ? 32.598 15.240 26.531 1.00 83.31 764 ARG A N 1
ATOM 5941 C CA . ARG A 1 764 ? 31.537 14.258 26.828 1.00 83.31 764 ARG A CA 1
ATOM 5942 C C . ARG A 1 764 ? 31.626 13.760 28.280 1.00 83.31 764 ARG A C 1
ATOM 5944 O O . ARG A 1 764 ? 32.701 13.302 28.675 1.00 83.31 764 ARG A O 1
ATOM 5951 N N . PRO A 1 765 ? 30.524 13.803 29.046 1.00 81.56 765 PRO A N 1
ATOM 5952 C CA . PRO A 1 765 ? 30.471 13.229 30.383 1.00 81.56 765 PRO A CA 1
ATOM 5953 C C . PRO A 1 765 ? 30.713 11.718 30.362 1.00 81.56 765 PRO A C 1
ATOM 5955 O O . PRO A 1 765 ? 30.358 11.015 29.413 1.00 81.56 765 PRO A O 1
ATOM 5958 N N . THR A 1 766 ? 31.298 11.201 31.437 1.00 82.12 766 THR A N 1
ATOM 5959 C CA . THR A 1 766 ? 31.637 9.775 31.585 1.00 82.12 766 THR A CA 1
ATOM 5960 C C . THR A 1 766 ? 30.875 9.081 32.712 1.00 82.12 766 THR A C 1
ATOM 5962 O O . THR A 1 766 ? 31.231 7.962 33.087 1.00 82.12 766 THR A O 1
ATOM 5965 N N . PHE A 1 767 ? 29.828 9.710 33.259 1.00 80.44 767 PHE A N 1
ATOM 5966 C CA . PHE A 1 767 ? 29.060 9.132 34.361 1.00 80.44 767 PHE A CA 1
ATOM 5967 C C . PHE A 1 767 ? 28.440 7.796 33.959 1.00 80.44 767 PHE A C 1
ATOM 5969 O O . PHE A 1 767 ? 27.873 7.655 32.875 1.00 80.44 767 PHE A O 1
ATOM 5976 N N . THR A 1 768 ? 28.587 6.815 34.845 1.00 76.00 768 THR A N 1
ATOM 5977 C CA . THR A 1 768 ? 28.102 5.443 34.645 1.00 76.00 768 THR A CA 1
ATOM 5978 C C . THR A 1 768 ? 26.733 5.209 35.276 1.00 76.00 768 THR A C 1
ATOM 5980 O O . THR A 1 768 ? 26.136 4.174 35.018 1.00 76.00 768 THR A O 1
ATOM 5983 N N . GLU A 1 769 ? 26.243 6.176 36.054 1.00 72.62 769 GLU A N 1
ATOM 5984 C CA . GLU A 1 769 ? 24.995 6.183 36.825 1.00 72.62 769 GLU A CA 1
ATOM 5985 C C . GLU A 1 769 ? 24.423 7.615 36.809 1.00 72.62 769 GLU A C 1
ATOM 5987 O O . GLU A 1 769 ? 25.124 8.555 36.408 1.00 72.62 769 GLU A O 1
ATOM 5992 N N . MET A 1 770 ? 23.165 7.794 37.225 1.00 67.12 770 MET A N 1
ATOM 5993 C CA . MET A 1 770 ? 22.561 9.126 37.352 1.00 67.12 770 MET A CA 1
ATOM 5994 C C . MET A 1 770 ? 23.315 9.951 38.413 1.00 67.12 770 MET A C 1
ATOM 5996 O O . MET A 1 770 ? 23.589 9.468 39.512 1.00 67.12 770 MET A O 1
ATOM 6000 N N . ILE A 1 771 ? 23.656 11.201 38.093 1.00 65.19 771 ILE A N 1
ATOM 6001 C CA . ILE A 1 771 ? 24.241 12.129 39.068 1.00 65.19 771 ILE A CA 1
ATOM 6002 C C . ILE A 1 771 ? 23.151 12.652 40.011 1.00 65.19 771 ILE A C 1
ATOM 6004 O O . ILE A 1 771 ? 22.011 12.855 39.602 1.00 65.19 771 ILE A O 1
ATOM 6008 N N . SER A 1 772 ? 23.484 12.862 41.284 1.00 59.69 772 SER A N 1
ATOM 6009 C CA . SER A 1 772 ? 22.539 13.403 42.263 1.00 59.69 772 SER A CA 1
ATOM 6010 C C . SER A 1 772 ? 22.151 14.848 41.935 1.00 59.69 772 SER A C 1
ATOM 6012 O O . SER A 1 772 ? 22.852 15.549 41.208 1.00 59.69 772 SER A O 1
ATOM 6014 N N . SER A 1 773 ? 21.063 15.331 42.537 1.00 49.44 773 SER A N 1
ATOM 6015 C CA . SER A 1 773 ? 20.591 16.722 42.408 1.00 49.44 773 SER A CA 1
ATOM 6016 C C . SER A 1 773 ? 21.632 17.779 42.804 1.00 49.44 773 SER A C 1
ATOM 6018 O O . SER A 1 773 ? 21.583 18.909 42.338 1.00 49.44 773 SER A O 1
ATOM 6020 N N . SER A 1 774 ? 22.632 17.414 43.610 1.00 59.34 774 SER A N 1
ATOM 6021 C CA . SER A 1 774 ? 23.791 18.262 43.927 1.00 59.34 774 SER A CA 1
ATOM 6022 C C . SER A 1 774 ? 24.805 18.411 42.780 1.00 59.34 774 SER A C 1
ATOM 6024 O O . SER A 1 774 ? 25.805 19.111 42.942 1.00 59.34 774 SER A O 1
ATOM 6026 N N . GLY A 1 775 ? 24.587 17.730 41.653 1.00 67.12 775 GLY A N 1
ATOM 6027 C CA . GLY A 1 775 ? 25.511 17.628 40.529 1.00 67.12 775 GLY A CA 1
ATOM 6028 C C . GLY A 1 775 ? 26.648 16.630 40.739 1.00 67.12 775 GLY A C 1
ATOM 6029 O O . GLY A 1 775 ? 26.861 16.096 41.829 1.00 67.12 775 GLY A O 1
ATOM 6030 N N . GLY A 1 776 ? 27.402 16.390 39.668 1.00 77.38 776 GLY A N 1
ATOM 6031 C CA . GLY A 1 776 ? 28.614 15.577 39.638 1.00 77.38 776 GLY A CA 1
ATOM 6032 C C . GLY A 1 776 ? 29.661 16.175 38.697 1.00 77.38 776 GLY A C 1
ATOM 6033 O O . GLY A 1 776 ? 29.335 16.894 37.757 1.00 77.38 776 GLY A O 1
ATOM 6034 N N . THR A 1 777 ? 30.942 15.875 38.916 1.00 84.69 777 THR A N 1
ATOM 6035 C CA . THR A 1 777 ? 32.040 16.400 38.081 1.00 84.69 777 THR A CA 1
ATOM 6036 C C . THR A 1 777 ? 32.565 15.321 37.140 1.00 84.69 777 THR A C 1
ATOM 6038 O O . THR A 1 777 ? 32.907 14.225 37.582 1.00 84.69 777 THR A O 1
ATOM 6041 N N . SER A 1 778 ? 32.665 15.628 35.844 1.00 81.75 778 SER A N 1
ATOM 6042 C CA . SER A 1 778 ? 33.307 14.762 34.847 1.00 81.75 778 SER A CA 1
ATOM 6043 C C . SER A 1 778 ? 34.346 15.574 34.074 1.00 81.75 778 SER A C 1
ATOM 6045 O O . SER A 1 778 ? 34.035 16.602 33.469 1.00 81.75 778 SER A O 1
ATOM 6047 N N . GLY A 1 779 ? 35.612 15.149 34.148 1.00 81.62 779 GLY A N 1
ATOM 6048 C CA . GLY A 1 779 ? 36.744 15.969 33.712 1.00 81.62 779 GLY A CA 1
ATOM 6049 C C . GLY A 1 779 ? 36.882 17.236 34.566 1.00 81.62 779 GLY A C 1
ATOM 6050 O O . GLY A 1 779 ? 36.817 17.163 35.791 1.00 81.62 779 GLY A O 1
ATOM 6051 N N . SER A 1 780 ? 37.052 18.392 33.919 1.00 82.12 780 SER A N 1
ATOM 6052 C CA . SER A 1 780 ? 37.127 19.713 34.575 1.00 82.12 780 SER A CA 1
ATOM 6053 C C . SER A 1 780 ? 35.770 20.427 34.680 1.00 82.12 780 SER A C 1
ATOM 6055 O O . SER A 1 780 ? 35.728 21.592 35.070 1.00 82.12 780 SER A O 1
ATOM 6057 N N . PHE A 1 781 ? 34.674 19.765 34.297 1.00 86.25 781 PHE A N 1
ATOM 6058 C CA . PHE A 1 781 ? 33.355 20.378 34.145 1.00 86.25 781 PHE A CA 1
ATOM 6059 C C . PHE A 1 781 ? 32.364 19.814 35.165 1.00 86.25 781 PHE A C 1
ATOM 6061 O O . PHE A 1 781 ? 32.266 18.597 35.351 1.00 86.25 781 PHE A O 1
ATOM 6068 N N . ALA A 1 782 ? 31.634 20.712 35.825 1.00 85.94 782 ALA A N 1
ATOM 6069 C CA . ALA A 1 782 ? 30.548 20.359 36.729 1.00 85.94 782 ALA A CA 1
ATOM 6070 C C . ALA A 1 782 ? 29.247 20.195 35.932 1.00 85.94 782 ALA A C 1
ATOM 6072 O O . ALA A 1 782 ? 28.883 21.078 35.152 1.00 85.94 782 ALA A O 1
ATOM 6073 N N . TRP A 1 783 ? 28.584 19.060 36.130 1.00 82.25 783 TRP A N 1
ATOM 6074 C CA . TRP A 1 783 ? 27.359 18.656 35.455 1.00 82.25 783 TRP A CA 1
ATOM 6075 C C . TRP A 1 783 ? 26.235 18.491 36.467 1.00 82.25 783 TRP A C 1
ATOM 6077 O O . TRP A 1 783 ? 26.467 17.998 37.569 1.00 82.25 783 TRP A O 1
ATOM 6087 N N . TYR A 1 784 ? 25.023 18.871 36.091 1.00 71.12 784 TYR A N 1
ATOM 6088 C CA . TYR A 1 784 ? 23.853 18.861 36.965 1.00 71.12 784 TYR A CA 1
ATOM 6089 C C . TYR A 1 784 ? 22.664 18.232 36.237 1.00 71.12 784 TYR A C 1
ATOM 6091 O O . TYR A 1 784 ? 22.574 18.415 35.028 1.00 71.12 784 TYR A O 1
ATOM 6099 N N . PRO A 1 785 ? 21.761 17.502 36.914 1.00 56.06 785 PRO A N 1
ATOM 6100 C CA . PRO A 1 785 ? 20.538 16.981 36.290 1.00 56.06 785 PRO A CA 1
ATOM 6101 C C . PRO A 1 785 ? 19.652 18.074 35.688 1.00 56.06 785 PRO A C 1
ATOM 6103 O O . PRO A 1 785 ? 18.943 17.818 34.723 1.00 56.06 785 PRO A O 1
ATOM 6106 N N . ASP A 1 786 ? 19.746 19.294 36.223 1.00 49.47 786 ASP A N 1
ATOM 6107 C CA . ASP A 1 786 ? 18.912 20.431 35.847 1.00 49.47 786 ASP A CA 1
ATOM 6108 C C . ASP A 1 786 ? 19.738 21.572 35.219 1.00 49.47 786 ASP A C 1
ATOM 6110 O O . ASP A 1 786 ? 20.887 21.813 35.623 1.00 49.47 786 ASP A O 1
ATOM 6114 N N . PRO A 1 787 ? 19.180 22.305 34.235 1.00 50.12 787 PRO A N 1
ATOM 6115 C CA . PRO A 1 787 ? 19.851 23.440 33.625 1.00 50.12 787 PRO A CA 1
ATOM 6116 C C . PRO A 1 787 ? 19.907 24.611 34.600 1.00 50.12 787 PRO A C 1
ATOM 6118 O O . PRO A 1 787 ? 18.905 25.033 35.171 1.00 50.12 787 PRO A O 1
ATOM 6121 N N . THR A 1 788 ? 21.090 25.195 34.754 1.00 49.09 788 THR A N 1
ATOM 6122 C CA . THR A 1 788 ? 21.281 26.410 35.548 1.00 49.09 788 THR A CA 1
ATOM 6123 C C . THR A 1 788 ? 21.319 27.611 34.609 1.00 49.09 788 THR A C 1
ATOM 6125 O O . THR A 1 788 ? 22.179 27.690 33.735 1.00 49.09 788 THR A O 1
ATOM 6128 N N . ASN A 1 789 ? 20.410 28.570 34.774 1.00 44.62 789 ASN A N 1
ATOM 6129 C CA . ASN A 1 789 ? 20.410 29.782 33.954 1.00 44.62 789 ASN A CA 1
ATOM 6130 C C . ASN A 1 789 ? 21.602 30.674 34.337 1.00 44.62 789 ASN A C 1
ATOM 6132 O O . ASN A 1 789 ? 21.695 31.147 35.469 1.00 44.62 789 ASN A O 1
ATOM 6136 N N . SER A 1 790 ? 22.519 30.907 33.395 1.00 49.44 790 SER A N 1
ATOM 6137 C CA . SER A 1 790 ? 23.660 31.812 33.564 1.00 49.44 790 SER A CA 1
ATOM 6138 C C . SER A 1 790 ? 23.585 32.963 32.567 1.00 49.44 790 SER A C 1
ATOM 6140 O O . SER A 1 790 ? 23.357 32.763 31.379 1.00 49.44 790 SER A O 1
ATOM 6142 N N . THR A 1 791 ? 23.813 34.184 33.050 1.00 52.66 791 THR A N 1
ATOM 6143 C CA . THR A 1 791 ? 23.868 35.404 32.227 1.00 52.66 791 THR A CA 1
ATOM 6144 C C . THR A 1 791 ? 25.271 35.705 31.692 1.00 52.66 791 THR A C 1
ATOM 6146 O O . THR A 1 791 ? 25.455 36.671 30.957 1.00 52.66 791 THR A O 1
ATOM 6149 N N . THR A 1 792 ? 26.280 34.912 32.076 1.00 55.91 792 THR A N 1
ATOM 6150 C CA . THR A 1 792 ? 27.702 35.176 31.766 1.00 55.91 792 THR A CA 1
ATOM 6151 C C . THR A 1 792 ? 28.442 33.976 31.185 1.00 55.91 792 THR A C 1
ATOM 6153 O O . THR A 1 792 ? 29.551 34.132 30.669 1.00 55.91 792 THR A O 1
ATOM 6156 N N . THR A 1 793 ? 27.853 32.780 31.262 1.00 64.50 793 THR A N 1
ATOM 6157 C CA . THR A 1 793 ? 28.426 31.544 30.732 1.00 64.50 793 THR A CA 1
ATOM 6158 C C . THR A 1 793 ? 27.405 30.776 29.904 1.00 64.50 793 THR A C 1
ATOM 6160 O O . THR A 1 793 ? 26.230 30.740 30.256 1.00 64.50 793 THR A O 1
ATOM 6163 N N . LEU A 1 794 ? 27.845 30.154 28.808 1.00 62.25 794 LEU A N 1
ATOM 6164 C CA . LEU A 1 794 ? 26.978 29.293 28.003 1.00 62.25 794 LEU A CA 1
ATOM 6165 C C . LEU A 1 794 ? 26.566 28.049 28.803 1.00 62.25 794 LEU A C 1
ATOM 6167 O O . LEU A 1 794 ? 27.411 27.365 29.381 1.00 62.25 794 LEU A O 1
ATOM 6171 N N . THR A 1 795 ? 25.272 27.742 28.811 1.00 70.88 795 THR A N 1
ATOM 6172 C CA . THR A 1 795 ? 24.748 26.462 29.303 1.00 70.88 795 THR A CA 1
ATOM 6173 C C . THR A 1 795 ? 24.859 25.433 28.194 1.00 70.88 795 THR A C 1
ATOM 6175 O O . THR A 1 795 ? 24.441 25.699 27.072 1.00 70.88 795 THR A O 1
ATOM 6178 N N . TRP A 1 796 ? 25.403 24.264 28.502 1.00 74.06 796 TRP A N 1
ATOM 6179 C CA . TRP A 1 796 ? 25.531 23.113 27.616 1.00 74.06 796 TRP A CA 1
ATOM 6180 C C . TRP A 1 796 ? 24.707 21.954 28.168 1.00 74.06 796 TRP A C 1
ATOM 6182 O O . TRP A 1 796 ? 24.626 21.804 29.381 1.00 74.06 796 TRP A O 1
ATOM 6192 N N . THR A 1 797 ? 24.139 21.119 27.306 1.00 80.06 797 THR A N 1
ATOM 6193 C CA . THR A 1 797 ? 23.393 19.910 27.672 1.00 80.06 797 THR A CA 1
ATOM 6194 C C . THR A 1 797 ? 23.996 18.670 27.019 1.00 80.06 797 THR A C 1
ATOM 6196 O O . THR A 1 797 ? 24.560 18.741 25.925 1.00 80.06 797 THR A O 1
ATOM 6199 N N . SER A 1 798 ? 23.908 17.535 27.705 1.00 68.75 798 SER A N 1
ATOM 6200 C CA . SER A 1 798 ? 24.337 16.216 27.246 1.00 68.75 798 SER A CA 1
ATOM 6201 C C . SER A 1 798 ? 23.325 15.166 27.714 1.00 68.75 798 SER A C 1
ATOM 6203 O O . SER A 1 798 ? 22.814 15.241 28.828 1.00 68.75 798 SER A O 1
ATOM 6205 N N . THR A 1 799 ? 23.011 14.195 26.859 1.00 73.12 799 THR A N 1
ATOM 6206 C CA . THR A 1 799 ? 21.936 13.209 27.063 1.00 73.12 799 THR A CA 1
ATOM 6207 C C . THR A 1 799 ? 22.515 11.801 27.155 1.00 73.12 799 THR A C 1
ATOM 6209 O O . THR A 1 799 ? 23.406 11.450 26.383 1.00 73.12 799 THR A O 1
ATOM 6212 N N . GLY A 1 800 ? 22.029 10.995 28.092 1.00 67.50 800 GLY A N 1
ATOM 6213 C CA . GLY A 1 800 ? 22.415 9.598 28.293 1.00 67.50 800 GLY A CA 1
ATOM 6214 C C . GLY A 1 800 ? 21.179 8.720 28.461 1.00 67.50 800 GLY A C 1
ATOM 6215 O O . GLY A 1 800 ? 20.091 9.225 28.726 1.00 67.50 800 GLY A O 1
ATOM 6216 N N . TYR A 1 801 ? 21.334 7.408 28.302 1.00 63.66 801 TYR A N 1
ATOM 6217 C CA . TYR A 1 801 ? 20.233 6.452 28.441 1.00 63.66 801 TYR A CA 1
ATOM 6218 C C . TYR A 1 801 ? 20.373 5.698 29.755 1.00 63.66 801 TYR A C 1
ATOM 6220 O O . TYR A 1 801 ? 21.311 4.925 29.922 1.00 63.66 801 TYR A O 1
ATOM 6228 N N . LEU A 1 802 ? 19.470 5.942 30.699 1.00 61.31 802 LEU A N 1
ATOM 6229 C CA . LEU A 1 802 ? 19.430 5.237 31.970 1.00 61.31 802 LEU A CA 1
ATOM 6230 C C . LEU A 1 802 ? 18.696 3.909 31.791 1.00 61.31 802 LEU A C 1
ATOM 6232 O O . LEU A 1 802 ? 17.513 3.890 31.451 1.00 61.31 802 LEU A O 1
ATOM 6236 N N . ASN A 1 803 ? 19.391 2.814 32.075 1.00 55.78 803 ASN A N 1
ATOM 6237 C CA . ASN A 1 803 ? 18.792 1.502 32.229 1.00 55.78 803 ASN A CA 1
ATOM 6238 C C . ASN A 1 803 ? 18.090 1.434 33.599 1.00 55.78 803 ASN A C 1
ATOM 6240 O O . ASN A 1 803 ? 18.772 1.458 34.634 1.00 55.78 803 ASN A O 1
ATOM 6244 N N . PRO A 1 804 ? 16.752 1.344 33.643 1.00 47.16 804 PRO A N 1
ATOM 6245 C CA . PRO A 1 804 ? 16.000 1.507 34.886 1.00 47.16 804 PRO A CA 1
ATOM 6246 C C . PRO A 1 804 ? 16.196 0.349 35.877 1.00 47.16 804 PRO A C 1
ATOM 6248 O O . PRO A 1 804 ? 16.044 0.544 37.079 1.00 47.16 804 PRO A O 1
ATOM 6251 N N . ASN A 1 805 ? 16.605 -0.835 35.410 1.00 50.16 805 ASN A N 1
ATOM 6252 C CA . ASN A 1 805 ? 16.823 -2.003 36.271 1.00 50.16 805 ASN A CA 1
ATOM 6253 C C . ASN A 1 805 ? 18.165 -1.968 36.995 1.00 50.16 805 ASN A C 1
ATOM 6255 O O . ASN A 1 805 ? 18.301 -2.469 38.109 1.00 50.16 805 ASN A O 1
ATOM 6259 N N . THR A 1 806 ? 19.184 -1.420 36.334 1.00 58.28 806 THR A N 1
ATOM 6260 C CA . THR A 1 806 ? 20.556 -1.389 36.859 1.00 58.28 806 THR A CA 1
ATOM 6261 C C . THR A 1 806 ? 20.951 -0.024 37.411 1.00 58.28 806 THR A C 1
ATOM 6263 O O . THR A 1 806 ? 21.997 0.082 38.051 1.00 58.28 806 THR A O 1
ATOM 6266 N N . ASN A 1 807 ? 20.124 1.001 37.175 1.00 56.94 807 ASN A N 1
ATOM 6267 C CA . ASN A 1 807 ? 20.370 2.411 37.473 1.00 56.94 807 ASN A CA 1
ATOM 6268 C C . ASN A 1 807 ? 21.674 2.956 36.852 1.00 56.94 807 ASN A C 1
ATOM 6270 O O . ASN A 1 807 ? 22.295 3.886 37.373 1.00 56.94 807 ASN A O 1
ATOM 6274 N N . LYS A 1 808 ? 22.103 2.357 35.734 1.00 68.50 808 LYS A N 1
ATOM 6275 C CA . LYS A 1 808 ? 23.334 2.699 35.013 1.00 68.50 808 LYS A CA 1
ATOM 6276 C C . LYS A 1 808 ? 23.036 3.368 33.683 1.00 68.50 808 LYS A C 1
ATOM 6278 O O . LYS A 1 808 ? 22.018 3.102 33.060 1.00 68.50 808 LYS A O 1
ATOM 6283 N N . ILE A 1 809 ? 23.953 4.223 33.245 1.00 71.75 809 ILE A N 1
ATOM 6284 C CA . ILE A 1 809 ? 23.899 4.858 31.929 1.00 71.75 809 ILE A CA 1
ATOM 6285 C C . ILE A 1 809 ? 24.510 3.915 30.903 1.00 71.75 809 ILE A C 1
ATOM 6287 O O . ILE A 1 809 ? 25.714 3.633 30.966 1.00 71.75 809 ILE A O 1
ATOM 6291 N N . ASP A 1 810 ? 23.688 3.436 29.979 1.00 65.00 810 ASP A N 1
ATOM 6292 C CA . ASP A 1 810 ? 24.093 2.548 28.899 1.00 65.00 810 ASP A CA 1
ATOM 6293 C C . ASP A 1 810 ? 25.004 3.268 27.899 1.00 65.00 810 ASP A C 1
ATOM 6295 O O . ASP A 1 810 ? 25.029 4.497 27.781 1.00 65.00 810 ASP A O 1
ATOM 6299 N N . LEU A 1 811 ? 25.830 2.486 27.202 1.00 67.56 811 LEU A N 1
ATOM 6300 C CA . LEU A 1 811 ? 26.669 3.022 26.137 1.00 67.56 811 LEU A CA 1
ATOM 6301 C C . LEU A 1 811 ? 25.783 3.450 24.967 1.00 67.56 811 LEU A C 1
ATOM 6303 O O . LEU A 1 811 ? 24.842 2.745 24.609 1.00 67.56 811 LEU A O 1
ATOM 6307 N N . LEU A 1 812 ? 26.111 4.589 24.356 1.00 56.88 812 LEU A N 1
ATOM 6308 C CA . LEU A 1 812 ? 25.425 5.038 23.153 1.00 56.88 812 LEU A CA 1
ATOM 6309 C C . LEU A 1 812 ? 25.545 3.956 22.062 1.00 56.88 812 LEU A C 1
ATOM 6311 O O . LEU A 1 812 ? 26.664 3.481 21.826 1.00 56.88 812 LEU A O 1
ATOM 6315 N N . PRO A 1 813 ? 24.437 3.583 21.392 1.00 45.41 813 PRO A N 1
ATOM 6316 C CA . PRO A 1 813 ? 24.394 2.458 20.452 1.00 45.41 813 PRO A CA 1
ATOM 6317 C C . PRO A 1 813 ? 25.408 2.545 19.301 1.00 45.41 813 PRO A C 1
ATOM 6319 O O . PRO A 1 813 ? 25.793 1.525 18.736 1.00 45.41 813 PRO A O 1
ATOM 6322 N N . ASP A 1 814 ? 25.857 3.756 18.958 1.00 41.50 814 ASP A N 1
ATOM 6323 C CA . ASP A 1 814 ? 26.684 4.058 17.789 1.00 41.50 814 ASP A CA 1
ATOM 6324 C C . ASP A 1 814 ? 28.182 4.244 18.095 1.00 41.50 814 ASP A C 1
ATOM 6326 O O . ASP A 1 814 ? 28.996 4.258 17.169 1.00 41.50 814 ASP A O 1
ATOM 6330 N N . LYS A 1 815 ? 28.590 4.396 19.367 1.00 51.31 815 LYS A N 1
ATOM 6331 C CA . LYS A 1 815 ? 29.994 4.670 19.733 1.00 51.31 815 LYS A CA 1
ATOM 6332 C C . LYS A 1 815 ? 30.413 3.916 20.989 1.00 51.31 815 LYS A C 1
ATOM 6334 O O . LYS A 1 815 ? 30.313 4.424 22.107 1.00 51.31 815 LYS A O 1
ATOM 6339 N N . SER A 1 816 ? 30.956 2.718 20.777 1.00 44.19 816 SER A N 1
ATOM 6340 C CA . SER A 1 816 ? 31.511 1.811 21.788 1.00 44.19 816 SER A CA 1
ATOM 6341 C C . SER A 1 816 ? 32.548 2.507 22.684 1.00 44.19 816 SER A C 1
ATOM 6343 O O . SER A 1 816 ? 33.737 2.543 22.374 1.00 44.19 816 SER A O 1
ATOM 6345 N N . GLY A 1 817 ? 32.081 3.093 23.789 1.00 57.00 817 GLY A N 1
ATOM 6346 C CA . GLY A 1 817 ? 32.912 3.769 24.789 1.00 57.00 817 GLY A CA 1
ATOM 6347 C C . GLY A 1 817 ? 32.305 5.034 25.406 1.00 57.00 817 GLY A C 1
ATOM 6348 O O . GLY A 1 817 ? 32.753 5.436 26.478 1.00 57.00 817 GLY A O 1
ATOM 6349 N N . TYR A 1 818 ? 31.281 5.644 24.793 1.00 59.81 818 TYR A N 1
ATOM 6350 C CA . TYR A 1 818 ? 30.635 6.854 25.324 1.00 59.81 818 TYR A CA 1
ATOM 6351 C C . TYR A 1 818 ? 29.267 6.553 25.935 1.00 59.81 818 TYR A C 1
ATOM 6353 O O . TYR A 1 818 ? 28.474 5.826 25.354 1.00 59.81 818 TYR A O 1
ATOM 6361 N N . ARG A 1 819 ? 28.988 7.145 27.100 1.00 73.19 819 ARG A N 1
ATOM 6362 C CA . ARG A 1 819 ? 27.712 6.997 27.832 1.00 73.19 819 ARG A CA 1
ATOM 6363 C C . ARG A 1 819 ? 26.755 8.169 27.629 1.00 73.19 819 ARG A C 1
ATOM 6365 O O . ARG A 1 819 ? 25.558 8.045 27.828 1.00 73.19 819 ARG A O 1
ATOM 6372 N N . TRP A 1 820 ? 27.305 9.304 27.215 1.00 77.31 820 TRP A N 1
ATOM 6373 C CA . TRP A 1 820 ? 26.588 10.560 27.066 1.00 77.31 820 TRP A CA 1
ATOM 6374 C C . TRP A 1 820 ? 26.867 11.173 25.691 1.00 77.31 820 TRP A C 1
ATOM 6376 O O . TRP A 1 820 ? 27.962 11.010 25.122 1.00 77.31 820 TRP A O 1
ATOM 6386 N N . THR A 1 821 ? 25.874 11.859 25.125 1.00 71.06 821 THR A N 1
ATOM 6387 C CA . THR A 1 821 ? 25.972 12.544 23.830 1.00 71.06 821 THR A CA 1
ATOM 6388 C C . THR A 1 821 ? 26.974 13.697 23.890 1.00 71.06 821 THR A C 1
ATOM 6390 O O . THR A 1 821 ? 27.431 14.110 24.957 1.00 71.06 821 THR A O 1
ATOM 6393 N N . GLN A 1 822 ? 27.393 14.204 22.730 1.00 76.25 822 GLN A N 1
ATOM 6394 C CA . GLN A 1 822 ? 28.285 15.360 22.701 1.00 76.25 822 GLN A CA 1
ATOM 6395 C C . GLN A 1 822 ? 27.566 16.570 23.304 1.00 76.25 822 GLN A C 1
ATOM 6397 O O . GLN A 1 822 ? 26.431 16.813 22.907 1.00 76.25 822 GLN A O 1
ATOM 6402 N N . PRO A 1 823 ? 28.199 17.318 24.224 1.00 73.12 823 PRO A N 1
ATOM 6403 C CA . PRO A 1 823 ? 27.612 18.531 24.771 1.00 73.12 823 PRO A CA 1
ATOM 6404 C C . PRO A 1 823 ? 27.220 19.527 23.676 1.00 73.12 823 PRO A C 1
ATOM 6406 O O . PRO A 1 823 ? 28.055 19.875 22.838 1.00 73.12 823 PRO A O 1
ATOM 6409 N N . VAL A 1 824 ? 25.977 20.003 23.703 1.00 61.78 824 VAL A N 1
ATOM 6410 C CA . VAL A 1 824 ? 25.443 21.043 22.801 1.00 61.78 824 VAL A CA 1
ATOM 6411 C C . VAL A 1 824 ? 24.952 22.241 23.606 1.00 61.78 824 VAL A C 1
ATOM 6413 O O . VAL A 1 824 ? 24.598 22.088 24.769 1.00 61.78 824 VAL A O 1
ATOM 6416 N N . ILE A 1 825 ? 24.962 23.444 23.030 1.00 64.12 825 ILE A N 1
ATOM 6417 C CA . ILE A 1 825 ? 24.554 24.665 23.743 1.00 64.12 825 ILE A CA 1
ATOM 6418 C C . ILE A 1 825 ? 23.036 24.640 23.976 1.00 64.12 825 ILE A C 1
ATOM 6420 O O . ILE A 1 825 ? 22.263 24.429 23.050 1.00 64.12 825 ILE A O 1
ATOM 6424 N N . PHE A 1 826 ? 22.635 24.866 25.222 1.00 57.97 826 PHE A N 1
ATOM 6425 C CA . PHE A 1 826 ? 21.262 24.960 25.722 1.00 57.97 826 PHE A CA 1
ATOM 6426 C C . PHE A 1 826 ? 20.825 26.417 25.990 1.00 57.97 826 PHE A C 1
ATOM 6428 O O . PHE A 1 826 ? 19.636 26.709 26.032 1.00 57.97 826 PHE A O 1
ATOM 6435 N N . SER A 1 827 ? 21.768 27.348 26.185 1.00 47.78 827 SER A N 1
ATOM 6436 C CA . SER A 1 827 ? 21.470 28.750 26.535 1.00 47.78 827 SER A CA 1
ATOM 6437 C C . SER A 1 827 ? 20.963 29.587 25.338 1.00 47.78 827 SER A C 1
ATOM 6439 O O . SER A 1 827 ? 21.537 29.474 24.254 1.00 47.78 827 SER A O 1
ATOM 6441 N N . PRO A 1 828 ? 19.991 30.509 25.530 1.00 40.22 828 PRO A N 1
ATOM 6442 C CA . PRO A 1 828 ? 19.475 31.420 24.494 1.00 40.22 828 PRO A CA 1
ATOM 6443 C C . PRO A 1 828 ? 20.446 32.554 24.090 1.00 40.22 828 PRO A C 1
ATOM 6445 O O . PRO A 1 828 ? 20.041 33.522 23.450 1.00 40.22 828 PRO A O 1
ATOM 6448 N N . LEU A 1 829 ? 21.728 32.480 24.466 1.00 41.88 829 LEU A N 1
ATOM 6449 C CA . LEU A 1 829 ? 22.682 33.587 24.338 1.00 41.88 829 LEU A CA 1
ATOM 6450 C C . LEU A 1 829 ? 23.451 33.660 23.001 1.00 41.88 829 LEU A C 1
ATOM 6452 O O . LEU A 1 829 ? 24.392 34.443 22.917 1.00 41.88 829 LEU A O 1
ATOM 6456 N N . ASN A 1 830 ? 23.125 32.877 21.964 1.00 36.50 830 ASN A N 1
ATOM 6457 C CA . ASN A 1 830 ? 23.910 32.921 20.721 1.00 36.50 830 ASN A CA 1
ATOM 6458 C C . ASN A 1 830 ? 23.070 32.684 19.456 1.00 36.50 830 ASN A C 1
ATOM 6460 O O . ASN A 1 830 ? 22.816 31.549 19.061 1.00 36.50 830 ASN A O 1
ATOM 6464 N N . GLY A 1 831 ? 22.698 33.770 18.779 1.00 42.12 831 GLY A N 1
ATOM 6465 C CA . GLY A 1 831 ? 22.574 33.740 17.325 1.00 42.12 831 GLY A CA 1
ATOM 6466 C C . GLY A 1 831 ? 23.963 33.952 16.725 1.00 42.12 831 GLY A C 1
ATOM 6467 O O . GLY A 1 831 ? 24.592 34.929 17.112 1.00 42.12 831 GLY A O 1
ATOM 6468 N N . GLU A 1 832 ? 24.429 33.015 15.881 1.00 34.22 832 GLU A N 1
ATOM 6469 C CA . GLU A 1 832 ? 25.293 33.142 14.672 1.00 34.22 832 GLU A CA 1
ATOM 6470 C C . GLU A 1 832 ? 25.609 31.714 14.095 1.00 34.22 832 GLU A C 1
ATOM 6472 O O . GLU A 1 832 ? 25.642 30.742 14.848 1.00 34.22 832 GLU A O 1
ATOM 6477 N N . ASN A 1 833 ? 25.780 31.563 12.762 1.00 38.66 833 ASN A N 1
ATOM 6478 C CA . ASN A 1 833 ? 25.780 30.297 11.951 1.00 38.66 833 ASN A CA 1
ATOM 6479 C C . ASN A 1 833 ? 27.077 29.408 11.992 1.00 38.66 833 ASN A C 1
ATOM 6481 O O . ASN A 1 833 ? 28.144 29.919 12.322 1.00 38.66 833 ASN A O 1
ATOM 6485 N N . GLY A 1 834 ? 27.035 28.114 11.555 1.00 35.41 834 GLY A N 1
ATOM 6486 C CA . GLY A 1 834 ? 28.191 27.153 11.484 1.00 35.41 834 GLY A CA 1
ATOM 6487 C C . GLY A 1 834 ? 28.309 26.206 10.235 1.00 35.41 834 GLY A C 1
ATOM 6488 O O . GLY A 1 834 ? 27.386 26.175 9.429 1.00 35.41 834 GLY A O 1
ATOM 6489 N N . SER A 1 835 ? 29.441 25.463 10.079 1.00 40.47 835 SER A N 1
ATOM 6490 C CA . SER A 1 835 ? 30.039 24.841 8.833 1.00 40.47 835 SER A CA 1
ATOM 6491 C C . SER A 1 835 ? 30.075 23.265 8.701 1.00 40.47 835 SER A C 1
ATOM 6493 O O . SER A 1 835 ? 29.804 22.581 9.682 1.00 40.47 835 SER A O 1
ATOM 6495 N N . ASP A 1 836 ? 30.495 22.685 7.540 1.00 41.06 836 ASP A N 1
ATOM 6496 C CA . ASP A 1 836 ? 30.326 21.255 7.055 1.00 41.06 836 ASP A CA 1
ATOM 6497 C C . ASP A 1 836 ? 31.345 20.117 7.501 1.00 41.06 836 ASP A C 1
ATOM 6499 O O . ASP A 1 836 ? 32.419 20.427 8.018 1.00 41.06 836 ASP A O 1
ATOM 6503 N N . GLY A 1 837 ? 31.057 18.790 7.265 1.00 45.09 837 GLY A N 1
ATOM 6504 C CA . GLY A 1 837 ? 31.760 17.551 7.800 1.00 45.09 837 GLY A CA 1
ATOM 6505 C C . GLY A 1 837 ? 32.282 16.391 6.844 1.00 45.09 837 GLY A C 1
ATOM 6506 O O . GLY A 1 837 ? 32.253 16.557 5.632 1.00 45.09 837 GLY A O 1
ATOM 6507 N N . ARG A 1 838 ? 32.803 15.232 7.384 1.00 48.34 838 ARG A N 1
ATOM 6508 C CA . ARG A 1 838 ? 33.795 14.206 6.819 1.00 48.34 838 ARG A CA 1
ATOM 6509 C C . ARG A 1 838 ? 33.247 12.781 6.405 1.00 48.34 838 ARG A C 1
ATOM 6511 O O . ARG A 1 838 ? 32.331 12.315 7.075 1.00 48.34 838 ARG A O 1
ATOM 6518 N N . GLY A 1 839 ? 33.843 12.047 5.420 1.00 50.53 839 GLY A N 1
ATOM 6519 C CA . GLY A 1 839 ? 33.319 10.786 4.780 1.00 50.53 839 GLY A CA 1
ATOM 6520 C C . GLY A 1 839 ? 34.171 9.465 4.769 1.00 50.53 839 GLY A C 1
ATOM 6521 O O . GLY A 1 839 ? 35.236 9.387 5.386 1.00 50.53 839 GLY A O 1
ATOM 6522 N N . VAL A 1 840 ? 33.661 8.387 4.120 1.00 58.91 840 VAL A N 1
ATOM 6523 C CA . VAL A 1 840 ? 34.190 6.981 4.075 1.00 58.91 840 VAL A CA 1
ATOM 6524 C C . VAL A 1 840 ? 34.775 6.607 2.697 1.00 58.91 840 VAL A C 1
ATOM 6526 O O . VAL A 1 840 ? 34.143 6.890 1.682 1.00 58.91 840 VAL A O 1
ATOM 6529 N N . ARG A 1 841 ? 35.896 5.853 2.657 1.00 71.81 841 ARG A N 1
ATOM 6530 C CA . ARG A 1 841 ? 36.685 5.595 1.432 1.00 71.81 841 ARG A CA 1
ATOM 6531 C C . ARG A 1 841 ? 36.511 4.220 0.764 1.00 71.81 841 ARG A C 1
ATOM 6533 O O . ARG A 1 841 ? 36.468 4.173 -0.462 1.00 71.81 841 ARG A O 1
ATOM 6540 N N . SER A 1 842 ? 36.495 3.088 1.491 1.00 67.88 842 SER A N 1
ATOM 6541 C CA . SER A 1 842 ? 36.332 1.737 0.881 1.00 67.88 842 SER A CA 1
ATOM 6542 C C . SER A 1 842 ? 35.978 0.609 1.870 1.00 67.88 842 SER A C 1
ATOM 6544 O O . SER A 1 842 ? 36.276 0.732 3.050 1.00 67.88 842 SER A O 1
ATOM 6546 N N . VAL A 1 843 ? 35.396 -0.513 1.405 1.00 79.50 843 VAL A N 1
ATOM 6547 C CA . VAL A 1 843 ? 35.082 -1.726 2.208 1.00 79.50 843 VAL A CA 1
ATOM 6548 C C . VAL A 1 843 ? 35.350 -3.016 1.403 1.00 79.50 843 VAL A C 1
ATOM 6550 O O . VAL A 1 843 ? 35.008 -3.072 0.229 1.00 79.50 843 VAL A O 1
ATOM 6553 N N . THR A 1 844 ? 35.950 -4.062 1.995 1.00 84.94 844 THR A N 1
ATOM 6554 C CA . THR A 1 844 ? 36.336 -5.340 1.343 1.00 84.94 844 THR A CA 1
ATOM 6555 C C . THR A 1 844 ? 35.943 -6.574 2.173 1.00 84.94 844 THR A C 1
ATOM 6557 O O . THR A 1 844 ? 36.280 -6.653 3.350 1.00 84.94 844 THR A O 1
ATOM 6560 N N . MET A 1 845 ? 35.303 -7.583 1.567 1.00 79.56 845 MET A N 1
ATOM 6561 C CA . MET A 1 845 ? 34.923 -8.845 2.234 1.00 79.56 845 MET A CA 1
ATOM 6562 C C . MET A 1 845 ? 36.024 -9.920 2.159 1.00 79.56 845 MET A C 1
ATOM 6564 O O . MET A 1 845 ? 36.668 -10.096 1.127 1.00 79.56 845 MET A O 1
ATOM 6568 N N . GLN A 1 846 ? 36.229 -10.658 3.252 1.00 87.94 846 GLN A N 1
ATOM 6569 C CA . GLN A 1 846 ? 37.173 -11.770 3.394 1.00 87.94 846 GLN A CA 1
ATOM 6570 C C . GLN A 1 846 ? 36.452 -13.057 3.827 1.00 87.94 846 GLN A C 1
ATOM 6572 O O . GLN A 1 846 ? 35.461 -13.004 4.546 1.00 87.94 846 GLN A O 1
ATOM 6577 N N . TYR A 1 847 ? 36.989 -14.208 3.425 1.00 86.44 847 TYR A N 1
ATOM 6578 C CA . TYR A 1 847 ? 36.466 -15.566 3.563 1.00 86.44 847 TYR A CA 1
ATOM 6579 C C . TYR A 1 847 ? 37.492 -16.477 4.254 1.00 86.44 847 TYR A C 1
ATOM 6581 O O . TYR A 1 847 ? 38.694 -16.311 4.052 1.00 86.44 847 TYR A O 1
ATOM 6589 N N . TYR A 1 848 ? 37.035 -17.463 5.021 1.00 86.06 848 TYR A N 1
ATOM 6590 C CA . TYR A 1 848 ? 37.858 -18.429 5.750 1.00 86.06 848 TYR A CA 1
ATOM 6591 C C . TYR A 1 848 ? 37.230 -19.823 5.646 1.00 86.06 848 TYR A C 1
ATOM 6593 O O . TYR A 1 848 ? 36.097 -20.032 6.074 1.00 86.06 848 TYR A O 1
ATOM 6601 N N . LYS A 1 849 ? 37.952 -20.795 5.073 1.00 87.12 849 LYS A N 1
ATOM 6602 C CA . LYS A 1 849 ? 37.485 -22.190 4.967 1.00 87.12 849 LYS A CA 1
ATOM 6603 C C . LYS A 1 849 ? 37.775 -22.934 6.267 1.00 87.12 849 LYS A C 1
ATOM 6605 O O . LYS A 1 849 ? 38.933 -23.197 6.572 1.00 87.12 849 LYS A O 1
ATOM 6610 N N . SER A 1 850 ? 36.740 -23.264 7.023 1.00 84.06 850 SER A N 1
ATOM 6611 C CA . SER A 1 850 ? 36.838 -23.958 8.303 1.00 84.06 850 SER A CA 1
ATOM 6612 C C . SER A 1 850 ? 36.453 -25.432 8.190 1.00 84.06 850 SER A C 1
ATOM 6614 O O . SER A 1 850 ? 35.579 -25.814 7.422 1.00 84.06 850 SER A O 1
ATOM 6616 N N . THR A 1 851 ? 37.078 -26.265 9.011 1.00 84.38 851 THR A N 1
ATOM 6617 C CA . THR A 1 851 ? 36.669 -27.659 9.281 1.00 84.38 851 THR A CA 1
ATOM 6618 C C . THR A 1 851 ? 35.574 -27.754 10.345 1.00 84.38 851 THR A C 1
ATOM 6620 O O . THR A 1 851 ? 35.216 -28.849 10.765 1.00 84.38 851 THR A O 1
ATOM 6623 N N . SER A 1 852 ? 35.070 -26.616 10.831 1.00 74.12 852 SER A N 1
ATOM 6624 C CA . SER A 1 852 ? 34.082 -26.550 11.905 1.00 74.12 852 SER A CA 1
ATOM 6625 C C . SER A 1 852 ? 32.966 -25.547 11.580 1.00 74.12 852 SER A C 1
ATOM 6627 O O . SER A 1 852 ? 33.262 -24.421 11.157 1.00 74.12 852 SER A O 1
ATOM 6629 N N . PRO A 1 853 ? 31.690 -25.913 11.821 1.00 72.19 853 PRO A N 1
ATOM 6630 C CA . PRO A 1 853 ? 30.554 -25.004 11.684 1.00 72.19 853 PRO A CA 1
ATOM 6631 C C . PRO A 1 853 ? 30.484 -23.952 12.788 1.00 72.19 853 PRO A C 1
ATOM 6633 O O . PRO A 1 853 ? 29.764 -22.972 12.634 1.00 72.19 853 PRO A O 1
ATOM 6636 N N . THR A 1 854 ? 31.191 -24.153 13.904 1.00 78.56 854 THR A N 1
ATOM 6637 C CA . THR A 1 854 ? 31.059 -23.326 15.116 1.00 78.56 854 THR A CA 1
ATOM 6638 C C . THR A 1 854 ? 32.342 -22.596 15.510 1.00 78.56 854 THR A C 1
ATOM 6640 O O . THR A 1 854 ? 32.312 -21.744 16.394 1.00 78.56 854 THR A O 1
ATOM 6643 N N . SER A 1 855 ? 33.472 -22.882 14.858 1.00 81.19 855 SER A N 1
ATOM 6644 C CA . SER A 1 855 ? 34.745 -22.200 15.107 1.00 81.19 855 SER A CA 1
ATOM 6645 C C . SER A 1 855 ? 35.598 -22.079 13.843 1.00 81.19 855 SER A C 1
ATOM 6647 O O . SER A 1 855 ? 35.504 -22.905 12.939 1.00 81.19 855 SER A O 1
ATOM 6649 N N . LEU A 1 856 ? 36.456 -21.055 13.777 1.00 84.69 856 LEU A N 1
ATOM 6650 C CA . LEU A 1 856 ? 37.435 -20.869 12.698 1.00 84.69 856 LEU A CA 1
ATOM 6651 C C . LEU A 1 856 ? 38.626 -21.808 12.926 1.00 84.69 856 LEU A C 1
ATOM 6653 O O . LEU A 1 856 ? 39.509 -21.510 13.728 1.00 84.69 856 LEU A O 1
ATOM 6657 N N . SER A 1 857 ? 38.639 -22.957 12.251 1.00 80.38 857 SER A N 1
ATOM 6658 C CA . SER A 1 857 ? 39.662 -23.987 12.436 1.00 80.38 857 SER A CA 1
ATOM 6659 C C . SER A 1 857 ? 40.135 -24.551 11.099 1.00 80.38 857 SER A C 1
ATOM 6661 O O . SER A 1 857 ? 39.338 -25.048 10.302 1.00 80.38 857 SER A O 1
ATOM 6663 N N . GLY A 1 858 ? 41.448 -24.514 10.863 1.00 73.94 858 GLY A N 1
ATOM 6664 C CA . GLY A 1 858 ? 42.084 -25.153 9.705 1.00 73.94 858 GLY A CA 1
ATOM 6665 C C . GLY A 1 858 ? 42.156 -24.318 8.417 1.00 73.94 858 GLY A C 1
ATOM 6666 O O . GLY A 1 858 ? 42.542 -24.873 7.392 1.00 73.94 858 GLY A O 1
ATOM 6667 N N . GLY A 1 859 ? 41.833 -23.017 8.452 1.00 78.75 859 GLY A N 1
ATOM 6668 C CA . GLY A 1 859 ? 41.870 -22.114 7.288 1.00 78.75 859 GLY A CA 1
ATOM 6669 C C . GLY A 1 859 ? 42.661 -20.813 7.490 1.00 78.75 859 GLY A C 1
ATOM 6670 O O . GLY A 1 859 ? 43.334 -20.608 8.503 1.00 78.75 859 GLY A O 1
ATOM 6671 N N . SER A 1 860 ? 42.556 -19.895 6.529 1.00 86.25 860 SER A N 1
ATOM 6672 C CA . SER A 1 860 ? 43.083 -18.524 6.605 1.00 86.25 860 SER A CA 1
ATOM 6673 C C . SER A 1 860 ? 42.140 -17.534 5.913 1.00 86.25 860 SER A C 1
ATOM 6675 O O . SER A 1 860 ? 41.360 -17.920 5.042 1.00 86.25 860 SER A O 1
ATOM 6677 N N . TRP A 1 861 ? 42.187 -16.261 6.328 1.00 87.56 861 TRP A N 1
ATOM 6678 C CA . TRP A 1 861 ? 41.356 -15.201 5.752 1.00 87.56 861 TRP A CA 1
ATOM 6679 C C . TRP A 1 861 ? 41.885 -14.781 4.383 1.00 87.56 861 TRP A C 1
ATOM 6681 O O . TRP A 1 861 ? 43.036 -14.373 4.249 1.00 87.56 861 TRP A O 1
ATOM 6691 N N . SER A 1 862 ? 41.020 -14.847 3.382 1.00 82.38 862 SER A N 1
ATOM 6692 C CA . SER A 1 862 ? 41.303 -14.512 1.991 1.00 82.38 862 SER A CA 1
ATOM 6693 C C . SER A 1 862 ? 40.192 -13.625 1.456 1.00 82.38 862 SER A C 1
ATOM 6695 O O . SER A 1 862 ? 39.031 -13.894 1.711 1.00 82.38 862 SER A O 1
ATOM 6697 N N . SER A 1 863 ? 40.484 -12.601 0.661 1.00 80.12 863 SER A N 1
ATOM 6698 C CA . SER A 1 863 ? 39.435 -11.856 -0.059 1.00 80.12 863 SER A CA 1
ATOM 6699 C C . SER A 1 863 ? 38.801 -12.658 -1.208 1.00 80.12 863 SER A C 1
ATOM 6701 O O . SER A 1 863 ? 37.860 -12.196 -1.845 1.00 80.12 863 SER A O 1
ATOM 6703 N N . THR A 1 864 ? 39.297 -13.873 -1.470 1.00 75.81 864 THR A N 1
ATOM 6704 C CA . THR A 1 864 ? 38.780 -14.794 -2.489 1.00 75.81 864 THR A CA 1
ATOM 6705 C C . THR A 1 864 ? 38.067 -15.967 -1.826 1.00 75.81 864 THR A C 1
ATOM 6707 O O . THR A 1 864 ? 38.658 -16.668 -1.002 1.00 75.81 864 THR A O 1
ATOM 6710 N N . ALA A 1 865 ? 36.806 -16.183 -2.203 1.00 75.19 865 ALA A N 1
ATOM 6711 C CA . ALA A 1 865 ? 35.973 -17.239 -1.642 1.00 75.19 865 ALA A CA 1
ATOM 6712 C C . ALA A 1 865 ? 36.504 -18.642 -2.014 1.00 75.19 865 ALA A C 1
ATOM 6714 O O . ALA A 1 865 ? 36.750 -18.906 -3.194 1.00 75.19 865 ALA A O 1
ATOM 6715 N N . PRO A 1 866 ? 36.686 -19.549 -1.040 1.00 73.31 866 PRO A N 1
ATOM 6716 C CA . PRO A 1 866 ? 37.090 -20.928 -1.295 1.00 73.31 866 PRO A CA 1
ATOM 6717 C C . PRO A 1 866 ? 35.921 -21.767 -1.841 1.00 73.31 866 PRO A C 1
ATOM 6719 O O . PRO A 1 866 ? 34.766 -21.527 -1.503 1.00 73.31 866 PRO A O 1
ATOM 6722 N N . SER A 1 867 ? 36.210 -22.781 -2.661 1.00 69.75 867 SER A N 1
ATOM 6723 C CA . SER A 1 867 ? 35.190 -23.689 -3.201 1.00 69.75 867 SER A CA 1
ATOM 6724 C C . SER A 1 867 ? 34.603 -24.604 -2.118 1.00 69.75 867 SER A C 1
ATOM 6726 O O . SER A 1 867 ? 35.344 -25.144 -1.283 1.00 69.75 867 SER A O 1
ATOM 6728 N N . ALA A 1 868 ? 33.277 -24.781 -2.160 1.00 59.47 868 ALA A N 1
ATOM 6729 C CA . ALA A 1 868 ? 32.542 -25.657 -1.255 1.00 59.47 868 ALA A CA 1
ATOM 6730 C C . ALA A 1 868 ? 33.006 -27.111 -1.423 1.00 59.47 868 ALA A C 1
ATOM 6732 O O . ALA A 1 868 ? 33.139 -27.611 -2.539 1.00 59.47 868 ALA A O 1
ATOM 6733 N N . GLU A 1 869 ? 33.287 -27.764 -0.302 1.00 68.62 869 GLU A N 1
ATOM 6734 C CA . GLU A 1 869 ? 33.797 -29.129 -0.238 1.00 68.62 869 GLU A CA 1
ATOM 6735 C C . GLU A 1 869 ? 33.081 -29.855 0.894 1.00 68.62 869 GLU A C 1
ATOM 6737 O O . GLU A 1 869 ? 32.811 -29.259 1.940 1.00 68.62 869 GLU A O 1
ATOM 6742 N N . ASP A 1 870 ? 32.761 -31.125 0.668 1.00 62.56 870 ASP A N 1
ATOM 6743 C CA . ASP A 1 870 ? 32.053 -31.940 1.647 1.00 62.56 870 ASP A CA 1
ATOM 6744 C C . ASP A 1 870 ? 32.862 -32.046 2.953 1.00 62.56 870 ASP A C 1
ATOM 6746 O O . ASP A 1 870 ? 34.072 -32.273 2.935 1.00 62.56 870 ASP A O 1
ATOM 6750 N N . GLY A 1 871 ? 32.203 -31.820 4.091 1.00 67.19 871 GLY A N 1
ATOM 6751 C CA . GLY A 1 871 ? 32.844 -31.775 5.413 1.00 67.19 871 GLY A CA 1
ATOM 6752 C C . GLY A 1 871 ? 33.531 -30.454 5.809 1.00 67.19 871 GLY A C 1
ATOM 6753 O O . GLY A 1 871 ? 34.208 -30.432 6.837 1.00 67.19 871 GLY A O 1
ATOM 6754 N N . TYR A 1 872 ? 33.366 -29.359 5.051 1.00 72.12 872 TYR A N 1
ATOM 6755 C CA . TYR A 1 872 ? 33.917 -28.031 5.378 1.00 72.12 872 TYR A CA 1
ATOM 6756 C C . TYR A 1 872 ? 32.847 -26.923 5.395 1.00 72.12 872 TYR A C 1
ATOM 6758 O O . TYR A 1 872 ? 31.868 -26.965 4.657 1.00 72.12 872 TYR A O 1
ATOM 6766 N N . TRP A 1 873 ? 33.083 -25.887 6.205 1.00 78.12 873 TRP A N 1
ATOM 6767 C CA . TRP A 1 873 ? 32.204 -24.735 6.428 1.00 78.12 873 TRP A CA 1
ATOM 6768 C C . TRP A 1 873 ? 32.928 -23.428 6.117 1.00 78.12 873 TRP A C 1
ATOM 6770 O O . TRP A 1 873 ? 34.045 -23.199 6.575 1.00 78.12 873 TRP A O 1
ATOM 6780 N N . ILE A 1 874 ? 32.307 -22.543 5.345 1.00 84.44 874 ILE A N 1
ATOM 6781 C CA . ILE A 1 874 ? 32.903 -21.255 4.963 1.00 84.44 874 ILE A CA 1
ATOM 6782 C C . ILE A 1 874 ? 32.440 -20.158 5.927 1.00 84.44 874 ILE A C 1
ATOM 6784 O O . ILE A 1 874 ? 31.263 -20.084 6.263 1.00 84.44 874 ILE A O 1
ATOM 6788 N N . TRP A 1 875 ? 33.372 -19.304 6.351 1.00 86.56 875 TRP A N 1
ATOM 6789 C CA . TRP A 1 875 ? 33.141 -18.153 7.227 1.00 86.56 875 TRP A CA 1
ATOM 6790 C C . TRP A 1 875 ? 33.530 -16.836 6.538 1.00 86.56 875 TRP A C 1
ATOM 6792 O O . TRP A 1 875 ? 34.439 -16.844 5.712 1.00 86.56 875 TRP A O 1
ATOM 6802 N N . THR A 1 876 ? 32.901 -15.703 6.877 1.00 86.94 876 THR A N 1
ATOM 6803 C CA . THR A 1 876 ? 33.107 -14.390 6.214 1.00 86.94 876 THR A CA 1
ATOM 6804 C C . THR A 1 876 ? 33.194 -13.196 7.174 1.00 86.94 876 THR A C 1
ATOM 6806 O O . THR A 1 876 ? 32.550 -13.233 8.216 1.00 86.94 876 THR A O 1
ATOM 6809 N N . ARG A 1 877 ? 33.938 -12.128 6.816 1.00 86.31 877 ARG A N 1
ATOM 6810 C CA . ARG A 1 877 ? 34.031 -10.819 7.527 1.00 86.31 877 ARG A CA 1
ATOM 6811 C C . ARG A 1 877 ? 34.324 -9.633 6.579 1.00 86.31 877 ARG A C 1
ATOM 6813 O O . ARG A 1 877 ? 34.789 -9.873 5.470 1.00 86.31 877 ARG A O 1
ATOM 6820 N N . LEU A 1 878 ? 34.153 -8.373 7.006 1.00 80.00 878 LEU A N 1
ATOM 6821 C CA . LEU A 1 878 ? 34.468 -7.144 6.235 1.00 80.00 878 LEU A CA 1
ATOM 6822 C C . LEU A 1 878 ? 35.709 -6.394 6.765 1.00 80.00 878 LEU A C 1
ATOM 6824 O O . LEU A 1 878 ? 36.042 -6.512 7.940 1.00 80.00 878 LEU A O 1
ATOM 6828 N N . TYR A 1 879 ? 36.355 -5.604 5.902 1.00 85.31 879 TYR A N 1
ATOM 6829 C CA . TYR A 1 879 ? 37.501 -4.710 6.147 1.00 85.31 879 TYR A CA 1
ATOM 6830 C C . TYR A 1 879 ? 37.229 -3.315 5.538 1.00 85.31 879 TYR A C 1
ATOM 6832 O O . TYR A 1 879 ? 37.077 -3.230 4.326 1.00 85.31 879 TYR A O 1
ATOM 6840 N N . ILE A 1 880 ? 37.136 -2.242 6.330 1.00 78.94 880 ILE A N 1
ATOM 6841 C CA . ILE A 1 880 ? 36.644 -0.889 5.963 1.00 78.94 880 ILE A CA 1
ATOM 6842 C C . ILE A 1 880 ? 37.768 0.152 6.096 1.00 78.94 880 ILE A C 1
ATOM 6844 O O . ILE A 1 880 ? 38.491 0.072 7.072 1.00 78.94 880 ILE A O 1
ATOM 6848 N N . VAL A 1 881 ? 37.891 1.142 5.198 1.00 75.12 881 VAL A N 1
ATOM 6849 C CA . VAL A 1 881 ? 38.893 2.236 5.198 1.00 75.12 881 VAL A CA 1
ATOM 6850 C C . VAL A 1 881 ? 38.216 3.614 5.006 1.00 75.12 881 VAL A C 1
ATOM 6852 O O . VAL A 1 881 ? 37.331 3.737 4.159 1.00 75.12 881 VAL A O 1
ATOM 6855 N N . PHE A 1 882 ? 38.635 4.656 5.733 1.00 79.31 882 PHE A N 1
ATOM 6856 C CA . PHE A 1 882 ? 38.077 6.025 5.736 1.00 79.31 882 PHE A CA 1
ATOM 6857 C C . PHE A 1 882 ? 38.891 7.029 4.890 1.00 79.31 882 PHE A C 1
ATOM 6859 O O . PHE A 1 882 ? 39.998 6.721 4.439 1.00 79.31 882 PHE A O 1
ATOM 6866 N N . ASP A 1 883 ? 38.345 8.229 4.638 1.00 72.94 883 ASP A N 1
ATOM 6867 C CA . ASP A 1 883 ? 38.961 9.245 3.755 1.00 72.94 883 ASP A CA 1
ATOM 6868 C C . ASP A 1 883 ? 40.278 9.819 4.296 1.00 72.94 883 ASP A C 1
ATOM 6870 O O . ASP A 1 883 ? 41.123 10.281 3.527 1.00 72.94 883 ASP A O 1
ATOM 6874 N N . ASP A 1 884 ? 40.492 9.735 5.608 1.00 65.62 884 ASP A N 1
ATOM 6875 C CA . ASP A 1 884 ? 41.763 10.057 6.264 1.00 65.62 884 ASP A CA 1
ATOM 6876 C C . ASP A 1 884 ? 42.750 8.873 6.303 1.00 65.62 884 ASP A C 1
ATOM 6878 O O . ASP A 1 884 ? 43.887 9.030 6.751 1.00 65.62 884 ASP A O 1
ATOM 6882 N N . GLY A 1 885 ? 42.358 7.714 5.764 1.00 63.69 885 GLY A N 1
ATOM 6883 C CA . GLY A 1 885 ? 43.189 6.518 5.640 1.00 63.69 885 GLY A CA 1
ATOM 6884 C C . GLY A 1 885 ? 43.104 5.534 6.810 1.00 63.69 885 GLY A C 1
ATOM 6885 O O . GLY A 1 885 ? 43.810 4.524 6.763 1.00 63.69 885 GLY A O 1
ATOM 6886 N N . ASP A 1 886 ? 42.268 5.786 7.823 1.00 72.12 886 ASP A N 1
ATOM 6887 C CA . ASP A 1 886 ? 42.049 4.856 8.946 1.00 72.12 886 ASP A CA 1
ATOM 6888 C C . ASP A 1 886 ? 41.204 3.632 8.534 1.00 72.12 886 ASP A C 1
ATOM 6890 O O . ASP A 1 886 ? 40.522 3.693 7.512 1.00 72.12 886 ASP A O 1
ATOM 6894 N N . TYR A 1 887 ? 41.229 2.515 9.278 1.00 81.06 887 TYR A N 1
ATOM 6895 C CA . TYR A 1 887 ? 40.497 1.290 8.900 1.00 81.06 887 TYR A CA 1
ATOM 6896 C C . TYR A 1 887 ? 39.932 0.447 10.063 1.00 81.06 887 TYR A C 1
ATOM 6898 O O . TYR A 1 887 ? 40.421 0.495 11.187 1.00 81.06 887 TYR A O 1
ATOM 6906 N N . SER A 1 888 ? 38.933 -0.408 9.789 1.00 77.62 888 SER A N 1
ATOM 6907 C CA . SER A 1 888 ? 38.314 -1.340 10.755 1.00 77.62 888 SER A CA 1
ATOM 6908 C C . SER A 1 888 ? 37.904 -2.693 10.133 1.00 77.62 888 SER A C 1
ATOM 6910 O O . SER A 1 888 ? 37.900 -2.843 8.915 1.00 77.62 888 SER A O 1
ATOM 6912 N N . TYR A 1 889 ? 37.581 -3.708 10.951 1.00 82.69 889 TYR A N 1
ATOM 6913 C CA . TYR A 1 889 ? 37.043 -5.005 10.493 1.00 82.69 889 TYR A CA 1
ATOM 6914 C C . TYR A 1 889 ? 35.740 -5.359 11.217 1.00 82.69 889 TYR A C 1
ATOM 6916 O O . TYR A 1 889 ? 35.563 -4.982 12.374 1.00 82.69 889 TYR A O 1
ATOM 6924 N N . THR A 1 890 ? 34.877 -6.153 10.581 1.00 71.88 890 THR A N 1
ATOM 6925 C CA . THR A 1 890 ? 33.676 -6.715 11.222 1.00 71.88 890 THR A CA 1
ATOM 6926 C C . THR A 1 890 ? 33.904 -8.131 11.761 1.00 71.88 890 THR A C 1
ATOM 6928 O O . THR A 1 890 ? 34.915 -8.783 11.476 1.00 71.88 890 THR A O 1
ATOM 6931 N N . ASN A 1 891 ? 32.951 -8.616 12.561 1.00 78.25 891 ASN A N 1
ATOM 6932 C CA . ASN A 1 891 ? 32.986 -9.956 13.142 1.00 78.25 891 ASN A CA 1
ATOM 6933 C C . ASN A 1 891 ? 32.786 -11.048 12.079 1.00 78.25 891 ASN A C 1
ATOM 6935 O O . ASN A 1 891 ? 32.044 -10.875 11.116 1.00 78.25 891 ASN A O 1
ATOM 6939 N N . ALA A 1 892 ? 33.453 -12.187 12.277 1.00 80.75 892 ALA A N 1
ATOM 6940 C CA . ALA A 1 892 ? 33.404 -13.320 11.362 1.00 80.75 892 ALA A CA 1
ATOM 6941 C C . ALA A 1 892 ? 32.189 -14.226 11.615 1.00 80.75 892 ALA A C 1
ATOM 6943 O O . ALA A 1 892 ? 31.978 -14.653 12.748 1.00 80.75 892 ALA A O 1
ATOM 6944 N N . VAL A 1 893 ? 31.447 -14.580 10.563 1.00 76.00 893 VAL A N 1
ATOM 6945 C CA . VAL A 1 893 ? 30.224 -15.408 10.639 1.00 76.00 893 VAL A CA 1
ATOM 6946 C C . VAL A 1 893 ? 30.291 -16.625 9.713 1.00 76.00 893 VAL A C 1
ATOM 6948 O O . VAL A 1 893 ? 30.841 -16.525 8.619 1.00 76.00 893 VAL A O 1
ATOM 6951 N N . CYS A 1 894 ? 29.759 -17.772 10.149 1.00 75.75 894 CYS A N 1
ATOM 6952 C CA . CYS A 1 894 ? 29.677 -19.013 9.366 1.00 75.75 894 CYS A CA 1
ATOM 6953 C C . CYS A 1 894 ? 28.487 -18.940 8.405 1.00 75.75 894 CYS A C 1
ATOM 6955 O O . CYS A 1 894 ? 27.368 -18.699 8.848 1.00 75.75 894 CYS A O 1
ATOM 6957 N N . THR A 1 895 ? 28.707 -19.131 7.107 1.00 67.69 895 THR A N 1
ATOM 6958 C CA . THR A 1 895 ? 27.711 -18.798 6.074 1.00 67.69 895 THR A CA 1
ATOM 6959 C C . THR A 1 895 ? 27.179 -19.991 5.278 1.00 67.69 895 THR A C 1
ATOM 6961 O O . THR A 1 895 ? 26.403 -19.796 4.349 1.00 67.69 895 THR A O 1
ATOM 6964 N N . THR A 1 896 ? 27.544 -21.236 5.613 1.00 61.47 896 THR A N 1
ATOM 6965 C CA . THR A 1 896 ? 27.101 -22.440 4.866 1.00 61.47 896 THR A CA 1
ATOM 6966 C C . THR A 1 896 ? 26.832 -23.651 5.774 1.00 61.47 896 THR A C 1
ATOM 6968 O O . THR A 1 896 ? 27.388 -23.729 6.865 1.00 61.47 896 THR A O 1
ATOM 6971 N N . GLY A 1 897 ? 25.990 -24.601 5.325 1.00 57.69 897 GLY A N 1
ATOM 6972 C CA . GLY A 1 897 ? 25.753 -25.929 5.934 1.00 57.69 897 GLY A CA 1
ATOM 6973 C C . GLY A 1 897 ? 25.942 -27.075 4.917 1.00 57.69 897 GLY A C 1
ATOM 6974 O O . GLY A 1 897 ? 26.008 -26.812 3.717 1.00 57.69 897 GLY A O 1
ATOM 6975 N N . ALA A 1 898 ? 26.039 -28.340 5.357 1.00 48.78 898 ALA A N 1
ATOM 6976 C CA . ALA A 1 898 ? 26.251 -29.487 4.453 1.00 48.78 898 ALA A CA 1
ATOM 6977 C C . ALA A 1 898 ? 24.986 -29.804 3.618 1.00 48.78 898 ALA A C 1
ATOM 6979 O O . ALA A 1 898 ? 23.892 -29.910 4.166 1.00 48.78 898 ALA A O 1
ATOM 6980 N N . THR A 1 899 ? 25.109 -29.933 2.291 1.00 43.94 899 THR A N 1
ATOM 6981 C CA . THR A 1 899 ? 23.965 -30.024 1.354 1.00 43.94 899 THR A CA 1
ATOM 6982 C C . THR A 1 899 ? 23.409 -31.454 1.189 1.00 43.94 899 THR A C 1
ATOM 6984 O O . THR A 1 899 ? 24.170 -32.390 0.961 1.00 43.94 899 THR A O 1
ATOM 6987 N N . GLY A 1 900 ? 22.074 -31.615 1.239 1.00 47.16 900 GLY A N 1
ATOM 6988 C CA . GLY A 1 900 ? 21.328 -32.834 0.852 1.00 47.16 900 GLY A CA 1
ATOM 6989 C C . GLY A 1 900 ? 20.758 -32.777 -0.583 1.00 47.16 900 GLY A C 1
ATOM 6990 O O . GLY A 1 900 ? 20.764 -31.721 -1.207 1.00 47.16 900 GLY A O 1
ATOM 6991 N N . SER A 1 901 ? 20.271 -33.900 -1.134 1.00 37.19 901 SER A N 1
ATOM 6992 C CA . SER A 1 901 ? 19.875 -34.027 -2.558 1.00 37.19 901 SER A CA 1
ATOM 6993 C C . SER A 1 901 ? 18.459 -33.510 -2.903 1.00 37.19 901 SER A C 1
ATOM 6995 O O . SER A 1 901 ? 17.516 -33.681 -2.135 1.00 37.19 901 SER A O 1
ATOM 6997 N N . THR A 1 902 ? 18.309 -32.904 -4.090 1.00 39.84 902 THR A N 1
ATOM 6998 C CA . THR A 1 902 ? 17.084 -32.262 -4.636 1.00 39.84 902 THR A CA 1
ATOM 6999 C C . THR A 1 902 ? 15.983 -33.259 -5.068 1.00 39.84 902 THR A C 1
ATOM 7001 O O . THR A 1 902 ? 16.300 -34.309 -5.622 1.00 39.84 902 THR A O 1
ATOM 7004 N N . GLY A 1 903 ? 14.691 -32.927 -4.872 1.00 41.12 903 GLY A N 1
ATOM 7005 C CA . GLY A 1 903 ? 13.516 -33.744 -5.267 1.00 41.12 903 GLY A CA 1
ATOM 7006 C C . GLY A 1 903 ? 12.806 -33.339 -6.585 1.00 41.12 903 GLY A C 1
ATOM 7007 O O . GLY A 1 903 ? 12.951 -32.214 -7.049 1.00 41.12 903 GLY A O 1
ATOM 7008 N N . ASP A 1 904 ? 12.023 -34.265 -7.169 1.00 45.16 904 ASP A N 1
ATOM 7009 C CA . ASP A 1 904 ? 11.362 -34.193 -8.501 1.00 45.16 904 ASP A CA 1
ATOM 7010 C C . ASP A 1 904 ? 10.015 -33.410 -8.561 1.00 45.16 904 ASP A C 1
ATOM 7012 O O . ASP A 1 904 ? 9.225 -33.448 -7.619 1.00 45.16 904 ASP A O 1
ATOM 7016 N N . TYR A 1 905 ? 9.671 -32.840 -9.735 1.00 49.12 905 TYR A N 1
ATOM 7017 C CA . TYR A 1 905 ? 8.376 -32.187 -10.056 1.00 49.12 905 TYR A CA 1
ATOM 7018 C C . TYR A 1 905 ? 7.137 -33.130 -9.993 1.00 49.12 905 TYR A C 1
ATOM 7020 O O . TYR A 1 905 ? 7.171 -34.261 -10.497 1.00 49.12 905 TYR A O 1
ATOM 7028 N N . GLY A 1 906 ? 6.007 -32.654 -9.438 1.00 54.56 906 GLY A N 1
ATOM 7029 C CA . GLY A 1 906 ? 4.747 -33.413 -9.261 1.00 54.56 906 GLY A CA 1
ATOM 7030 C C . GLY A 1 906 ? 3.873 -33.574 -10.531 1.00 54.56 906 GLY A C 1
ATOM 7031 O O . GLY A 1 906 ? 3.956 -32.740 -11.432 1.00 54.56 906 GLY A O 1
ATOM 7032 N N . PRO A 1 907 ? 3.059 -34.651 -10.659 1.00 70.50 907 PRO A N 1
ATOM 7033 C CA . PRO A 1 907 ? 2.195 -34.900 -11.825 1.00 70.50 907 PRO A CA 1
ATOM 7034 C C . PRO A 1 907 ? 0.807 -34.235 -11.733 1.00 70.50 907 PRO A C 1
ATOM 7036 O O . PRO A 1 907 ? 0.232 -34.141 -10.653 1.00 70.50 907 PRO A O 1
ATOM 7039 N N . GLY A 1 908 ? 0.211 -33.896 -12.879 1.00 68.25 908 GLY A N 1
ATOM 7040 C CA . GLY A 1 908 ? -1.231 -33.655 -13.007 1.00 68.25 908 GLY A CA 1
ATOM 7041 C C . GLY A 1 908 ? -2.042 -34.946 -12.824 1.00 68.25 908 GLY A C 1
ATOM 7042 O O . GLY A 1 908 ? -1.549 -36.041 -13.097 1.00 68.25 908 GLY A O 1
ATOM 7043 N N . LEU A 1 909 ? -3.288 -34.852 -12.355 1.00 77.00 909 LEU A N 1
ATOM 7044 C CA . LEU A 1 909 ? -4.131 -36.011 -12.022 1.00 77.00 909 LEU A CA 1
ATOM 7045 C C . LEU A 1 909 ? -5.280 -36.177 -13.031 1.00 77.00 909 LEU A C 1
ATOM 7047 O O . LEU A 1 909 ? -5.933 -35.201 -13.388 1.00 77.00 909 LEU A O 1
ATOM 7051 N N . SER A 1 910 ? -5.560 -37.407 -13.473 1.00 78.75 910 SER A N 1
ATOM 7052 C CA . SER A 1 910 ? -6.671 -37.719 -14.389 1.00 78.75 910 SER A CA 1
ATOM 7053 C C . SER A 1 910 ? -7.636 -38.716 -13.753 1.00 78.75 910 SER A C 1
ATOM 7055 O O . SER A 1 910 ? -7.307 -39.890 -13.591 1.00 78.75 910 SER A O 1
ATOM 7057 N N . TYR A 1 911 ? -8.836 -38.271 -13.372 1.00 82.25 911 TYR A N 1
ATOM 7058 C CA . TYR A 1 911 ? -9.852 -39.168 -12.819 1.00 82.25 911 TYR A CA 1
ATOM 7059 C C . TYR A 1 911 ? -10.590 -39.930 -13.928 1.00 82.25 911 TYR A C 1
ATOM 7061 O O . TYR A 1 911 ? -11.187 -39.344 -14.827 1.00 82.25 911 TYR A O 1
ATOM 7069 N N . ARG A 1 912 ? -10.554 -41.262 -13.858 1.00 79.06 912 ARG A N 1
ATOM 7070 C CA . ARG A 1 912 ? -11.031 -42.194 -14.892 1.00 79.06 912 ARG A CA 1
ATOM 7071 C C . ARG A 1 912 ? -12.340 -42.900 -14.516 1.00 79.06 912 ARG A C 1
ATOM 7073 O O . ARG A 1 912 ? -12.742 -43.828 -15.215 1.00 79.06 912 ARG A O 1
ATOM 7080 N N . GLY A 1 913 ? -13.002 -42.455 -13.445 1.00 77.94 913 GLY A N 1
ATOM 7081 C CA . GLY A 1 913 ? -14.262 -43.020 -12.953 1.00 77.94 913 GLY A CA 1
ATOM 7082 C C . GLY A 1 913 ? -14.089 -44.296 -12.120 1.00 77.94 913 GLY A C 1
ATOM 7083 O O . GLY A 1 913 ? -13.024 -44.540 -11.546 1.00 77.94 913 GLY A O 1
ATOM 7084 N N . GLU A 1 914 ? -15.151 -45.105 -12.038 1.00 84.19 914 GLU A N 1
ATOM 7085 C CA . GLU A 1 914 ? -15.101 -46.431 -11.404 1.00 84.19 914 GLU A CA 1
ATOM 7086 C C . GLU A 1 914 ? -14.124 -47.351 -12.155 1.00 84.19 914 GLU A C 1
ATOM 7088 O O . GLU A 1 914 ? -14.073 -47.377 -13.388 1.00 84.19 914 GLU A O 1
ATOM 7093 N N . TYR A 1 915 ? -13.330 -48.110 -11.405 1.00 87.75 915 TYR A N 1
ATOM 7094 C CA . TYR A 1 915 ? -12.358 -49.046 -11.953 1.00 87.75 915 TYR A CA 1
ATOM 7095 C C . TYR A 1 915 ? -13.045 -50.099 -12.832 1.00 87.75 915 TYR A C 1
ATOM 7097 O O . TYR A 1 915 ? -14.015 -50.739 -12.427 1.00 87.75 915 TYR A O 1
ATOM 7105 N N . SER A 1 916 ? -12.470 -50.338 -14.012 1.00 87.00 916 SER A N 1
ATOM 7106 C CA . SER A 1 916 ? -12.852 -51.418 -14.915 1.00 87.00 916 SER A CA 1
ATOM 7107 C C . SER A 1 916 ? -11.625 -52.228 -15.315 1.00 87.00 916 SER A C 1
ATOM 7109 O O . SER A 1 916 ? -10.585 -51.682 -15.687 1.00 87.00 916 SER A O 1
ATOM 7111 N N . SER A 1 917 ? -11.757 -53.554 -15.302 1.00 86.38 917 SER A N 1
ATOM 7112 C CA . SER A 1 917 ? -10.687 -54.467 -15.709 1.00 86.38 917 SER A CA 1
ATOM 7113 C C . SER A 1 917 ? -10.339 -54.369 -17.198 1.00 86.38 917 SER A C 1
ATOM 7115 O O . SER A 1 917 ? -9.216 -54.707 -17.573 1.00 86.38 917 SER A O 1
ATOM 7117 N N . SER A 1 918 ? -11.258 -53.876 -18.036 1.00 85.81 918 SER A N 1
ATOM 7118 C CA . SER A 1 918 ? -11.071 -53.725 -19.484 1.00 85.81 918 SER A CA 1
ATOM 7119 C C . SER A 1 918 ? -10.421 -52.400 -19.898 1.00 85.81 918 SER A C 1
ATOM 7121 O O . SER A 1 918 ? -10.098 -52.227 -21.071 1.00 85.81 918 SER A O 1
ATOM 7123 N N . THR A 1 919 ? -10.256 -51.454 -18.972 1.00 85.25 919 THR A N 1
ATOM 7124 C CA . THR A 1 919 ? -9.706 -50.121 -19.252 1.00 85.25 919 THR A CA 1
ATOM 7125 C C . THR A 1 919 ? -8.198 -50.095 -19.005 1.00 85.25 919 THR A C 1
ATOM 7127 O O . THR A 1 919 ? -7.703 -50.706 -18.056 1.00 85.25 919 THR A O 1
ATOM 7130 N N . SER A 1 920 ? -7.461 -49.379 -19.858 1.00 89.12 920 SER A N 1
ATOM 7131 C CA . SER A 1 920 ? -6.027 -49.127 -19.678 1.00 89.12 920 SER A CA 1
ATOM 7132 C C . SER A 1 920 ? -5.776 -47.834 -18.897 1.00 89.12 920 SER A C 1
ATOM 7134 O O . SER A 1 920 ? -6.345 -46.787 -19.220 1.00 89.12 920 SER A O 1
ATOM 7136 N N . TYR A 1 921 ? -4.883 -47.918 -17.912 1.00 89.88 921 TYR A N 1
ATOM 7137 C CA . TYR A 1 921 ? -4.479 -46.858 -16.987 1.00 89.88 921 TYR A CA 1
ATOM 7138 C C . TYR A 1 921 ? -2.966 -46.642 -17.040 1.00 89.88 921 TYR A C 1
ATOM 7140 O O . TYR A 1 921 ? -2.220 -47.574 -17.329 1.00 89.88 921 TYR A O 1
ATOM 7148 N N . SER A 1 922 ? -2.485 -45.435 -16.769 1.00 88.38 922 SER A N 1
ATOM 7149 C CA . SER A 1 922 ? -1.069 -45.086 -16.900 1.00 88.38 922 SER A CA 1
ATOM 7150 C C . SER A 1 922 ? -0.658 -43.890 -16.041 1.00 88.38 922 SER A C 1
ATOM 7152 O O . SER A 1 922 ? -1.490 -43.106 -15.589 1.00 88.38 922 SER A O 1
ATOM 7154 N N . TRP A 1 923 ? 0.655 -43.746 -15.849 1.00 88.38 923 TRP A N 1
ATOM 7155 C CA . TRP A 1 923 ? 1.274 -42.473 -15.495 1.00 88.38 923 TRP A CA 1
ATOM 7156 C C . TRP A 1 923 ? 2.204 -42.065 -16.642 1.00 88.38 923 TRP A C 1
ATOM 7158 O O . TRP A 1 923 ? 3.288 -42.631 -16.809 1.00 88.38 923 TRP A O 1
ATOM 7168 N N . THR A 1 924 ? 1.765 -41.107 -17.458 1.00 82.31 924 THR A N 1
ATOM 7169 C CA . THR A 1 924 ? 2.500 -40.616 -18.629 1.00 82.31 924 THR A CA 1
ATOM 7170 C C . THR A 1 924 ? 3.499 -39.528 -18.246 1.00 82.31 924 THR A C 1
ATOM 7172 O O . THR A 1 924 ? 3.226 -38.707 -17.377 1.00 82.31 924 THR A O 1
ATOM 7175 N N . THR A 1 925 ? 4.663 -39.517 -18.898 1.00 76.75 925 THR A N 1
ATOM 7176 C CA . THR A 1 925 ? 5.735 -38.515 -18.708 1.00 76.75 925 THR A CA 1
ATOM 7177 C C . THR A 1 925 ? 6.286 -37.998 -20.042 1.00 76.75 925 THR A C 1
ATOM 7179 O O . THR A 1 925 ? 7.433 -37.569 -20.124 1.00 76.75 925 THR A O 1
ATOM 7182 N N . ASN A 1 926 ? 5.506 -38.126 -21.115 1.00 71.12 926 ASN A N 1
ATOM 7183 C CA . ASN A 1 926 ? 5.876 -37.734 -22.475 1.00 71.12 926 ASN A CA 1
ATOM 7184 C C . ASN A 1 926 ? 5.443 -36.285 -22.774 1.00 71.12 926 ASN A C 1
ATOM 7186 O O . ASN A 1 926 ? 4.959 -35.575 -21.895 1.00 71.12 926 ASN A O 1
ATOM 7190 N N . SER A 1 927 ? 5.618 -35.835 -24.021 1.00 57.81 927 SER A N 1
ATOM 7191 C CA . SER A 1 927 ? 5.294 -34.471 -24.474 1.00 57.81 927 SER A CA 1
ATOM 7192 C C . SER A 1 927 ? 3.814 -34.083 -24.327 1.00 57.81 927 SER A C 1
ATOM 7194 O O . SER A 1 927 ? 3.486 -32.910 -24.463 1.00 57.81 927 SER A O 1
ATOM 7196 N N . GLN A 1 928 ? 2.929 -35.038 -24.020 1.00 53.97 928 GLN A N 1
ATOM 7197 C CA . GLN A 1 928 ? 1.526 -34.801 -23.670 1.00 53.97 928 GLN A CA 1
ATOM 7198 C C . GLN A 1 928 ? 1.301 -34.416 -22.190 1.00 53.97 928 GLN A C 1
ATOM 7200 O O . GLN A 1 928 ? 0.174 -34.089 -21.825 1.00 53.97 928 GLN A O 1
ATOM 7205 N N . GLY A 1 929 ? 2.342 -34.434 -21.347 1.00 65.25 929 GLY A N 1
ATOM 7206 C CA . GLY A 1 929 ? 2.305 -33.992 -19.947 1.00 65.25 929 GLY A CA 1
ATOM 7207 C C . GLY A 1 929 ? 2.607 -35.094 -18.920 1.00 65.25 929 GLY A C 1
ATOM 7208 O O . GLY A 1 929 ? 2.471 -36.292 -19.186 1.00 65.25 929 GLY A O 1
ATOM 7209 N N . ASN A 1 930 ? 3.016 -34.673 -17.717 1.00 79.12 930 ASN A N 1
ATOM 7210 C CA . ASN A 1 930 ? 3.230 -35.534 -16.548 1.00 79.12 930 ASN A CA 1
ATOM 7211 C C . ASN A 1 930 ? 1.874 -35.835 -15.882 1.00 79.12 930 ASN A C 1
ATOM 7213 O O . ASN A 1 930 ? 1.481 -35.093 -14.990 1.00 79.12 930 ASN A O 1
ATOM 7217 N N . VAL A 1 931 ? 1.133 -36.855 -16.335 1.00 81.12 931 VAL A N 1
ATOM 7218 C CA . VAL A 1 931 ? -0.257 -37.125 -15.900 1.00 81.12 931 VAL A CA 1
ATOM 7219 C C . VAL A 1 931 ? -0.391 -38.504 -15.262 1.00 81.12 931 VAL A C 1
ATOM 7221 O O . VAL A 1 931 ? 0.105 -39.492 -15.798 1.00 81.12 931 VAL A O 1
ATOM 7224 N N . ARG A 1 932 ? -1.095 -38.582 -14.131 1.00 87.06 932 ARG A N 1
ATOM 7225 C CA . ARG A 1 932 ? -1.298 -39.782 -13.312 1.00 87.06 932 ARG A CA 1
ATOM 7226 C C . ARG A 1 932 ? -2.781 -40.148 -13.241 1.00 87.06 932 ARG A C 1
ATOM 7228 O O . ARG A 1 932 ? -3.585 -39.372 -12.728 1.00 87.06 932 ARG A O 1
ATOM 7235 N N . ASP A 1 933 ? -3.142 -41.342 -13.712 1.00 88.12 933 ASP A N 1
ATOM 7236 C CA . ASP A 1 933 ? -4.530 -41.815 -13.660 1.00 88.12 933 ASP A CA 1
ATOM 7237 C C . ASP A 1 933 ? -4.994 -42.164 -12.231 1.00 88.12 933 ASP A C 1
ATOM 7239 O O . ASP A 1 933 ? -4.244 -42.723 -11.419 1.00 88.12 933 ASP A O 1
ATOM 7243 N N . ILE A 1 934 ? -6.269 -41.880 -11.956 1.00 86.88 934 ILE A N 1
ATOM 7244 C CA . ILE A 1 934 ? -6.981 -42.149 -10.702 1.00 86.88 934 ILE A CA 1
ATOM 7245 C C . ILE A 1 934 ? -8.294 -42.875 -11.001 1.00 86.88 934 ILE A C 1
ATOM 7247 O O . ILE A 1 934 ? -9.011 -42.507 -11.927 1.00 86.88 934 ILE A O 1
ATOM 7251 N N . VAL A 1 935 ? -8.651 -43.867 -10.188 1.00 85.38 935 VAL A N 1
ATOM 7252 C CA . VAL A 1 935 ? -9.935 -44.584 -10.254 1.00 85.38 935 VAL A CA 1
ATOM 7253 C C . VAL A 1 935 ? -10.600 -44.655 -8.887 1.00 85.38 935 VAL A C 1
ATOM 7255 O O . VAL A 1 935 ? -9.932 -44.568 -7.853 1.00 85.38 935 VAL A O 1
ATOM 7258 N N . LYS A 1 936 ? -11.913 -44.872 -8.875 1.00 84.00 936 LYS A N 1
ATOM 7259 C CA . LYS A 1 936 ? -12.659 -45.268 -7.679 1.00 84.00 936 LYS A CA 1
ATOM 7260 C C . LYS A 1 936 ? -12.914 -46.772 -7.708 1.00 84.00 936 LYS A C 1
ATOM 7262 O O . LYS A 1 936 ? -13.211 -47.332 -8.756 1.00 84.00 936 LYS A O 1
ATOM 7267 N N . TYR A 1 937 ? -12.727 -47.448 -6.580 1.00 84.69 937 TYR A N 1
ATOM 7268 C CA . TYR A 1 937 ? -13.001 -48.877 -6.450 1.00 84.69 937 TYR A CA 1
ATOM 7269 C C . TYR A 1 937 ? -13.439 -49.187 -5.021 1.00 84.69 937 TYR A C 1
ATOM 7271 O O . TYR A 1 937 ? -12.778 -48.783 -4.063 1.00 84.69 937 TYR A O 1
ATOM 7279 N N . SER A 1 938 ? -14.573 -49.875 -4.862 1.00 82.88 938 SER A N 1
ATOM 7280 C CA . SER A 1 938 ? -15.137 -50.241 -3.550 1.00 82.88 938 SER A CA 1
ATOM 7281 C C . SER A 1 938 ? -15.223 -49.062 -2.564 1.00 82.88 938 SER A C 1
ATOM 7283 O O . SER A 1 938 ? -14.913 -49.195 -1.382 1.00 82.88 938 SER A O 1
ATOM 7285 N N . GLY A 1 939 ? -15.601 -47.880 -3.065 1.00 75.62 939 GLY A N 1
ATOM 7286 C CA . GLY A 1 939 ? -15.791 -46.668 -2.260 1.00 75.62 939 GLY A CA 1
ATOM 7287 C C . GLY A 1 939 ? -14.518 -45.888 -1.905 1.00 75.62 939 GLY A C 1
ATOM 7288 O O . GLY A 1 939 ? -14.630 -44.829 -1.301 1.00 75.62 939 GLY A O 1
ATOM 7289 N N . SER A 1 940 ? -13.326 -46.356 -2.292 1.00 79.88 940 SER A N 1
ATOM 7290 C CA . SER A 1 940 ? -12.050 -45.655 -2.075 1.00 79.88 940 SER A CA 1
ATOM 7291 C C . SER A 1 940 ? -11.407 -45.215 -3.392 1.00 79.88 940 SER A C 1
ATOM 7293 O O . SER A 1 940 ? -11.623 -45.841 -4.432 1.00 79.88 940 SER A O 1
ATOM 7295 N N . PHE A 1 941 ? -10.596 -44.158 -3.344 1.00 84.56 941 PHE A N 1
ATOM 7296 C CA . PHE A 1 941 ? -9.830 -43.684 -4.494 1.00 84.56 941 PHE A CA 1
ATOM 7297 C C . PHE A 1 941 ? -8.425 -44.293 -4.532 1.00 84.56 941 PHE A C 1
ATOM 7299 O O . PHE A 1 941 ? -7.775 -44.496 -3.502 1.00 84.56 941 PHE A O 1
ATOM 7306 N N . TYR A 1 942 ? -7.967 -44.584 -5.747 1.00 86.19 942 TYR A N 1
ATOM 7307 C CA . TYR A 1 942 ? -6.677 -45.203 -6.021 1.00 86.19 942 TYR A CA 1
ATOM 7308 C C . TYR A 1 942 ? -5.987 -44.495 -7.179 1.00 86.19 942 TYR A C 1
ATOM 7310 O O . TYR A 1 942 ? -6.598 -44.285 -8.224 1.00 86.19 942 TYR A O 1
ATOM 7318 N N . ALA A 1 943 ? -4.708 -44.169 -7.016 1.00 88.56 943 ALA A N 1
ATOM 7319 C CA . ALA A 1 943 ? -3.883 -43.577 -8.066 1.00 88.56 943 ALA A CA 1
ATOM 7320 C C . ALA A 1 943 ? -2.854 -44.589 -8.581 1.00 88.56 943 ALA A C 1
ATOM 7322 O O . ALA A 1 943 ? -2.396 -45.450 -7.824 1.00 88.56 943 ALA A O 1
ATOM 7323 N N . VAL A 1 944 ? -2.453 -44.482 -9.849 1.00 88.12 944 VAL A N 1
ATOM 7324 C CA . VAL A 1 944 ? -1.354 -45.291 -10.408 1.00 88.12 944 VAL A CA 1
ATOM 7325 C C . VAL A 1 944 ? -0.085 -45.072 -9.578 1.00 88.12 944 VAL A C 1
ATOM 7327 O O . VAL A 1 944 ? 0.294 -43.932 -9.351 1.00 88.12 944 VAL A O 1
ATOM 7330 N N . ASN A 1 945 ? 0.581 -46.114 -9.084 1.00 86.81 945 ASN A N 1
ATOM 7331 C CA . ASN A 1 945 ? 1.734 -45.969 -8.178 1.00 86.81 945 ASN A CA 1
ATOM 7332 C C . ASN A 1 945 ? 2.924 -45.249 -8.856 1.00 86.81 945 ASN A C 1
ATOM 7334 O O . ASN A 1 945 ? 3.173 -45.460 -10.043 1.00 86.81 945 ASN A O 1
ATOM 7338 N N . ARG A 1 946 ? 3.699 -44.447 -8.106 1.00 85.31 946 ARG A N 1
ATOM 7339 C CA . ARG A 1 946 ? 4.916 -43.768 -8.599 1.00 85.31 946 ARG A CA 1
ATOM 7340 C C . ARG A 1 946 ? 5.940 -44.695 -9.243 1.00 85.31 946 ARG A C 1
ATOM 7342 O O . ARG A 1 946 ? 6.591 -44.284 -10.198 1.00 85.31 946 ARG A O 1
ATOM 7349 N N . SER A 1 947 ? 6.027 -45.956 -8.819 1.00 82.25 947 SER A N 1
ATOM 7350 C CA . SER A 1 947 ? 6.882 -46.956 -9.481 1.00 82.25 947 SER A CA 1
ATOM 7351 C C . SER A 1 947 ? 6.492 -47.248 -10.939 1.00 82.25 947 SER A C 1
ATOM 7353 O O . SER A 1 947 ? 7.229 -47.931 -11.649 1.00 82.25 947 SER A O 1
ATOM 7355 N N . LYS A 1 948 ? 5.332 -46.759 -11.399 1.00 85.88 948 LYS A N 1
ATOM 7356 C CA . LYS A 1 948 ? 4.833 -46.878 -12.776 1.00 85.88 948 LYS A CA 1
ATOM 7357 C C . LYS A 1 948 ? 4.932 -45.572 -13.572 1.00 85.88 948 LYS A C 1
ATOM 7359 O O . LYS A 1 948 ? 4.429 -45.522 -14.694 1.00 85.88 948 LYS A O 1
ATOM 7364 N N . LYS A 1 949 ? 5.589 -44.537 -13.032 1.00 85.50 949 LYS A N 1
ATOM 7365 C CA . LYS A 1 949 ? 5.903 -43.290 -13.749 1.00 85.50 949 LYS A CA 1
ATOM 7366 C C . LYS A 1 949 ? 6.680 -43.627 -15.029 1.00 85.50 949 LYS A C 1
ATOM 7368 O O . LYS A 1 949 ? 7.771 -44.182 -14.961 1.00 85.50 949 LYS A O 1
ATOM 7373 N N . GLY A 1 950 ? 6.089 -43.351 -16.193 1.00 80.44 950 GLY A N 1
ATOM 7374 C CA . GLY A 1 950 ? 6.700 -43.623 -17.499 1.00 80.44 950 GLY A CA 1
ATOM 7375 C C . GLY A 1 950 ? 6.736 -45.101 -17.924 1.00 80.44 950 GLY A C 1
ATOM 7376 O O . GLY A 1 950 ? 7.301 -45.410 -18.967 1.00 80.44 950 GLY A O 1
ATOM 7377 N N . ALA A 1 951 ? 6.117 -46.023 -17.175 1.00 81.19 951 ALA A N 1
ATOM 7378 C CA . ALA A 1 951 ? 6.195 -47.470 -17.432 1.00 81.19 951 ALA A CA 1
ATOM 7379 C C . ALA A 1 951 ? 5.210 -47.994 -18.506 1.00 81.19 951 ALA A C 1
ATOM 7381 O O . ALA A 1 951 ? 5.099 -49.204 -18.705 1.00 81.19 951 ALA A O 1
ATOM 7382 N N . GLY A 1 952 ? 4.490 -47.100 -19.193 1.00 81.25 952 GLY A N 1
ATOM 7383 C CA . GLY A 1 952 ? 3.435 -47.449 -20.150 1.00 81.25 952 GLY A CA 1
ATOM 7384 C C . GLY A 1 952 ? 2.089 -47.784 -19.489 1.00 81.25 952 GLY A C 1
ATOM 7385 O O . GLY A 1 952 ? 1.962 -47.828 -18.265 1.00 81.25 952 GLY A O 1
ATOM 7386 N N . ALA A 1 953 ? 1.052 -47.971 -20.311 1.00 88.06 953 ALA A N 1
ATOM 7387 C CA . ALA A 1 953 ? -0.299 -48.248 -19.826 1.00 88.06 953 ALA A CA 1
ATOM 7388 C C . ALA A 1 953 ? -0.496 -49.721 -19.429 1.00 88.06 953 ALA A C 1
ATOM 7390 O O . ALA A 1 953 ? 0.070 -50.624 -20.042 1.00 88.06 953 ALA A O 1
ATOM 7391 N N . PHE A 1 954 ? -1.343 -49.969 -18.431 1.00 87.75 954 PHE A N 1
ATOM 7392 C CA . PHE A 1 954 ? -1.685 -51.296 -17.924 1.00 87.75 954 PHE A CA 1
ATOM 7393 C C . PHE A 1 954 ? -3.200 -51.456 -17.735 1.00 87.75 954 PHE A C 1
ATOM 7395 O O . PHE A 1 954 ? -3.903 -50.495 -17.443 1.00 87.75 954 PHE A O 1
ATOM 7402 N N . SER A 1 955 ? -3.706 -52.683 -17.855 1.00 89.88 955 SER A N 1
ATOM 7403 C CA . SER A 1 955 ? -5.118 -53.037 -17.642 1.00 89.88 955 SER A CA 1
ATOM 7404 C C . SER A 1 955 ? -5.243 -54.334 -16.829 1.00 89.88 955 SER A C 1
ATOM 7406 O O . SER A 1 955 ? -4.247 -55.011 -16.556 1.00 89.88 955 SER A O 1
ATOM 7408 N N . GLY A 1 956 ? -6.451 -54.660 -16.356 1.00 85.38 956 GLY A N 1
ATOM 7409 C CA . GLY A 1 956 ? -6.720 -55.902 -15.613 1.00 85.38 956 GLY A CA 1
ATOM 7410 C C . GLY A 1 956 ? -6.043 -56.026 -14.238 1.00 85.38 956 GLY A C 1
ATOM 7411 O O . GLY A 1 956 ? -6.045 -57.105 -13.650 1.00 85.38 956 GLY A O 1
ATOM 7412 N N . LYS A 1 957 ? -5.441 -54.951 -13.709 1.00 88.00 957 LYS A N 1
ATOM 7413 C CA . LYS A 1 957 ? -4.851 -54.917 -12.360 1.00 88.00 957 LYS A CA 1
ATOM 7414 C C . LYS A 1 957 ? -5.831 -54.277 -11.387 1.00 88.00 957 LYS A C 1
ATOM 7416 O O . LYS A 1 957 ? -6.009 -53.065 -11.427 1.00 88.00 957 LYS A O 1
ATOM 7421 N N . THR A 1 958 ? -6.464 -55.079 -10.542 1.00 86.75 958 THR A N 1
ATOM 7422 C CA . THR A 1 958 ? -7.488 -54.608 -9.601 1.00 86.75 958 THR A CA 1
ATOM 7423 C C . THR A 1 958 ? -6.862 -53.811 -8.449 1.00 86.75 958 THR A C 1
ATOM 7425 O O . THR A 1 958 ? -5.902 -54.299 -7.841 1.00 86.75 958 THR A O 1
ATOM 7428 N N . PRO A 1 959 ? -7.373 -52.612 -8.111 1.00 86.31 959 PRO A N 1
ATOM 7429 C CA . PRO A 1 959 ? -7.018 -51.939 -6.868 1.00 86.31 959 PRO A CA 1
ATOM 7430 C C . PRO A 1 959 ? -7.395 -52.818 -5.668 1.00 86.31 959 PRO A C 1
ATOM 7432 O O . PRO A 1 959 ? -8.449 -53.446 -5.655 1.00 86.31 959 PRO A O 1
ATOM 7435 N N . SER A 1 960 ? -6.538 -52.904 -4.654 1.00 76.62 960 SER A N 1
ATOM 7436 C CA . SER A 1 960 ? -6.809 -53.706 -3.453 1.00 76.62 960 SER A CA 1
ATOM 7437 C C . SER A 1 960 ? -6.633 -52.865 -2.195 1.00 76.62 960 SER A C 1
ATOM 7439 O O . SER A 1 960 ? -5.996 -51.812 -2.226 1.00 76.62 960 SER A O 1
ATOM 7441 N N . SER A 1 961 ? -7.179 -53.320 -1.068 1.00 60.28 961 SER A N 1
ATOM 7442 C CA . SER A 1 961 ? -6.990 -52.675 0.239 1.00 60.28 961 SER A CA 1
ATOM 7443 C C . SER A 1 961 ? -5.517 -52.581 0.664 1.00 60.28 961 SER A C 1
ATOM 7445 O O . SER A 1 961 ? -5.187 -51.707 1.455 1.00 60.28 961 SER A O 1
ATOM 7447 N N . ASN A 1 962 ? -4.641 -53.420 0.094 1.00 57.03 962 ASN A N 1
ATOM 7448 C CA . ASN A 1 962 ? -3.199 -53.472 0.366 1.00 57.03 962 ASN A CA 1
ATOM 7449 C C . ASN A 1 962 ? -2.362 -52.703 -0.673 1.00 57.03 962 ASN A C 1
ATOM 7451 O O . ASN A 1 962 ? -1.195 -53.026 -0.890 1.00 57.03 962 ASN A O 1
ATOM 7455 N N . ALA A 1 963 ? -2.951 -51.726 -1.365 1.00 61.75 963 ALA A N 1
ATOM 7456 C CA . ALA A 1 963 ? -2.226 -50.837 -2.267 1.00 61.75 963 ALA A CA 1
ATOM 7457 C C . ALA A 1 963 ? -1.102 -50.122 -1.485 1.00 61.75 963 ALA A C 1
ATOM 7459 O O . ALA A 1 963 ? -1.382 -49.228 -0.692 1.00 61.75 963 ALA A O 1
ATOM 7460 N N . GLY A 1 964 ? 0.141 -50.599 -1.639 1.00 62.44 964 GLY A N 1
ATOM 7461 C CA . GLY A 1 964 ? 1.286 -50.213 -0.806 1.00 62.44 964 GLY A CA 1
ATOM 7462 C C . GLY A 1 964 ? 1.713 -48.748 -0.941 1.00 62.44 964 GLY A C 1
ATOM 7463 O O . GLY A 1 964 ? 1.116 -47.980 -1.691 1.00 62.44 964 GLY A O 1
ATOM 7464 N N . THR A 1 965 ? 2.779 -48.376 -0.228 1.00 69.81 965 THR A N 1
ATOM 7465 C CA . THR A 1 965 ? 3.360 -47.023 -0.221 1.00 69.81 965 THR A CA 1
ATOM 7466 C C . THR A 1 965 ? 3.643 -46.492 -1.632 1.00 69.81 965 THR A C 1
ATOM 7468 O O . THR A 1 965 ? 3.993 -47.243 -2.552 1.00 69.81 965 THR A O 1
ATOM 7471 N N . ASP A 1 966 ? 3.476 -45.180 -1.820 1.00 73.25 966 ASP A N 1
ATOM 7472 C CA . ASP A 1 966 ? 3.773 -44.520 -3.095 1.00 73.25 966 ASP A CA 1
ATOM 7473 C C . ASP A 1 966 ? 5.279 -44.638 -3.392 1.00 73.25 966 ASP A C 1
ATOM 7475 O O . ASP A 1 966 ? 6.103 -44.145 -2.627 1.00 73.25 966 ASP A O 1
ATOM 7479 N N . GLY A 1 967 ? 5.638 -45.348 -4.468 1.00 66.62 967 GLY A N 1
ATOM 7480 C CA . GLY A 1 967 ? 7.014 -45.770 -4.772 1.00 66.62 967 GLY A CA 1
ATOM 7481 C C . GLY A 1 967 ? 7.273 -47.277 -4.616 1.00 66.62 967 GLY A C 1
ATOM 7482 O O . GLY A 1 967 ? 8.315 -47.761 -5.048 1.00 66.62 967 GLY A O 1
ATOM 7483 N N . GLY A 1 968 ? 6.332 -48.041 -4.054 1.00 70.19 968 GLY A N 1
ATOM 7484 C CA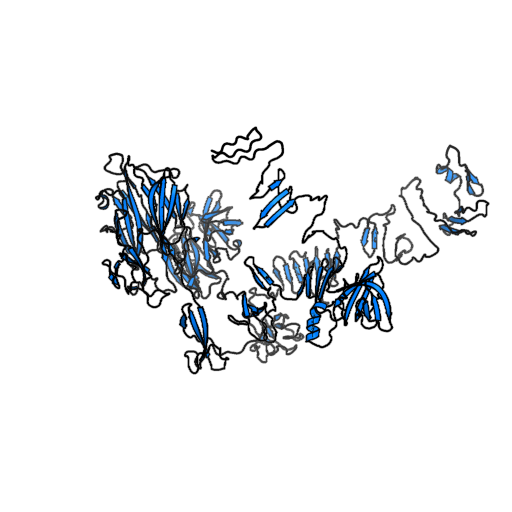 . GLY A 1 968 ? 6.412 -49.502 -3.936 1.00 70.19 968 GLY A CA 1
ATOM 7485 C C . GLY A 1 968 ? 6.043 -50.270 -5.216 1.00 70.19 968 GLY A C 1
ATOM 7486 O O . GLY A 1 968 ? 5.556 -49.712 -6.196 1.00 70.19 968 GLY A O 1
ATOM 7487 N N . ASN A 1 969 ? 6.208 -51.598 -5.204 1.00 75.44 969 ASN A N 1
ATOM 7488 C CA . ASN A 1 969 ? 6.019 -52.473 -6.381 1.00 75.44 969 ASN A CA 1
ATOM 7489 C C . ASN A 1 969 ? 4.559 -52.690 -6.839 1.00 75.44 969 ASN A C 1
ATOM 7491 O O . ASN A 1 969 ? 4.308 -53.455 -7.776 1.00 75.44 969 ASN A O 1
ATOM 7495 N N . TYR A 1 970 ? 3.589 -52.030 -6.211 1.00 83.50 970 TYR A N 1
ATOM 7496 C CA . TYR A 1 970 ? 2.173 -52.144 -6.561 1.00 83.50 970 TYR A CA 1
ATOM 7497 C C . TYR A 1 970 ? 1.815 -51.268 -7.768 1.00 83.50 970 TYR A C 1
ATOM 7499 O O . TYR A 1 970 ? 2.523 -50.325 -8.100 1.00 83.50 970 TYR A O 1
ATOM 7507 N N . TYR A 1 971 ? 0.713 -51.588 -8.450 1.00 86.69 971 TYR A N 1
ATOM 7508 C CA . TYR A 1 971 ? 0.212 -50.783 -9.579 1.00 86.69 971 TYR A CA 1
ATOM 7509 C C . TYR A 1 971 ? -0.638 -49.599 -9.124 1.00 86.69 971 TYR A C 1
ATOM 7511 O O . TYR A 1 971 ? -0.694 -48.584 -9.811 1.00 86.69 971 TYR A O 1
ATOM 7519 N N . TRP A 1 972 ? -1.255 -49.723 -7.951 1.00 87.69 972 TRP A N 1
ATOM 7520 C CA . TRP A 1 972 ? -2.120 -48.721 -7.348 1.00 87.69 972 TRP A CA 1
ATOM 7521 C C . TRP A 1 972 ? -1.586 -48.345 -5.968 1.00 87.69 972 TRP A C 1
ATOM 7523 O O . TRP A 1 972 ? -1.009 -49.189 -5.281 1.00 87.69 972 TRP A O 1
ATOM 7533 N N . VAL A 1 973 ? -1.805 -47.098 -5.566 1.00 86.88 973 VAL A N 1
ATOM 7534 C CA . VAL A 1 973 ? -1.673 -46.617 -4.187 1.00 86.88 973 VAL A CA 1
ATOM 7535 C C . VAL A 1 973 ? -3.028 -46.077 -3.743 1.00 86.88 973 VAL A C 1
ATOM 7537 O O . VAL A 1 973 ? -3.700 -45.376 -4.504 1.00 86.88 973 VAL A O 1
ATOM 7540 N N . LYS A 1 974 ? -3.459 -46.452 -2.537 1.00 83.56 974 LYS A N 1
ATOM 7541 C CA . LYS A 1 974 ? -4.668 -45.899 -1.924 1.00 83.56 974 LYS A CA 1
ATOM 7542 C C . LYS A 1 974 ? -4.325 -44.531 -1.346 1.00 83.56 974 LYS A C 1
ATOM 7544 O O . LYS A 1 974 ? -3.302 -44.403 -0.680 1.00 83.56 974 LYS A O 1
ATOM 7549 N N . PHE A 1 975 ? -5.174 -43.537 -1.562 1.00 70.69 975 PHE A N 1
ATOM 7550 C CA . PHE A 1 975 ? -5.050 -42.248 -0.887 1.00 70.69 975 PHE A CA 1
ATOM 7551 C C . PHE A 1 975 ? -6.375 -41.888 -0.208 1.00 70.69 975 PHE A C 1
ATOM 7553 O O . PHE A 1 975 ? -7.450 -42.294 -0.658 1.00 70.69 975 PHE A O 1
ATOM 7560 N N . ASN A 1 976 ? -6.282 -41.215 0.937 1.00 57.12 976 ASN A N 1
ATOM 7561 C CA . ASN A 1 976 ? -7.420 -40.911 1.798 1.00 57.12 976 ASN A CA 1
ATOM 7562 C C . ASN A 1 976 ? -7.978 -39.538 1.409 1.00 57.12 976 ASN A C 1
ATOM 7564 O O . ASN A 1 976 ? -7.253 -38.568 1.555 1.00 57.12 976 ASN A O 1
ATOM 7568 N N . SER A 1 977 ? -9.218 -39.532 0.898 1.00 53.66 977 SER A N 1
ATOM 7569 C CA . SER A 1 977 ? -10.145 -38.397 0.678 1.00 53.66 977 SER A CA 1
ATOM 7570 C C . SER A 1 977 ? -9.626 -37.111 0.003 1.00 53.66 977 SER A C 1
ATOM 7572 O O . SER A 1 977 ? -8.597 -36.553 0.349 1.00 53.66 977 SER A O 1
ATOM 7574 N N . PHE A 1 978 ? -10.413 -36.585 -0.942 1.00 52.09 978 PHE A N 1
ATOM 7575 C CA . PHE A 1 978 ? -10.283 -35.205 -1.418 1.00 52.09 978 PHE A CA 1
ATOM 7576 C C . PHE A 1 978 ? -11.130 -34.300 -0.515 1.00 52.09 978 PHE A C 1
ATOM 7578 O O . PHE A 1 978 ? -12.357 -34.364 -0.608 1.00 52.09 978 PHE A O 1
ATOM 7585 N N . ASP A 1 979 ? -10.507 -33.465 0.315 1.00 40.41 979 ASP A N 1
ATOM 7586 C CA . ASP A 1 979 ? -11.179 -32.269 0.827 1.00 40.41 979 ASP A CA 1
ATOM 7587 C C . ASP A 1 979 ? -11.095 -31.204 -0.266 1.00 40.41 979 ASP A C 1
ATOM 7589 O O . ASP A 1 979 ? -10.016 -30.763 -0.661 1.00 40.41 979 ASP A O 1
ATOM 7593 N N . ASN A 1 980 ? -12.247 -30.866 -0.841 1.00 42.69 980 ASN A N 1
ATOM 7594 C CA . ASN A 1 980 ? -12.354 -29.864 -1.892 1.00 42.69 980 ASN A CA 1
ATOM 7595 C C . ASN A 1 980 ? -12.249 -28.472 -1.256 1.00 42.69 980 ASN A C 1
ATOM 7597 O O . ASN A 1 980 ? -13.257 -27.862 -0.912 1.00 42.69 980 ASN A O 1
ATOM 7601 N N . VAL A 1 981 ? -11.018 -28.003 -1.068 1.00 39.16 981 VAL A N 1
ATOM 7602 C CA . VAL A 1 981 ? -10.712 -26.596 -0.811 1.00 39.16 981 VAL A CA 1
ATOM 7603 C C . VAL A 1 981 ? -10.076 -26.070 -2.087 1.00 39.16 981 VAL A C 1
ATOM 7605 O O . VAL A 1 981 ? -9.055 -26.595 -2.534 1.00 39.16 981 VAL A O 1
ATOM 7608 N N . ALA A 1 982 ? -10.735 -25.097 -2.711 1.00 43.75 982 ALA A N 1
ATOM 7609 C CA . ALA A 1 982 ? -10.354 -24.507 -3.984 1.00 43.75 982 ALA A CA 1
ATOM 7610 C C . ALA A 1 982 ? -8.859 -24.141 -4.025 1.00 43.75 982 ALA A C 1
ATOM 7612 O O . ALA A 1 982 ? -8.446 -23.099 -3.534 1.00 43.75 982 ALA A O 1
ATOM 7613 N N . THR A 1 983 ? -8.061 -25.013 -4.636 1.00 36.81 983 THR A N 1
ATOM 7614 C CA . THR A 1 983 ? -6.683 -24.752 -5.056 1.00 36.81 983 THR A CA 1
ATOM 7615 C C . THR A 1 983 ? -6.522 -25.378 -6.440 1.00 36.81 983 THR A C 1
ATOM 7617 O O . THR A 1 983 ? -6.382 -26.588 -6.586 1.00 36.81 983 THR A O 1
ATOM 7620 N N . ASP A 1 984 ? -6.691 -24.552 -7.474 1.00 39.25 984 ASP A N 1
ATOM 7621 C CA . ASP A 1 984 ? -6.321 -24.763 -8.886 1.00 39.25 984 ASP A CA 1
ATOM 7622 C C . ASP A 1 984 ? -6.704 -26.071 -9.623 1.00 39.25 984 ASP A C 1
ATOM 7624 O O . ASP A 1 984 ? -6.326 -26.252 -10.782 1.00 39.25 984 ASP A O 1
ATOM 7628 N N . LEU A 1 985 ? -7.516 -26.965 -9.051 1.00 45.53 985 LEU A N 1
ATOM 7629 C CA . LEU A 1 985 ? -8.062 -28.133 -9.753 1.00 45.53 985 LEU A CA 1
ATOM 7630 C C . LEU A 1 985 ? -9.546 -28.369 -9.433 1.00 45.53 985 LEU A C 1
ATOM 7632 O O . LEU A 1 985 ? -9.910 -28.896 -8.384 1.00 45.53 985 LEU A O 1
ATOM 7636 N N . LEU A 1 986 ? -10.412 -28.044 -10.397 1.00 52.94 986 LEU A N 1
ATOM 7637 C CA . LEU A 1 986 ? -11.854 -28.290 -10.345 1.00 52.94 986 LEU A CA 1
ATOM 7638 C C . LEU A 1 986 ? -12.210 -29.607 -11.065 1.00 52.94 986 LEU A C 1
ATOM 7640 O O . LEU A 1 986 ? -12.199 -29.667 -12.294 1.00 52.94 986 LEU A O 1
ATOM 7644 N N . PHE A 1 987 ? -12.597 -30.652 -10.324 1.00 53.00 987 PHE A N 1
ATOM 7645 C CA . PHE A 1 987 ? -13.291 -31.821 -10.890 1.00 53.00 987 PHE A CA 1
ATOM 7646 C C . PHE A 1 987 ? -14.805 -31.642 -10.737 1.00 53.00 987 PHE A C 1
ATOM 7648 O O . PHE A 1 987 ? -15.409 -32.098 -9.769 1.00 53.00 987 PHE A O 1
ATOM 7655 N N . ALA A 1 988 ? -15.419 -30.943 -11.688 1.00 51.69 988 ALA A N 1
ATOM 7656 C CA . ALA A 1 988 ? -16.847 -30.658 -11.687 1.00 51.69 988 ALA A CA 1
ATOM 7657 C C . ALA A 1 988 ? -17.614 -31.600 -12.627 1.00 51.69 988 ALA A C 1
ATOM 7659 O O . ALA A 1 988 ? -17.700 -31.356 -13.828 1.00 51.69 988 ALA A O 1
ATOM 7660 N N . ASP A 1 989 ? -18.228 -32.644 -12.070 1.00 55.41 989 ASP A N 1
ATOM 7661 C CA . ASP A 1 989 ? -19.486 -33.145 -12.627 1.00 55.41 989 ASP A CA 1
ATOM 7662 C C . ASP A 1 989 ? -20.619 -32.627 -11.737 1.00 55.41 989 ASP A C 1
ATOM 7664 O O . ASP A 1 989 ? -20.707 -32.992 -10.566 1.00 55.41 989 ASP A O 1
ATOM 7668 N N . LYS A 1 990 ? -21.464 -31.761 -12.300 1.00 56.72 990 LYS A N 1
ATOM 7669 C CA . LYS A 1 990 ? -22.558 -31.000 -11.670 1.00 56.72 990 LYS A CA 1
ATOM 7670 C C . LYS A 1 990 ? -22.155 -29.863 -10.724 1.00 56.72 990 LYS A C 1
ATOM 7672 O O . LYS A 1 990 ? -22.952 -29.501 -9.862 1.00 56.72 990 LYS A O 1
ATOM 7677 N N . ALA A 1 991 ? -20.969 -29.270 -10.867 1.00 64.00 991 ALA A N 1
ATOM 7678 C CA . ALA A 1 991 ? -20.705 -28.026 -10.139 1.00 64.00 991 ALA A CA 1
ATOM 7679 C C . ALA A 1 991 ? -21.513 -26.884 -10.762 1.00 64.00 991 ALA A C 1
ATOM 7681 O O . ALA A 1 991 ? -21.489 -26.714 -11.981 1.00 64.00 991 ALA A O 1
ATOM 7682 N N . THR A 1 992 ? -22.197 -26.101 -9.934 1.00 68.62 992 THR A N 1
ATOM 7683 C CA . THR A 1 992 ? -22.865 -24.872 -10.362 1.00 68.62 992 THR A CA 1
ATOM 7684 C C . THR A 1 992 ? -22.016 -23.678 -9.939 1.00 68.62 992 THR A C 1
ATOM 7686 O O . THR A 1 992 ? -21.765 -23.494 -8.752 1.00 68.62 992 THR A O 1
ATOM 7689 N N . ILE A 1 993 ? -21.609 -22.837 -10.890 1.00 73.19 993 ILE A N 1
ATOM 7690 C CA . ILE A 1 993 ? -20.898 -21.578 -10.633 1.00 73.19 993 ILE A CA 1
ATOM 7691 C C . ILE A 1 993 ? -21.671 -20.456 -11.316 1.00 73.19 993 ILE A C 1
ATOM 7693 O O . ILE A 1 993 ? -21.823 -20.466 -12.534 1.00 73.19 993 ILE A O 1
ATOM 7697 N N . ALA A 1 994 ? -22.178 -19.496 -10.540 1.00 78.38 994 ALA A N 1
ATOM 7698 C CA . ALA A 1 994 ? -22.873 -18.312 -11.057 1.00 78.38 994 ALA A CA 1
ATOM 7699 C C . ALA A 1 994 ? -23.980 -18.629 -12.094 1.00 78.38 994 ALA A C 1
ATOM 7701 O O . ALA A 1 994 ? -24.102 -17.964 -13.122 1.00 78.38 994 ALA A O 1
ATOM 7702 N N . GLY A 1 995 ? -24.772 -19.680 -11.845 1.00 77.12 995 GLY A N 1
ATOM 7703 C CA . GLY A 1 995 ? -25.849 -20.105 -12.747 1.00 77.12 995 GLY A CA 1
ATOM 7704 C C . GLY A 1 995 ? -25.399 -20.924 -13.964 1.00 77.12 995 GLY A C 1
ATOM 7705 O O . GLY A 1 995 ? -26.209 -21.160 -14.862 1.00 77.12 995 GLY A O 1
ATOM 7706 N N . TRP A 1 996 ? -24.142 -21.376 -14.000 1.00 83.75 996 TRP A N 1
ATOM 7707 C CA . TRP A 1 996 ? -23.608 -22.319 -14.984 1.00 83.75 996 TRP A CA 1
ATOM 7708 C C . TRP A 1 996 ? -23.347 -23.674 -14.354 1.00 83.75 996 TRP A C 1
ATOM 7710 O O . TRP A 1 996 ? -22.570 -23.783 -13.412 1.00 83.75 996 TRP A O 1
ATOM 7720 N N . ASP A 1 997 ? -23.953 -24.705 -14.920 1.00 84.19 997 ASP A N 1
ATOM 7721 C CA . ASP A 1 997 ? -23.733 -26.083 -14.527 1.00 84.19 997 ASP A CA 1
ATOM 7722 C C . ASP A 1 997 ? -22.640 -26.710 -15.403 1.00 84.19 997 ASP A C 1
ATOM 7724 O O . ASP A 1 997 ? -22.735 -26.758 -16.635 1.00 84.19 997 ASP A O 1
ATOM 7728 N N . PHE A 1 998 ? -21.610 -27.230 -14.747 1.00 83.81 998 PHE A N 1
ATOM 7729 C CA . PHE A 1 998 ? -20.496 -27.952 -15.344 1.00 83.81 998 PHE A CA 1
ATOM 7730 C C . PHE A 1 998 ? -20.785 -29.442 -15.266 1.00 83.81 998 PHE A C 1
ATOM 7732 O O . PHE A 1 998 ? -20.676 -30.047 -14.206 1.00 83.81 998 PHE A O 1
ATOM 7739 N N . TYR A 1 999 ? -21.171 -30.043 -16.382 1.00 72.88 999 TYR A N 1
ATOM 7740 C CA . TYR A 1 999 ? -21.329 -31.486 -16.501 1.00 72.88 999 TYR A CA 1
ATOM 7741 C C . TYR A 1 999 ? -20.062 -32.094 -17.096 1.00 72.88 999 TYR A C 1
ATOM 7743 O O . TYR A 1 999 ? -19.387 -31.468 -17.912 1.00 72.88 999 TYR A O 1
ATOM 7751 N N . ASN A 1 1000 ? -19.846 -33.388 -16.854 1.00 68.81 1000 ASN A N 1
ATOM 7752 C CA . ASN A 1 1000 ? -18.820 -34.203 -17.525 1.00 68.81 1000 ASN A CA 1
ATOM 7753 C C . ASN A 1 1000 ? -18.821 -34.100 -19.064 1.00 68.81 1000 ASN A C 1
ATOM 7755 O O . ASN A 1 1000 ? -17.896 -34.545 -19.743 1.00 68.81 1000 ASN A O 1
ATOM 7759 N N . THR A 1 1001 ? -19.910 -33.595 -19.636 1.00 71.19 1001 THR A N 1
ATOM 7760 C CA . THR A 1 1001 ? -20.161 -33.584 -21.072 1.00 71.19 1001 THR A CA 1
ATOM 7761 C C . THR A 1 1001 ? -20.261 -32.188 -21.670 1.00 71.19 1001 THR A C 1
ATOM 7763 O O . THR A 1 1001 ? -20.131 -32.062 -22.880 1.00 71.19 1001 THR A O 1
ATOM 7766 N N . ASN A 1 1002 ? -20.560 -31.161 -20.878 1.00 82.25 1002 ASN A N 1
ATOM 7767 C CA . ASN A 1 1002 ? -20.847 -29.819 -21.375 1.00 82.25 1002 ASN A CA 1
ATOM 7768 C C . ASN A 1 1002 ? -20.904 -28.815 -20.227 1.00 82.25 1002 ASN A C 1
ATOM 7770 O O . ASN A 1 1002 ? -21.105 -29.197 -19.078 1.00 82.25 1002 ASN A O 1
ATOM 7774 N N . ILE A 1 1003 ? -20.829 -27.539 -20.572 1.00 89.62 1003 ILE A N 1
ATOM 7775 C CA . ILE A 1 1003 ? -21.157 -26.437 -19.675 1.00 89.62 1003 ILE A CA 1
ATOM 7776 C C . ILE A 1 1003 ? -22.462 -25.836 -20.185 1.00 89.62 1003 ILE A C 1
ATOM 7778 O O . ILE A 1 1003 ? -22.554 -25.475 -21.360 1.00 89.62 1003 ILE A O 1
ATOM 7782 N N . GLN A 1 1004 ? -23.481 -25.738 -19.341 1.00 89.44 1004 GLN A N 1
ATOM 7783 C CA . GLN A 1 1004 ? -24.760 -25.146 -19.734 1.00 89.44 1004 GLN A CA 1
ATOM 7784 C C . GLN A 1 1004 ? -25.291 -24.219 -18.654 1.00 89.44 1004 GLN A C 1
ATOM 7786 O O . GLN A 1 1004 ? -25.043 -24.421 -17.470 1.00 89.44 1004 GLN A O 1
ATOM 7791 N N . SER A 1 1005 ? -26.029 -23.192 -19.058 1.00 90.38 1005 SER A N 1
ATOM 7792 C CA . SER A 1 1005 ? -26.701 -22.323 -18.101 1.00 90.38 1005 SER A CA 1
ATOM 7793 C C . SER A 1 1005 ? -27.837 -23.085 -17.414 1.00 90.38 1005 SER A C 1
ATOM 7795 O O . SER A 1 1005 ? -28.512 -23.904 -18.043 1.00 90.38 1005 SER A O 1
ATOM 7797 N N . GLN A 1 1006 ? -28.112 -22.775 -16.149 1.00 88.31 1006 GLN A N 1
ATOM 7798 C CA . GLN A 1 1006 ? -29.240 -23.346 -15.403 1.00 88.31 1006 GLN A CA 1
ATOM 7799 C C . GLN A 1 1006 ? -30.592 -23.028 -16.051 1.00 88.31 1006 GLN A C 1
ATOM 7801 O O . GLN A 1 1006 ? -31.532 -23.814 -15.970 1.00 88.31 1006 GLN A O 1
ATOM 7806 N N . SER A 1 1007 ? -30.682 -21.903 -16.766 1.00 87.56 1007 SER A N 1
ATOM 7807 C CA . SER A 1 1007 ? -31.847 -21.552 -17.586 1.00 87.56 1007 SER A CA 1
ATOM 7808 C C . SER A 1 1007 ? -32.068 -22.499 -18.775 1.00 87.56 1007 SER A C 1
ATOM 7810 O O . SER A 1 1007 ? -33.114 -22.445 -19.418 1.00 87.56 1007 SER A O 1
ATOM 7812 N N . GLY A 1 1008 ? -31.074 -23.321 -19.129 1.00 87.81 1008 GLY A N 1
ATOM 7813 C CA . GLY A 1 1008 ? -31.097 -24.213 -20.285 1.00 87.81 1008 GLY A CA 1
ATOM 7814 C C . GLY A 1 1008 ? -31.046 -23.500 -21.642 1.00 87.81 1008 GLY A C 1
ATOM 7815 O O . GLY A 1 1008 ? -31.286 -24.133 -22.674 1.00 87.81 1008 GLY A O 1
ATOM 7816 N N . THR A 1 1009 ? -30.757 -22.194 -21.653 1.00 90.50 1009 THR A N 1
ATOM 7817 C CA . THR A 1 1009 ? -30.759 -21.336 -22.851 1.00 90.50 1009 THR A CA 1
ATOM 7818 C C . THR A 1 1009 ? -29.390 -21.189 -23.506 1.00 90.50 1009 THR A C 1
ATOM 7820 O O . THR A 1 1009 ? -29.310 -20.635 -24.601 1.00 90.50 1009 THR A O 1
ATOM 7823 N N . MET A 1 1010 ? -28.319 -21.663 -22.866 1.00 92.00 1010 MET A N 1
ATOM 7824 C CA . MET A 1 1010 ? -26.961 -21.655 -23.412 1.00 92.00 1010 MET A CA 1
ATOM 7825 C C . MET A 1 1010 ? -26.245 -22.965 -23.088 1.00 92.00 1010 MET A C 1
ATOM 7827 O O . MET A 1 1010 ? -26.359 -23.470 -21.973 1.00 92.00 1010 MET A O 1
ATOM 7831 N N . ARG A 1 1011 ? -25.499 -23.503 -24.058 1.00 90.38 1011 ARG A N 1
ATOM 7832 C CA . ARG A 1 1011 ? -24.715 -24.736 -23.915 1.00 90.38 1011 ARG A CA 1
ATOM 7833 C C . ARG A 1 1011 ? -23.418 -24.674 -24.723 1.00 90.38 1011 ARG A C 1
ATOM 7835 O O . ARG A 1 1011 ? -23.444 -24.294 -25.895 1.00 90.38 1011 ARG A O 1
ATOM 7842 N N . LEU A 1 1012 ? -22.331 -25.132 -24.107 1.00 89.88 1012 LEU A N 1
ATOM 7843 C CA . LEU A 1 1012 ? -21.000 -25.330 -24.679 1.00 89.88 1012 LEU A CA 1
ATOM 7844 C C . LEU A 1 1012 ? -20.589 -26.803 -24.544 1.00 89.88 1012 LEU A C 1
ATOM 7846 O O . LEU A 1 1012 ? -20.561 -27.339 -23.438 1.00 89.88 1012 LEU A O 1
ATOM 7850 N N . ASP A 1 1013 ? -20.253 -27.464 -25.650 1.00 86.19 1013 ASP A N 1
ATOM 7851 C CA . ASP A 1 1013 ? -19.806 -28.865 -25.674 1.00 86.19 1013 ASP A CA 1
ATOM 7852 C C . ASP A 1 1013 ? -18.506 -28.970 -26.483 1.00 86.19 1013 ASP A C 1
ATOM 7854 O O . ASP A 1 1013 ? -18.515 -28.888 -27.706 1.00 86.19 1013 ASP A O 1
ATOM 7858 N N . GLY A 1 1014 ? -17.370 -29.099 -25.795 1.00 76.69 1014 GLY A N 1
ATOM 7859 C CA . GLY A 1 1014 ? -16.042 -29.129 -26.424 1.00 76.69 1014 GLY A CA 1
ATOM 7860 C C . GLY A 1 1014 ? -15.595 -30.510 -26.912 1.00 76.69 1014 GLY A C 1
ATOM 7861 O O . GLY A 1 1014 ? -14.439 -30.679 -27.300 1.00 76.69 1014 GLY A O 1
ATOM 7862 N N . ARG A 1 1015 ? -16.455 -31.534 -26.835 1.00 74.69 1015 ARG A N 1
ATOM 7863 C CA . ARG A 1 1015 ? -16.077 -32.912 -27.176 1.00 74.69 1015 ARG A CA 1
ATOM 7864 C C . ARG A 1 1015 ? -16.138 -33.140 -28.685 1.00 74.69 1015 ARG A C 1
ATOM 7866 O O . ARG A 1 1015 ? -17.125 -32.825 -29.338 1.00 74.69 1015 ARG A O 1
ATOM 7873 N N . THR A 1 1016 ? -15.103 -33.787 -29.219 1.00 62.19 1016 THR A N 1
ATOM 7874 C CA . THR A 1 1016 ? -14.922 -34.048 -30.660 1.00 62.19 1016 THR A CA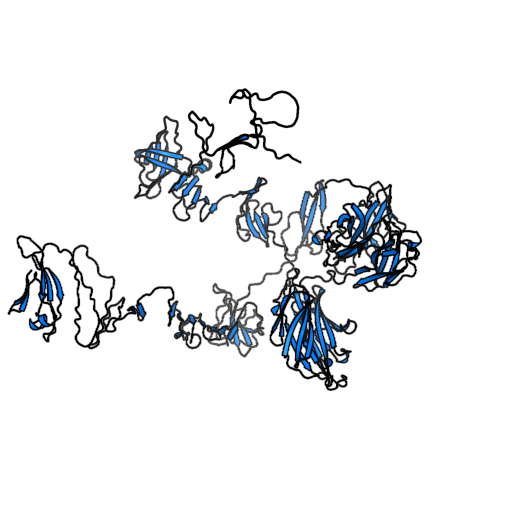 1
ATOM 7875 C C . THR A 1 1016 ? -15.151 -35.512 -31.064 1.00 62.19 1016 THR A C 1
ATOM 7877 O O . THR A 1 1016 ? -15.125 -35.843 -32.249 1.00 62.19 1016 THR A O 1
ATOM 7880 N N . THR A 1 1017 ? -15.373 -36.418 -30.104 1.00 56.38 1017 THR A N 1
ATOM 7881 C CA . THR A 1 1017 ? -15.527 -37.864 -30.341 1.00 56.38 1017 THR A CA 1
ATOM 7882 C C . THR A 1 1017 ? -16.955 -38.254 -30.730 1.00 56.38 1017 THR A C 1
ATOM 7884 O O . THR A 1 1017 ? -17.923 -37.667 -30.266 1.00 56.38 1017 THR A O 1
ATOM 7887 N N . ALA A 1 1018 ? -17.107 -39.304 -31.548 1.00 47.09 1018 ALA A N 1
ATOM 7888 C CA . ALA A 1 1018 ? -18.360 -39.771 -32.174 1.00 47.09 1018 ALA A CA 1
ATOM 7889 C C . ALA A 1 1018 ? -19.544 -40.123 -31.232 1.00 47.09 1018 ALA A C 1
ATOM 7891 O O . ALA A 1 1018 ? -20.599 -40.529 -31.710 1.00 47.09 1018 ALA A O 1
ATOM 7892 N N . ALA A 1 1019 ? -19.394 -39.964 -29.914 1.00 50.66 1019 ALA A N 1
ATOM 7893 C CA . ALA A 1 1019 ? -20.416 -40.227 -28.900 1.00 50.66 1019 ALA A CA 1
ATOM 7894 C C . ALA A 1 1019 ? -21.327 -39.015 -28.590 1.00 50.66 1019 ALA A C 1
ATOM 7896 O O . ALA A 1 1019 ? -22.160 -39.093 -27.686 1.00 50.66 1019 ALA A O 1
ATOM 7897 N N . VAL A 1 1020 ? -21.183 -37.885 -29.298 1.00 53.78 1020 VAL A N 1
ATOM 7898 C CA . VAL A 1 1020 ? -22.046 -36.702 -29.115 1.00 53.78 1020 VAL A CA 1
ATOM 7899 C C . VAL A 1 1020 ? -23.366 -36.885 -29.868 1.00 53.78 1020 VAL A C 1
ATOM 7901 O O . VAL A 1 1020 ? -23.385 -36.957 -31.095 1.00 53.78 1020 VAL A O 1
ATOM 7904 N N . THR A 1 1021 ? -24.488 -36.902 -29.150 1.00 53.94 1021 THR A N 1
ATOM 7905 C CA . THR A 1 1021 ? -25.837 -37.014 -29.732 1.00 53.94 1021 THR A CA 1
ATOM 7906 C C . THR A 1 1021 ? -26.270 -35.788 -30.544 1.00 53.94 1021 THR A C 1
ATOM 7908 O O . THR A 1 1021 ? -27.206 -35.903 -31.329 1.00 53.94 1021 THR A O 1
ATOM 7911 N N . SER A 1 1022 ? -25.607 -34.630 -30.410 1.00 64.44 1022 SER A N 1
ATOM 7912 C CA . SER A 1 1022 ? -26.018 -33.390 -31.091 1.00 64.44 1022 SER A CA 1
ATOM 7913 C C . SER A 1 1022 ? -25.027 -32.816 -32.114 1.00 64.44 1022 SER A C 1
ATOM 7915 O O . SER A 1 1022 ? -25.461 -32.020 -32.936 1.00 64.44 1022 SER A O 1
ATOM 7917 N N . LYS A 1 1023 ? -23.736 -33.195 -32.127 1.00 76.69 1023 LYS A N 1
ATOM 7918 C CA . LYS A 1 1023 ? -22.678 -32.562 -32.964 1.00 76.69 1023 LYS A CA 1
ATOM 7919 C C . LYS A 1 1023 ? -22.664 -31.016 -32.921 1.00 76.69 1023 LYS A C 1
ATOM 7921 O O . LYS A 1 1023 ? -22.244 -30.383 -33.885 1.00 76.69 1023 LYS A O 1
ATOM 7926 N N . ILE A 1 1024 ? -23.121 -30.401 -31.829 1.00 86.31 1024 ILE A N 1
ATOM 7927 C CA . ILE A 1 1024 ? -23.175 -28.942 -31.654 1.00 86.31 1024 ILE A CA 1
ATOM 7928 C C . ILE A 1 1024 ? -22.171 -28.524 -30.579 1.00 86.31 1024 ILE A C 1
ATOM 7930 O O . ILE A 1 1024 ? -22.280 -28.999 -29.452 1.00 86.31 1024 ILE A O 1
ATOM 7934 N N . HIS A 1 1025 ? -21.238 -27.626 -30.915 1.00 88.31 1025 HIS A N 1
ATOM 7935 C CA . HIS A 1 1025 ? -20.278 -27.045 -29.967 1.00 88.31 1025 HIS A CA 1
ATOM 7936 C C . HIS A 1 1025 ? -20.870 -25.881 -29.170 1.00 88.31 1025 HIS A C 1
ATOM 7938 O O . HIS A 1 1025 ? -20.573 -25.729 -27.989 1.00 88.31 1025 HIS A O 1
ATOM 7944 N N . LEU A 1 1026 ? -21.716 -25.069 -29.806 1.00 91.00 1026 LEU A N 1
ATOM 7945 C CA . LEU A 1 1026 ? -22.371 -23.918 -29.190 1.00 91.00 1026 LEU A CA 1
ATOM 7946 C C . LEU A 1 1026 ? -23.851 -23.945 -29.544 1.00 91.00 1026 LEU A C 1
ATOM 7948 O O . LEU A 1 1026 ? -24.183 -23.989 -30.724 1.00 91.00 1026 LEU A O 1
ATOM 7952 N N . ALA A 1 1027 ? -24.730 -23.893 -28.547 1.00 90.94 1027 ALA A N 1
ATOM 7953 C CA . ALA A 1 1027 ? -26.170 -23.758 -28.739 1.00 90.94 1027 ALA A CA 1
ATOM 7954 C C . ALA A 1 1027 ? -26.710 -22.612 -27.882 1.00 90.94 1027 ALA A C 1
ATOM 7956 O O . ALA A 1 1027 ? -26.388 -22.515 -26.697 1.00 90.94 1027 ALA A O 1
ATOM 7957 N N . ILE A 1 1028 ? -27.540 -21.756 -28.479 1.00 91.31 1028 ILE A N 1
ATOM 7958 C CA . ILE A 1 1028 ? -28.151 -20.599 -27.823 1.00 91.31 1028 ILE A CA 1
ATOM 7959 C C . ILE A 1 1028 ? -29.640 -20.531 -28.192 1.00 91.31 1028 ILE A C 1
ATOM 7961 O O . ILE A 1 1028 ? -30.023 -20.656 -29.359 1.00 91.31 1028 ILE A O 1
ATOM 7965 N N . GLY A 1 1029 ? -30.479 -20.294 -27.183 1.00 87.62 1029 GLY A N 1
ATOM 7966 C CA . GLY A 1 1029 ? -31.927 -20.135 -27.300 1.00 87.62 1029 GLY A CA 1
ATOM 7967 C C . GLY A 1 1029 ? -32.715 -21.325 -26.754 1.00 87.62 1029 GLY A C 1
ATOM 7968 O O . GLY A 1 1029 ? -32.189 -22.169 -26.027 1.00 87.62 1029 GLY A O 1
ATOM 7969 N N . SER A 1 1030 ? -34.007 -21.389 -27.088 1.00 85.56 1030 SER A N 1
ATOM 7970 C CA . SER A 1 1030 ? -34.855 -22.517 -26.696 1.00 85.56 1030 SER A CA 1
ATOM 7971 C C . SER A 1 1030 ? -34.247 -23.838 -27.177 1.00 85.56 1030 SER A C 1
ATOM 7973 O O . SER A 1 1030 ? -33.727 -23.932 -28.285 1.00 85.56 1030 SER A O 1
ATOM 7975 N N . ASN A 1 1031 ? -34.305 -24.866 -26.333 1.00 85.75 1031 ASN A N 1
ATOM 7976 C CA . ASN A 1 1031 ? -33.719 -26.187 -26.579 1.00 85.75 1031 ASN A CA 1
ATOM 7977 C C . ASN A 1 1031 ? -32.180 -26.269 -26.564 1.00 85.75 1031 ASN A C 1
ATOM 7979 O O . ASN A 1 1031 ? -31.658 -27.342 -26.857 1.00 85.75 1031 ASN A O 1
ATOM 7983 N N . ALA A 1 1032 ? -31.440 -25.216 -26.188 1.00 88.25 1032 ALA A N 1
ATOM 7984 C CA . ALA A 1 1032 ? -29.975 -25.283 -26.113 1.00 88.25 1032 ALA A CA 1
ATOM 7985 C C . ALA A 1 1032 ? -29.469 -26.408 -25.188 1.00 88.25 1032 ALA A C 1
ATOM 7987 O O . ALA A 1 1032 ? -28.497 -27.075 -25.533 1.00 88.25 1032 ALA A O 1
ATOM 7988 N N . ALA A 1 1033 ? -30.155 -26.670 -24.069 1.00 85.00 1033 ALA A N 1
ATOM 7989 C CA . ALA A 1 1033 ? -29.848 -27.795 -23.182 1.00 85.00 1033 ALA A CA 1
ATOM 7990 C C . ALA A 1 1033 ? -30.511 -29.125 -23.599 1.00 85.00 1033 ALA A C 1
ATOM 7992 O O . ALA A 1 1033 ? -29.859 -30.167 -23.589 1.00 85.00 1033 ALA A O 1
ATOM 7993 N N . SER A 1 1034 ? -31.798 -29.110 -23.970 1.00 84.62 1034 SER A N 1
ATOM 7994 C CA . SER A 1 1034 ? -32.601 -30.331 -24.173 1.00 84.62 1034 SER A CA 1
ATOM 7995 C C . SER A 1 1034 ? -32.494 -30.946 -25.574 1.00 84.62 1034 SER A C 1
ATOM 7997 O O . SER A 1 1034 ? -32.573 -32.164 -25.713 1.00 84.62 1034 SER A O 1
ATOM 7999 N N . SER A 1 1035 ? -32.314 -30.132 -26.618 1.00 86.50 1035 SER A N 1
ATOM 8000 C CA . SER A 1 1035 ? -32.131 -30.580 -28.006 1.00 86.50 1035 SER A CA 1
ATOM 8001 C C . SER A 1 1035 ? -31.256 -29.578 -28.779 1.00 86.50 1035 SER A C 1
ATOM 8003 O O . SER A 1 1035 ? -31.766 -28.782 -29.577 1.00 86.50 1035 SER A O 1
ATOM 8005 N N . PRO A 1 1036 ? -29.922 -29.599 -28.572 1.00 86.31 1036 PRO A N 1
ATOM 8006 C CA . PRO A 1 1036 ? -29.013 -28.571 -29.092 1.00 86.31 1036 PRO A CA 1
ATOM 8007 C C . PRO A 1 1036 ? -29.037 -28.450 -30.625 1.00 86.31 1036 PRO A C 1
ATOM 8009 O O . PRO A 1 1036 ? -28.859 -27.367 -31.176 1.00 86.31 1036 PRO A O 1
ATOM 8012 N N . GLY A 1 1037 ? -29.321 -29.550 -31.335 1.00 84.31 1037 GLY A N 1
ATOM 8013 C CA . GLY A 1 1037 ? -29.453 -29.563 -32.798 1.00 84.31 1037 GLY A CA 1
ATOM 8014 C C . GLY A 1 1037 ? -30.675 -28.800 -33.328 1.00 84.31 1037 GLY A C 1
ATOM 8015 O O . GLY A 1 1037 ? -30.714 -28.449 -34.503 1.00 84.31 1037 GLY A O 1
ATOM 8016 N N . SER A 1 1038 ? -31.661 -28.519 -32.473 1.00 84.44 1038 SER A N 1
ATOM 8017 C CA . SER A 1 1038 ? -32.836 -27.691 -32.782 1.00 84.44 1038 SER A CA 1
ATOM 8018 C C . SER A 1 1038 ? -32.745 -26.282 -32.190 1.00 84.44 1038 SER A C 1
ATOM 8020 O O . SER A 1 1038 ? -33.721 -25.534 -32.266 1.00 84.44 1038 SER A O 1
ATOM 8022 N N . ALA A 1 1039 ? -31.606 -25.908 -31.594 1.00 88.06 1039 ALA A N 1
ATOM 8023 C CA . ALA A 1 1039 ? -31.441 -24.585 -31.011 1.00 88.06 1039 ALA A CA 1
ATOM 8024 C C . ALA A 1 1039 ? -31.491 -23.489 -32.097 1.00 88.06 1039 ALA A C 1
ATOM 8026 O O . ALA A 1 1039 ? -30.925 -23.683 -33.186 1.00 88.06 1039 ALA A O 1
ATOM 8027 N N . PRO A 1 1040 ? -32.151 -22.345 -31.819 1.00 85.25 1040 PRO A N 1
ATOM 8028 C CA . PRO A 1 1040 ? -32.290 -21.238 -32.752 1.00 85.25 1040 PRO A CA 1
ATOM 8029 C C . PRO A 1 1040 ? -30.972 -20.722 -33.296 1.00 85.25 1040 PRO A C 1
ATOM 8031 O O . PRO A 1 1040 ? -30.900 -20.469 -34.487 1.00 85.25 1040 PRO A O 1
ATOM 8034 N N . PHE A 1 1041 ? -29.941 -20.600 -32.463 1.00 89.69 1041 PHE A N 1
ATOM 8035 C CA . PHE A 1 1041 ? -28.581 -20.322 -32.902 1.00 89.69 1041 PHE A CA 1
ATOM 8036 C C . PHE A 1 1041 ? -27.680 -21.470 -32.471 1.00 89.69 1041 PHE A C 1
ATOM 8038 O O . PHE A 1 1041 ? -27.695 -21.870 -31.304 1.00 89.69 1041 PHE A O 1
ATOM 8045 N N . ARG A 1 1042 ? -26.904 -22.015 -33.405 1.00 90.12 1042 ARG A N 1
ATOM 8046 C CA . ARG A 1 1042 ? -26.000 -23.122 -33.107 1.00 90.12 1042 ARG A CA 1
ATOM 8047 C C . ARG A 1 1042 ? -24.804 -23.182 -34.039 1.00 90.12 1042 ARG A C 1
ATOM 8049 O O . ARG A 1 1042 ? -24.918 -22.849 -35.214 1.00 90.12 1042 ARG A O 1
ATOM 8056 N N . VAL A 1 1043 ? -23.692 -23.681 -33.515 1.00 90.75 1043 VAL A N 1
ATOM 8057 C CA . VAL A 1 1043 ? -22.474 -23.969 -34.276 1.00 90.75 1043 VAL A CA 1
ATOM 8058 C C . VAL A 1 1043 ? -22.181 -25.455 -34.173 1.00 90.75 1043 VAL A C 1
ATOM 8060 O O . VAL A 1 1043 ? -22.056 -25.985 -33.067 1.00 90.75 1043 VAL A O 1
ATOM 8063 N N . ASP A 1 1044 ? -22.105 -26.135 -35.312 1.00 85.56 1044 ASP A N 1
ATOM 8064 C CA . ASP A 1 1044 ? -21.773 -27.557 -35.332 1.00 85.56 1044 ASP A CA 1
ATOM 8065 C C . ASP A 1 1044 ? -20.267 -27.815 -35.144 1.00 85.56 1044 ASP A C 1
ATOM 8067 O O . ASP A 1 1044 ? -19.439 -26.905 -35.193 1.00 85.56 1044 ASP A O 1
ATOM 8071 N N . THR A 1 1045 ? -19.894 -29.077 -34.926 1.00 79.94 1045 THR A N 1
ATOM 8072 C CA . THR A 1 1045 ? -18.495 -29.506 -34.742 1.00 79.94 1045 THR A CA 1
ATOM 8073 C C . THR A 1 1045 ? -17.591 -29.196 -35.945 1.00 79.94 1045 THR A C 1
ATOM 8075 O O . THR A 1 1045 ? -16.374 -29.258 -35.813 1.00 79.94 1045 THR A O 1
ATOM 8078 N N . SER A 1 1046 ? -18.158 -28.898 -37.124 1.00 78.50 1046 SER A N 1
ATOM 8079 C CA . SER A 1 1046 ? -17.410 -28.503 -38.328 1.00 78.50 1046 SER A CA 1
ATOM 8080 C C . SER A 1 1046 ? -17.220 -26.986 -38.456 1.00 78.50 1046 SER A C 1
ATOM 8082 O O . SER A 1 1046 ? -16.574 -26.528 -39.396 1.00 78.50 1046 SER A O 1
ATOM 8084 N N . GLY A 1 1047 ? -17.764 -26.208 -37.513 1.00 75.56 1047 GLY A N 1
ATOM 8085 C CA . GLY A 1 1047 ? -17.701 -24.748 -37.505 1.00 75.56 1047 GLY A CA 1
ATOM 8086 C C . GLY A 1 1047 ? -18.807 -24.065 -38.314 1.00 75.56 1047 GLY A C 1
ATOM 8087 O O . GLY A 1 1047 ? -18.775 -22.844 -38.457 1.00 75.56 1047 GLY A O 1
ATOM 8088 N N . GLN A 1 1048 ? -19.796 -24.803 -38.834 1.00 78.25 1048 GLN A N 1
ATOM 8089 C CA . GLN A 1 1048 ? -20.930 -24.203 -39.543 1.00 78.25 1048 GLN A CA 1
ATOM 8090 C C . GLN A 1 1048 ? -21.925 -23.598 -38.552 1.00 78.25 1048 GLN A C 1
ATOM 8092 O O . GLN A 1 1048 ? -22.326 -24.244 -37.581 1.00 78.25 1048 GLN A O 1
ATOM 8097 N N . CYS A 1 1049 ? -22.342 -22.360 -38.819 1.00 83.56 1049 CYS A N 1
ATOM 8098 C CA . CYS A 1 1049 ? -23.297 -21.623 -38.001 1.00 83.56 1049 CYS A CA 1
ATOM 8099 C C . CYS A 1 1049 ? -24.704 -21.698 -38.606 1.00 83.56 1049 CYS A C 1
ATOM 8101 O O . CYS A 1 1049 ? -24.912 -21.379 -39.776 1.00 83.56 1049 CYS A O 1
ATOM 8103 N N . TYR A 1 1050 ? -25.684 -22.079 -37.792 1.00 80.94 1050 TYR A N 1
ATOM 8104 C CA . TYR A 1 1050 ? -27.095 -22.114 -38.152 1.00 80.94 1050 TYR A CA 1
ATOM 8105 C C . TYR A 1 1050 ? -27.852 -21.133 -37.270 1.00 80.94 1050 TYR A C 1
ATOM 8107 O O . TYR A 1 1050 ? -27.756 -21.188 -36.044 1.00 80.94 1050 TYR A O 1
ATOM 8115 N N . THR A 1 1051 ? -28.663 -20.283 -37.892 1.00 79.12 1051 THR A N 1
ATOM 8116 C CA . THR A 1 1051 ? -29.626 -19.430 -37.197 1.00 79.12 1051 THR A CA 1
ATOM 8117 C C . THR A 1 1051 ? -31.020 -19.630 -37.784 1.00 79.12 1051 THR A C 1
ATOM 8119 O O . THR A 1 1051 ? -31.202 -19.586 -38.997 1.00 79.12 1051 THR A O 1
ATOM 8122 N N . SER A 1 1052 ? -32.020 -19.878 -36.940 1.00 70.00 1052 SER A N 1
ATOM 8123 C CA . SER A 1 1052 ? -33.423 -19.993 -37.351 1.00 70.00 1052 SER A CA 1
ATOM 8124 C C . SER A 1 1052 ? -34.109 -18.631 -37.491 1.00 70.00 1052 SER A C 1
ATOM 8126 O O . SER A 1 1052 ? -35.218 -18.562 -38.013 1.00 70.00 1052 SER A O 1
ATOM 8128 N N . LYS A 1 1053 ? -33.494 -17.560 -36.968 1.00 61.22 1053 LYS A N 1
ATOM 8129 C CA . LYS A 1 1053 ? -33.992 -16.178 -37.013 1.00 61.22 1053 LYS A CA 1
ATOM 8130 C C . LYS A 1 1053 ? -32.799 -15.223 -37.108 1.00 61.22 1053 LYS A C 1
ATOM 8132 O O . LYS A 1 1053 ? -32.270 -14.785 -36.090 1.00 61.22 1053 LYS A O 1
ATOM 8137 N N . LEU A 1 1054 ? -32.359 -14.909 -38.325 1.00 61.75 1054 LEU A N 1
ATOM 8138 C CA . LEU A 1 1054 ? -31.386 -13.841 -38.560 1.00 61.75 1054 LEU A CA 1
ATOM 8139 C C . LEU A 1 1054 ? -32.141 -12.519 -38.749 1.00 61.75 1054 LEU A C 1
ATOM 8141 O O . LEU A 1 1054 ? -32.773 -12.327 -39.783 1.00 61.75 1054 LEU A O 1
ATOM 8145 N N . ASN A 1 1055 ? -32.093 -11.615 -37.765 1.00 52.06 1055 ASN A N 1
ATOM 8146 C CA . ASN A 1 1055 ? -32.606 -10.250 -37.918 1.00 52.06 1055 ASN A CA 1
ATOM 8147 C C . ASN A 1 1055 ? -31.436 -9.308 -38.234 1.00 52.06 1055 ASN A C 1
ATOM 8149 O O . ASN A 1 1055 ? -30.798 -8.776 -37.327 1.00 52.06 1055 ASN A O 1
ATOM 8153 N N . ALA A 1 1056 ? -31.102 -9.160 -39.516 1.00 53.81 1056 ALA A N 1
ATOM 8154 C CA . ALA A 1 1056 ? -30.067 -8.231 -39.958 1.00 53.81 1056 ALA A CA 1
ATOM 8155 C C . ALA A 1 1056 ? -30.602 -6.789 -39.873 1.00 53.81 1056 ALA A C 1
ATOM 8157 O O . ALA A 1 1056 ? -31.247 -6.301 -40.797 1.00 53.81 1056 ALA A O 1
ATOM 8158 N N . VAL A 1 1057 ? -30.364 -6.102 -38.752 1.00 42.91 1057 VAL A N 1
ATOM 8159 C CA . VAL A 1 1057 ? -30.698 -4.677 -38.589 1.00 42.91 1057 VAL A CA 1
ATOM 8160 C C . VAL A 1 1057 ? -29.431 -3.858 -38.824 1.00 42.91 1057 VAL A C 1
ATOM 8162 O O . VAL A 1 1057 ? -28.487 -3.943 -38.047 1.00 42.91 1057 VAL A O 1
ATOM 8165 N N . GLY A 1 1058 ? -29.398 -3.096 -39.921 1.00 50.16 1058 GLY A N 1
ATOM 8166 C CA . GLY A 1 1058 ? -28.261 -2.243 -40.305 1.00 50.16 1058 GLY A CA 1
ATOM 8167 C C . GLY A 1 1058 ? -27.301 -2.841 -41.341 1.00 50.16 1058 GLY A C 1
ATOM 8168 O O . GLY A 1 1058 ? -26.381 -2.157 -41.775 1.00 50.16 1058 GLY A O 1
ATOM 8169 N N . GLY A 1 1059 ? -27.544 -4.075 -41.793 1.00 44.78 1059 GLY A N 1
ATOM 8170 C CA . GLY A 1 1059 ? -26.931 -4.651 -42.990 1.00 44.78 1059 GLY A CA 1
ATOM 8171 C C . GLY A 1 1059 ? -28.004 -4.902 -44.043 1.00 44.78 1059 GLY A C 1
ATOM 8172 O O . GLY A 1 1059 ? -28.975 -5.610 -43.790 1.00 44.78 1059 GLY A O 1
ATOM 8173 N N . THR A 1 1060 ? -27.868 -4.315 -45.224 1.00 44.97 1060 THR A N 1
ATOM 8174 C CA . THR A 1 1060 ? -28.744 -4.602 -46.361 1.00 44.97 1060 THR A CA 1
ATOM 8175 C C . THR A 1 1060 ? -28.651 -6.089 -46.725 1.00 44.97 1060 THR A C 1
ATOM 8177 O O . THR A 1 1060 ? -27.574 -6.571 -47.054 1.00 44.97 1060 THR A O 1
ATOM 8180 N N . VAL A 1 1061 ? -29.785 -6.789 -46.802 1.00 57.03 1061 VAL A N 1
ATOM 8181 C CA . VAL A 1 1061 ? -30.038 -7.728 -47.914 1.00 57.03 1061 VAL A CA 1
ATOM 8182 C C . VAL A 1 1061 ? -31.382 -7.335 -48.524 1.00 57.03 1061 VAL A C 1
ATOM 8184 O O . VAL A 1 1061 ? -32.395 -8.019 -48.418 1.00 57.03 1061 VAL A O 1
ATOM 8187 N N . GLY A 1 1062 ? -31.424 -6.115 -49.056 1.00 47.50 1062 GLY A N 1
ATOM 8188 C CA . GLY A 1 1062 ? -32.647 -5.488 -49.541 1.00 47.50 1062 GLY A CA 1
ATOM 8189 C C . GLY A 1 1062 ? -33.180 -6.225 -50.762 1.00 47.50 1062 GLY A C 1
ATOM 8190 O O . GLY A 1 1062 ? -32.616 -6.102 -51.845 1.00 47.50 1062 GLY A O 1
ATOM 8191 N N . GLY A 1 1063 ? -34.269 -6.970 -50.569 1.00 54.62 1063 GLY A N 1
ATOM 8192 C CA . GLY A 1 1063 ? -35.058 -7.550 -51.649 1.00 54.62 1063 GLY A CA 1
ATOM 8193 C C . GLY A 1 1063 ? -34.985 -9.067 -51.825 1.00 54.62 1063 GLY A C 1
ATOM 8194 O O . GLY A 1 1063 ? -35.622 -9.516 -52.767 1.00 54.62 1063 GLY A O 1
ATOM 8195 N N . PHE A 1 1064 ? -34.278 -9.855 -50.988 1.00 57.06 1064 PHE A N 1
ATOM 8196 C CA . PHE A 1 1064 ? -34.089 -11.311 -51.201 1.00 57.06 1064 PHE A CA 1
ATOM 8197 C C . PHE A 1 1064 ? -34.032 -12.176 -49.902 1.00 57.06 1064 PHE A C 1
ATOM 8199 O O . PHE A 1 1064 ? -33.234 -11.898 -49.015 1.00 57.06 1064 PHE A O 1
ATOM 8206 N N . ASP A 1 1065 ? -34.820 -13.262 -49.833 1.00 58.00 1065 ASP A N 1
ATOM 8207 C CA . ASP A 1 1065 ? -34.797 -14.421 -48.912 1.00 58.00 1065 ASP A CA 1
ATOM 8208 C C . ASP A 1 1065 ? -33.731 -15.466 -49.305 1.00 58.00 1065 ASP A C 1
ATOM 8210 O O . ASP A 1 1065 ? -33.741 -15.979 -50.424 1.00 58.00 1065 ASP A O 1
ATOM 8214 N N . ILE A 1 1066 ? -32.861 -15.886 -48.382 1.00 59.78 1066 ILE A N 1
ATOM 8215 C CA . ILE A 1 1066 ? -31.820 -16.900 -48.647 1.00 59.78 1066 ILE A CA 1
ATOM 8216 C C . ILE A 1 1066 ? -32.185 -18.225 -47.968 1.00 59.78 1066 ILE A C 1
ATOM 8218 O O . ILE A 1 1066 ? -32.139 -18.336 -46.746 1.00 59.78 1066 ILE A O 1
ATOM 8222 N N . SER A 1 1067 ? -32.543 -19.248 -48.751 1.00 54.25 1067 SER A N 1
ATOM 8223 C CA . SER A 1 1067 ? -32.847 -20.593 -48.234 1.00 54.25 1067 SER A CA 1
ATOM 8224 C C . SER A 1 1067 ? -32.624 -21.681 -49.296 1.00 54.25 1067 SER A C 1
ATOM 8226 O O . SER A 1 1067 ? -32.742 -21.432 -50.494 1.00 54.25 1067 SER A O 1
ATOM 8228 N N . GLY A 1 1068 ? -32.239 -22.895 -48.877 1.00 52.78 1068 GLY A N 1
ATOM 8229 C CA . GLY A 1 1068 ? -32.104 -24.055 -49.778 1.00 52.78 1068 GLY A CA 1
ATOM 8230 C C . GLY A 1 1068 ? -31.086 -23.904 -50.925 1.00 52.78 1068 GLY A C 1
ATOM 8231 O O . GLY A 1 1068 ? -31.285 -24.491 -51.985 1.00 52.78 1068 GLY A O 1
ATOM 8232 N N . GLY A 1 1069 ? -30.023 -23.104 -50.749 1.00 52.12 1069 GLY A N 1
ATOM 8233 C CA . GLY A 1 1069 ? -29.002 -22.851 -51.783 1.00 52.12 1069 GLY A CA 1
ATOM 8234 C C . GLY A 1 1069 ? -29.426 -21.852 -52.870 1.00 52.12 1069 GLY A C 1
ATOM 8235 O O . GLY A 1 1069 ? -28.853 -21.842 -53.962 1.00 52.12 1069 GLY A O 1
ATOM 8236 N N . ARG A 1 1070 ? -30.455 -21.039 -52.594 1.00 54.50 1070 ARG A N 1
ATOM 8237 C CA . ARG A 1 1070 ? -31.002 -20.026 -53.503 1.00 54.50 1070 ARG A CA 1
ATOM 8238 C C . ARG A 1 1070 ? -31.211 -18.696 -52.779 1.00 54.50 1070 ARG A C 1
ATOM 8240 O O . ARG A 1 1070 ? -31.578 -18.689 -51.606 1.00 54.50 1070 ARG A O 1
ATOM 8247 N N . MET A 1 1071 ? -31.014 -17.582 -53.484 1.00 60.94 1071 MET A N 1
ATOM 8248 C CA . MET A 1 1071 ? -31.461 -16.255 -53.037 1.00 60.94 1071 MET A CA 1
ATOM 8249 C C . MET A 1 1071 ? -32.728 -15.891 -53.801 1.00 60.94 1071 MET A C 1
ATOM 8251 O O . MET A 1 1071 ? -32.698 -15.845 -55.024 1.00 60.94 1071 MET A O 1
ATOM 8255 N N . THR A 1 1072 ? -33.829 -15.650 -53.108 1.00 59.97 1072 THR A N 1
ATOM 8256 C CA . THR A 1 1072 ? -35.171 -15.540 -53.681 1.00 59.97 1072 THR A CA 1
ATOM 8257 C C . THR A 1 1072 ? -35.771 -14.183 -53.348 1.00 59.97 1072 THR A C 1
ATOM 8259 O O . THR A 1 1072 ? -35.811 -13.825 -52.191 1.00 59.97 1072 THR A O 1
ATOM 8262 N N . GLY A 1 1073 ? -36.269 -13.414 -54.305 1.00 60.12 1073 GLY A N 1
ATOM 8263 C CA . GLY A 1 1073 ? -36.826 -12.084 -54.111 1.00 60.12 1073 GLY A CA 1
ATOM 8264 C C . GLY A 1 1073 ? -37.888 -12.058 -53.018 1.00 60.12 1073 GLY A C 1
ATOM 8265 O O . GLY A 1 1073 ? -38.769 -12.914 -52.991 1.00 60.12 1073 GLY A O 1
ATOM 8266 N N . SER A 1 1074 ? -37.833 -11.086 -52.115 1.00 57.88 1074 SER A N 1
ATOM 8267 C CA . SER A 1 1074 ? -38.869 -10.908 -51.096 1.00 57.88 1074 SER A CA 1
ATOM 8268 C C . SER A 1 1074 ? -40.180 -10.397 -51.707 1.00 57.88 1074 SER A C 1
ATOM 8270 O O . SER A 1 1074 ? -41.253 -10.703 -51.190 1.00 57.88 1074 SER A O 1
ATOM 8272 N N . ASN A 1 1075 ? -40.107 -9.714 -52.855 1.00 52.16 1075 ASN A N 1
ATOM 8273 C CA . ASN A 1 1075 ? -41.262 -9.303 -53.649 1.00 52.16 1075 ASN A CA 1
ATOM 8274 C C . ASN A 1 1075 ? -41.625 -10.364 -54.695 1.00 52.16 1075 ASN A C 1
ATOM 8276 O O . ASN A 1 1075 ? -40.753 -10.925 -55.363 1.00 52.16 1075 ASN A O 1
ATOM 8280 N N . SER A 1 1076 ? -42.926 -10.613 -54.832 1.00 49.47 1076 SER A N 1
ATOM 8281 C CA . SER A 1 1076 ? -43.495 -11.466 -55.876 1.00 49.47 1076 SER A CA 1
ATOM 8282 C C . SER A 1 1076 ? -44.171 -10.616 -56.948 1.00 49.47 1076 SER A C 1
ATOM 8284 O O . SER A 1 1076 ? -44.608 -9.497 -56.680 1.00 49.47 1076 SER A O 1
ATOM 8286 N N . ASP A 1 1077 ? -44.236 -11.130 -58.171 1.00 50.19 1077 ASP A N 1
ATOM 8287 C CA . ASP A 1 1077 ? -45.044 -10.525 -59.224 1.00 50.19 1077 ASP A CA 1
ATOM 8288 C C . ASP A 1 1077 ? -46.553 -10.751 -58.988 1.00 50.19 1077 ASP A C 1
ATOM 8290 O O . ASP A 1 1077 ? -46.986 -11.372 -58.016 1.00 50.19 1077 ASP A O 1
ATOM 8294 N N . SER A 1 1078 ? -47.376 -10.263 -59.916 1.00 43.06 1078 SER A N 1
ATOM 8295 C CA . SER A 1 1078 ? -48.847 -10.352 -59.898 1.00 43.06 1078 SER A CA 1
ATOM 8296 C C . SER A 1 1078 ? -49.420 -11.763 -59.765 1.00 43.06 1078 SER A C 1
ATOM 8298 O O . SER A 1 1078 ? -50.614 -11.910 -59.502 1.00 43.06 1078 SER A O 1
ATOM 8300 N N . TYR A 1 1079 ? -48.604 -12.775 -60.053 1.00 43.84 1079 TYR A N 1
ATOM 8301 C CA . TYR A 1 1079 ? -48.976 -14.180 -60.150 1.00 43.84 1079 TYR A CA 1
ATOM 8302 C C . TYR A 1 1079 ? -48.336 -15.016 -59.027 1.00 43.84 1079 TYR A C 1
ATOM 8304 O O . TYR A 1 1079 ? -48.532 -16.228 -58.991 1.00 43.84 1079 TYR A O 1
ATOM 8312 N N . GLY A 1 1080 ? -47.617 -14.378 -58.091 1.00 47.28 1080 GLY A N 1
ATOM 8313 C CA . GLY A 1 1080 ? -47.024 -15.008 -56.909 1.00 47.28 1080 GLY A CA 1
ATOM 8314 C C . GLY A 1 1080 ? -45.581 -15.497 -57.085 1.00 47.28 1080 GLY A C 1
ATOM 8315 O O . GLY A 1 1080 ? -45.048 -16.132 -56.174 1.00 47.28 1080 GLY A O 1
ATOM 8316 N N . ASN A 1 1081 ? -44.922 -15.203 -58.213 1.00 50.78 1081 ASN A N 1
ATOM 8317 C CA . ASN A 1 1081 ? -43.570 -15.695 -58.507 1.00 50.78 1081 ASN A CA 1
ATOM 8318 C C . ASN A 1 1081 ? -42.487 -14.751 -57.972 1.00 50.78 1081 ASN A C 1
ATOM 8320 O O . ASN A 1 1081 ? -42.623 -13.534 -58.074 1.00 50.78 1081 ASN A O 1
ATOM 8324 N N . LYS A 1 1082 ? -41.382 -15.300 -57.449 1.00 54.12 1082 LYS A N 1
ATOM 8325 C CA . LYS A 1 1082 ? -40.263 -14.539 -56.862 1.00 54.12 1082 LYS A CA 1
ATOM 8326 C C . LYS A 1 1082 ? -38.985 -14.662 -57.711 1.00 54.12 1082 LYS A C 1
ATOM 8328 O O . LYS A 1 1082 ? -38.676 -15.736 -58.227 1.00 54.12 1082 LYS A O 1
ATOM 8333 N N . PHE A 1 1083 ? -38.205 -13.583 -57.825 1.00 57.16 1083 PHE A N 1
ATOM 8334 C CA . PHE A 1 1083 ? -36.875 -13.601 -58.470 1.00 57.16 1083 PHE A CA 1
ATOM 8335 C C . PHE A 1 1083 ? -35.957 -14.629 -57.791 1.00 57.16 1083 PHE A C 1
ATOM 8337 O O . PHE A 1 1083 ? -36.036 -14.735 -56.584 1.00 57.16 1083 PHE A O 1
ATOM 8344 N N . THR A 1 1084 ? -35.103 -15.400 -58.475 1.00 53.78 1084 THR A N 1
ATOM 8345 C CA . THR A 1 1084 ? -34.285 -16.430 -57.790 1.00 53.78 1084 THR A CA 1
ATOM 8346 C C . THR A 1 1084 ? -32.880 -16.577 -58.383 1.00 53.78 1084 THR A C 1
ATOM 8348 O O . THR A 1 1084 ? -32.746 -16.853 -59.565 1.00 53.78 1084 THR A O 1
ATOM 8351 N N . LEU A 1 1085 ? -31.823 -16.491 -57.570 1.00 55.16 1085 LEU A N 1
ATOM 8352 C CA . LEU A 1 1085 ? -30.434 -16.775 -57.957 1.00 55.16 1085 LEU A CA 1
ATOM 8353 C C . LEU A 1 1085 ? -30.001 -18.141 -57.415 1.00 55.16 1085 LEU A C 1
ATOM 8355 O O . LEU A 1 1085 ? -30.116 -18.398 -56.216 1.00 55.16 1085 LEU A O 1
ATOM 8359 N N . SER A 1 1086 ? -29.500 -19.018 -58.293 1.00 50.91 1086 SER A N 1
ATOM 8360 C CA . SER A 1 1086 ? -29.026 -20.363 -57.943 1.00 50.91 1086 SER A CA 1
ATOM 8361 C C . SER A 1 1086 ? -27.809 -20.759 -58.789 1.00 50.91 1086 SER A C 1
ATOM 8363 O O . SER A 1 1086 ? -27.820 -20.503 -59.992 1.00 50.91 1086 SER A O 1
ATOM 8365 N N . PRO A 1 1087 ? -26.789 -21.420 -58.213 1.00 42.50 1087 PRO A N 1
ATOM 8366 C CA . PRO A 1 1087 ? -25.613 -21.878 -58.956 1.00 42.50 1087 PRO A CA 1
ATOM 8367 C C . PRO A 1 1087 ? -25.854 -23.143 -59.808 1.00 42.50 1087 PRO A C 1
ATOM 8369 O O . PRO A 1 1087 ? -24.968 -23.542 -60.556 1.00 42.50 1087 PRO A O 1
ATOM 8372 N N . THR A 1 1088 ? -27.034 -23.776 -59.736 1.00 44.47 1088 THR A N 1
ATOM 8373 C CA . THR A 1 1088 ? -27.430 -24.904 -60.602 1.00 44.47 1088 THR A CA 1
ATOM 8374 C C . THR A 1 1088 ? -28.828 -24.678 -61.180 1.00 44.47 1088 THR A C 1
ATOM 8376 O O . THR A 1 1088 ? -29.800 -24.460 -60.452 1.00 44.47 1088 THR A O 1
ATOM 8379 N N . MET A 1 1089 ? -28.963 -24.744 -62.508 1.00 43.78 1089 MET A N 1
ATOM 8380 C CA . MET A 1 1089 ? -30.279 -24.831 -63.143 1.00 43.78 1089 MET A CA 1
ATOM 8381 C C . MET A 1 1089 ? -30.790 -26.268 -63.039 1.00 43.78 1089 MET A C 1
ATOM 8383 O O . MET A 1 1089 ? -30.611 -27.065 -63.954 1.00 43.78 1089 MET A O 1
ATOM 8387 N N . THR A 1 1090 ? -31.462 -26.601 -61.940 1.00 41.97 1090 THR A N 1
ATOM 8388 C CA . THR A 1 1090 ? -32.315 -27.794 -61.902 1.00 41.97 1090 THR A CA 1
ATOM 8389 C C . THR A 1 1090 ? -33.757 -27.349 -62.108 1.00 41.97 1090 THR A C 1
ATOM 8391 O O . THR A 1 1090 ? -34.416 -26.879 -61.176 1.00 41.97 1090 THR A O 1
ATOM 8394 N N . MET A 1 1091 ? -34.236 -27.445 -63.351 1.00 42.31 1091 MET A N 1
ATOM 8395 C CA . MET A 1 1091 ? -35.665 -27.378 -63.655 1.00 42.31 1091 MET A CA 1
ATOM 8396 C C . MET A 1 1091 ? -36.321 -28.645 -63.102 1.00 42.31 1091 MET A C 1
ATOM 8398 O O . MET A 1 1091 ? -36.250 -29.699 -63.726 1.00 42.31 1091 MET A O 1
ATOM 8402 N N . TYR A 1 1092 ? -36.961 -28.564 -61.938 1.00 36.59 1092 TYR A N 1
ATOM 8403 C CA . TYR A 1 1092 ? -37.959 -29.561 -61.562 1.00 36.59 1092 TYR A CA 1
ATOM 8404 C C . TYR A 1 1092 ? -39.321 -29.063 -62.034 1.00 36.59 1092 TYR A C 1
ATOM 8406 O O . TYR A 1 1092 ? -39.968 -28.267 -61.364 1.00 36.59 1092 TYR A O 1
ATOM 8414 N N . GLY A 1 1093 ? -39.731 -29.522 -63.212 1.00 40.03 1093 GLY A N 1
ATOM 8415 C CA . GLY A 1 1093 ? -41.105 -29.434 -63.686 1.00 40.03 1093 GLY A CA 1
ATOM 8416 C C . GLY A 1 1093 ? -41.588 -30.835 -64.030 1.00 40.03 1093 GLY A C 1
ATOM 8417 O O . GLY A 1 1093 ? -41.285 -31.344 -65.104 1.00 40.03 1093 GLY A O 1
ATOM 8418 N N . SER A 1 1094 ? -42.324 -31.463 -63.112 1.00 33.88 1094 SER A N 1
ATOM 8419 C CA . SER A 1 1094 ? -43.268 -32.515 -63.490 1.00 33.88 1094 SER A CA 1
ATOM 8420 C C . SER A 1 1094 ? -44.493 -31.849 -64.126 1.00 33.88 1094 SER A C 1
ATOM 8422 O O . SER A 1 1094 ? -44.834 -30.714 -63.787 1.00 33.88 1094 SER A O 1
ATOM 8424 N N . TYR A 1 1095 ? -45.132 -32.538 -65.069 1.00 35.88 1095 TYR A N 1
ATOM 8425 C CA . TYR A 1 1095 ? -46.288 -32.063 -65.832 1.00 35.88 1095 TYR A CA 1
ATOM 8426 C C . TYR A 1 1095 ? -47.384 -31.516 -64.892 1.00 35.88 1095 TYR A C 1
ATOM 8428 O O . TYR A 1 1095 ? -47.942 -32.268 -64.097 1.00 35.88 1095 TYR A O 1
ATOM 8436 N N . GLY A 1 1096 ? -47.702 -30.218 -64.983 1.00 45.28 1096 GLY A N 1
ATOM 8437 C CA . GLY A 1 1096 ? -48.910 -29.646 -64.368 1.00 45.28 1096 GLY A CA 1
ATOM 8438 C C . GLY A 1 1096 ? -48.743 -28.515 -63.347 1.00 45.28 1096 GLY A C 1
ATOM 8439 O O . GLY A 1 1096 ? -49.762 -27.998 -62.900 1.00 45.28 1096 GLY A O 1
ATOM 8440 N N . ILE A 1 1097 ? -47.527 -28.070 -63.002 1.00 39.97 1097 ILE A N 1
ATOM 8441 C CA . ILE A 1 1097 ? -47.332 -26.836 -62.210 1.00 39.97 1097 ILE A CA 1
ATOM 8442 C C . ILE A 1 1097 ? -46.244 -25.976 -62.881 1.00 39.97 1097 ILE A C 1
ATOM 8444 O O . ILE A 1 1097 ? -45.117 -26.458 -63.031 1.00 39.97 1097 ILE A O 1
ATOM 8448 N N . PRO A 1 1098 ? -46.530 -24.730 -63.317 1.00 35.78 1098 PRO A N 1
ATOM 8449 C CA . PRO A 1 1098 ? -45.530 -23.883 -63.958 1.00 35.78 1098 PRO A CA 1
ATOM 8450 C C . PRO A 1 1098 ? -44.457 -23.487 -62.939 1.00 35.78 1098 PRO A C 1
ATOM 8452 O O . PRO A 1 1098 ? -44.713 -22.715 -62.023 1.00 35.78 1098 PRO A O 1
ATOM 8455 N N . SER A 1 1099 ? -43.248 -24.021 -63.101 1.00 36.28 1099 SER A N 1
ATOM 8456 C CA . SER A 1 1099 ? -42.057 -23.601 -62.358 1.00 36.28 1099 SER A CA 1
ATOM 8457 C C . SER A 1 1099 ? -41.173 -22.793 -63.305 1.00 36.28 1099 SER A C 1
ATOM 8459 O O . SER A 1 1099 ? -40.431 -23.373 -64.093 1.00 36.28 1099 SER A O 1
ATOM 8461 N N . ALA A 1 1100 ? -41.273 -21.463 -63.270 1.00 40.41 1100 ALA A N 1
ATOM 8462 C CA . ALA A 1 1100 ? -40.441 -20.569 -64.075 1.00 40.41 1100 ALA A CA 1
ATOM 8463 C C . ALA A 1 1100 ? -39.451 -19.827 -63.164 1.00 40.41 1100 ALA A C 1
ATOM 8465 O O . ALA A 1 1100 ? -39.804 -18.842 -62.523 1.00 40.41 1100 ALA A O 1
ATOM 8466 N N . ALA A 1 1101 ? -38.211 -20.317 -63.083 1.00 40.66 1101 ALA A N 1
ATOM 8467 C CA . ALA A 1 1101 ? -37.102 -19.615 -62.437 1.00 40.66 1101 ALA A CA 1
ATOM 8468 C C . ALA A 1 1101 ? -36.143 -19.069 -63.508 1.00 40.66 1101 ALA A C 1
ATOM 8470 O O . ALA A 1 1101 ? -35.758 -19.803 -64.418 1.00 40.66 1101 ALA A O 1
ATOM 8471 N N . VAL A 1 1102 ? -35.740 -17.801 -63.386 1.00 42.56 1102 VAL A N 1
ATOM 8472 C CA . VAL A 1 1102 ? -34.708 -17.151 -64.216 1.00 42.56 1102 VAL A CA 1
ATOM 8473 C C . VAL A 1 1102 ? -33.402 -17.142 -63.419 1.00 42.56 1102 VAL A C 1
ATOM 8475 O O . VAL A 1 1102 ? -33.371 -16.527 -62.360 1.00 42.56 1102 VAL A O 1
ATOM 8478 N N . GLY A 1 1103 ? -32.348 -17.824 -63.886 1.00 43.56 1103 GLY A N 1
ATOM 8479 C CA . GLY A 1 1103 ? -31.036 -17.880 -63.218 1.00 43.56 1103 GLY A CA 1
ATOM 8480 C C . GLY A 1 1103 ? -29.898 -17.321 -64.083 1.00 43.56 1103 GLY A C 1
ATOM 8481 O O . GLY A 1 1103 ? -29.930 -17.470 -65.301 1.00 43.56 1103 GLY A O 1
ATOM 8482 N N . PHE A 1 1104 ? -28.882 -16.713 -63.455 1.00 41.31 1104 PHE A N 1
ATOM 8483 C CA . PHE A 1 1104 ? -27.665 -16.203 -64.108 1.00 41.31 1104 PHE A CA 1
ATOM 8484 C C . PHE A 1 1104 ? -26.407 -16.876 -63.519 1.00 41.31 1104 PHE A C 1
ATOM 8486 O O . PHE A 1 1104 ? -26.171 -16.784 -62.316 1.00 41.31 1104 PHE A O 1
ATOM 8493 N N . GLY A 1 1105 ? -25.595 -17.531 -64.361 1.00 37.56 1105 GLY A N 1
ATOM 8494 C CA . GLY A 1 1105 ? -24.281 -18.105 -64.028 1.00 37.56 1105 GLY A CA 1
ATOM 8495 C C . GLY A 1 1105 ? -23.228 -17.736 -65.087 1.00 37.56 1105 GLY A C 1
ATOM 8496 O O . GLY A 1 1105 ? -23.537 -17.668 -66.272 1.00 37.56 1105 GLY A O 1
ATOM 8497 N N . LEU A 1 1106 ? -21.993 -17.466 -64.650 1.00 38.31 1106 LEU A N 1
ATOM 8498 C CA . LEU A 1 1106 ? -20.937 -16.712 -65.359 1.00 38.31 1106 LEU A CA 1
ATOM 8499 C C . LEU A 1 1106 ? -20.082 -17.512 -66.370 1.00 38.31 1106 LEU A C 1
ATOM 8501 O O . LEU A 1 1106 ? -18.996 -17.075 -66.743 1.00 38.31 1106 LEU A O 1
ATOM 8505 N N . SER A 1 1107 ? -20.537 -18.670 -66.846 1.00 37.53 1107 SER A N 1
ATOM 8506 C CA . SER A 1 1107 ? -19.767 -19.507 -67.783 1.00 37.53 1107 SER A CA 1
ATOM 8507 C C . SER A 1 1107 ? -20.342 -19.477 -69.195 1.00 37.53 1107 SER A C 1
ATOM 8509 O O . SER A 1 1107 ? -20.812 -20.499 -69.681 1.00 37.53 1107 SER A O 1
ATOM 8511 N N . ALA A 1 1108 ? -20.304 -18.316 -69.851 1.00 33.53 1108 ALA A N 1
ATOM 8512 C CA . ALA A 1 1108 ? -20.312 -18.214 -71.314 1.00 33.53 1108 ALA A CA 1
ATOM 8513 C C . ALA A 1 1108 ? -20.175 -16.752 -71.752 1.00 33.53 1108 ALA A C 1
ATOM 8515 O O . ALA A 1 1108 ? -21.172 -16.093 -72.015 1.00 33.53 1108 ALA A O 1
ATOM 8516 N N . ILE A 1 1109 ? -18.947 -16.252 -71.900 1.00 39.00 1109 ILE A N 1
ATOM 8517 C CA . ILE A 1 1109 ? -18.680 -15.306 -72.989 1.00 39.00 1109 ILE A CA 1
ATOM 8518 C C . ILE A 1 1109 ? -17.313 -15.653 -73.582 1.00 39.00 1109 ILE A C 1
ATOM 8520 O O . ILE A 1 1109 ? -16.301 -15.555 -72.893 1.00 39.00 1109 ILE A O 1
ATOM 8524 N N . PRO A 1 1110 ? -17.259 -15.999 -74.873 1.00 35.25 1110 PRO A N 1
ATOM 8525 C CA . PRO A 1 1110 ? -16.225 -15.412 -75.703 1.00 35.25 1110 PRO A CA 1
ATOM 8526 C C . PRO A 1 1110 ? -16.888 -14.778 -76.923 1.00 35.25 1110 PRO A C 1
ATOM 8528 O O . PRO A 1 1110 ? -17.365 -15.467 -77.816 1.00 35.25 1110 PRO A O 1
ATOM 8531 N N . ALA A 1 1111 ? -16.913 -13.449 -76.956 1.00 31.75 1111 ALA A N 1
ATOM 8532 C CA . ALA A 1 1111 ? -17.291 -12.692 -78.141 1.00 31.75 1111 ALA A CA 1
ATOM 8533 C C . ALA A 1 1111 ? -16.238 -11.615 -78.421 1.00 31.75 1111 ALA A C 1
ATOM 8535 O O . ALA A 1 1111 ? -16.536 -10.429 -78.534 1.00 31.75 1111 ALA A O 1
ATOM 8536 N N . THR A 1 1112 ? -14.983 -12.029 -78.593 1.00 34.81 1112 THR A N 1
ATOM 8537 C CA . THR A 1 1112 ? -14.199 -11.424 -79.667 1.00 34.81 1112 THR A CA 1
ATOM 8538 C C . THR A 1 1112 ? -14.808 -11.924 -80.975 1.00 34.81 1112 THR A C 1
ATOM 8540 O O . THR A 1 1112 ? -14.806 -13.113 -81.277 1.00 34.81 1112 THR A O 1
ATOM 8543 N N . THR A 1 1113 ? -15.388 -10.985 -81.722 1.00 36.31 1113 THR A N 1
ATOM 8544 C CA . THR A 1 1113 ? -15.991 -11.146 -83.056 1.00 36.31 1113 THR A CA 1
ATOM 8545 C C . THR A 1 1113 ? -17.231 -12.049 -83.169 1.00 36.31 1113 THR A C 1
ATOM 8547 O O . THR A 1 1113 ? -17.160 -13.160 -83.672 1.00 36.31 1113 THR A O 1
ATOM 8550 N N . GLY A 1 1114 ? -18.400 -11.462 -82.873 1.00 46.00 1114 GLY A N 1
ATOM 8551 C CA . GLY A 1 1114 ? -19.670 -11.781 -83.545 1.00 46.00 1114 GLY A CA 1
ATOM 8552 C C . GLY A 1 1114 ? -20.628 -12.732 -82.813 1.00 46.00 1114 GLY A C 1
ATOM 8553 O O . GLY A 1 1114 ? -20.306 -13.895 -82.631 1.00 46.00 1114 GLY A O 1
ATOM 8554 N N . GLN A 1 1115 ? -21.853 -12.227 -82.564 1.00 35.31 1115 GLN A N 1
ATOM 8555 C CA . GLN A 1 1115 ? -23.070 -12.901 -82.035 1.00 35.31 1115 GLN A CA 1
ATOM 8556 C C . GLN A 1 1115 ? -23.088 -13.075 -80.491 1.00 35.31 1115 GLN A C 1
ATOM 8558 O O . GLN A 1 1115 ? -22.046 -13.316 -79.903 1.00 35.31 1115 GLN A O 1
ATOM 8563 N N . THR A 1 1116 ? -24.174 -12.936 -79.705 1.00 30.72 1116 THR A N 1
ATOM 8564 C CA . THR A 1 1116 ? -25.637 -12.760 -79.907 1.00 30.72 1116 THR A CA 1
ATOM 8565 C C . THR A 1 1116 ? -26.288 -12.310 -78.570 1.00 30.72 1116 THR A C 1
ATOM 8567 O O . THR A 1 1116 ? -25.756 -12.611 -77.507 1.00 30.72 1116 THR A O 1
ATOM 8570 N N . CYS A 1 1117 ? -27.446 -11.632 -78.613 1.00 40.47 1117 CYS A N 1
ATOM 8571 C CA . CYS A 1 1117 ? -28.340 -11.312 -77.468 1.00 40.47 1117 CYS A CA 1
ATOM 8572 C C . CYS A 1 1117 ? -29.289 -12.510 -77.159 1.00 40.47 1117 CYS A C 1
ATOM 8574 O O . CYS A 1 1117 ? -29.390 -13.362 -78.049 1.00 40.47 1117 CYS A O 1
ATOM 8576 N N . PRO A 1 1118 ? -30.037 -12.608 -76.017 1.00 45.41 1118 PRO A N 1
ATOM 8577 C CA . PRO A 1 1118 ? -31.289 -11.820 -75.911 1.00 45.41 1118 PRO A CA 1
ATOM 8578 C C . PRO A 1 1118 ? -31.953 -11.551 -74.515 1.00 45.41 1118 PRO A C 1
ATOM 8580 O O . PRO A 1 1118 ? -31.785 -12.284 -73.547 1.00 45.41 1118 PRO A O 1
ATOM 8583 N N . ALA A 1 1119 ? -32.863 -10.558 -74.554 1.00 35.75 1119 ALA A N 1
ATOM 8584 C CA . ALA A 1 1119 ? -34.194 -10.419 -73.911 1.00 35.75 1119 ALA A CA 1
ATOM 8585 C C . ALA A 1 1119 ? -34.375 -10.033 -72.417 1.00 35.75 1119 ALA A C 1
ATOM 8587 O O . ALA A 1 1119 ? -33.974 -10.739 -71.499 1.00 35.75 1119 ALA A O 1
ATOM 8588 N N . VAL A 1 1120 ? -35.163 -8.963 -72.201 1.00 37.59 1120 VAL A N 1
ATOM 8589 C CA . VAL A 1 1120 ? -35.833 -8.580 -70.939 1.00 37.59 1120 VAL A CA 1
ATOM 8590 C C . VAL A 1 1120 ? -37.349 -8.745 -71.126 1.00 37.59 1120 VAL A C 1
ATOM 8592 O O . VAL A 1 1120 ? -37.898 -8.245 -72.106 1.00 37.59 1120 VAL A O 1
ATOM 8595 N N . VAL A 1 1121 ? -38.030 -9.427 -70.198 1.00 38.66 1121 VAL A N 1
ATOM 8596 C CA . VAL A 1 1121 ? -39.500 -9.571 -70.172 1.00 38.66 1121 VAL A CA 1
ATOM 8597 C C . VAL A 1 1121 ? -40.051 -8.806 -68.966 1.00 38.66 1121 VAL A C 1
ATOM 8599 O O . VAL A 1 1121 ? -39.658 -9.086 -67.837 1.00 38.66 1121 VAL A O 1
ATOM 8602 N N . LEU A 1 1122 ? -40.961 -7.855 -69.197 1.00 38.50 1122 LEU A N 1
ATOM 8603 C CA . LEU A 1 1122 ? -41.691 -7.114 -68.158 1.00 38.50 1122 LEU A CA 1
ATOM 8604 C C . LEU A 1 1122 ? -43.182 -7.476 -68.240 1.00 38.50 1122 LEU A C 1
ATOM 8606 O O . LEU A 1 1122 ? -43.771 -7.406 -69.316 1.00 38.50 1122 LEU A O 1
ATOM 8610 N N . ASN A 1 1123 ? -43.785 -7.868 -67.115 1.00 35.53 1123 ASN A N 1
ATOM 8611 C CA . ASN A 1 1123 ? -45.207 -8.207 -66.998 1.00 35.53 1123 ASN A CA 1
ATOM 8612 C C . ASN A 1 1123 ? -45.880 -7.267 -65.985 1.00 35.53 1123 ASN A C 1
ATOM 8614 O O . ASN A 1 1123 ? -45.384 -7.125 -64.867 1.00 35.53 1123 ASN A O 1
ATOM 8618 N N . THR A 1 1124 ? -47.015 -6.667 -66.349 1.00 34.22 1124 THR A N 1
ATOM 8619 C CA . THR A 1 1124 ? -47.834 -5.833 -65.456 1.00 34.22 1124 THR A CA 1
ATOM 8620 C C . THR A 1 1124 ? -49.265 -6.387 -65.354 1.00 34.22 1124 THR A C 1
ATOM 8622 O O . THR A 1 1124 ? -50.046 -6.276 -66.288 1.00 34.22 1124 THR A O 1
ATOM 8625 N N . LEU A 1 1125 ? -49.554 -6.985 -64.190 1.00 35.22 1125 LEU A N 1
ATOM 8626 C CA . LEU A 1 1125 ? -50.788 -7.061 -63.376 1.00 35.22 1125 LEU A CA 1
ATOM 8627 C C . LEU A 1 1125 ? -52.179 -7.453 -63.942 1.00 35.22 1125 LEU A C 1
ATOM 8629 O O . LEU A 1 1125 ? -52.702 -6.933 -64.919 1.00 35.22 1125 LEU A O 1
ATOM 8633 N N . ASN A 1 1126 ? -52.807 -8.346 -63.163 1.00 38.66 1126 ASN A N 1
ATOM 8634 C CA . ASN A 1 1126 ? -54.151 -8.932 -63.234 1.00 38.66 1126 ASN A CA 1
ATOM 8635 C C . ASN A 1 1126 ? -55.313 -7.944 -62.986 1.00 38.66 1126 ASN A C 1
ATOM 8637 O O . ASN A 1 1126 ? -55.295 -7.231 -61.986 1.00 38.66 1126 ASN A O 1
ATOM 8641 N N . SER A 1 1127 ? -56.417 -8.082 -63.732 1.00 30.84 1127 SER A N 1
ATOM 8642 C CA . SER A 1 1127 ? -57.777 -8.055 -63.161 1.00 30.84 1127 SER A CA 1
ATOM 8643 C C . SER A 1 1127 ? -58.771 -8.806 -64.060 1.00 30.84 1127 SER A C 1
ATOM 8645 O O . SER A 1 1127 ? -58.702 -8.766 -65.289 1.00 30.84 1127 SER A O 1
ATOM 8647 N N . ARG A 1 1128 ? -59.678 -9.563 -63.429 1.00 43.34 1128 ARG A N 1
ATOM 8648 C CA . ARG A 1 1128 ? -60.847 -10.150 -64.092 1.00 43.34 1128 ARG A CA 1
ATOM 8649 C C . ARG A 1 1128 ? -61.715 -9.009 -64.626 1.00 43.34 1128 ARG A C 1
ATOM 8651 O O . ARG A 1 1128 ? -61.969 -8.060 -63.898 1.00 43.34 1128 ARG A O 1
ATOM 8658 N N . GLU A 1 1129 ? -62.198 -9.182 -65.852 1.00 35.41 1129 GLU A N 1
ATOM 8659 C CA . GLU A 1 1129 ? -63.178 -8.326 -66.535 1.00 35.41 1129 GLU A CA 1
ATOM 8660 C C . GLU A 1 1129 ? -62.632 -7.005 -67.109 1.00 35.41 1129 GLU A C 1
ATOM 8662 O O . GLU A 1 1129 ? -62.756 -5.921 -66.552 1.00 35.41 1129 GLU A O 1
ATOM 8667 N N . GLY A 1 1130 ? -62.105 -7.124 -68.333 1.00 50.38 1130 GLY A N 1
ATOM 8668 C CA . GLY A 1 1130 ? -62.372 -6.158 -69.406 1.00 50.38 1130 GLY A CA 1
ATOM 8669 C C . GLY A 1 1130 ? -61.268 -5.167 -69.776 1.00 50.38 1130 GLY A C 1
ATOM 8670 O O . GLY A 1 1130 ? -61.412 -4.483 -70.786 1.00 50.38 1130 GLY A O 1
ATOM 8671 N N . ALA A 1 1131 ? -60.172 -5.091 -69.024 1.00 31.67 1131 ALA A N 1
ATOM 8672 C CA . ALA A 1 1131 ? -59.188 -4.016 -69.160 1.00 31.67 1131 ALA A CA 1
ATOM 8673 C C . ALA A 1 1131 ? -57.989 -4.376 -70.061 1.00 31.67 1131 ALA A C 1
ATOM 8675 O O . ALA A 1 1131 ? -57.364 -5.428 -69.934 1.00 31.67 1131 ALA A O 1
ATOM 8676 N N . THR A 1 1132 ? -57.669 -3.468 -70.984 1.00 41.97 1132 THR A N 1
ATOM 8677 C CA . THR A 1 1132 ? -56.524 -3.492 -71.903 1.00 41.97 1132 THR A CA 1
ATOM 8678 C C . THR A 1 1132 ? -55.183 -3.528 -71.163 1.00 41.97 1132 THR A C 1
ATOM 8680 O O . THR A 1 1132 ? -54.650 -2.487 -70.784 1.00 41.97 1132 THR A O 1
ATOM 8683 N N . ASN A 1 1133 ? -54.612 -4.724 -71.026 1.00 31.14 1133 ASN A N 1
ATOM 8684 C CA . ASN A 1 1133 ? -53.241 -4.955 -70.570 1.00 31.14 1133 ASN A CA 1
ATOM 8685 C C . ASN A 1 1133 ? -52.313 -5.126 -71.783 1.00 31.14 1133 ASN A C 1
ATOM 8687 O O . ASN A 1 1133 ? -52.113 -6.233 -72.284 1.00 31.14 1133 ASN A O 1
ATOM 8691 N N . GLY A 1 1134 ? -51.783 -4.015 -72.296 1.00 37.22 1134 GLY A N 1
ATOM 8692 C CA . GLY A 1 1134 ? -50.736 -4.030 -73.318 1.00 37.22 1134 GLY A CA 1
ATOM 8693 C C . GLY A 1 1134 ? -49.379 -4.396 -72.712 1.00 37.22 1134 GLY A C 1
ATOM 8694 O O . GLY A 1 1134 ? -48.961 -3.808 -71.718 1.00 37.22 1134 GLY A O 1
ATOM 8695 N N . PHE A 1 1135 ? -48.687 -5.358 -73.321 1.00 36.38 1135 PHE A N 1
ATOM 8696 C CA . PHE A 1 1135 ? -47.273 -5.636 -73.075 1.00 36.38 1135 PHE A CA 1
ATOM 8697 C C . PHE A 1 1135 ? -46.436 -4.792 -74.048 1.00 36.38 1135 PHE A C 1
ATOM 8699 O O . PHE A 1 1135 ? -46.684 -4.819 -75.253 1.00 36.38 1135 PHE A O 1
ATOM 8706 N N . THR A 1 1136 ? -45.430 -4.066 -73.558 1.00 39.50 1136 THR A N 1
ATOM 8707 C CA . THR A 1 1136 ? -44.452 -3.393 -74.430 1.00 39.50 1136 THR A CA 1
ATOM 8708 C C . THR A 1 1136 ? -43.114 -4.103 -74.310 1.00 39.50 1136 THR A C 1
ATOM 8710 O O . THR A 1 1136 ? -42.474 -4.078 -73.262 1.00 39.50 1136 THR A O 1
ATOM 8713 N N . LEU A 1 1137 ? -42.683 -4.726 -75.405 1.00 42.78 1137 LEU A N 1
ATOM 8714 C CA . LEU A 1 1137 ? -41.335 -5.261 -75.565 1.00 42.78 1137 LEU A CA 1
ATOM 8715 C C . LEU A 1 1137 ? -40.477 -4.194 -76.257 1.00 42.78 1137 LEU A C 1
ATOM 8717 O O . LEU A 1 1137 ? -40.651 -3.948 -77.449 1.00 42.78 1137 LEU A O 1
ATOM 8721 N N . ILE A 1 1138 ? -39.562 -3.553 -75.525 1.00 43.06 1138 ILE A N 1
ATOM 8722 C CA . ILE A 1 1138 ? -38.586 -2.628 -76.123 1.00 43.06 1138 ILE A CA 1
ATOM 8723 C C . ILE A 1 1138 ? -37.350 -3.432 -76.527 1.00 43.06 1138 ILE A C 1
ATOM 8725 O O . ILE A 1 1138 ? -36.692 -4.045 -75.688 1.00 43.06 1138 ILE A O 1
ATOM 8729 N N . LEU A 1 1139 ? -37.038 -3.428 -77.823 1.00 46.28 1139 LEU A N 1
ATOM 8730 C CA . LEU A 1 1139 ? -35.874 -4.098 -78.396 1.00 46.28 1139 LEU A CA 1
ATOM 8731 C C . LEU A 1 1139 ? -34.853 -3.044 -78.823 1.00 46.28 1139 LEU A C 1
ATOM 8733 O O . LEU A 1 1139 ? -35.120 -2.254 -79.727 1.00 46.28 1139 LEU A O 1
ATOM 8737 N N . TYR A 1 1140 ? -33.679 -3.036 -78.193 1.00 41.31 1140 TYR A N 1
ATOM 8738 C CA . TYR A 1 1140 ? -32.563 -2.198 -78.633 1.00 41.31 1140 TYR A CA 1
ATOM 8739 C C . TYR A 1 1140 ? -31.836 -2.897 -79.782 1.00 41.31 1140 TYR A C 1
ATOM 8741 O O . TYR A 1 1140 ? -31.220 -3.944 -79.588 1.00 41.31 1140 TYR A O 1
ATOM 8749 N N . ASN A 1 1141 ? -31.928 -2.330 -80.984 1.00 48.81 1141 ASN A N 1
ATOM 8750 C CA . ASN A 1 1141 ? -31.231 -2.852 -82.153 1.00 48.81 1141 ASN A CA 1
ATOM 8751 C C . ASN A 1 1141 ? -29.815 -2.258 -82.232 1.00 48.81 1141 ASN A C 1
ATOM 8753 O O . ASN A 1 1141 ? -29.663 -1.047 -82.391 1.00 48.81 1141 ASN A O 1
ATOM 8757 N N . GLY A 1 1142 ? -28.785 -3.095 -82.103 1.00 45.44 1142 GLY A N 1
ATOM 8758 C CA . GLY A 1 1142 ? -27.401 -2.708 -82.389 1.00 45.44 1142 GLY A CA 1
ATOM 8759 C C . GLY A 1 1142 ? -27.123 -2.779 -83.893 1.00 45.44 1142 GLY A C 1
ATOM 8760 O O . GLY A 1 1142 ? -27.687 -3.623 -84.582 1.00 45.44 1142 GLY A O 1
ATOM 8761 N N . SER A 1 1143 ? -26.265 -1.905 -84.418 1.00 47.47 1143 SER A N 1
ATOM 8762 C CA . SER A 1 1143 ? -25.930 -1.856 -85.848 1.00 47.47 1143 SER A CA 1
ATOM 8763 C C . SER A 1 1143 ? -25.360 -3.189 -86.360 1.00 47.47 1143 SER A C 1
ATOM 8765 O O . SER A 1 1143 ? -24.388 -3.718 -85.816 1.00 47.47 1143 SER A O 1
ATOM 8767 N N . ALA A 1 1144 ? -25.950 -3.738 -87.426 1.00 50.53 1144 ALA A N 1
ATOM 8768 C CA . ALA A 1 1144 ? -25.474 -4.962 -88.064 1.00 50.53 1144 ALA A CA 1
ATOM 8769 C C . ALA A 1 1144 ? -24.468 -4.663 -89.193 1.00 50.53 1144 ALA A C 1
ATOM 8771 O O . ALA A 1 1144 ? -24.477 -3.601 -89.814 1.00 50.53 1144 ALA A O 1
ATOM 8772 N N . ARG A 1 1145 ? -23.559 -5.611 -89.460 1.00 52.66 1145 ARG A N 1
ATOM 8773 C CA . ARG A 1 1145 ? -22.641 -5.560 -90.615 1.00 52.66 1145 ARG A CA 1
ATOM 8774 C C . ARG A 1 1145 ? -23.427 -5.791 -91.917 1.00 52.66 1145 ARG A C 1
ATOM 8776 O O . ARG A 1 1145 ? -24.284 -6.667 -91.954 1.00 52.66 1145 ARG A O 1
ATOM 8783 N N . TYR A 1 1146 ? -23.088 -5.055 -92.982 1.00 54.72 1146 TYR A N 1
ATOM 8784 C CA . TYR A 1 1146 ? -23.725 -5.126 -94.310 1.00 54.72 1146 TYR A CA 1
ATOM 8785 C C . TYR A 1 1146 ? -23.852 -6.577 -94.818 1.00 54.72 1146 TYR A C 1
ATOM 8787 O O . TYR A 1 1146 ? -22.842 -7.255 -95.020 1.00 54.72 1146 TYR A O 1
ATOM 8795 N N . SER A 1 1147 ? -25.083 -7.065 -95.012 1.00 55.25 1147 SER A N 1
ATOM 8796 C CA . SER A 1 1147 ? -25.361 -8.409 -95.536 1.00 55.25 1147 SER A CA 1
ATOM 8797 C C . SER A 1 1147 ? -26.659 -8.435 -96.347 1.00 55.25 1147 SER A C 1
ATOM 8799 O O . SER A 1 1147 ? -27.697 -7.946 -95.903 1.00 55.25 1147 SER A O 1
ATOM 8801 N N . ASN A 1 1148 ? -26.615 -9.043 -97.536 1.00 57.22 1148 ASN A N 1
ATOM 8802 C CA . ASN A 1 1148 ? -27.770 -9.156 -98.443 1.00 57.22 1148 ASN A CA 1
ATOM 8803 C C . ASN A 1 1148 ? -28.675 -10.358 -98.106 1.00 57.22 1148 ASN A C 1
ATOM 8805 O O . ASN A 1 1148 ? -29.744 -10.528 -98.692 1.00 57.22 1148 ASN A O 1
ATOM 8809 N N . THR A 1 1149 ? -28.247 -11.207 -97.169 1.00 58.62 1149 THR A N 1
ATOM 8810 C CA . THR A 1 1149 ? -29.007 -12.356 -96.657 1.00 58.62 1149 THR A CA 1
ATOM 8811 C C . THR A 1 1149 ? -29.753 -11.977 -95.378 1.00 58.62 1149 THR A C 1
ATOM 8813 O O . THR A 1 1149 ? -29.095 -11.471 -94.464 1.00 58.62 1149 THR A O 1
ATOM 8816 N N . PRO A 1 1150 ? -31.072 -12.252 -95.264 1.00 61.22 1150 PRO A N 1
ATOM 8817 C CA . PRO A 1 1150 ? -31.856 -11.860 -94.096 1.00 61.22 1150 PRO A CA 1
ATOM 8818 C C . PRO A 1 1150 ? -31.245 -12.362 -92.786 1.00 61.22 1150 PRO A C 1
ATOM 8820 O O . PRO A 1 1150 ? -30.991 -13.558 -92.632 1.00 61.22 1150 PRO A O 1
ATOM 8823 N N . GLN A 1 1151 ? -31.001 -11.451 -91.847 1.00 61.94 1151 GLN A N 1
ATOM 8824 C CA . GLN A 1 1151 ? -30.479 -11.760 -90.521 1.00 61.94 1151 GLN A CA 1
ATOM 8825 C C . GLN A 1 1151 ? -31.637 -11.760 -89.531 1.00 61.94 1151 GLN A C 1
ATOM 8827 O O . GLN A 1 1151 ? -32.178 -10.716 -89.176 1.00 61.94 1151 GLN A O 1
ATOM 8832 N N . ARG A 1 1152 ? -32.054 -12.949 -89.097 1.00 60.66 1152 ARG A N 1
ATOM 8833 C CA . ARG A 1 1152 ? -33.130 -13.088 -88.115 1.00 60.66 1152 ARG A CA 1
ATOM 8834 C C . ARG A 1 1152 ? -32.583 -12.870 -86.715 1.00 60.66 1152 ARG A C 1
ATOM 8836 O O . ARG A 1 1152 ? -31.698 -13.598 -86.279 1.00 60.66 1152 ARG A O 1
ATOM 8843 N N . TRP A 1 1153 ? -33.136 -11.894 -86.010 1.00 53.56 1153 TRP A N 1
ATOM 8844 C CA . TRP A 1 1153 ? -32.671 -11.517 -84.674 1.00 53.56 1153 TRP A CA 1
ATOM 8845 C C . TRP A 1 1153 ? -33.649 -11.918 -83.580 1.00 53.56 1153 TRP A C 1
ATOM 8847 O O . TRP A 1 1153 ? -33.255 -12.105 -82.432 1.00 53.56 1153 TRP A O 1
ATOM 8857 N N . LEU A 1 1154 ? -34.923 -12.080 -83.935 1.00 58.28 1154 LEU A N 1
ATOM 8858 C CA . LEU A 1 1154 ? -35.951 -12.543 -83.017 1.00 58.28 1154 LEU A CA 1
ATOM 8859 C C . LEU A 1 1154 ? -36.831 -13.561 -83.733 1.00 58.28 1154 LEU A C 1
ATOM 8861 O O . LEU A 1 1154 ? -37.274 -13.331 -84.853 1.00 58.28 1154 LEU A O 1
ATOM 8865 N N . ASN A 1 1155 ? -37.060 -14.714 -83.116 1.00 61.44 1155 ASN A N 1
ATOM 8866 C CA . ASN A 1 1155 ? -37.901 -15.769 -83.673 1.00 61.44 1155 ASN A CA 1
ATOM 8867 C C . ASN A 1 1155 ? -38.812 -16.308 -82.570 1.00 61.44 1155 ASN A C 1
ATOM 8869 O O . ASN A 1 1155 ? -38.459 -17.251 -81.866 1.00 61.44 1155 ASN A O 1
ATOM 8873 N N . CYS A 1 1156 ? -39.966 -15.674 -82.390 1.00 55.91 1156 CYS A N 1
ATOM 8874 C CA . CYS A 1 1156 ? -40.982 -16.128 -81.458 1.00 55.91 1156 CYS A CA 1
ATOM 8875 C C . CYS A 1 1156 ? -41.770 -17.274 -82.102 1.00 55.91 1156 CYS A C 1
ATOM 8877 O O . CYS A 1 1156 ? -42.520 -17.070 -83.057 1.00 55.91 1156 CYS A O 1
ATOM 8879 N N . GLN A 1 1157 ? -41.602 -18.486 -81.577 1.00 56.66 1157 GLN A N 1
ATOM 8880 C CA . GLN A 1 1157 ? -42.318 -19.682 -82.022 1.00 56.66 1157 GLN A CA 1
ATOM 8881 C C . GLN A 1 1157 ? -43.322 -20.120 -80.962 1.00 56.66 1157 GLN A C 1
ATOM 8883 O O . GLN A 1 1157 ? -43.231 -21.204 -80.399 1.00 56.66 1157 GLN A O 1
ATOM 8888 N N . HIS A 1 1158 ? -44.282 -19.250 -80.664 1.00 55.81 1158 HIS A N 1
ATOM 8889 C CA . HIS A 1 1158 ? -45.420 -19.632 -79.844 1.00 55.81 1158 HIS A CA 1
ATOM 8890 C C . HIS A 1 1158 ? -46.543 -20.084 -80.777 1.00 55.81 1158 HIS A C 1
ATOM 8892 O O . HIS A 1 1158 ? -47.349 -19.273 -81.215 1.00 55.81 1158 HIS A O 1
ATOM 8898 N N . TYR A 1 1159 ? -46.546 -21.365 -81.143 1.00 54.91 1159 TYR A N 1
ATOM 8899 C CA . TYR A 1 1159 ? -47.676 -22.049 -81.771 1.00 54.91 1159 TYR A CA 1
ATOM 8900 C C . TYR A 1 1159 ? -47.768 -23.455 -81.176 1.00 54.91 1159 TYR A C 1
ATOM 8902 O O . TYR A 1 1159 ? -46.783 -24.184 -81.101 1.00 54.91 1159 TYR A O 1
ATOM 8910 N N . THR A 1 1160 ? -48.948 -23.824 -80.691 1.00 48.44 1160 THR A N 1
ATOM 8911 C CA . THR A 1 1160 ? -49.224 -25.189 -80.222 1.00 48.44 1160 THR A CA 1
ATOM 8912 C C . THR A 1 1160 ? -49.776 -26.026 -81.379 1.00 48.44 1160 THR A C 1
ATOM 8914 O O . THR A 1 1160 ? -50.381 -25.478 -82.300 1.00 48.44 1160 THR A O 1
ATOM 8917 N N . ASN A 1 1161 ? -49.643 -27.358 -81.332 1.00 48.78 1161 ASN A N 1
ATOM 8918 C CA . ASN A 1 1161 ? -50.217 -28.272 -82.343 1.00 48.78 1161 ASN A CA 1
ATOM 8919 C C . ASN A 1 1161 ? -51.753 -28.166 -82.484 1.00 48.78 1161 ASN A C 1
ATOM 8921 O O . ASN A 1 1161 ? -52.330 -28.722 -83.413 1.00 48.78 1161 ASN A O 1
ATOM 8925 N N . SER A 1 1162 ? -52.416 -27.442 -81.582 1.00 48.44 1162 SER A N 1
ATOM 8926 C CA . SER A 1 1162 ? -53.837 -27.089 -81.625 1.00 48.44 1162 SER A CA 1
ATOM 8927 C C . SER A 1 1162 ? -54.149 -25.790 -82.389 1.00 48.44 1162 SER A C 1
ATOM 8929 O O . SER A 1 1162 ? -55.299 -25.363 -82.393 1.00 48.44 1162 SER A O 1
ATOM 8931 N N . GLY A 1 1163 ? -53.163 -25.151 -83.032 1.00 51.69 1163 GLY A N 1
ATOM 8932 C CA . GLY A 1 1163 ? -53.376 -23.996 -83.918 1.00 51.69 1163 GLY A CA 1
ATOM 8933 C C . GLY A 1 1163 ? -53.550 -22.645 -83.218 1.00 51.69 1163 GLY A C 1
ATOM 8934 O O . GLY A 1 1163 ? -53.942 -21.682 -83.865 1.00 51.69 1163 GLY A O 1
ATOM 8935 N N . TRP A 1 1164 ? -53.241 -22.544 -81.921 1.00 43.91 1164 TRP A N 1
ATOM 8936 C CA . TRP A 1 1164 ? -53.277 -21.274 -81.190 1.00 43.91 1164 TRP A CA 1
ATOM 8937 C C . TRP A 1 1164 ? -51.868 -20.831 -80.808 1.00 43.91 1164 TRP A C 1
ATOM 8939 O O . TRP A 1 1164 ? -51.148 -21.548 -80.101 1.00 43.91 1164 TRP A O 1
ATOM 8949 N N . GLY A 1 1165 ? -51.501 -19.639 -81.284 1.00 51.62 1165 GLY A N 1
ATOM 8950 C CA . GLY A 1 1165 ? -50.330 -18.892 -80.847 1.00 51.62 1165 GLY A CA 1
ATOM 8951 C C . GLY A 1 1165 ? -49.876 -17.808 -81.839 1.00 51.62 1165 GLY A C 1
ATOM 8952 O O . GLY A 1 1165 ? -50.072 -17.914 -83.047 1.00 51.62 1165 GLY A O 1
ATOM 8953 N N . SER A 1 1166 ? -49.296 -16.732 -81.309 1.00 56.06 1166 SER A N 1
ATOM 8954 C CA . SER A 1 1166 ? -48.778 -15.572 -82.039 1.00 56.06 1166 SER A CA 1
ATOM 8955 C C . SER A 1 1166 ? -47.284 -15.745 -82.319 1.00 56.06 1166 SER A C 1
ATOM 8957 O O . SER A 1 1166 ? -46.427 -15.090 -81.725 1.00 56.06 1166 SER A O 1
ATOM 8959 N N . GLY A 1 1167 ? -46.961 -16.665 -83.226 1.00 57.38 1167 GLY A N 1
ATOM 8960 C CA . GLY A 1 1167 ? -45.605 -16.769 -83.749 1.00 57.38 1167 GLY A CA 1
ATOM 8961 C C . GLY A 1 1167 ? -45.265 -15.538 -84.590 1.00 57.38 1167 GLY A C 1
ATOM 8962 O O . GLY A 1 1167 ? -46.074 -15.107 -85.412 1.00 57.38 1167 GLY A O 1
ATOM 8963 N N . PHE A 1 1168 ? -44.082 -14.964 -84.402 1.00 64.69 1168 PHE A N 1
ATOM 8964 C CA . PHE A 1 1168 ? -43.552 -13.959 -85.316 1.00 64.69 1168 PHE A CA 1
ATOM 8965 C C . PHE A 1 1168 ? -42.028 -13.968 -85.323 1.00 64.69 1168 PHE A C 1
ATOM 8967 O O . PHE A 1 1168 ? -41.394 -14.270 -84.314 1.00 64.69 1168 PHE A O 1
ATOM 8974 N N . SER A 1 1169 ? -41.421 -13.608 -86.449 1.00 60.91 1169 SER A N 1
ATOM 8975 C CA . SER A 1 1169 ? -39.975 -13.427 -86.544 1.00 60.91 1169 SER A CA 1
ATOM 8976 C C . SER A 1 1169 ? -39.626 -12.007 -86.951 1.00 60.91 1169 SER A C 1
ATOM 8978 O O . SER A 1 1169 ? -40.206 -11.493 -87.903 1.00 60.91 1169 SER A O 1
ATOM 8980 N N . VAL A 1 1170 ? -38.647 -11.411 -86.278 1.00 65.69 1170 VAL A N 1
ATOM 8981 C CA . VAL A 1 1170 ? -38.040 -10.139 -86.658 1.00 65.69 1170 VAL A CA 1
ATOM 8982 C C . VAL A 1 1170 ? -36.703 -10.415 -87.328 1.00 65.69 1170 VAL A C 1
ATOM 8984 O O . VAL A 1 1170 ? -35.831 -11.072 -86.752 1.00 65.69 1170 VAL A O 1
ATOM 8987 N N . GLU A 1 1171 ? -36.540 -9.915 -88.541 1.00 64.38 1171 GLU A N 1
ATOM 8988 C CA . GLU A 1 1171 ? -35.303 -10.023 -89.303 1.00 64.38 1171 GLU A CA 1
ATOM 8989 C C . GLU A 1 1171 ? -34.925 -8.682 -89.907 1.00 64.38 1171 GLU A C 1
ATOM 8991 O O . GLU A 1 1171 ? -35.789 -7.851 -90.176 1.00 64.38 1171 GLU A O 1
ATOM 8996 N N . SER A 1 1172 ? -33.640 -8.474 -90.148 1.00 65.94 1172 SER A N 1
ATOM 8997 C CA . SER A 1 1172 ? -33.190 -7.391 -91.000 1.00 65.94 1172 SER A CA 1
ATOM 8998 C C . SER A 1 1172 ? -32.729 -7.880 -92.343 1.00 65.94 1172 SER A C 1
ATOM 9000 O O . SER A 1 1172 ? -32.214 -8.991 -92.495 1.00 65.94 1172 SER A O 1
ATOM 9002 N N . ARG A 1 1173 ? -32.903 -7.026 -93.342 1.00 64.62 1173 ARG A N 1
ATOM 9003 C CA . ARG A 1 1173 ? -32.325 -7.248 -94.660 1.00 64.62 1173 ARG A CA 1
ATOM 9004 C C . ARG A 1 1173 ? -32.158 -5.939 -95.402 1.00 64.62 1173 ARG A C 1
ATOM 9006 O O . ARG A 1 1173 ? -32.951 -5.008 -95.253 1.00 64.62 1173 ARG A O 1
ATOM 9013 N N . TYR A 1 1174 ? -31.159 -5.924 -96.269 1.00 66.25 1174 TYR A N 1
ATOM 9014 C CA . TYR A 1 1174 ? -31.048 -4.930 -97.321 1.00 66.25 1174 TYR A CA 1
ATOM 9015 C C . TYR A 1 1174 ? -31.877 -5.385 -98.520 1.00 66.25 1174 TYR A C 1
ATOM 9017 O O . TYR A 1 1174 ? -31.882 -6.561 -98.893 1.00 66.25 1174 TYR A O 1
ATOM 9025 N N . PHE A 1 1175 ? -32.602 -4.444 -99.116 1.00 65.00 1175 PHE A N 1
ATOM 9026 C CA . PHE A 1 1175 ? -33.464 -4.708 -100.269 1.00 65.00 1175 PHE A CA 1
ATOM 9027 C C . PHE A 1 1175 ? -32.820 -4.335 -101.610 1.00 65.00 1175 PHE A C 1
ATOM 9029 O O . PHE A 1 1175 ? -33.445 -4.528 -102.649 1.00 65.00 1175 PHE A O 1
ATOM 9036 N N . GLY A 1 1176 ? -31.574 -3.843 -101.596 1.00 61.41 1176 GLY A N 1
ATOM 9037 C CA . GLY A 1 1176 ? -30.841 -3.456 -102.806 1.00 61.41 1176 GLY A CA 1
ATOM 9038 C C . GLY A 1 1176 ? -31.446 -2.253 -103.533 1.00 61.41 1176 GLY A C 1
ATOM 9039 O O . GLY A 1 1176 ? -31.291 -2.135 -104.746 1.00 61.41 1176 GLY A O 1
ATOM 9040 N N . ASP A 1 1177 ? -32.165 -1.388 -102.812 1.00 59.75 1177 ASP A N 1
ATOM 9041 C CA . ASP A 1 1177 ? -32.677 -0.123 -103.339 1.00 59.75 1177 ASP A CA 1
ATOM 9042 C C . ASP A 1 1177 ? -31.596 0.977 -103.327 1.00 59.75 1177 ASP A C 1
ATOM 9044 O O . ASP A 1 1177 ? -30.534 0.825 -102.723 1.00 59.75 1177 ASP A O 1
ATOM 9048 N N . GLN A 1 1178 ? -31.847 2.091 -104.025 1.00 52.16 1178 GLN A N 1
ATOM 9049 C CA . GLN A 1 1178 ? -30.847 3.145 -104.277 1.00 52.16 1178 GLN A CA 1
ATOM 9050 C C . GLN A 1 1178 ? -30.249 3.771 -103.007 1.00 52.16 1178 GLN A C 1
ATOM 9052 O O . GLN A 1 1178 ? -29.158 4.335 -103.069 1.00 52.16 1178 GLN A O 1
ATOM 9057 N N . ASN A 1 1179 ? -30.932 3.650 -101.867 1.00 59.44 1179 ASN A N 1
ATOM 9058 C CA . ASN A 1 1179 ? -30.484 4.224 -100.604 1.00 59.44 1179 ASN A CA 1
ATOM 9059 C C . ASN A 1 1179 ? -29.661 3.239 -99.765 1.00 59.44 1179 ASN A C 1
ATOM 9061 O O . ASN A 1 1179 ? -29.093 3.660 -98.762 1.00 59.44 1179 ASN A O 1
ATOM 9065 N N . ASN A 1 1180 ? -29.579 1.956 -100.156 1.00 58.16 1180 ASN A N 1
ATOM 9066 C CA . ASN A 1 1180 ? -28.836 0.910 -99.445 1.00 58.16 1180 ASN A CA 1
ATOM 9067 C C . ASN A 1 1180 ? -29.063 0.975 -97.924 1.00 58.16 1180 ASN A C 1
ATOM 9069 O O . ASN A 1 1180 ? -28.110 1.019 -97.153 1.00 58.16 1180 ASN A O 1
ATOM 9073 N N . MET A 1 1181 ? -30.325 1.014 -97.488 1.00 59.41 1181 MET A N 1
ATOM 9074 C CA . MET A 1 1181 ? -30.670 1.047 -96.063 1.00 59.41 1181 MET A CA 1
ATOM 9075 C C . MET A 1 1181 ? -31.126 -0.329 -95.573 1.00 59.41 1181 MET A C 1
ATOM 9077 O O . MET A 1 1181 ? -31.950 -0.991 -96.210 1.00 59.41 1181 MET A O 1
ATOM 9081 N N . GLU A 1 1182 ? -30.611 -0.746 -94.415 1.00 61.22 1182 GLU A N 1
ATOM 9082 C CA . GLU A 1 1182 ? -31.100 -1.923 -93.699 1.00 61.22 1182 GLU A CA 1
ATOM 9083 C C . GLU A 1 1182 ? -32.507 -1.654 -93.182 1.00 61.22 1182 GLU A C 1
ATOM 9085 O O . GLU A 1 1182 ? -32.749 -0.632 -92.538 1.00 61.22 1182 GLU A O 1
ATOM 9090 N N . ARG A 1 1183 ? -33.441 -2.569 -93.438 1.00 63.97 1183 ARG A N 1
ATOM 9091 C CA . ARG A 1 1183 ? -34.800 -2.460 -92.904 1.00 63.97 1183 ARG A CA 1
ATOM 9092 C C . ARG A 1 1183 ? -35.089 -3.623 -91.971 1.00 63.97 1183 ARG A C 1
ATOM 9094 O O . ARG A 1 1183 ? -34.778 -4.768 -92.298 1.00 63.97 1183 ARG A O 1
ATOM 9101 N N . THR A 1 1184 ? -35.728 -3.321 -90.846 1.00 62.47 1184 THR A N 1
ATOM 9102 C CA . THR A 1 1184 ? -36.269 -4.315 -89.914 1.00 62.47 1184 THR A CA 1
ATOM 9103 C C . THR A 1 1184 ? -37.646 -4.761 -90.390 1.00 62.47 1184 THR A C 1
ATOM 9105 O O . THR A 1 1184 ? -38.508 -3.937 -90.685 1.00 62.47 1184 THR A O 1
ATOM 9108 N N . ILE A 1 1185 ? -37.862 -6.067 -90.452 1.00 63.78 1185 ILE A N 1
ATOM 9109 C CA . ILE A 1 1185 ? -39.090 -6.706 -90.919 1.00 63.78 1185 ILE A CA 1
ATOM 9110 C C . ILE A 1 1185 ? -39.628 -7.577 -89.806 1.00 63.78 1185 ILE A C 1
ATOM 9112 O O . ILE A 1 1185 ? -38.873 -8.319 -89.184 1.00 63.78 1185 ILE A O 1
ATOM 9116 N N . VAL A 1 1186 ? -40.942 -7.531 -89.601 1.00 65.00 1186 VAL A N 1
ATOM 9117 C CA . VAL A 1 1186 ? -41.640 -8.393 -88.650 1.00 65.00 1186 VAL A CA 1
ATOM 9118 C C . VAL A 1 1186 ? -42.621 -9.284 -89.408 1.00 65.00 1186 VAL A C 1
ATOM 9120 O O . VAL A 1 1186 ? -43.594 -8.805 -89.982 1.00 65.00 1186 VAL A O 1
ATOM 9123 N N . ASN A 1 1187 ? -42.358 -10.587 -89.416 1.00 62.22 1187 ASN A N 1
ATOM 9124 C CA . ASN A 1 1187 ? -43.179 -11.601 -90.072 1.00 62.22 1187 ASN A CA 1
ATOM 9125 C C . ASN A 1 1187 ? -44.073 -12.281 -89.033 1.00 62.22 1187 ASN A C 1
ATOM 9127 O O . ASN A 1 1187 ? -43.552 -12.992 -88.180 1.00 62.22 1187 ASN A O 1
ATOM 9131 N N . PHE A 1 1188 ? -45.392 -12.101 -89.104 1.00 60.16 1188 PHE A N 1
ATOM 9132 C CA . PHE A 1 1188 ? -46.355 -12.730 -88.190 1.00 60.16 1188 PHE A CA 1
ATOM 9133 C C . PHE A 1 1188 ? -46.964 -14.003 -88.794 1.00 60.16 1188 PHE A C 1
ATOM 9135 O O . PHE A 1 1188 ? -47.201 -14.068 -89.997 1.00 60.16 1188 PHE A O 1
ATOM 9142 N N . VAL A 1 1189 ? -47.246 -15.004 -87.955 1.00 58.09 1189 VAL A N 1
ATOM 9143 C CA . VAL A 1 1189 ? -47.823 -16.297 -88.369 1.00 58.09 1189 VAL A CA 1
ATOM 9144 C C . VAL A 1 1189 ? -49.345 -16.212 -88.586 1.00 58.09 1189 VAL A C 1
ATOM 9146 O O . VAL A 1 1189 ? -49.864 -16.914 -89.449 1.00 58.09 1189 VAL A O 1
ATOM 9149 N N . GLN A 1 1190 ? -50.069 -15.335 -87.877 1.00 57.78 1190 GLN A N 1
ATOM 9150 C CA . GLN A 1 1190 ? -51.499 -15.076 -88.115 1.00 57.78 1190 GLN A CA 1
ATOM 9151 C C . GLN A 1 1190 ? -51.884 -13.661 -87.645 1.00 57.78 1190 GLN A C 1
ATOM 9153 O O . GLN A 1 1190 ? -51.435 -13.228 -86.584 1.00 57.78 1190 GLN A O 1
ATOM 9158 N N . LEU A 1 1191 ? -52.688 -12.928 -88.427 1.00 54.75 1191 LEU A N 1
ATOM 9159 C CA . LEU A 1 1191 ? -53.038 -11.520 -88.166 1.00 54.75 1191 LEU A CA 1
ATOM 9160 C C . LEU A 1 1191 ? -54.463 -11.381 -87.579 1.00 54.75 1191 LEU A C 1
ATOM 9162 O O . LEU A 1 1191 ? -55.354 -12.129 -87.991 1.00 54.75 1191 LEU A O 1
ATOM 9166 N N . PRO A 1 1192 ? -54.708 -10.453 -86.626 1.00 53.19 1192 PRO A N 1
ATOM 9167 C CA . PRO A 1 1192 ? -56.042 -10.213 -86.063 1.00 53.19 1192 PRO A CA 1
ATOM 9168 C C . PRO A 1 1192 ? -57.050 -9.729 -87.116 1.00 53.19 1192 PRO A C 1
ATOM 9170 O O . PRO A 1 1192 ? -56.689 -9.053 -88.077 1.00 53.19 1192 PRO A O 1
ATOM 9173 N N . THR A 1 1193 ? -58.338 -10.016 -86.911 1.00 55.09 1193 THR A N 1
ATOM 9174 C CA . THR A 1 1193 ? -59.409 -9.536 -87.803 1.00 55.09 1193 THR A CA 1
ATOM 9175 C C . THR A 1 1193 ? -59.716 -8.047 -87.588 1.00 55.09 1193 THR A C 1
ATOM 9177 O O . THR A 1 1193 ? -59.560 -7.513 -86.490 1.00 55.09 1193 THR A O 1
ATOM 9180 N N . LEU A 1 1194 ? -60.221 -7.369 -88.624 1.00 49.88 1194 LEU A N 1
ATOM 9181 C CA . LEU A 1 1194 ? -60.558 -5.934 -88.603 1.00 49.88 1194 LEU A CA 1
ATOM 9182 C C . LEU A 1 1194 ? -61.541 -5.547 -87.478 1.00 49.88 1194 LEU A C 1
ATOM 9184 O O . LEU A 1 1194 ? -61.445 -4.460 -86.915 1.00 49.88 1194 LEU A O 1
ATOM 9188 N N . THR A 1 1195 ? -62.458 -6.445 -87.107 1.00 48.06 1195 THR A N 1
ATOM 9189 C CA . THR A 1 1195 ? -63.396 -6.240 -85.989 1.00 48.06 1195 THR A CA 1
ATOM 9190 C C . THR A 1 1195 ? -62.672 -6.164 -84.645 1.00 48.06 1195 THR A C 1
ATOM 9192 O O . THR A 1 1195 ? -63.055 -5.386 -83.776 1.00 48.06 1195 THR A O 1
ATOM 9195 N N . GLN A 1 1196 ? -61.601 -6.945 -84.481 1.00 53.50 1196 GLN A N 1
ATOM 9196 C CA . GLN A 1 1196 ? -60.818 -6.976 -83.249 1.00 53.50 1196 GLN A CA 1
ATOM 9197 C C . GLN A 1 1196 ? -59.989 -5.702 -83.094 1.00 53.50 1196 GLN A C 1
ATOM 9199 O O . GLN A 1 1196 ? -59.918 -5.174 -81.994 1.00 53.50 1196 GLN A O 1
ATOM 9204 N N . LEU A 1 1197 ? -59.449 -5.150 -84.182 1.00 53.09 1197 LEU A N 1
ATOM 9205 C CA . LEU A 1 1197 ? -58.686 -3.896 -84.142 1.00 53.09 1197 LEU A CA 1
ATOM 9206 C C . LEU A 1 1197 ? -59.569 -2.670 -83.824 1.00 53.09 1197 LEU A C 1
ATOM 9208 O O . LEU A 1 1197 ? -59.146 -1.799 -83.067 1.00 53.09 1197 LEU A O 1
ATOM 9212 N N . LYS A 1 1198 ? -60.820 -2.631 -84.313 1.00 50.69 1198 LYS A N 1
ATOM 9213 C CA . LYS A 1 1198 ? -61.768 -1.522 -84.065 1.00 50.69 1198 LYS A CA 1
ATOM 9214 C C . LYS A 1 1198 ? -62.243 -1.409 -82.613 1.00 50.69 1198 LYS A C 1
ATOM 9216 O O . LYS A 1 1198 ? -62.451 -0.302 -82.127 1.00 50.69 1198 LYS A O 1
ATOM 9221 N N . ASN A 1 1199 ? -62.377 -2.528 -81.902 1.00 52.47 1199 ASN A N 1
ATOM 9222 C CA . ASN A 1 1199 ? -62.833 -2.529 -80.506 1.00 52.47 1199 ASN A CA 1
ATOM 9223 C C . ASN A 1 1199 ? -61.775 -2.008 -79.511 1.00 52.47 1199 ASN A C 1
ATOM 9225 O O . ASN A 1 1199 ? -62.128 -1.684 -78.381 1.00 52.47 1199 ASN A O 1
ATOM 9229 N N . TYR A 1 1200 ? -60.503 -1.902 -79.920 1.00 53.00 1200 TYR A N 1
ATOM 9230 C CA . TYR A 1 1200 ? -59.393 -1.434 -79.076 1.00 53.00 1200 TYR A CA 1
ATOM 9231 C C . TYR A 1 1200 ? -59.060 0.064 -79.228 1.00 53.00 1200 TYR A C 1
ATOM 9233 O O . TYR A 1 1200 ? -58.070 0.522 -78.665 1.00 53.00 1200 TYR A O 1
ATOM 9241 N N . GLY A 1 1201 ? -59.877 0.847 -79.945 1.00 51.09 1201 GLY A N 1
ATOM 9242 C CA . GLY A 1 1201 ? -59.766 2.315 -79.955 1.00 51.09 1201 GLY A CA 1
ATOM 9243 C C . GLY A 1 1201 ? -58.584 2.897 -80.746 1.00 51.09 1201 GLY A C 1
ATOM 9244 O O . GLY A 1 1201 ? -58.152 4.008 -80.457 1.00 51.09 1201 GLY A O 1
ATOM 9245 N N . LEU A 1 1202 ? -58.067 2.172 -81.745 1.00 52.69 1202 LEU A N 1
ATOM 9246 C CA . LEU A 1 1202 ? -56.938 2.577 -82.598 1.00 52.69 1202 LEU A CA 1
ATOM 9247 C C . LEU A 1 1202 ? -57.375 3.081 -83.996 1.00 52.69 1202 LEU A C 1
ATOM 9249 O O . LEU A 1 1202 ? -56.909 2.569 -85.007 1.00 52.69 1202 LEU A O 1
ATOM 9253 N N . GLU A 1 1203 ? -58.237 4.102 -84.069 1.00 48.31 1203 GLU A N 1
ATOM 9254 C CA . GLU A 1 1203 ? -58.318 5.008 -85.237 1.00 48.31 1203 GLU A CA 1
ATOM 9255 C C . GLU A 1 1203 ? -58.459 6.463 -84.744 1.00 48.31 1203 GLU A C 1
ATOM 9257 O O . GLU A 1 1203 ? -59.398 6.796 -84.019 1.00 48.31 1203 GLU A O 1
ATOM 9262 N N . SER A 1 1204 ? -57.477 7.309 -85.087 1.00 47.38 1204 SER A N 1
ATOM 9263 C CA . SER A 1 1204 ? -57.374 8.723 -84.696 1.00 47.38 1204 SER A CA 1
ATOM 9264 C C . SER A 1 1204 ? -58.166 9.640 -85.638 1.00 47.38 1204 SER A C 1
ATOM 9266 O O . SER A 1 1204 ? -58.354 9.329 -86.811 1.00 47.38 1204 SER A O 1
ATOM 9268 N N . SER A 1 1205 ? -58.610 10.801 -85.143 1.00 51.53 1205 SER A N 1
ATOM 9269 C CA . SER A 1 1205 ? -59.413 11.764 -85.914 1.00 51.53 1205 SER A CA 1
ATOM 9270 C C . SER A 1 1205 ? -58.629 12.938 -86.516 1.00 51.53 1205 SER A C 1
ATOM 9272 O O . SER A 1 1205 ? -59.253 13.929 -86.879 1.00 51.53 1205 SER A O 1
ATOM 9274 N N . ASP A 1 1206 ? -57.300 12.871 -86.640 1.00 40.44 1206 ASP A N 1
ATOM 9275 C CA . ASP A 1 1206 ? -56.578 13.852 -87.459 1.00 40.44 1206 ASP A CA 1
ATOM 9276 C C . ASP A 1 1206 ? -55.260 13.308 -88.031 1.00 40.44 1206 ASP A C 1
ATOM 9278 O O . ASP A 1 1206 ? -54.636 12.396 -87.488 1.00 40.44 1206 ASP A O 1
ATOM 9282 N N . THR A 1 1207 ? -54.917 13.831 -89.201 1.00 52.75 1207 THR A N 1
ATOM 9283 C CA . THR A 1 1207 ? -54.364 13.118 -90.358 1.00 52.75 1207 THR A CA 1
ATOM 9284 C C . THR A 1 1207 ? -52.833 13.141 -90.459 1.00 52.75 1207 THR A C 1
ATOM 9286 O O . THR A 1 1207 ? -52.212 14.196 -90.542 1.00 52.75 1207 THR A O 1
ATOM 9289 N N . SER A 1 1208 ? -52.207 11.957 -90.515 1.00 49.91 1208 SER A N 1
ATOM 9290 C CA . SER A 1 1208 ? -50.906 11.742 -91.196 1.00 49.91 1208 SER A CA 1
ATOM 9291 C C . SER A 1 1208 ? -50.568 10.270 -91.464 1.00 49.91 1208 SER A C 1
ATOM 9293 O O . SER A 1 1208 ? -49.689 10.027 -92.279 1.00 49.91 1208 SER A O 1
ATOM 9295 N N . PHE A 1 1209 ? -51.276 9.294 -90.872 1.00 46.59 1209 PHE A N 1
ATOM 9296 C CA . PHE A 1 1209 ? -51.098 7.876 -91.209 1.00 46.59 1209 PHE A CA 1
ATOM 9297 C C . PHE A 1 1209 ? -52.450 7.165 -91.399 1.00 46.59 1209 PHE A C 1
ATOM 9299 O O . PHE A 1 1209 ? -53.258 7.123 -90.474 1.00 46.59 1209 PHE A O 1
ATOM 9306 N N . ASN A 1 1210 ? -52.710 6.598 -92.581 1.00 47.06 1210 ASN A N 1
ATOM 9307 C CA . ASN A 1 1210 ? -53.863 5.728 -92.832 1.00 47.06 1210 ASN A CA 1
ATOM 9308 C C . ASN A 1 1210 ? -53.482 4.278 -92.522 1.00 47.06 1210 ASN A C 1
ATOM 9310 O O . ASN A 1 1210 ? -52.601 3.709 -93.168 1.00 47.06 1210 ASN A O 1
ATOM 9314 N N . VAL A 1 1211 ? -54.183 3.653 -91.577 1.00 52.62 1211 VAL A N 1
ATOM 9315 C CA . VAL A 1 1211 ? -54.046 2.216 -91.321 1.00 52.62 1211 VAL A CA 1
ATOM 9316 C C . VAL A 1 1211 ? -55.084 1.462 -92.154 1.00 52.62 1211 VAL A C 1
ATOM 9318 O O . VAL A 1 1211 ? -56.283 1.632 -91.957 1.00 52.62 1211 VAL A O 1
ATOM 9321 N N . ARG A 1 1212 ? -54.653 0.627 -93.107 1.00 50.22 1212 ARG A N 1
ATOM 9322 C CA . ARG A 1 1212 ? -55.547 -0.229 -93.912 1.00 50.22 1212 ARG A CA 1
ATOM 9323 C C . ARG A 1 1212 ? -55.253 -1.702 -93.672 1.00 50.22 1212 ARG A C 1
ATOM 9325 O O . ARG A 1 1212 ? -54.098 -2.111 -93.679 1.00 50.22 1212 ARG A O 1
ATOM 9332 N N . VAL A 1 1213 ? -56.302 -2.515 -93.552 1.00 49.31 1213 VAL A N 1
ATOM 9333 C CA . VAL A 1 1213 ? -56.200 -3.983 -93.572 1.00 49.31 1213 VAL A CA 1
ATOM 9334 C C . VAL A 1 1213 ? -56.735 -4.499 -94.908 1.00 49.31 1213 VAL A C 1
ATOM 9336 O O . VAL A 1 1213 ? -57.858 -4.166 -95.287 1.00 49.31 1213 VAL A O 1
ATOM 9339 N N . SER A 1 1214 ? -55.951 -5.287 -95.648 1.00 49.09 1214 SER A N 1
ATOM 9340 C CA . SER A 1 1214 ? -56.410 -5.899 -96.908 1.00 49.09 1214 SER A CA 1
ATOM 9341 C C . SER A 1 1214 ? -57.278 -7.145 -96.669 1.00 49.09 1214 SER A C 1
ATOM 9343 O O . SER A 1 1214 ? -57.181 -7.781 -95.622 1.00 49.09 1214 SER A O 1
ATOM 9345 N N . ASN A 1 1215 ? -58.072 -7.568 -97.668 1.00 47.56 1215 ASN A N 1
ATOM 9346 C CA . ASN A 1 1215 ? -58.804 -8.854 -97.636 1.00 47.56 1215 ASN A CA 1
ATOM 9347 C C . ASN A 1 1215 ? -57.874 -10.081 -97.514 1.00 47.56 1215 ASN A C 1
ATOM 9349 O O . ASN A 1 1215 ? -58.346 -11.178 -97.231 1.00 47.56 1215 ASN A O 1
ATOM 9353 N N . GLY A 1 1216 ? -56.566 -9.896 -97.733 1.00 49.53 1216 GLY A N 1
ATOM 9354 C CA . GLY A 1 1216 ? -55.524 -10.895 -97.489 1.00 49.53 1216 GLY A CA 1
ATOM 9355 C C . GLY A 1 1216 ? -54.887 -10.817 -96.095 1.00 49.53 1216 GLY A C 1
ATOM 9356 O O . GLY A 1 1216 ? -53.971 -11.580 -95.819 1.00 49.53 1216 GLY A O 1
ATOM 9357 N N . GLY A 1 1217 ? -55.344 -9.911 -95.223 1.00 46.59 1217 GLY A N 1
ATOM 9358 C CA . GLY A 1 1217 ? -54.960 -9.855 -93.812 1.00 46.59 1217 GLY A CA 1
ATOM 9359 C C . GLY A 1 1217 ? -53.745 -8.993 -93.470 1.00 46.59 1217 GLY A C 1
ATOM 9360 O O . GLY A 1 1217 ? -53.389 -8.941 -92.303 1.00 46.59 1217 GLY A O 1
ATOM 9361 N N . TYR A 1 1218 ? -53.125 -8.288 -94.417 1.00 46.03 1218 TYR A N 1
ATOM 9362 C CA . TYR A 1 1218 ? -51.962 -7.430 -94.142 1.00 46.03 1218 TYR A CA 1
ATOM 9363 C C . TYR A 1 1218 ? -52.372 -6.080 -93.541 1.00 46.03 1218 TYR A C 1
ATOM 9365 O O . TYR A 1 1218 ? -53.285 -5.443 -94.065 1.00 46.03 1218 TYR A O 1
ATOM 9373 N N . LEU A 1 1219 ? -51.671 -5.639 -92.488 1.00 43.22 1219 LEU A N 1
ATOM 9374 C CA . LEU A 1 1219 ? -51.789 -4.304 -91.891 1.00 43.22 1219 LEU A CA 1
ATOM 9375 C C . LEU A 1 1219 ? -50.806 -3.352 -92.589 1.00 43.22 1219 LEU A C 1
ATOM 9377 O O . LEU A 1 1219 ? -49.593 -3.505 -92.453 1.00 43.22 1219 LEU A O 1
ATOM 9381 N N . TYR A 1 1220 ? -51.322 -2.375 -93.323 1.00 48.31 1220 TYR A N 1
ATOM 9382 C CA . TYR A 1 1220 ? -50.540 -1.276 -93.880 1.00 48.31 1220 TYR A CA 1
ATOM 9383 C C . TYR A 1 1220 ? -50.694 -0.075 -92.963 1.00 48.31 1220 TYR A C 1
ATOM 9385 O O . TYR A 1 1220 ? -51.818 0.337 -92.695 1.00 48.31 1220 TYR A O 1
ATOM 9393 N N . ILE A 1 1221 ? -49.580 0.477 -92.498 1.00 51.12 1221 ILE A N 1
ATOM 9394 C CA . ILE A 1 1221 ? -49.536 1.812 -91.909 1.00 51.12 1221 ILE A CA 1
ATOM 9395 C C . ILE A 1 1221 ? -48.912 2.685 -92.995 1.00 51.12 1221 ILE A C 1
ATOM 9397 O O . ILE A 1 1221 ? -47.712 2.589 -93.237 1.00 51.12 1221 ILE A O 1
ATOM 9401 N N . GLU A 1 1222 ? -49.729 3.445 -93.719 1.00 49.84 1222 GLU A N 1
ATOM 9402 C CA . GLU A 1 1222 ? -49.230 4.426 -94.683 1.00 49.84 1222 GLU A CA 1
ATOM 9403 C C . GLU A 1 1222 ? -49.153 5.787 -94.018 1.00 49.84 1222 GLU A C 1
ATOM 9405 O O . GLU A 1 1222 ? -50.191 6.408 -93.801 1.00 49.84 1222 GLU A O 1
ATOM 9410 N N . GLY A 1 1223 ? -47.936 6.255 -93.770 1.00 39.50 1223 GLY A N 1
ATOM 9411 C CA . GLY A 1 1223 ? -47.604 7.673 -93.669 1.00 39.50 1223 GLY A CA 1
ATOM 9412 C C . GLY A 1 1223 ? -46.104 7.898 -93.668 1.00 39.50 1223 GLY A C 1
ATOM 9413 O O . GLY A 1 1223 ? -45.350 6.895 -93.589 1.00 39.50 1223 GLY A O 1
#

Foldseek 3Di:
DDDDDDDPDDDDDDPDDDDDDDQDDDDPDTPDDDDDPAWDFADPDFDDDPPTAGWIWGDDPNDIDTDHDDDDDPDDDDDPDDDDPDDDDDQWKDKAAQFKFQFAFWDDDPFFIKTFGDCVVVVRFHRDDFQWWKWFWDDPPPDIQIWIFGFHDDDRGITTTGPVQTDPPHDHDGGRTIIHTAAGADPPDPVVVVVCFSSNWMWMQGQDDPQPRKIWIFTDNRGHDRVVRTQFMDGPDTHHHDWDWDADPVRDIDTAAAEDEADDQADKDAARYWYDDPQFIKGFNGTDHRDDADDPPNGIHTPGDRDPPDPPDDPFQKAKDKFWDFEFAAAAPVSPDATVVQKIKIFIDITGAAPKKKWKFFPQPVRDTQDIDRMDIDGPVSAVDQKIKMKIWIARPVQRDIHIFIDMHGYFYPDDDDLVQKDKHKSGQEAEFEAEPVRHTSDQQQVDKIFIWMGGRNHTAAWPDKDKDWPFADADWDDDGRMITGHTGPDQKTKIKMWIDGDVPDIDIGIYIYHYDYPDDRPDQAPLDKDKDKAKDQEFAAEAVRPATPPQKMKIAIDIDNFQWDWKWKWKDQPPDFDTDTPPPPTDRMDIGGCPDPHCPVVGFKMKMKMWTAGPVGDIDMFMAMHGYAYPPAPAKDKGKRGQEAEFEAEQLQQGPDQVRQKIAMWMDHRPDTDQLVQKAKDKDWDDAWFDWDADSNRRMIGTDRVTHDSPDFKTKMKIFIGGPRDGRDIGMHMYGYHYADDDPAGFWDKAKKKWWAQDFDFAADFFADADQVFDDGDNITIHSGWDDDPPTWMWMKMFTQRPVVRTTDADPPDVRGRIHGIDTPYPPDDDDDDDDFWFDDKAKWKWKDLDQVDRHDTDTDSDYDDDDASIWMKMKMKTAGPVGDIDIGDIHTDDDGDDDDDDDDFAEDEPEAADQPDKFAQEDDPVGRYWYWYDYPNFIKIQACCRHHVDIDGNQDDDPCQDDRNDPHRIHTDDDDPPDDDPDDPFQQDDDPQWGDHPAWIAGVVLQWIAGPDDDPPDPAQWRIAGGPCCRPHRNPGQWTAGVVRDIHHVDDDDDPDDPPAWDDDDQKTWGPDDAQVRGTAIEHQDPDDPDDPDDDDDYDYDDDPDDDPPDDDDDDDDFDADHDDPDDDDDDGDGDDDDDDDDADQDKAWHDWAPPADPVGDDWTKTWIWHQPPDPVRDIDIDIGTPAADDPVVVVVVPPDDDDDDWDWDADPVGDTDTHD

Secondary structure (DSSP, 8-state):
----PPP-SS----S----------BTTB--S----SS-EEEEEEEE-STT-EEEEEEEETTEEEEEES----SS----S-----------SEEEE-S-EEE--EEEEETTEEEEE---TTTTS-----TTEEEEEEEE-SS-EEEEEEEEEEE-SSEEEEEEEEE-TT-----TT-EEEEEEE---S-HHHHHHTGGGG-EEEEESSSTT-SEEEEE----SS--TTTEEEEEETT-EE-S--EEE-TTS-EEEPPEEEEE--TTSEE-TTEEEEETTEEEEESS-EESPPP-TTBTTEEEEEPPPP---S---S--EEEEEE--EEEESSTT--S--BSSSEEEEEEEES-SSEEEEEEETTTTTEEEE-SSEEEE-GGG--SSEEEEEEEEEETTT--EEEEEEEEEEEETT--GGGGEEEEES-SEEEEEE-TTS-BSS-GGG-EEEEEEEETTEEE---EEEEEEEES-EEEEEETTEEEEEEE-SSSEEEEEEEEEETTEEEEEEEEEEEEETT--S-SSTT--EEEEE---EEEEPTT-SS-BSSEEEEEEEEES--EEEEEEEEEETT-SPPEE-TT--SSEEEEETTSTTTTT--SEEEEEEEEEETTS-EEEEEEEEEEEETT---EEEEES-SEEEEEEETTS--S--TT-EEEEEEEETTEEPPTTS-EEEEEEEESS--EEEETTTTEEEE-GGGS-TT--EEEEEEEEEETTEEEEEEEEEEEEEEE-STTSPPPEEEEEEEE-SSPPPPP--SBPPPTT-EEETTEEEBSSPPP-SSS-EEEEEEEEETTTTEEEPPTTSTT-SBPPPEE-SS-----------EEEEEEEEEEES-SSS--S--EESSPPPP-TT-EEEEEEEEEETTS-EEEPPPEE---PPPPPPPPPPEEEEEEE--TTS-B-EEEETTEEEEEEEEETTEEEEE-GGGBTS--B-S----TT---TTSS-SEEEE-------SS----SSEEETTEEEETTEEEETTSSEEE----STT-SS-EEEEESTTTTT-GGG-SEEEETTS-EEES----SSS--TTEEEETTEEEEEEE-TTS-EEEE-SS------TTS--------S-----SS--------------SSS-----------PPPPP-SS-EEEEEE----TTS----EEEEEEE---TT--EEEEEEESSPPPHHHHHTTT---SSSS-EEEE-TT--EEEE-

pLDDT: mean 70.89, std 17.34, range [27.25, 96.56]

Sequence (1223 aa):
MGESTTPTDSYIYTAGKVKQDYVFKSGDTVPGRIIYTTGIQGGQTFRSGWDGVGASLYPSNSKWNLELDNLFVRGNMTVNELTVNEIKAVGGDILVTLGDMKCIKVEEKDNGYKCYFDTEDGTKYNEFIVNDQAICQKFDGHNVKRYWRAVTEVGSDYILLSKDVCEPGSSTPSADDEILLLGHRVEGDAEYDKQMEDRRNAIFISAKGSNAPRIAFYSGINDFTLEGKDKTVIGKDSKFVGTITVVSKDGTETGIPIYRGTWSVDKQYYYYDCVTYNGSTWIATQDNIGKEPKEGSPYWTIYIAKGENGQAGDDVAKWVEIVGNRMFLYDSPDFSGTPTPNNLGLNANVYGIVQPSYQWTNVTNNSEIVGYGNSLIVTPDMVADRTAIFRCTVTDSDTQATYYDEIQVAKLANGAEGLDAYYIDLTNYSASVPFDSSGTILIDPSTIYTDVFAYHGITQIPIISMTAKFTEGSGTCEVKDNRVSLKTLTSTSARITLTIEVDEGVTVTKDWYINQSKNGEDGFNGEDAVRTYLTGEQFFHYAEYAKIPTPQSITLKMDTTLMDVASYKWYWKVSGTSEWTLLEGETKSELVVVYNGIYFQTGEDEITFRCVVTSVSGMSFEDIITINNVRDGESAYRGALDNESMTVPANYEGVVSDWSQATTYANLRRGGTKFANTEYTLTSSQLSGVGTLSINQEKKQITVNSSSIPENYVTVQWQIDFVHEGKTVDTVVLSLVKNVTGKDGDIGNSSIQIYCNTNSTPTRPTFTEMISSSGGTSGSFAWYPDPTNSTTTLTWTSTGYLNPNTNKIDLLPDKSGYRWTQPVIFSPLNGENGSDGRGVRSVTMQYYKSTSPTSLSGGSWSSTAPSAEDGYWIWTRLYIVFDDGDYSYTNAVCTTGATGSTGDYGPGLSYRGEYSSSTSYSWTTNSQGNVRDIVKYSGSFYAVNRSKKGAGAFSGKTPSSNAGTDGGNYYWVKFNSFDNVATDLLFADKATIAGWDFYNTNIQSQSGTMRLDGRTTAAVTSKIHLAIGSNAASSPGSAPFRVDTSGQCYTSKLNAVGGTVGGFDISGGRMTGSNSDSYGNKFTLSPTMTMYGSYGIPSAAVGFGLSAIPATTGQTCPAVVLNTLNSREGATNGFTLILYNGSARYSNTPQRWLNCQHYTNSGWGSGFSVESRYFGDQNNMERTIVNFVQLPTLTQLKNYGLESSDTSFNVRVSNGGYLYIEG

Radius of gyration: 53.36 Å; chains: 1; bounding box: 108×126×156 Å